Protein 8FUV (pdb70)

Nearest PDB structures (foldseek):
  8fuv-assembly1_A  TM=1.006E+00  e=8.709E-27  Pseudomonas phage vB_PaeM_E217
  9b42-assembly1_Q  TM=9.695E-01  e=8.209E-21  Pseudomonas virus Pa193
  8env-assembly1_I  TM=9.101E-01  e=1.029E-12  Pseudomonas phage vB_PaeM_E217
  9b45-assembly1_P  TM=8.913E-01  e=7.991E-11  Pseudomonas virus Pa193
  6j0b-assembly1_a  TM=5.493E-01  e=2.758E-03  Photorhabdus asymbiotica subsp. asymbiotica ATCC 43949

Foldseek 3Di:
DPPVCVPPNDDPDDPDDDQDDFAAFEEEEEDADPLDDQQDKDKDQDLVVVCLSPHDPDVSSVVRVQQQPDQDPDGFGLRMYMYHYANAFWFFKKKKDDQDPLQPLPLAPLQPFEWWWKDWPDIDIFGGFGCNVSPDVQVVQVSVLVSLCVDPDQQSVPKHWDADDSGGMIMIGTNDIQFTWIATDDDPDPSYCCVVPVGNPDDMDTDTTHGHDQVLVSVVSVVVNDVRHAAYEYDDDADDLVSVLSNLQSQLVDPLAYAYFHEEALVCLVVSLVSNAASWRYAYEHAAPPDDRLPRSCLVSSLRSRFGLQAFQRQDAQAFDDRVSDDFHDEDPVSVVVNVVSVHWGWYWDDDPRDIDIGTHDQFTHHDPVDDGGPRLSSLVNVLVVVLVVLVVVLVVPDPDQDQDVSNQVSSVVSCVVSVVSCVRHPSFDEQDDADPVRQVVVCVVPVDHPVVVVCRGVFKDKGKHKDKDADDVDRDIDIDMDMDMDGDGDDDDDDDDDDDDDD/DPKKKWKAKAPPRNPTDIDDAQDDPDDAWDWDDDAFKDWDADPPGDIDIDTDDDFTKTKTKGDCDDPVNVVLLVQDVQQDDDDDHHHDDIFMKMWMADPQGWIKIFGGKDWDDWDNDWDADPVGDIDMIITMMTGHDMDIPRPD/DQKKKWKDKVPPRNPTDIDDAQDDDDDAWDWDDDAFKDKDADPPGDIDIDTDDDFTKTKTKGDPDDPVNVVLLVQCVQQDDDDDDDHDDIFMKMWMADPQGWIKIFDGWDWDDWDNDWDADPVGHIDMIITMMTGHDMDIDRPD/DPKKKWKAKVPPRNPTDIDDAQDDPDDAWDWDDDAFKDWDADPPGDIDIDTDDDFTKTKTKGDCDDPVNVVLLVQCVQQDDDDDDDHDDIFMKMWMADPQGWIKIFGGKDWDDWDNDWDADPVGDIDMIITMMTGHDMDIPRPD/DQKKKWKDKVPPRNPTDIDDAQDDPDDAWDWDDDAFKDKDADPPGDIDIDTDDDFTKTKTKGDCDDPVNVVLLVQCVQQDDDDDDDHDDIFMKMWMADPQGWIKIFGGKDWDDWDNDWDADPVGHIDMITTMMTGHDMDIPRPD/DPKKKWKDKVPPRNPTDIDDAQDDPDDAWDWDDDAFKDKDADPPGDIDIDTDDDFTKTKTKGDCDDPVNVVLLVQCVQQDDDDDDDHDDIFMKMWMADPQGKIKIFGGKDWDDWDNDWDADPVGHIDMITTMMTGHDMDIPRPD/DPKKKWKDKVPPRNPTDIDDAQDDDDDAWDWDDDAFKDKDADPPGDIDIDTDDDFTKTKTKGDPDDPVNVVLLVQCVQQDDDDDHDHDDIFMKMWMADPQGKIKIFDGKGWDDWDNDWDADPVGHIDMITTMMTGHDMDIPRPD

Radius of gyration: 47.37 Å; Cα contacts (8 Å, |Δi|>4): 3082; chains: 7; bounding box: 146×113×69 Å

B-factor: mean 68.76, std 39.97, range [42.19, 235.53]

Solvent-accessible surface area: 66296 Å² total; per-residue (Å²): 247,109,86,114,53,189,145,107,199,148,142,103,84,115,75,94,92,81,128,124,95,24,88,56,8,19,0,2,0,0,9,55,42,115,40,0,9,31,45,55,44,36,102,16,100,74,21,95,37,0,58,67,42,14,20,52,166,20,65,9,54,77,4,0,36,20,0,35,140,16,114,12,137,71,131,45,42,1,54,17,0,4,0,2,26,21,6,79,98,48,21,7,0,28,2,6,13,6,100,116,98,22,39,138,69,85,11,59,62,57,18,72,45,3,75,32,34,20,66,21,119,71,106,58,65,5,79,50,2,96,1,73,80,24,106,42,60,79,70,6,6,54,52,15,38,78,36,17,98,96,11,96,29,95,48,4,34,108,0,56,16,76,36,45,113,73,16,28,21,6,24,9,48,6,35,47,108,27,108,17,101,8,26,40,36,104,31,103,46,109,54,6,11,14,82,16,16,9,32,29,39,114,91,36,35,87,20,51,19,46,79,54,29,112,1,29,44,6,0,28,118,11,20,129,81,34,91,92,4,0,1,0,0,21,6,49,84,118,28,84,42,107,56,7,90,36,0,0,50,50,3,41,79,51,114,26,78,8,6,2,2,16,22,8,43,88,95,50,6,43,73,1,41,103,56,0,88,19,41,19,0,0,0,2,0,1,46,20,99,137,64,76,68,36,28,7,12,0,0,2,0,1,0,4,1,1,11,17,7,66,93,111,62,13,42,44,38,8,9,96,10,118,17,127,47,29,40,72,29,11,83,76,126,87,51,21,97,83,5,55,168,15,76,1,0,3,6,7,48,67,116,55,158,58,119,131,74,31,26,0,52,81,5,42,3,3,9,21,141,136,61,34,47,38,1,29,34,6,2,11,47,6,17,3,79,48,21,12,50,120,11,37,101,61,5,122,144,80,44,162,70,51,67,46,55,46,33,5,19,0,40,15,3,14,32,3,11,78,23,2,29,86,0,32,60,2,39,10,16,32,108,33,69,138,21,48,79,119,92,60,105,137,14,40,126,66,10,76,12,131,33,2,34,46,26,3,47,18,34,0,8,10,3,28,6,80,78,55,51,83,87,42,116,139,64,74,126,92,91,150,89,64,78,92,51,36,36,32,12,127,49,128,62,153,72,164,127,149,76,100,145,121,180,217,237,46,22,81,1,40,2,61,3,65,156,43,42,91,150,30,24,83,2,79,47,28,53,77,114,24,52,11,3,42,11,58,89,11,48,10,9,52,17,24,38,35,156,105,8,64,39,87,68,122,90,112,24,54,33,7,26,4,19,2,18,0,68,14,80,22,122,1,10,91,40,2,18,78,1,6,52,27,23,31,30,16,72,133,69,103,49,22,219,13,71,1,8,7,55,6,24,29,70,127,23,39,96,14,44,5,51,55,7,18,6,8,27,0,17,10,6,30,5,24,23,49,127,50,180,61,64,35,4,39,4,83,4,63,0,33,70,26,103,95,79,15,130,118,237,45,21,21,1,8,3,32,3,65,147,44,43,90,59,28,22,55,3,75,53,29,48,78,111,21,50,13,3,42,11,59,96,11,44,7,9,56,16,24,39,34,155,105,8,62,39,88,72,122,86,113,22,55,34,5,29,3,20,4,17,0,60,14,85,24,123,2,10,95,38,2,17,77,3,5,47,28,23,28,32,15,73,133,70,105,49,23,217,9,85,1,9,6,1,6,2,27,71,131,32,32,17,13,6,5,10,39,3,18,7,10,21,0,16,13,7,29,6,24,22,46,130,53,184,59,83,38,4,34,4,86,5,58,0,28,30,16,6,61,5,7,38,88,236,48,23,80,1,40,4,62,4,62,157,43,43,91,147,29,26,82,2,76,47,28,53,78,114,23,50,11,3,43,12,57,96,13,42,8,8,53,18,23,37,35,156,107,8,64,38,86,74,124,89,112,24,53,34,7,27,4,20,4,18,0,66,15,82,22,121,1,9,94,39,2,17,77,3,6,49,29,22,28,30,17,69,128,70,104,50,23,220,12,69,1,8,6,54,5,27,29,69,127,25,41,97,13,45,5,51,56,6,17,7,9,26,0,17,11,6,32,5,24,25,46,129,51,185,62,64,35,4,38,5,86,4,62,0,32,73,26,104,98,78,18,129,118,236,48,26,74,2,37,2,62,4,65,151,42,43,93,146,28,26,73,4,77,55,28,48,76,115,22,44,13,3,42,10,59,97,10,44,8,8,55,16,24,38,34,154,102,9,64,38,87,71,123,85,114,21,56,33,6,31,3,21,3,16,0,60,13,84,26,122,1,9,102,37,2,17,75,3,5,47,29,22,30,31,15,74,135,70,104,51,22,215,9,85,1,11,5,54,7,26,28,70,125,24,31,98,12,45,5,50,53,5,16,7,10,26,0,18,12,6,29,7,24,22,48,131,51,184,59,84,38,3,36,4,84,4,57,0,32,76,25,105,98,78,15,134,116,239,48,24,80,1,39,4,63,3,64,153,17,24,91,148,30,26,84,3,79,53,28,51,75,110,25,48,12,2,42,11,58,101,11,44,8,8,54,16,25,37,34,154,101,9,67,38,88,73,123,91,111,24,57,32,7,29,3,21,4,19,1,61,14,80,24,93,1,7,51,20,2,15,25,4,6,44,14,22,22,28,16,81,44,24,40,48,19,213,8,84,2,8,6,55,6,22,26,70,126,28,34,90,13,42,6,53,53,2,16,6,10,28,0,16,12,6,28,6,22,23,48,130,53,186,58,79,35,3,38,4,82,3,63,0,27,77,25,101,100,78,16,132,118,238,48,23,79,0,39,3,63,2,66,154,44,41,92,148,30,25,83,2,77,53,29,48,77,110,23,46,13,3,42,11,58,102,12,42,7,9,56,16,25,37,33,158,105,9,65,37,88,74,124,86,111,24,59,33,6,30,2,21,3,16,1,61,13,80,23,124,1,8,89,38,2,12,78,2,6,49,28,22,29,27,17,84,130,70,104,49,21,215,10,86,1,8,7,53,5,21,26,69,126,27,32,91,13,44,5,51,55,4,18,6,10,26,0,18,11,6,30,6,23,23,51,129,52,184,63,79,37,3,38,4,83,4,60,0,26,78,25,102,103,78,16,132,117

InterPro domains:
  IPR054440 Tail fiber protein gp32-like [PF22764] (2-144)

Structure (mmCIF, N/CA/C/O backbone):
data_8FUV
#
_entry.id   8FUV
#
_cell.length_a   1.00
_cell.length_b   1.00
_cell.length_c   1.00
_cell.angle_alpha   90.00
_cell.angle_beta   90.00
_cell.angle_gamma   90.00
#
_symmetry.space_group_name_H-M   'P 1'
#
loop_
_entity.id
_entity.type
_entity.pdbx_description
1 polymer 'Sheath protein gp31'
2 polymer 'Tail fiber protein gp32'
#
loop_
_atom_site.group_PDB
_atom_site.id
_atom_site.type_symbol
_atom_site.label_atom_id
_atom_site.label_alt_id
_atom_site.label_comp_id
_atom_site.label_asym_id
_atom_site.label_entity_id
_atom_site.label_seq_id
_atom_site.pdbx_PDB_ins_code
_atom_site.Cartn_x
_atom_site.Cartn_y
_atom_site.Cartn_z
_atom_site.occupancy
_atom_site.B_iso_or_equiv
_atom_site.auth_seq_id
_atom_site.auth_comp_id
_atom_site.auth_asym_id
_atom_site.auth_atom_id
_atom_site.pdbx_PDB_model_num
ATOM 1 N N . MET A 1 1 ? 240.999 163.601 230.582 1.00 66.43 1 MET F N 1
ATOM 2 C CA . MET A 1 1 ? 239.608 163.550 230.155 1.00 66.43 1 MET F CA 1
ATOM 3 C C . MET A 1 1 ? 239.307 164.667 229.165 1.00 66.43 1 MET F C 1
ATOM 4 O O . MET A 1 1 ? 239.924 165.729 229.211 1.00 66.43 1 MET F O 1
ATOM 9 N N . ILE A 1 2 ? 238.355 164.416 228.264 1.00 59.69 2 ILE F N 1
ATOM 10 C CA . ILE A 1 2 ? 237.972 165.432 227.295 1.00 59.69 2 ILE F CA 1
ATOM 11 C C . ILE A 1 2 ? 237.310 166.600 228.021 1.00 59.69 2 ILE F C 1
ATOM 12 O O . ILE A 1 2 ? 236.666 166.432 229.064 1.00 59.69 2 ILE F O 1
ATOM 17 N N . SER A 1 3 ? 237.469 167.800 227.458 1.00 57.87 3 SER F N 1
ATOM 18 C CA . SER A 1 3 ? 237.071 169.013 228.168 1.00 57.87 3 SER F CA 1
ATOM 19 C C . SER A 1 3 ? 235.560 169.102 228.340 1.00 57.87 3 SER F C 1
ATOM 20 O O . SER A 1 3 ? 235.069 169.944 229.100 1.00 57.87 3 SER F O 1
ATOM 23 N N . GLN A 1 4 ? 234.808 168.276 227.606 1.00 55.83 4 GLN F N 1
ATOM 24 C CA . GLN A 1 4 ? 233.351 168.190 227.692 1.00 55.83 4 GLN F CA 1
ATOM 25 C C . GLN A 1 4 ? 232.697 169.422 227.072 1.00 55.83 4 GLN F C 1
ATOM 26 O O . GLN A 1 4 ? 231.480 169.452 226.865 1.00 55.83 4 GLN F O 1
ATOM 32 N N . SER A 1 5 ? 233.499 170.432 226.733 1.00 56.11 5 SER F N 1
ATOM 33 C CA . SER A 1 5 ? 233.006 171.518 225.899 1.00 56.11 5 SER F CA 1
ATOM 34 C C . SER A 1 5 ? 233.088 171.159 224.425 1.00 56.11 5 SER F C 1
ATOM 35 O O . SER A 1 5 ? 232.592 171.911 223.582 1.00 56.11 5 SER F O 1
ATOM 38 N N . ARG A 1 6 ? 233.720 170.029 224.107 1.00 56.95 6 ARG F N 1
ATOM 39 C CA . ARG A 1 6 ? 233.764 169.549 222.732 1.00 56.95 6 ARG F CA 1
ATOM 40 C C . ARG A 1 6 ? 232.382 169.117 222.257 1.00 56.95 6 ARG F C 1
ATOM 41 O O . ARG A 1 6 ? 232.089 169.154 221.057 1.00 56.95 6 ARG F O 1
ATOM 49 N N . TYR A 1 7 ? 231.521 168.699 223.184 1.00 54.45 7 TYR F N 1
ATOM 50 C CA . TYR A 1 7 ? 230.188 168.208 222.857 1.00 54.45 7 TYR F CA 1
ATOM 51 C C . TYR A 1 7 ? 229.091 169.211 223.188 1.00 54.45 7 TYR F C 1
ATOM 52 O O . TYR A 1 7 ? 228.274 169.537 222.325 1.00 54.45 7 TYR F O 1
ATOM 61 N N . ILE A 1 8 ? 229.050 169.704 224.423 1.00 53.62 8 ILE F N 1
ATOM 62 C CA . ILE A 1 8 ? 228.086 170.718 224.837 1.00 53.62 8 ILE F CA 1
ATOM 63 C C . ILE A 1 8 ? 228.863 171.920 225.349 1.00 53.62 8 ILE F C 1
ATOM 64 O O . ILE A 1 8 ? 229.653 171.796 226.292 1.00 53.62 8 ILE F O 1
ATOM 69 N N . ARG A 1 9 ? 228.638 173.079 224.737 1.00 59.46 9 ARG F N 1
ATOM 70 C CA . ARG A 1 9 ? 229.295 174.319 225.130 1.00 59.46 9 ARG F CA 1
ATOM 71 C C . ARG A 1 9 ? 228.235 175.334 225.527 1.00 59.46 9 ARG F C 1
ATOM 72 O O . ARG A 1 9 ? 227.334 175.635 224.737 1.00 59.46 9 ARG F O 1
ATOM 80 N N . ILE A 1 10 ? 228.347 175.864 226.741 1.00 62.15 10 ILE F N 1
ATOM 81 C CA . ILE A 1 10 ? 227.410 176.850 227.264 1.00 62.15 10 ILE F CA 1
ATOM 82 C C . ILE A 1 10 ? 228.197 178.075 227.701 1.00 62.15 10 ILE F C 1
ATOM 83 O O . ILE A 1 10 ? 229.151 177.960 228.479 1.00 62.15 10 ILE F O 1
ATOM 88 N N . ILE A 1 11 ? 227.797 179.241 227.205 1.00 72.54 11 ILE F N 1
ATOM 89 C CA . ILE A 1 11 ? 228.403 180.515 227.571 1.00 72.54 11 ILE F CA 1
ATOM 90 C C . ILE A 1 11 ? 227.404 181.284 228.423 1.00 72.54 11 ILE F C 1
ATOM 91 O O . ILE A 1 11 ? 226.202 181.289 228.133 1.00 72.54 11 ILE F O 1
ATOM 96 N N . SER A 1 12 ? 227.894 181.903 229.492 1.00 88.39 12 SER F N 1
ATOM 97 C CA . SER A 1 12 ? 227.047 182.590 230.457 1.00 88.39 12 SER F CA 1
ATOM 98 C C . SER A 1 12 ? 227.524 184.022 230.646 1.00 88.39 12 SER F C 1
ATOM 99 O O . SER A 1 12 ? 228.730 184.275 230.720 1.00 88.39 12 SER F O 1
ATOM 102 N N . GLY A 1 13 ? 226.575 184.953 230.719 1.00 109.19 13 GLY F N 1
ATOM 103 C CA . GLY A 1 13 ? 226.870 186.323 231.076 1.00 109.19 13 GLY F CA 1
ATOM 104 C C . GLY A 1 13 ? 226.954 187.313 229.934 1.00 109.19 13 GLY F C 1
ATOM 105 O O . GLY A 1 13 ? 227.144 188.508 230.192 1.00 109.19 13 GLY F O 1
ATOM 106 N N . VAL A 1 14 ? 226.819 186.871 228.684 1.00 122.64 14 VAL F N 1
ATOM 107 C CA . VAL A 1 14 ? 226.924 187.794 227.559 1.00 122.64 14 VAL F CA 1
ATOM 108 C C . VAL A 1 14 ? 225.563 187.962 226.898 1.00 122.64 14 VAL F C 1
ATOM 109 O O . VAL A 1 14 ? 225.000 189.063 226.886 1.00 122.64 14 VAL F O 1
ATOM 113 N N . GLY A 1 15 ? 225.024 186.873 226.355 1.00 136.63 15 GLY F N 1
ATOM 114 C CA . GLY A 1 15 ? 223.708 186.897 225.745 1.00 136.63 15 GLY F CA 1
ATOM 115 C C . GLY A 1 15 ? 223.561 187.865 224.588 1.00 136.63 15 GLY F C 1
ATOM 116 O O . GLY A 1 15 ? 222.594 188.631 224.539 1.00 136.63 15 GLY F O 1
ATOM 117 N N . ALA A 1 16 ? 224.512 187.850 223.659 1.00 144.22 16 ALA F N 1
ATOM 118 C CA . ALA A 1 16 ? 224.433 188.721 222.495 1.00 144.22 16 ALA F CA 1
ATOM 119 C C . ALA A 1 16 ? 223.248 188.341 221.613 1.00 144.22 16 ALA F C 1
ATOM 120 O O . ALA A 1 16 ? 222.995 187.164 221.342 1.00 144.22 16 ALA F O 1
ATOM 122 N N . ALA A 1 17 ? 222.519 189.358 221.161 1.00 144.52 17 ALA F N 1
ATOM 123 C CA . ALA A 1 17 ? 221.335 189.132 220.349 1.00 144.52 17 ALA F CA 1
ATOM 124 C C . ALA A 1 17 ? 221.717 188.948 218.880 1.00 144.52 17 ALA F C 1
ATOM 125 O O . ALA A 1 17 ? 222.890 188.997 218.499 1.00 144.52 17 ALA F O 1
ATOM 127 N N . ALA A 1 18 ? 220.701 188.725 218.054 1.00 135.53 18 ALA F N 1
ATOM 128 C CA . ALA A 1 18 ? 220.926 188.593 216.624 1.00 135.53 18 ALA F CA 1
ATOM 129 C C . ALA A 1 18 ? 221.421 189.921 216.055 1.00 135.53 18 ALA F C 1
ATOM 130 O O . ALA A 1 18 ? 220.852 190.977 216.363 1.00 135.53 18 ALA F O 1
ATOM 132 N N . PRO A 1 19 ? 222.474 189.912 215.234 1.00 128.81 19 PRO F N 1
ATOM 133 C CA . PRO A 1 19 ? 223.018 191.190 214.739 1.00 128.81 19 PRO F CA 1
ATOM 134 C C . PRO A 1 19 ? 222.043 191.976 213.878 1.00 128.81 19 PRO F C 1
ATOM 135 O O . PRO A 1 19 ? 221.757 193.143 214.176 1.00 128.81 19 PRO F O 1
ATOM 139 N N . VAL A 1 20 ? 221.519 191.368 212.817 1.00 116.62 20 VAL F N 1
ATOM 140 C CA . VAL A 1 20 ? 220.671 192.064 211.855 1.00 116.62 20 VAL F CA 1
ATOM 141 C C . VAL A 1 20 ? 219.388 191.269 211.665 1.00 116.62 20 VAL F C 1
ATOM 142 O O . VAL A 1 20 ? 219.429 190.049 211.474 1.00 116.62 20 VAL F O 1
ATOM 146 N N . ALA A 1 21 ? 218.249 191.959 211.725 1.00 97.12 21 ALA F N 1
ATOM 147 C CA . ALA A 1 21 ? 216.958 191.350 211.446 1.00 97.12 21 ALA F CA 1
ATOM 148 C C . ALA A 1 21 ? 216.084 192.173 210.512 1.00 97.12 21 ALA F C 1
ATOM 149 O O . ALA A 1 21 ? 215.003 191.703 210.140 1.00 97.12 21 ALA F O 1
ATOM 151 N N . GLY A 1 22 ? 216.509 193.371 210.120 1.00 80.39 22 GLY F N 1
ATOM 152 C CA . GLY A 1 22 ? 215.725 194.209 209.232 1.00 80.39 22 GLY F CA 1
ATOM 153 C C . GLY A 1 22 ? 216.582 195.308 208.648 1.00 80.39 22 GLY F C 1
ATOM 154 O O . GLY A 1 22 ? 217.794 195.365 208.865 1.00 80.39 22 GLY F O 1
ATOM 155 N N . ARG A 1 23 ? 215.930 196.188 207.892 1.00 67.99 23 ARG F N 1
ATOM 156 C CA . ARG A 1 23 ? 216.605 197.321 207.273 1.00 67.99 23 ARG F CA 1
ATOM 157 C C . ARG A 1 23 ? 216.445 198.558 208.145 1.00 67.99 23 ARG F C 1
ATOM 158 O O . ARG A 1 23 ? 215.326 198.912 208.531 1.00 67.99 23 ARG F O 1
ATOM 166 N N . LYS A 1 24 ? 217.563 199.213 208.449 1.00 65.34 24 LYS F N 1
ATOM 167 C CA . LYS A 1 24 ? 217.564 200.404 209.288 1.00 65.34 24 LYS F CA 1
ATOM 168 C C . LYS A 1 24 ? 218.536 201.427 208.724 1.00 65.34 24 LYS F C 1
ATOM 169 O O . LYS A 1 24 ? 219.656 201.079 208.342 1.00 65.34 24 LYS F O 1
ATOM 175 N N . LEU A 1 25 ? 218.103 202.683 208.673 1.00 63.19 25 LEU F N 1
ATOM 176 C CA . LEU A 1 25 ? 218.989 203.774 208.304 1.00 63.19 25 LEU F CA 1
ATOM 177 C C . LEU A 1 25 ? 219.877 204.142 209.490 1.00 63.19 25 LEU F C 1
ATOM 178 O O . LEU A 1 25 ? 219.476 204.040 210.651 1.00 63.19 25 LEU F O 1
ATOM 183 N N . ILE A 1 26 ? 221.108 204.568 209.196 1.00 61.67 26 ILE F N 1
ATOM 184 C CA . ILE A 1 26 ? 222.089 204.843 210.239 1.00 61.67 26 ILE F CA 1
ATOM 185 C C . ILE A 1 26 ? 222.737 206.200 210.009 1.00 61.67 26 ILE F C 1
ATOM 186 O O . ILE A 1 26 ? 222.738 206.741 208.902 1.00 61.67 26 ILE F O 1
ATOM 191 N N . LEU A 1 27 ? 223.309 206.736 211.084 1.00 62.63 27 LEU F N 1
ATOM 192 C CA . LEU A 1 27 ? 223.937 208.049 211.089 1.00 62.63 27 LEU F CA 1
ATOM 193 C C . LEU A 1 27 ? 225.352 207.983 210.530 1.00 62.63 27 LEU F C 1
ATOM 194 O O . LEU A 1 27 ? 226.085 207.021 210.773 1.00 62.63 27 LEU F O 1
ATOM 199 N N . ARG A 1 28 ? 225.729 209.013 209.778 1.00 65.75 28 ARG F N 1
ATOM 200 C CA . ARG A 1 28 ? 227.091 209.187 209.289 1.00 65.75 28 ARG F CA 1
ATOM 201 C C . ARG A 1 28 ? 227.632 210.514 209.800 1.00 65.75 28 ARG F C 1
ATOM 202 O O . ARG A 1 28 ? 226.984 211.554 209.643 1.00 65.75 28 ARG F O 1
ATOM 210 N N . VAL A 1 29 ? 228.820 210.478 210.397 1.00 67.29 29 VAL F N 1
ATOM 211 C CA . VAL A 1 29 ? 229.447 211.649 210.997 1.00 67.29 29 VAL F CA 1
ATOM 212 C C . VAL A 1 29 ? 230.730 211.953 210.238 1.00 67.29 29 VAL F C 1
ATOM 213 O O . VAL A 1 29 ? 231.582 211.073 210.070 1.00 67.29 29 VAL F O 1
ATOM 217 N N . MET A 1 30 ? 230.867 213.196 209.784 1.00 70.93 30 MET F N 1
ATOM 218 C CA . MET A 1 30 ? 232.063 213.642 209.079 1.00 70.93 30 MET F CA 1
ATOM 219 C C . MET A 1 30 ? 232.979 214.344 210.074 1.00 70.93 30 MET F C 1
ATOM 220 O O . MET A 1 30 ? 232.713 215.480 210.479 1.00 70.93 30 MET F O 1
ATOM 225 N N . THR A 1 31 ? 234.057 213.673 210.463 1.00 77.24 31 THR F N 1
ATOM 226 C CA . THR A 1 31 ? 234.994 214.186 211.449 1.00 77.24 31 THR F CA 1
ATOM 227 C C . THR A 1 31 ? 236.332 214.510 210.797 1.00 77.24 31 THR F C 1
ATOM 228 O O . THR A 1 31 ? 236.695 213.957 209.757 1.00 77.24 31 THR F O 1
ATOM 232 N N . THR A 1 32 ? 237.062 215.429 211.427 1.00 79.18 32 THR F N 1
ATOM 233 C CA . THR A 1 32 ? 238.385 215.832 210.969 1.00 79.18 32 THR F CA 1
ATOM 234 C C . THR A 1 32 ? 239.501 215.200 211.788 1.00 79.18 32 THR F C 1
ATOM 235 O O . THR A 1 32 ? 240.650 215.645 211.699 1.00 79.18 32 THR F O 1
ATOM 239 N N . ASN A 1 33 ? 239.191 214.185 212.591 1.00 81.00 33 ASN F N 1
ATOM 240 C CA . ASN A 1 33 ? 240.215 213.504 213.371 1.00 81.00 33 ASN F CA 1
ATOM 241 C C . ASN A 1 33 ? 241.232 212.840 212.451 1.00 81.00 33 ASN F C 1
ATOM 242 O O . ASN A 1 33 ? 240.874 212.202 211.458 1.00 81.00 33 ASN F O 1
ATOM 247 N N . ASN A 1 34 ? 242.513 212.989 212.793 1.00 82.38 34 ASN F N 1
ATOM 248 C CA . ASN A 1 34 ? 243.575 212.448 211.953 1.00 82.38 34 ASN F CA 1
ATOM 249 C C . ASN A 1 34 ? 243.702 210.937 212.073 1.00 82.38 34 ASN F C 1
ATOM 250 O O . ASN A 1 34 ? 244.443 210.328 211.294 1.00 82.38 34 ASN F O 1
ATOM 255 N N . VAL A 1 35 ? 243.009 210.321 213.032 1.00 85.38 35 VAL F N 1
ATOM 256 C CA . VAL A 1 35 ? 243.105 208.875 213.207 1.00 85.38 35 VAL F CA 1
ATOM 257 C C . VAL A 1 35 ? 242.548 208.147 211.991 1.00 85.38 35 VAL F C 1
ATOM 258 O O . VAL A 1 35 ? 243.148 207.186 211.495 1.00 85.38 35 VAL F O 1
ATOM 262 N N . ILE A 1 36 ? 241.402 208.588 211.492 1.00 84.90 36 ILE F N 1
ATOM 263 C CA . ILE A 1 36 ? 240.744 207.899 210.380 1.00 84.90 36 ILE F CA 1
ATOM 264 C C . ILE A 1 36 ? 241.401 208.323 209.068 1.00 84.90 36 ILE F C 1
ATOM 265 O O . ILE A 1 36 ? 241.530 209.530 208.809 1.00 84.90 36 ILE F O 1
ATOM 270 N N . PRO A 1 37 ? 241.850 207.377 208.239 1.00 88.09 37 PRO F N 1
ATOM 271 C CA . PRO A 1 37 ? 242.404 207.749 206.940 1.00 88.09 37 PRO F CA 1
ATOM 272 C C . PRO A 1 37 ? 241.337 208.353 206.047 1.00 88.09 37 PRO F C 1
ATOM 273 O O . PRO A 1 37 ? 240.145 208.022 206.168 1.00 88.09 37 PRO F O 1
ATOM 277 N N . PRO A 1 38 ? 241.715 209.254 205.136 1.00 89.82 38 PRO F N 1
ATOM 278 C CA . PRO A 1 38 ? 240.702 209.952 204.325 1.00 89.82 38 PRO F CA 1
ATOM 279 C C . PRO A 1 38 ? 239.868 209.046 203.434 1.00 89.82 38 PRO F C 1
ATOM 280 O O . PRO A 1 38 ? 238.690 209.340 203.197 1.00 89.82 38 PRO F O 1
ATOM 284 N N . GLY A 1 39 ? 240.438 207.960 202.926 1.00 85.53 39 GLY F N 1
ATOM 285 C CA . GLY A 1 39 ? 239.803 207.201 201.870 1.00 85.53 39 GLY F CA 1
ATOM 286 C C . GLY A 1 39 ? 238.918 206.045 202.282 1.00 85.53 39 GLY F C 1
ATOM 287 O O . GLY A 1 39 ? 238.500 205.275 201.411 1.00 85.53 39 GLY F O 1
ATOM 288 N N . ILE A 1 40 ? 238.610 205.886 203.566 1.00 79.76 40 ILE F N 1
ATOM 289 C CA . ILE A 1 40 ? 237.835 204.741 204.025 1.00 79.76 40 ILE F CA 1
ATOM 290 C C . ILE A 1 40 ? 236.676 205.217 204.888 1.00 79.76 40 ILE F C 1
ATOM 291 O O . ILE A 1 40 ? 236.659 206.350 205.380 1.00 79.76 40 ILE F O 1
ATOM 296 N N . VAL A 1 41 ? 235.696 204.333 205.057 1.00 74.17 41 VAL F N 1
ATOM 297 C CA . VAL A 1 41 ? 234.575 204.530 205.967 1.00 74.17 41 VAL F CA 1
ATOM 298 C C . VAL A 1 41 ? 234.544 203.357 206.938 1.00 74.17 41 VAL F C 1
ATOM 299 O O . VAL A 1 41 ? 234.737 202.205 206.534 1.00 74.17 41 VAL F O 1
ATOM 303 N N . ILE A 1 42 ? 234.337 203.653 208.218 1.00 75.02 42 ILE F N 1
ATOM 304 C CA . ILE A 1 42 ? 234.384 202.651 209.275 1.00 75.02 42 ILE F CA 1
ATOM 305 C C . ILE A 1 42 ? 233.047 202.648 209.999 1.00 75.02 42 ILE F C 1
ATOM 306 O O . ILE A 1 42 ? 232.546 203.708 210.392 1.00 75.02 42 ILE F O 1
ATOM 311 N N . GLU A 1 43 ? 232.474 201.461 210.175 1.00 75.41 43 GLU F N 1
ATOM 312 C CA . GLU A 1 43 ? 231.185 201.292 210.831 1.00 75.41 43 GLU F CA 1
ATOM 313 C C . GLU A 1 43 ? 231.379 200.584 212.164 1.00 75.41 43 GLU F C 1
ATOM 314 O O . GLU A 1 43 ? 232.093 199.578 212.239 1.00 75.41 43 GLU F O 1
ATOM 320 N N . PHE A 1 44 ? 230.745 201.107 213.209 1.00 77.36 44 PHE F N 1
ATOM 321 C CA . PHE A 1 44 ? 230.846 200.556 214.553 1.00 77.36 44 PHE F CA 1
ATOM 322 C C . PHE A 1 44 ? 229.481 200.055 215.001 1.00 77.36 44 PHE F C 1
ATOM 323 O O . PHE A 1 44 ? 228.485 200.777 214.896 1.00 77.36 44 PHE F O 1
ATOM 331 N N . ASP A 1 45 ? 229.440 198.821 215.501 1.00 77.60 45 ASP F N 1
ATOM 332 C CA . ASP A 1 45 ? 228.188 198.214 215.928 1.00 77.60 45 ASP F CA 1
ATOM 333 C C . ASP A 1 45 ? 227.896 198.409 217.409 1.00 77.60 45 ASP F C 1
ATOM 334 O O . ASP A 1 45 ? 226.800 198.057 217.859 1.00 77.60 45 ASP F O 1
ATOM 339 N N . ASN A 1 46 ? 228.838 198.955 218.175 1.00 79.21 46 ASN F N 1
ATOM 340 C CA . ASN A 1 46 ? 228.682 199.109 219.612 1.00 79.21 46 ASN F CA 1
ATOM 341 C C . ASN A 1 46 ? 229.490 200.310 220.088 1.00 79.21 46 ASN F C 1
ATOM 342 O O . ASN A 1 46 ? 230.473 200.711 219.461 1.00 79.21 46 ASN F O 1
ATOM 347 N N . ALA A 1 47 ? 229.061 200.885 221.216 1.00 79.98 47 ALA F N 1
ATOM 348 C CA . ALA A 1 47 ? 229.734 202.064 221.754 1.00 79.98 47 ALA F CA 1
ATOM 349 C C . ALA A 1 47 ? 231.137 201.733 222.250 1.00 79.98 47 ALA F C 1
ATOM 350 O O . ALA A 1 47 ? 232.050 202.562 222.148 1.00 79.98 47 ALA F O 1
ATOM 352 N N . ASN A 1 48 ? 231.326 200.532 222.802 1.00 84.15 48 ASN F N 1
ATOM 353 C CA . ASN A 1 48 ? 232.643 200.143 223.297 1.00 84.15 48 ASN F CA 1
ATOM 354 C C . ASN A 1 48 ? 233.672 200.097 222.177 1.00 84.15 48 ASN F C 1
ATOM 355 O O . ASN A 1 48 ? 234.849 200.398 222.405 1.00 84.15 48 ASN F O 1
ATOM 360 N N . ALA A 1 49 ? 233.254 199.720 220.968 1.00 84.50 49 ALA F N 1
ATOM 361 C CA . ALA A 1 49 ? 234.171 199.742 219.835 1.00 84.50 49 ALA F CA 1
ATOM 362 C C . ALA A 1 49 ? 234.645 201.159 219.540 1.00 84.50 49 ALA F C 1
ATOM 363 O O . ALA A 1 49 ? 235.833 201.384 219.282 1.00 84.50 49 ALA F O 1
ATOM 365 N N . VAL A 1 50 ? 233.729 202.129 219.584 1.00 82.68 50 VAL F N 1
ATOM 366 C CA . VAL A 1 50 ? 234.111 203.526 219.398 1.00 82.68 50 VAL F CA 1
ATOM 367 C C . VAL A 1 50 ? 235.059 203.965 220.504 1.00 82.68 50 VAL F C 1
ATOM 368 O O . VAL A 1 50 ? 236.057 204.653 220.254 1.00 82.68 50 VAL F O 1
ATOM 372 N N . LEU A 1 51 ? 234.761 203.573 221.745 1.00 84.94 51 LEU F N 1
ATOM 373 C CA . LEU A 1 51 ? 235.620 203.933 222.868 1.00 84.94 51 LEU F CA 1
ATOM 374 C C . LEU A 1 51 ? 237.033 203.400 222.678 1.00 84.94 51 LEU F C 1
ATOM 375 O O . LEU A 1 51 ? 238.013 204.110 222.928 1.00 84.94 51 LEU F O 1
ATOM 380 N N . SER A 1 52 ? 237.156 202.147 222.240 1.00 89.80 52 SER F N 1
ATOM 381 C CA . SER A 1 52 ? 238.476 201.558 222.047 1.00 89.80 52 SER F CA 1
ATOM 382 C C . SER A 1 52 ? 239.208 202.200 220.876 1.00 89.80 52 SER F C 1
ATOM 383 O O . SER A 1 52 ? 240.414 202.460 220.959 1.00 89.80 52 SER F O 1
ATOM 386 N N . TYR A 1 53 ? 238.500 202.465 219.775 1.00 88.81 53 TYR F N 1
ATOM 387 C CA . TYR A 1 53 ? 239.168 202.966 218.578 1.00 88.81 53 TYR F CA 1
ATOM 388 C C . TYR A 1 53 ? 239.602 204.418 218.740 1.00 88.81 53 TYR F C 1
ATOM 389 O O . TYR A 1 53 ? 240.725 204.778 218.368 1.00 88.81 53 TYR F O 1
ATOM 398 N N . PHE A 1 54 ? 238.733 205.270 219.286 1.00 84.21 54 PHE F N 1
ATOM 399 C CA . PHE A 1 54 ? 239.005 206.700 219.333 1.00 84.21 54 PHE F CA 1
ATOM 400 C C . PHE A 1 54 ? 239.501 207.191 220.686 1.00 84.21 54 PHE F C 1
ATOM 401 O O . PHE A 1 54 ? 240.231 208.187 220.731 1.00 84.21 54 PHE F O 1
ATOM 409 N N . GLY A 1 55 ? 239.129 206.533 221.776 1.00 85.76 55 GLY F N 1
ATOM 410 C CA . GLY A 1 55 ? 239.513 206.975 223.099 1.00 85.76 55 GLY F CA 1
ATOM 411 C C . GLY A 1 55 ? 238.387 207.689 223.829 1.00 85.76 55 GLY F C 1
ATOM 412 O O . GLY A 1 55 ? 237.428 208.180 223.238 1.00 85.76 55 GLY F O 1
ATOM 413 N N . ALA A 1 56 ? 238.524 207.745 225.156 1.00 85.48 56 ALA F N 1
ATOM 414 C CA . ALA A 1 56 ? 237.476 208.331 225.986 1.00 85.48 56 ALA F CA 1
ATOM 415 C C . ALA A 1 56 ? 237.412 209.846 225.843 1.00 85.48 56 ALA F C 1
ATOM 416 O O . ALA A 1 56 ? 236.327 210.429 225.938 1.00 85.48 56 ALA F O 1
ATOM 418 N N . GLN A 1 57 ? 238.553 210.498 225.624 1.00 87.37 57 GLN F N 1
ATOM 419 C CA . GLN A 1 57 ? 238.578 211.952 225.530 1.00 87.37 57 GLN F CA 1
ATOM 420 C C . GLN A 1 57 ? 238.021 212.470 224.211 1.00 87.37 57 GLN F C 1
ATOM 421 O O . GLN A 1 57 ? 237.663 213.649 224.129 1.00 87.37 57 GLN F O 1
ATOM 427 N N . SER A 1 58 ? 237.941 211.624 223.188 1.00 83.94 58 SER F N 1
ATOM 428 C CA . SER A 1 58 ? 237.503 212.070 221.874 1.00 83.94 58 SER F CA 1
ATOM 429 C C . SER A 1 58 ? 236.021 212.426 221.878 1.00 83.94 58 SER F C 1
ATOM 430 O O . SER A 1 58 ? 235.208 211.803 222.565 1.00 83.94 58 SER F O 1
ATOM 433 N N . GLU A 1 59 ? 235.676 213.447 221.091 1.00 80.87 59 GLU F N 1
ATOM 434 C CA . GLU A 1 59 ? 234.282 213.843 220.932 1.00 80.87 59 GLU F CA 1
ATOM 435 C C . GLU A 1 59 ? 233.459 212.773 220.226 1.00 80.87 59 GLU F C 1
ATOM 436 O O . GLU A 1 59 ? 232.240 212.712 220.424 1.00 80.87 59 GLU F O 1
ATOM 442 N N . GLU A 1 60 ? 234.100 211.925 219.418 1.00 81.84 60 GLU F N 1
ATOM 443 C CA . GLU A 1 60 ? 233.377 210.858 218.736 1.00 81.84 60 GLU F CA 1
ATOM 444 C C . GLU A 1 60 ? 232.755 209.892 219.733 1.00 81.84 60 GLU F C 1
ATOM 445 O O . GLU A 1 60 ? 231.610 209.458 219.558 1.00 81.84 60 GLU F O 1
ATOM 451 N N . TYR A 1 61 ? 233.493 209.542 220.787 1.00 79.26 61 TYR F N 1
ATOM 452 C CA . TYR A 1 61 ? 232.926 208.685 221.821 1.00 79.26 61 TYR F CA 1
ATOM 453 C C . TYR A 1 61 ? 231.772 209.376 222.532 1.00 79.26 61 TYR F C 1
ATOM 454 O O . TYR A 1 61 ? 230.783 208.731 222.894 1.00 79.26 61 TYR F O 1
ATOM 463 N N . GLN A 1 62 ? 231.885 210.687 222.755 1.00 78.93 62 GLN F N 1
ATOM 464 C CA . GLN A 1 62 ? 230.801 211.419 223.400 1.00 78.93 62 GLN F CA 1
ATOM 465 C C . GLN A 1 62 ? 229.538 211.391 222.550 1.00 78.93 62 GLN F C 1
ATOM 466 O O . GLN A 1 62 ? 228.432 211.223 223.076 1.00 78.93 62 GLN F O 1
ATOM 472 N N . ARG A 1 63 ? 229.680 211.563 221.235 1.00 73.91 63 ARG F N 1
ATOM 473 C CA . ARG A 1 63 ? 228.521 211.450 220.356 1.00 73.91 63 ARG F CA 1
ATOM 474 C C . ARG A 1 63 ? 227.959 210.034 220.358 1.00 73.91 63 ARG F C 1
ATOM 475 O O . ARG A 1 63 ? 226.738 209.845 220.415 1.00 73.91 63 ARG F O 1
ATOM 483 N N . ALA A 1 64 ? 228.834 209.027 220.298 1.00 72.39 64 ALA F N 1
ATOM 484 C CA . ALA A 1 64 ? 228.374 207.647 220.183 1.00 72.39 64 ALA F CA 1
ATOM 485 C C . ALA A 1 64 ? 227.659 207.187 221.445 1.00 72.39 64 ALA F C 1
ATOM 486 O O . ALA A 1 64 ? 226.685 206.431 221.372 1.00 72.39 64 ALA F O 1
ATOM 488 N N . ALA A 1 65 ? 228.135 207.618 222.614 1.00 71.60 65 ALA F N 1
ATOM 489 C CA . ALA A 1 65 ? 227.495 207.225 223.864 1.00 71.60 65 ALA F CA 1
ATOM 490 C C . ALA A 1 65 ? 226.068 207.751 223.937 1.00 71.60 65 ALA F C 1
ATOM 491 O O . ALA A 1 65 ? 225.151 207.038 224.355 1.00 71.60 65 ALA F O 1
ATOM 493 N N . ALA A 1 66 ? 225.864 209.005 223.532 1.00 70.23 66 ALA F N 1
ATOM 494 C CA . ALA A 1 66 ? 224.517 209.565 223.519 1.00 70.23 66 ALA F CA 1
ATOM 495 C C . ALA A 1 66 ? 223.661 208.920 222.437 1.00 70.23 66 ALA F C 1
ATOM 496 O O . ALA A 1 66 ? 222.457 208.714 222.627 1.00 70.23 66 ALA F O 1
ATOM 498 N N . TYR A 1 67 ? 224.265 208.598 221.292 1.00 67.95 67 TYR F N 1
ATOM 499 C CA . TYR A 1 67 ? 223.505 208.057 220.171 1.00 67.95 67 TYR F CA 1
ATOM 500 C C . TYR A 1 67 ? 223.015 206.643 220.462 1.00 67.95 67 TYR F C 1
ATOM 501 O O . TYR A 1 67 ? 221.854 206.311 220.202 1.00 67.95 67 TYR F O 1
ATOM 510 N N . PHE A 1 68 ? 223.889 205.793 221.003 1.00 69.35 68 PHE F N 1
ATOM 511 C CA . PHE A 1 68 ? 223.497 204.417 221.287 1.00 69.35 68 PHE F CA 1
ATOM 512 C C . PHE A 1 68 ? 222.548 204.335 222.473 1.00 69.35 68 PHE F C 1
ATOM 513 O O . PHE A 1 68 ? 221.760 203.389 222.572 1.00 69.35 68 PHE F O 1
ATOM 521 N N . LYS A 1 69 ? 222.609 205.308 223.377 1.00 70.36 69 LYS F N 1
ATOM 522 C CA . LYS A 1 69 ? 221.735 205.348 224.548 1.00 70.36 69 LYS F CA 1
ATOM 523 C C . LYS A 1 69 ? 220.455 206.122 224.228 1.00 70.36 69 LYS F C 1
ATOM 524 O O . LYS A 1 69 ? 220.305 207.303 224.535 1.00 70.36 69 LYS F O 1
ATOM 530 N N . PHE A 1 70 ? 219.526 205.431 223.575 1.00 64.38 70 PHE F N 1
ATOM 531 C CA . PHE A 1 70 ? 218.247 206.013 223.196 1.00 64.38 70 PHE F CA 1
ATOM 532 C C . PHE A 1 70 ? 217.215 204.906 223.060 1.00 64.38 70 PHE F C 1
ATOM 533 O O . PHE A 1 70 ? 217.480 203.881 222.426 1.00 64.38 70 PHE F O 1
ATOM 541 N N . ILE A 1 71 ? 216.043 205.115 223.654 1.00 62.97 71 ILE F N 1
ATOM 542 C CA . ILE A 1 71 ? 214.928 204.182 223.567 1.00 62.97 71 ILE F CA 1
ATOM 543 C C . ILE A 1 71 ? 213.736 204.932 222.992 1.00 62.97 71 ILE F C 1
ATOM 544 O O . ILE A 1 71 ? 213.336 205.972 223.527 1.00 62.97 71 ILE F O 1
ATOM 549 N N . SER A 1 72 ? 213.169 204.405 221.910 1.00 62.27 72 SER F N 1
ATOM 550 C CA . SER A 1 72 ? 212.048 205.059 221.255 1.00 62.27 72 SER F CA 1
ATOM 551 C C . SER A 1 72 ? 210.750 204.754 221.998 1.00 62.27 72 SER F C 1
ATOM 552 O O . SER A 1 72 ? 210.743 204.142 223.069 1.00 62.27 72 SER F O 1
ATOM 555 N N . LYS A 1 73 ? 209.627 205.197 221.424 1.00 59.40 73 LYS F N 1
ATOM 556 C CA . LYS A 1 73 ? 208.328 204.883 222.011 1.00 59.40 73 LYS F CA 1
ATOM 557 C C . LYS A 1 73 ? 208.097 203.380 222.037 1.00 59.40 73 LYS F C 1
ATOM 558 O O . LYS A 1 73 ? 207.629 202.832 223.041 1.00 59.40 73 LYS F O 1
ATOM 564 N N . SER A 1 74 ? 208.411 202.699 220.942 1.00 63.01 74 SER F N 1
ATOM 565 C CA . SER A 1 74 ? 208.627 201.265 220.992 1.00 63.01 74 SER F CA 1
ATOM 566 C C . SER A 1 74 ? 210.056 201.000 221.444 1.00 63.01 74 SER F C 1
ATOM 567 O O . SER A 1 74 ? 210.948 201.832 221.261 1.00 63.01 74 SER F O 1
ATOM 570 N N . VAL A 1 75 ? 210.276 199.832 222.037 1.00 63.86 75 VAL F N 1
ATOM 571 C CA . VAL A 1 75 ? 211.584 199.547 222.612 1.00 63.86 75 VAL F CA 1
ATOM 572 C C . VAL A 1 75 ? 212.564 199.149 221.511 1.00 63.86 75 VAL F C 1
ATOM 573 O O . VAL A 1 75 ? 212.684 197.976 221.142 1.00 63.86 75 VAL F O 1
ATOM 577 N N . ASN A 1 76 ? 213.273 200.141 220.977 1.00 64.38 76 ASN F N 1
ATOM 578 C CA . ASN A 1 76 ? 214.230 199.937 219.902 1.00 64.38 76 ASN F CA 1
ATOM 579 C C . ASN A 1 76 ? 215.443 200.829 220.122 1.00 64.38 76 ASN F C 1
ATOM 580 O O . ASN A 1 76 ? 215.373 201.851 220.809 1.00 64.38 76 ASN F O 1
ATOM 585 N N . SER A 1 77 ? 216.558 200.430 219.529 1.00 67.23 77 SER F N 1
ATOM 586 C CA . SER A 1 77 ? 217.816 201.148 219.636 1.00 67.23 77 SER F CA 1
ATOM 587 C C . SER A 1 77 ? 218.466 201.211 218.265 1.00 67.23 77 SER F C 1
ATOM 588 O O . SER A 1 77 ? 218.195 200.368 217.403 1.00 67.23 77 SER F O 1
ATOM 591 N N . PRO A 1 78 ? 219.324 202.207 218.028 1.00 66.88 78 PRO F N 1
ATOM 592 C CA . PRO A 1 78 ? 219.928 202.345 216.690 1.00 66.88 78 PRO F CA 1
ATOM 593 C C . PRO A 1 78 ? 220.759 201.147 216.256 1.00 66.88 78 PRO F C 1
ATOM 594 O O . PRO A 1 78 ? 220.553 200.623 215.154 1.00 66.88 78 PRO F O 1
ATOM 598 N N . SER A 1 79 ? 221.708 200.714 217.081 1.00 70.89 79 SER F N 1
ATOM 599 C CA . SER A 1 79 ? 222.546 199.526 216.901 1.00 70.89 79 SER F CA 1
ATOM 600 C C . SER A 1 79 ? 223.573 199.643 215.774 1.00 70.89 79 SER F C 1
ATOM 601 O O . SER A 1 79 ? 224.156 198.616 215.407 1.00 70.89 79 SER F O 1
ATOM 604 N N . SER A 1 80 ? 223.819 200.830 215.215 1.00 71.47 80 SER F N 1
ATOM 605 C CA . SER A 1 80 ? 224.876 200.991 214.220 1.00 71.47 80 SER F CA 1
ATOM 606 C C . SER A 1 80 ? 225.211 202.457 213.975 1.00 71.47 80 SER F C 1
ATOM 607 O O . SER A 1 80 ? 224.336 203.324 214.057 1.00 71.47 80 SER F O 1
ATOM 610 N N . ILE A 1 81 ? 226.478 202.739 213.663 1.00 69.87 81 ILE F N 1
ATOM 611 C CA . ILE A 1 81 ? 226.935 204.091 213.362 1.00 69.87 81 ILE F CA 1
ATOM 612 C C . ILE A 1 81 ? 228.169 203.990 212.477 1.00 69.87 81 ILE F C 1
ATOM 613 O O . ILE A 1 81 ? 228.881 202.985 212.484 1.00 69.87 81 ILE F O 1
ATOM 618 N N . SER A 1 82 ? 228.413 205.040 211.695 1.00 69.97 82 SER F N 1
ATOM 619 C CA . SER A 1 82 ? 229.534 205.069 210.767 1.00 69.97 82 SER F CA 1
ATOM 620 C C . SER A 1 82 ? 230.224 206.423 210.835 1.00 69.97 82 SER F C 1
ATOM 621 O O . SER A 1 82 ? 229.609 207.434 211.179 1.00 69.97 82 SER F O 1
ATOM 624 N N . PHE A 1 83 ? 231.511 206.431 210.492 1.00 70.86 83 PHE F N 1
ATOM 625 C CA . PHE A 1 83 ? 232.326 207.636 210.524 1.00 70.86 83 PHE F CA 1
ATOM 626 C C . PHE A 1 83 ? 233.050 207.813 209.198 1.00 70.86 83 PHE F C 1
ATOM 627 O O . PHE A 1 83 ? 233.416 206.840 208.534 1.00 70.86 83 PHE F O 1
ATOM 635 N N . ALA A 1 84 ? 233.261 209.073 208.825 1.00 75.51 84 ALA F N 1
ATOM 636 C CA . ALA A 1 84 ? 233.989 209.426 207.617 1.00 75.51 84 ALA F CA 1
ATOM 637 C C . ALA A 1 84 ? 234.934 210.573 207.939 1.00 75.51 84 ALA F C 1
ATOM 638 O O . ALA A 1 84 ? 234.780 211.268 208.946 1.00 75.51 84 ALA F O 1
ATOM 640 N N . ARG A 1 85 ? 235.921 210.775 207.072 1.00 81.44 85 ARG F N 1
ATOM 641 C CA . ARG A 1 85 ? 236.965 211.762 207.297 1.00 81.44 85 ARG F CA 1
ATOM 642 C C . ARG A 1 85 ? 236.797 212.938 206.348 1.00 81.44 85 ARG F C 1
ATOM 643 O O . ARG A 1 85 ? 236.576 212.754 205.147 1.00 81.44 85 ARG F O 1
ATOM 651 N N . TRP A 1 86 ? 236.903 214.145 206.896 1.00 84.74 86 TRP F N 1
ATOM 652 C CA . TRP A 1 86 ? 236.909 215.377 206.118 1.00 84.74 86 TRP F CA 1
ATOM 653 C C . TRP A 1 86 ? 238.309 215.966 206.177 1.00 84.74 86 TRP F C 1
ATOM 654 O O . TRP A 1 86 ? 238.858 216.160 207.267 1.00 84.74 86 TRP F O 1
ATOM 665 N N . VAL A 1 87 ? 238.884 216.246 205.011 1.00 92.25 87 VAL F N 1
ATOM 666 C CA . VAL A 1 87 ? 240.225 216.810 204.931 1.00 92.25 87 VAL F CA 1
ATOM 667 C C . VAL A 1 87 ? 240.128 218.325 205.039 1.00 92.25 87 VAL F C 1
ATOM 668 O O . VAL A 1 87 ? 239.992 219.024 204.030 1.00 92.25 87 VAL F O 1
ATOM 672 N N . ASN A 1 88 ? 240.190 218.837 206.271 1.00 95.84 88 ASN F N 1
ATOM 673 C CA . ASN A 1 88 ? 240.016 220.268 206.493 1.00 95.84 88 ASN F CA 1
ATOM 674 C C . ASN A 1 88 ? 241.188 221.070 205.941 1.00 95.84 88 ASN F C 1
ATOM 675 O O . ASN A 1 88 ? 240.993 222.127 205.329 1.00 95.84 88 ASN F O 1
ATOM 680 N N . THR A 1 89 ? 242.410 220.591 206.149 1.00 105.58 89 THR F N 1
ATOM 681 C CA . THR A 1 89 ? 243.616 221.285 205.726 1.00 105.58 89 THR F CA 1
ATOM 682 C C . THR A 1 89 ? 244.428 220.398 204.792 1.00 105.58 89 THR F C 1
ATOM 683 O O . THR A 1 89 ? 244.120 219.222 204.591 1.00 105.58 89 THR F O 1
ATOM 687 N N . ALA A 1 90 ? 245.479 220.981 204.218 1.00 115.52 90 ALA F N 1
ATOM 688 C CA . ALA A 1 90 ? 246.358 220.230 203.332 1.00 115.52 90 ALA F CA 1
ATOM 689 C C . ALA A 1 90 ? 247.047 219.107 204.097 1.00 115.52 90 ALA F C 1
ATOM 690 O O . ALA A 1 90 ? 247.406 219.260 205.267 1.00 115.52 90 ALA F O 1
ATOM 692 N N . ILE A 1 91 ? 247.228 217.970 203.429 1.00 127.28 91 ILE F N 1
ATOM 693 C CA . ILE A 1 91 ? 247.773 216.778 204.062 1.00 127.28 91 ILE F CA 1
ATOM 694 C C . ILE A 1 91 ? 248.924 216.233 203.228 1.00 127.28 91 ILE F C 1
ATOM 695 O O . ILE A 1 91 ? 248.880 216.227 201.993 1.00 127.28 91 ILE F O 1
ATOM 700 N N . ALA A 1 92 ? 249.974 215.800 203.918 1.00 144.21 92 ALA F N 1
ATOM 701 C CA . ALA A 1 92 ? 251.096 215.127 203.290 1.00 144.21 92 ALA F CA 1
ATOM 702 C C . ALA A 1 92 ? 250.745 213.671 202.996 1.00 144.21 92 ALA F C 1
ATOM 703 O O . ALA A 1 92 ? 249.868 213.092 203.642 1.00 144.21 92 ALA F O 1
ATOM 705 N N . PRO A 1 93 ? 251.404 213.059 202.012 1.00 153.78 93 PRO F N 1
ATOM 706 C CA . PRO A 1 93 ? 251.154 211.639 201.735 1.00 153.78 93 PRO F CA 1
ATOM 707 C C . PRO A 1 93 ? 251.485 210.764 202.934 1.00 153.78 93 PRO F C 1
ATOM 708 O O . PRO A 1 93 ? 252.478 210.981 203.632 1.00 153.78 93 PRO F O 1
ATOM 712 N N . MET A 1 94 ? 250.639 209.761 203.163 1.00 162.35 94 MET F N 1
ATOM 713 C CA . MET A 1 94 ? 250.777 208.860 204.298 1.00 162.35 94 MET F CA 1
ATOM 714 C C . MET A 1 94 ? 250.551 207.429 203.833 1.00 162.35 94 MET F C 1
ATOM 715 O O . MET A 1 94 ? 249.925 207.180 202.800 1.00 162.35 94 MET F O 1
ATOM 720 N N . VAL A 1 95 ? 251.087 206.485 204.603 1.00 170.58 95 VAL F N 1
ATOM 721 C CA . VAL A 1 95 ? 250.893 205.058 204.370 1.00 170.58 95 VAL F CA 1
ATOM 722 C C . VAL A 1 95 ? 250.510 204.412 205.693 1.00 170.58 95 VAL F C 1
ATOM 723 O O . VAL A 1 95 ? 251.343 204.312 206.602 1.00 170.58 95 VAL F O 1
ATOM 727 N N . VAL A 1 96 ? 249.253 203.986 205.808 1.00 172.02 96 VAL F N 1
ATOM 728 C CA . VAL A 1 96 ? 248.792 203.266 206.991 1.00 172.02 96 VAL F CA 1
ATOM 729 C C . VAL A 1 96 ? 247.650 202.322 206.630 1.00 172.02 96 VAL F C 1
ATOM 730 O O . VAL A 1 96 ? 246.645 202.729 206.038 1.00 172.02 96 VAL F O 1
ATOM 734 N N . GLY A 1 97 ? 247.818 201.042 206.952 1.00 180.27 97 GLY F N 1
ATOM 735 C CA . GLY A 1 97 ? 246.776 200.056 206.738 1.00 180.27 97 GLY F CA 1
ATOM 736 C C . GLY A 1 97 ? 246.800 198.961 207.783 1.00 180.27 97 GLY F C 1
ATOM 737 O O . GLY A 1 97 ? 246.280 197.864 207.558 1.00 180.27 97 GLY F O 1
ATOM 738 N N . ASP A 1 98 ? 247.407 199.247 208.932 1.00 186.35 98 ASP F N 1
ATOM 739 C CA . ASP A 1 98 ? 247.834 198.219 209.877 1.00 186.35 98 ASP F CA 1
ATOM 740 C C . ASP A 1 98 ? 246.803 198.091 210.994 1.00 186.35 98 ASP F C 1
ATOM 741 O O . ASP A 1 98 ? 246.788 198.890 211.932 1.00 186.35 98 ASP F O 1
ATOM 746 N N . ASN A 1 99 ? 245.950 197.073 210.902 1.00 189.83 99 ASN F N 1
ATOM 747 C CA . ASN A 1 99 ? 244.969 196.800 211.944 1.00 189.83 99 ASN F CA 1
ATOM 748 C C . ASN A 1 99 ? 245.284 195.552 212.758 1.00 189.83 99 ASN F C 1
ATOM 749 O O . ASN A 1 99 ? 244.657 195.339 213.801 1.00 189.83 99 ASN F O 1
ATOM 754 N N . LEU A 1 100 ? 246.230 194.731 212.313 1.00 192.79 100 LEU F N 1
ATOM 755 C CA . LEU A 1 100 ? 246.537 193.497 213.019 1.00 192.79 100 LEU F CA 1
ATOM 756 C C . LEU A 1 100 ? 247.240 193.802 214.340 1.00 192.79 100 LEU F C 1
ATOM 757 O O . LEU A 1 100 ? 248.171 194.612 214.377 1.00 192.79 100 LEU F O 1
ATOM 762 N N . PRO A 1 101 ? 246.824 193.167 215.441 1.00 193.94 101 PRO F N 1
ATOM 763 C CA . PRO A 1 101 ? 247.500 193.368 216.743 1.00 193.94 101 PRO F CA 1
ATOM 764 C C . PRO A 1 101 ? 248.861 192.684 216.794 1.00 193.94 101 PRO F C 1
ATOM 765 O O . PRO A 1 101 ? 249.097 191.712 217.519 1.00 193.94 101 PRO F O 1
ATOM 769 N N . LYS A 1 102 ? 249.790 193.205 215.995 1.00 198.79 102 LYS F N 1
ATOM 770 C CA . LYS A 1 102 ? 251.144 192.679 215.910 1.00 198.79 102 LYS F CA 1
ATOM 771 C C . LYS A 1 102 ? 252.093 193.299 216.925 1.00 198.79 102 LYS F C 1
ATOM 772 O O . LYS A 1 102 ? 253.261 192.899 216.979 1.00 198.79 102 LYS F O 1
ATOM 778 N N . THR A 1 103 ? 251.629 194.259 217.723 1.00 204.86 103 THR F N 1
ATOM 779 C CA . THR A 1 103 ? 252.504 195.020 218.618 1.00 204.86 103 THR F CA 1
ATOM 780 C C . THR A 1 103 ? 252.700 194.273 219.940 1.00 204.86 103 THR F C 1
ATOM 781 O O . THR A 1 103 ? 252.552 194.807 221.041 1.00 204.86 103 THR F O 1
ATOM 785 N N . ILE A 1 104 ? 253.089 193.010 219.809 1.00 211.51 104 ILE F N 1
ATOM 786 C CA . ILE A 1 104 ? 253.423 192.178 220.954 1.00 211.51 104 ILE F CA 1
ATOM 787 C C . ILE A 1 104 ? 254.929 192.215 221.227 1.00 211.51 104 ILE F C 1
ATOM 788 O O . ILE A 1 104 ? 255.454 191.380 221.964 1.00 211.51 104 ILE F O 1
ATOM 793 N N . ALA A 1 105 ? 255.622 193.197 220.646 1.00 212.60 105 ALA F N 1
ATOM 794 C CA . ALA A 1 105 ? 257.064 193.400 220.766 1.00 212.60 105 ALA F CA 1
ATOM 795 C C . ALA A 1 105 ? 257.868 192.255 220.165 1.00 212.60 105 ALA F C 1
ATOM 796 O O . ALA A 1 105 ? 259.016 192.032 220.563 1.00 212.60 105 ALA F O 1
ATOM 798 N N . ASP A 1 106 ? 257.297 191.522 219.210 1.00 213.47 106 ASP F N 1
ATOM 799 C CA . ASP A 1 106 ? 258.019 190.447 218.544 1.00 213.47 106 ASP F CA 1
ATOM 800 C C . ASP A 1 106 ? 258.839 190.994 217.383 1.00 213.47 106 ASP F C 1
ATOM 801 O O . ASP A 1 106 ? 258.759 190.487 216.259 1.00 213.47 106 ASP F O 1
ATOM 806 N N . PHE A 1 107 ? 259.639 192.026 217.648 1.00 215.97 107 PHE F N 1
ATOM 807 C CA . PHE A 1 107 ? 260.482 192.636 216.633 1.00 215.97 107 PHE F CA 1
ATOM 808 C C . PHE A 1 107 ? 261.959 192.329 216.822 1.00 215.97 107 PHE F C 1
ATOM 809 O O . PHE A 1 107 ? 262.751 192.602 215.913 1.00 215.97 107 PHE F O 1
ATOM 817 N N . ALA A 1 108 ? 262.347 191.778 217.968 1.00 221.37 108 ALA F N 1
ATOM 818 C CA . ALA A 1 108 ? 263.719 191.341 218.165 1.00 221.37 108 ALA F CA 1
ATOM 819 C C . ALA A 1 108 ? 264.033 190.159 217.254 1.00 221.37 108 ALA F C 1
ATOM 820 O O . ALA A 1 108 ? 263.162 189.348 216.927 1.00 221.37 108 ALA F O 1
ATOM 822 N N . GLY A 1 109 ? 265.294 190.070 216.841 1.00 221.06 109 GLY F N 1
ATOM 823 C CA . GLY A 1 109 ? 265.721 189.056 215.903 1.00 221.06 109 GLY F CA 1
ATOM 824 C C . GLY A 1 109 ? 265.675 189.475 214.451 1.00 221.06 109 GLY F C 1
ATOM 825 O O . GLY A 1 109 ? 266.172 188.734 213.594 1.00 221.06 109 GLY F O 1
ATOM 826 N N . PHE A 1 110 ? 265.094 190.635 214.147 1.00 220.30 110 PHE F N 1
ATOM 827 C CA . PHE A 1 110 ? 265.079 191.182 212.798 1.00 220.30 110 PHE F CA 1
ATOM 828 C C . PHE A 1 110 ? 266.127 192.270 212.605 1.00 220.30 110 PHE F C 1
ATOM 829 O O . PHE A 1 110 ? 266.100 192.971 211.590 1.00 220.30 110 PHE F O 1
ATOM 837 N N . SER A 1 111 ? 267.050 192.423 213.559 1.00 221.63 111 SER F N 1
ATOM 838 C CA . SER A 1 111 ? 268.041 193.492 213.482 1.00 221.63 111 SER F CA 1
ATOM 839 C C . SER A 1 111 ? 268.999 193.304 212.313 1.00 221.63 111 SER F C 1
ATOM 840 O O . SER A 1 111 ? 269.370 194.281 211.653 1.00 221.63 111 SER F O 1
ATOM 843 N N . ALA A 1 112 ? 269.411 192.068 212.046 1.00 217.64 112 ALA F N 1
ATOM 844 C CA . ALA A 1 112 ? 270.445 191.825 211.051 1.00 217.64 112 ALA F CA 1
ATOM 845 C C . ALA A 1 112 ? 269.914 192.027 209.637 1.00 217.64 112 ALA F C 1
ATOM 846 O O . ALA A 1 112 ? 268.841 191.532 209.281 1.00 217.64 112 ALA F O 1
ATOM 848 N N . GLY A 1 113 ? 270.680 192.762 208.831 1.00 217.18 113 GLY F N 1
ATOM 849 C CA . GLY A 1 113 ? 270.438 192.890 207.405 1.00 217.18 113 GLY F CA 1
ATOM 850 C C . GLY A 1 113 ? 269.055 193.347 206.990 1.00 217.18 113 GLY F C 1
ATOM 851 O O . GLY A 1 113 ? 268.389 192.673 206.198 1.00 217.18 113 GLY F O 1
ATOM 852 N N . VAL A 1 114 ? 268.609 194.491 207.509 1.00 214.11 114 VAL F N 1
ATOM 853 C CA . VAL A 1 114 ? 267.318 195.035 207.110 1.00 214.11 114 VAL F CA 1
ATOM 854 C C . VAL A 1 114 ? 267.458 195.737 205.768 1.00 214.11 114 VAL F C 1
ATOM 855 O O . VAL A 1 114 ? 268.300 196.628 205.599 1.00 214.11 114 VAL F O 1
ATOM 859 N N . LEU A 1 115 ? 266.633 195.336 204.801 1.00 208.77 115 LEU F N 1
ATOM 860 C CA . LEU A 1 115 ? 266.596 195.969 203.485 1.00 208.77 115 LEU F CA 1
ATOM 861 C C . LEU A 1 115 ? 265.131 196.193 203.099 1.00 208.77 115 LEU F C 1
ATOM 862 O O . LEU A 1 115 ? 264.496 195.348 202.465 1.00 208.77 115 LEU F O 1
ATOM 867 N N . THR A 1 116 ? 264.597 197.346 203.493 1.00 201.39 116 THR F N 1
ATOM 868 C CA . THR A 1 116 ? 263.233 197.698 203.128 1.00 201.39 116 THR F CA 1
ATOM 869 C C . THR A 1 116 ? 263.226 198.506 201.837 1.00 201.39 116 THR F C 1
ATOM 870 O O . THR A 1 116 ? 263.963 199.485 201.693 1.00 201.39 116 THR F O 1
ATOM 874 N N . ILE A 1 117 ? 262.383 198.093 200.897 1.00 193.60 117 ILE F N 1
ATOM 875 C CA . ILE A 1 117 ? 262.285 198.734 199.592 1.00 193.60 117 ILE F CA 1
ATOM 876 C C . ILE A 1 117 ? 261.042 199.616 199.582 1.00 193.60 117 ILE F C 1
ATOM 877 O O . ILE A 1 117 ? 259.959 199.189 200.002 1.00 193.60 117 ILE F O 1
ATOM 882 N N . MET A 1 118 ? 261.203 200.858 199.137 1.00 184.06 118 MET F N 1
ATOM 883 C CA . MET A 1 118 ? 260.109 201.816 199.045 1.00 184.06 118 MET F CA 1
ATOM 884 C C . MET A 1 118 ? 259.940 202.196 197.582 1.00 184.06 118 MET F C 1
ATOM 885 O O . MET A 1 118 ? 260.898 202.635 196.937 1.00 184.06 118 MET F O 1
ATOM 890 N N . VAL A 1 119 ? 258.735 201.998 197.052 1.00 179.96 119 VAL F N 1
ATOM 891 C CA . VAL A 1 119 ? 258.455 202.334 195.661 1.00 179.96 119 VAL F CA 1
ATOM 892 C C . VAL A 1 119 ? 257.764 203.690 195.596 1.00 179.96 119 VAL F C 1
ATOM 893 O O . VAL A 1 119 ? 256.531 203.775 195.616 1.00 179.96 119 VAL F O 1
ATOM 897 N N . GLY A 1 120 ? 258.555 204.757 195.526 1.00 175.39 120 GLY F N 1
ATOM 898 C CA . GLY A 1 120 ? 257.992 206.076 195.325 1.00 175.39 120 GLY F CA 1
ATOM 899 C C . GLY A 1 120 ? 257.987 206.469 193.861 1.00 175.39 120 GLY F C 1
ATOM 900 O O . GLY A 1 120 ? 257.849 205.637 192.962 1.00 175.39 120 GLY F O 1
ATOM 901 N N . ALA A 1 121 ? 258.127 207.771 193.621 1.00 173.46 121 ALA F N 1
ATOM 902 C CA . ALA A 1 121 ? 258.352 208.254 192.266 1.00 173.46 121 ALA F CA 1
ATOM 903 C C . ALA A 1 121 ? 259.671 207.694 191.746 1.00 173.46 121 ALA F C 1
ATOM 904 O O . ALA A 1 121 ? 259.755 207.231 190.604 1.00 173.46 121 ALA F O 1
ATOM 906 N N . ALA A 1 122 ? 260.702 207.735 192.586 1.00 176.04 122 ALA F N 1
ATOM 907 C CA . ALA A 1 122 ? 261.982 207.090 192.322 1.00 176.04 122 ALA F CA 1
ATOM 908 C C . ALA A 1 122 ? 262.289 206.154 193.483 1.00 176.04 122 ALA F C 1
ATOM 909 O O . ALA A 1 122 ? 262.269 206.575 194.644 1.00 176.04 122 ALA F O 1
ATOM 911 N N . GLU A 1 123 ? 262.569 204.891 193.171 1.00 181.38 123 GLU F N 1
ATOM 912 C CA . GLU A 1 123 ? 262.755 203.894 194.217 1.00 181.38 123 GLU F CA 1
ATOM 913 C C . GLU A 1 123 ? 264.066 204.121 194.962 1.00 181.38 123 GLU F C 1
ATOM 914 O O . GLU A 1 123 ? 265.089 204.471 194.367 1.00 181.38 123 GLU F O 1
ATOM 920 N N . GLN A 1 124 ? 264.025 203.919 196.277 1.00 188.71 124 GLN F N 1
ATOM 921 C CA . GLN A 1 124 ? 265.202 204.041 197.125 1.00 188.71 124 GLN F CA 1
ATOM 922 C C . GLN A 1 124 ? 265.057 203.055 198.276 1.00 188.71 124 GLN F C 1
ATOM 923 O O . GLN A 1 124 ? 263.949 202.638 198.621 1.00 188.71 124 GLN F O 1
ATOM 929 N N . ASN A 1 125 ? 266.187 202.681 198.868 1.00 195.59 125 ASN F N 1
ATOM 930 C CA . ASN A 1 125 ? 266.222 201.621 199.866 1.00 195.59 125 ASN F CA 1
ATOM 931 C C . ASN A 1 125 ? 266.785 202.135 201.186 1.00 195.59 125 ASN F C 1
ATOM 932 O O . ASN A 1 125 ? 267.269 203.264 201.292 1.00 195.59 125 ASN F O 1
ATOM 937 N N . ILE A 1 126 ? 266.712 201.271 202.199 1.00 204.72 126 ILE F N 1
ATOM 938 C CA . ILE A 1 126 ? 267.187 201.560 203.546 1.00 204.72 126 ILE F CA 1
ATOM 939 C C . ILE A 1 126 ? 268.181 200.482 203.955 1.00 204.72 126 ILE F C 1
ATOM 940 O O . ILE A 1 126 ? 267.995 199.296 203.662 1.00 204.72 126 ILE F O 1
ATOM 945 N N . THR A 1 127 ? 269.242 200.900 204.642 1.00 209.43 127 THR F N 1
ATOM 946 C CA . THR A 1 127 ? 270.261 199.967 205.097 1.00 209.43 127 THR F CA 1
ATOM 947 C C . THR A 1 127 ? 269.753 199.176 206.303 1.00 209.43 127 THR F C 1
ATOM 948 O O . THR A 1 127 ? 268.590 199.270 206.704 1.00 209.43 127 THR F O 1
ATOM 952 N N . ALA A 1 128 ? 270.647 198.381 206.885 1.00 213.92 128 ALA F N 1
ATOM 953 C CA . ALA A 1 128 ? 270.289 197.555 208.029 1.00 213.92 128 ALA F CA 1
ATOM 954 C C . ALA A 1 128 ? 269.886 198.419 209.217 1.00 213.92 128 ALA F C 1
ATOM 955 O O . ALA A 1 128 ? 270.548 199.408 209.544 1.00 213.92 128 ALA F O 1
ATOM 957 N N . ILE A 1 129 ? 268.790 198.035 209.866 1.00 216.75 129 ILE F N 1
ATOM 958 C CA . ILE A 1 129 ? 268.242 198.752 211.012 1.00 216.75 129 ILE F CA 1
ATOM 959 C C . ILE A 1 129 ? 268.305 197.816 212.209 1.00 216.75 129 ILE F C 1
ATOM 960 O O . ILE A 1 129 ? 267.828 196.676 212.140 1.00 216.75 129 ILE F O 1
ATOM 965 N N . ASP A 1 130 ? 268.885 198.292 213.307 1.00 222.99 130 ASP F N 1
ATOM 966 C CA . ASP A 1 130 ? 269.079 197.484 214.505 1.00 222.99 130 ASP F CA 1
ATOM 967 C C . ASP A 1 130 ? 267.948 197.763 215.489 1.00 222.99 130 ASP F C 1
ATOM 968 O O . ASP A 1 130 ? 267.889 198.839 216.092 1.00 222.99 130 ASP F O 1
ATOM 973 N N . THR A 1 131 ? 267.051 196.789 215.646 1.00 227.75 131 THR F N 1
ATOM 974 C CA . THR A 1 131 ? 265.981 196.839 216.633 1.00 227.75 131 THR F CA 1
ATOM 975 C C . THR A 1 131 ? 266.101 195.716 217.657 1.00 227.75 131 THR F C 1
ATOM 976 O O . THR A 1 131 ? 265.088 195.267 218.204 1.00 227.75 131 THR F O 1
ATOM 980 N N . SER A 1 132 ? 267.324 195.248 217.916 1.00 231.51 132 SER F N 1
ATOM 981 C CA . SER A 1 132 ? 267.519 194.120 218.821 1.00 231.51 132 SER F CA 1
ATOM 982 C C . SER A 1 132 ? 267.109 194.470 220.246 1.00 231.51 132 SER F C 1
ATOM 983 O O . SER A 1 132 ? 266.553 193.628 220.962 1.00 231.51 132 SER F O 1
ATOM 986 N N . ALA A 1 133 ? 267.388 195.701 220.682 1.00 235.53 133 ALA F N 1
ATOM 987 C CA . ALA A 1 133 ? 267.063 196.092 222.050 1.00 235.53 133 ALA F CA 1
ATOM 988 C C . ALA A 1 133 ? 265.562 196.018 222.300 1.00 235.53 133 ALA F C 1
ATOM 989 O O . ALA A 1 133 ? 265.113 195.367 223.251 1.00 235.53 133 ALA F O 1
ATOM 991 N N . ALA A 1 134 ? 264.775 196.663 221.444 1.00 234.97 134 ALA F N 1
ATOM 992 C CA . ALA A 1 134 ? 263.314 196.631 221.503 1.00 234.97 134 ALA F CA 1
ATOM 993 C C . ALA A 1 134 ? 262.807 196.969 222.905 1.00 234.97 134 ALA F C 1
ATOM 994 O O . ALA A 1 134 ? 262.003 196.254 223.501 1.00 234.97 134 ALA F O 1
ATOM 996 N N . THR A 1 135 ? 263.312 198.088 223.431 1.00 232.67 135 THR F N 1
ATOM 997 C CA . THR A 1 135 ? 262.895 198.533 224.758 1.00 232.67 135 THR F CA 1
ATOM 998 C C . THR A 1 135 ? 261.409 198.863 224.787 1.00 232.67 135 THR F C 1
ATOM 999 O O . THR A 1 135 ? 260.705 198.513 225.741 1.00 232.67 135 THR F O 1
ATOM 1003 N N . SER A 1 136 ? 260.915 199.535 223.751 1.00 229.19 136 SER F N 1
ATOM 1004 C CA . SER A 1 136 ? 259.497 199.840 223.629 1.00 229.19 136 SER F CA 1
ATOM 1005 C C . SER A 1 136 ? 259.186 200.082 222.161 1.00 229.19 136 SER F C 1
ATOM 1006 O O . SER A 1 136 ? 260.081 200.348 221.355 1.00 229.19 136 SER F O 1
ATOM 1009 N N . MET A 1 137 ? 257.897 199.987 221.824 1.00 220.53 137 MET F N 1
ATOM 1010 C CA . MET A 1 137 ? 257.483 200.198 220.441 1.00 220.53 137 MET F CA 1
ATOM 1011 C C . MET A 1 137 ? 257.760 201.628 219.995 1.00 220.53 137 MET F C 1
ATOM 1012 O O . MET A 1 137 ? 258.035 201.876 218.815 1.00 220.53 137 MET F O 1
ATOM 1017 N N . ASP A 1 138 ? 257.701 202.583 220.926 1.00 222.19 138 ASP F N 1
ATOM 1018 C CA . ASP A 1 138 ? 258.059 203.958 220.595 1.00 222.19 138 ASP F CA 1
ATOM 1019 C C . ASP A 1 138 ? 259.531 204.061 220.215 1.00 222.19 138 ASP F C 1
ATOM 1020 O O . ASP A 1 138 ? 259.890 204.767 219.266 1.00 222.19 138 ASP F O 1
ATOM 1025 N N . ASN A 1 139 ? 260.398 203.355 220.944 1.00 225.02 139 ASN F N 1
ATOM 1026 C CA . ASN A 1 139 ? 261.819 203.362 220.615 1.00 225.02 139 ASN F CA 1
ATOM 1027 C C . ASN A 1 139 ? 262.078 202.687 219.273 1.00 225.02 139 ASN F C 1
ATOM 1028 O O . ASN A 1 139 ? 262.926 203.142 218.496 1.00 225.02 139 ASN F O 1
ATOM 1033 N N . VAL A 1 140 ? 261.360 201.599 218.983 1.00 221.85 140 VAL F N 1
ATOM 1034 C CA . VAL A 1 140 ? 261.486 200.950 217.680 1.00 221.85 140 VAL F CA 1
ATOM 1035 C C . VAL A 1 140 ? 261.060 201.898 216.569 1.00 221.85 140 VAL F C 1
ATOM 1036 O O . VAL A 1 140 ? 261.720 201.988 215.524 1.00 221.85 140 VAL F O 1
ATOM 1040 N N . ALA A 1 141 ? 259.957 202.620 216.774 1.00 217.65 141 ALA F N 1
ATOM 1041 C CA . ALA A 1 141 ? 259.517 203.610 215.801 1.00 217.65 141 ALA F CA 1
ATOM 1042 C C . ALA A 1 141 ? 260.555 204.708 215.616 1.00 217.65 141 ALA F C 1
ATOM 1043 O O . ALA A 1 141 ? 260.783 205.162 214.492 1.00 217.65 141 ALA F O 1
ATOM 1045 N N . SER A 1 142 ? 261.190 205.147 216.704 1.00 218.61 142 SER F N 1
ATOM 1046 C CA . SER A 1 142 ? 262.228 206.170 216.596 1.00 218.61 142 SER F CA 1
ATOM 1047 C C . SER A 1 142 ? 263.436 205.661 215.815 1.00 218.61 142 SER F C 1
ATOM 1048 O O . SER A 1 142 ? 264.010 206.394 214.998 1.00 218.61 142 SER F O 1
ATOM 1051 N N . ILE A 1 143 ? 263.841 204.413 216.059 1.00 216.98 143 ILE F N 1
ATOM 1052 C CA . ILE A 1 143 ? 264.967 203.841 215.325 1.00 216.98 143 ILE F CA 1
ATOM 1053 C C . ILE A 1 143 ? 264.637 203.733 213.842 1.00 216.98 143 ILE F C 1
ATOM 1054 O O . ILE A 1 143 ? 265.478 204.022 212.982 1.00 216.98 143 ILE F O 1
ATOM 1059 N N . ILE A 1 144 ? 263.412 203.313 213.518 1.00 213.11 144 ILE F N 1
ATOM 1060 C CA . ILE A 1 144 ? 262.988 203.274 212.120 1.00 213.11 144 ILE F CA 1
ATOM 1061 C C . ILE A 1 144 ? 262.999 204.676 211.522 1.00 213.11 144 ILE F C 1
ATOM 1062 O O . ILE A 1 144 ? 263.446 204.884 210.385 1.00 213.11 144 ILE F O 1
ATOM 1067 N N . GLN A 1 145 ? 262.514 205.659 212.283 1.00 206.88 145 GLN F N 1
ATOM 1068 C CA . GLN A 1 145 ? 262.459 207.029 211.791 1.00 206.88 145 GLN F CA 1
ATOM 1069 C C . GLN A 1 145 ? 263.848 207.560 211.472 1.00 206.88 145 GLN F C 1
ATOM 1070 O O . GLN A 1 145 ? 264.036 208.242 210.463 1.00 206.88 145 GLN F O 1
ATOM 1076 N N . THR A 1 146 ? 264.833 207.264 212.324 1.00 210.55 146 THR F N 1
ATOM 1077 C CA . THR A 1 146 ? 266.191 207.741 212.070 1.00 210.55 146 THR F CA 1
ATOM 1078 C C . THR A 1 146 ? 266.746 207.173 210.767 1.00 210.55 146 THR F C 1
ATOM 1079 O O . THR A 1 146 ? 267.344 207.901 209.962 1.00 210.55 146 THR F O 1
ATOM 1083 N N . GLU A 1 147 ? 266.552 205.872 210.539 1.00 210.32 147 GLU F N 1
ATOM 1084 C CA . GLU A 1 147 ? 267.017 205.263 209.299 1.00 210.32 147 GLU F CA 1
ATOM 1085 C C . GLU A 1 147 ? 266.230 205.765 208.096 1.00 210.32 147 GLU F C 1
ATOM 1086 O O . GLU A 1 147 ? 266.705 205.661 206.961 1.00 210.32 147 GLU F O 1
ATOM 1092 N N . ILE A 1 148 ? 265.018 206.277 208.312 1.00 206.35 148 ILE F N 1
ATOM 1093 C CA . ILE A 1 148 ? 264.345 207.003 207.237 1.00 206.35 148 ILE F CA 1
ATOM 1094 C C . ILE A 1 148 ? 265.024 208.349 206.996 1.00 206.35 148 ILE F C 1
ATOM 1095 O O . ILE A 1 148 ? 265.235 208.758 205.848 1.00 206.35 148 ILE F O 1
ATOM 1100 N N . ARG A 1 149 ? 265.377 209.055 208.074 1.00 202.54 149 ARG F N 1
ATOM 1101 C CA . ARG A 1 149 ? 266.051 210.347 207.955 1.00 202.54 149 ARG F CA 1
ATOM 1102 C C . ARG A 1 149 ? 267.412 210.237 207.287 1.00 202.54 149 ARG F C 1
ATOM 1103 O O . ARG A 1 149 ? 267.895 211.231 206.732 1.00 202.54 149 ARG F O 1
ATOM 1111 N N . LYS A 1 150 ? 268.049 209.064 207.338 1.00 202.44 150 LYS F N 1
ATOM 1112 C CA . LYS A 1 150 ? 269.374 208.929 206.737 1.00 202.44 150 LYS F CA 1
ATOM 1113 C C . LYS A 1 150 ? 269.338 209.219 205.239 1.00 202.44 150 LYS F C 1
ATOM 1114 O O . LYS A 1 150 ? 270.348 209.626 204.654 1.00 202.44 150 LYS F O 1
ATOM 1120 N N . ASN A 1 151 ? 268.186 209.016 204.601 1.00 198.36 151 ASN F N 1
ATOM 1121 C CA . ASN A 1 151 ? 268.077 209.247 203.167 1.00 198.36 151 ASN F CA 1
ATOM 1122 C C . ASN A 1 151 ? 268.055 210.739 202.859 1.00 198.36 151 ASN F C 1
ATOM 1123 O O . ASN A 1 151 ? 267.584 211.551 203.659 1.00 198.36 151 ASN F O 1
ATOM 1128 N N . ALA A 1 152 ? 268.572 211.096 201.684 1.00 197.58 152 ALA F N 1
ATOM 1129 C CA . ALA A 1 152 ? 268.576 212.478 201.225 1.00 197.58 152 ALA F CA 1
ATOM 1130 C C . ALA A 1 152 ? 267.353 212.833 200.392 1.00 197.58 152 ALA F C 1
ATOM 1131 O O . ALA A 1 152 ? 267.250 213.974 199.928 1.00 197.58 152 ALA F O 1
ATOM 1133 N N . ASP A 1 153 ? 266.435 211.890 200.186 1.00 198.51 153 ASP F N 1
ATOM 1134 C CA . ASP A 1 153 ? 265.221 212.122 199.414 1.00 198.51 153 ASP F CA 1
ATOM 1135 C C . ASP A 1 153 ? 264.360 213.173 200.102 1.00 198.51 153 ASP F C 1
ATOM 1136 O O . ASP A 1 153 ? 264.202 213.136 201.329 1.00 198.51 153 ASP F O 1
ATOM 1141 N N . PRO A 1 154 ? 263.802 214.132 199.354 1.00 195.52 154 PRO F N 1
ATOM 1142 C CA . PRO A 1 154 ? 262.996 215.183 200.000 1.00 195.52 154 PRO F CA 1
ATOM 1143 C C . PRO A 1 154 ? 261.837 214.648 200.823 1.00 195.52 154 PRO F C 1
ATOM 1144 O O . PRO A 1 154 ? 261.552 215.187 201.899 1.00 195.52 154 PRO F O 1
ATOM 1148 N N . GLN A 1 155 ? 261.159 213.600 200.350 1.00 193.63 155 GLN F N 1
ATOM 1149 C CA . GLN A 1 155 ? 260.075 213.013 201.133 1.00 193.63 155 GLN F CA 1
ATOM 1150 C C . GLN A 1 155 ? 260.600 212.367 202.409 1.00 193.63 155 GLN F C 1
ATOM 1151 O O . GLN A 1 155 ? 259.981 212.489 203.473 1.00 193.63 155 GLN F O 1
ATOM 1157 N N . LEU A 1 156 ? 261.734 211.678 202.326 1.00 197.83 156 LEU F N 1
ATOM 1158 C CA . LEU A 1 156 ? 262.290 210.958 203.462 1.00 197.83 156 LEU F CA 1
ATOM 1159 C C . LEU A 1 156 ? 263.270 211.788 204.282 1.00 197.83 156 LEU F C 1
ATOM 1160 O O . LEU A 1 156 ? 263.743 211.309 205.318 1.00 197.83 156 LEU F O 1
ATOM 1165 N N . ALA A 1 157 ? 263.596 213.006 203.845 1.00 196.84 157 ALA F N 1
ATOM 1166 C CA . ALA A 1 157 ? 264.542 213.824 204.598 1.00 196.84 157 ALA F CA 1
ATOM 1167 C C . ALA A 1 157 ? 263.978 214.217 205.959 1.00 196.84 157 ALA F C 1
ATOM 1168 O O . ALA A 1 157 ? 264.683 214.145 206.972 1.00 196.84 157 ALA F O 1
ATOM 1170 N N . GLN A 1 158 ? 262.710 214.627 206.006 1.00 192.35 158 GLN F N 1
ATOM 1171 C CA . GLN A 1 158 ? 262.056 214.990 207.258 1.00 192.35 158 GLN F CA 1
ATOM 1172 C C . GLN A 1 158 ? 260.790 214.171 207.493 1.00 192.35 158 GLN F C 1
ATOM 1173 O O . GLN A 1 158 ? 259.823 214.666 208.076 1.00 192.35 158 GLN F O 1
ATOM 1179 N N . ALA A 1 159 ? 260.782 212.920 207.045 1.00 191.72 159 ALA F N 1
ATOM 1180 C CA . ALA A 1 159 ? 259.660 212.039 207.324 1.00 191.72 159 ALA F CA 1
ATOM 1181 C C . ALA A 1 159 ? 259.607 211.702 208.813 1.00 191.72 159 ALA F C 1
ATOM 1182 O O . ALA A 1 159 ? 260.625 211.677 209.508 1.00 191.72 159 ALA F O 1
ATOM 1184 N N . THR A 1 160 ? 258.395 211.447 209.304 1.00 190.64 160 THR F N 1
ATOM 1185 C CA . THR A 1 160 ? 258.178 211.123 210.707 1.00 190.64 160 THR F CA 1
ATOM 1186 C C . THR A 1 160 ? 257.393 209.826 210.829 1.00 190.64 160 THR F C 1
ATOM 1187 O O . THR A 1 160 ? 256.524 209.526 210.007 1.00 190.64 160 THR F O 1
ATOM 1191 N N . VAL A 1 161 ? 257.700 209.067 211.878 1.00 190.38 161 VAL F N 1
ATOM 1192 C CA . VAL A 1 161 ? 257.034 207.804 212.172 1.00 190.38 161 VAL F CA 1
ATOM 1193 C C . VAL A 1 161 ? 256.428 207.902 213.564 1.00 190.38 161 VAL F C 1
ATOM 1194 O O . VAL A 1 161 ? 257.119 208.269 214.521 1.00 190.38 161 VAL F O 1
ATOM 1198 N N . THR A 1 162 ? 255.142 207.570 213.678 1.00 186.90 162 THR F N 1
ATOM 1199 C CA . THR A 1 162 ? 254.423 207.665 214.940 1.00 186.90 162 THR F CA 1
ATOM 1200 C C . THR A 1 162 ? 253.778 206.320 215.248 1.00 186.90 162 THR F C 1
ATOM 1201 O O . THR A 1 162 ? 253.792 205.395 214.430 1.00 186.90 162 THR F O 1
ATOM 1205 N N . TRP A 1 163 ? 253.207 206.217 216.445 1.00 184.39 163 TRP F N 1
ATOM 1206 C CA . TRP A 1 163 ? 252.533 205.009 216.893 1.00 184.39 163 TRP F CA 1
ATOM 1207 C C . TRP A 1 163 ? 251.349 205.382 217.774 1.00 184.39 163 TRP F C 1
ATOM 1208 O O . TRP A 1 163 ? 251.410 206.341 218.549 1.00 184.39 163 TRP F O 1
ATOM 1219 N N . ASN A 1 164 ? 250.269 204.613 217.651 1.00 179.41 164 ASN F N 1
ATOM 1220 C CA . ASN A 1 164 ? 249.051 204.834 218.421 1.00 179.41 164 ASN F CA 1
ATOM 1221 C C . ASN A 1 164 ? 248.770 203.591 219.253 1.00 179.41 164 ASN F C 1
ATOM 1222 O O . ASN A 1 164 ? 248.752 202.476 218.722 1.00 179.41 164 ASN F O 1
ATOM 1227 N N . GLN A 1 165 ? 248.557 203.786 220.556 1.00 179.35 165 GLN F N 1
ATOM 1228 C CA . GLN A 1 165 ? 248.401 202.654 221.465 1.00 179.35 165 GLN F CA 1
ATOM 1229 C C . GLN A 1 165 ? 247.040 201.981 221.325 1.00 179.35 165 GLN F C 1
ATOM 1230 O O . GLN A 1 165 ? 246.960 200.747 221.318 1.00 179.35 165 GLN F O 1
ATOM 1236 N N . ASN A 1 166 ? 245.963 202.765 221.223 1.00 166.59 166 ASN F N 1
ATOM 1237 C CA . ASN A 1 166 ? 244.621 202.184 221.239 1.00 166.59 166 ASN F CA 1
ATOM 1238 C C . ASN A 1 166 ? 244.402 201.269 220.041 1.00 166.59 166 ASN F C 1
ATOM 1239 O O . ASN A 1 166 ? 243.876 200.158 220.179 1.00 166.59 166 ASN F O 1
ATOM 1244 N N . THR A 1 167 ? 244.799 201.717 218.856 1.00 176.47 167 THR F N 1
ATOM 1245 C CA . THR A 1 167 ? 244.803 200.870 217.675 1.00 176.47 167 THR F CA 1
ATOM 1246 C C . THR A 1 167 ? 246.191 200.248 217.519 1.00 176.47 167 THR F C 1
ATOM 1247 O O . THR A 1 167 ? 247.023 200.303 218.428 1.00 176.47 167 THR F O 1
ATOM 1251 N N . ASN A 1 168 ? 246.458 199.640 216.367 1.00 183.48 168 ASN F N 1
ATOM 1252 C CA . ASN A 1 168 ? 247.723 198.955 216.118 1.00 183.48 168 ASN F CA 1
ATOM 1253 C C . ASN A 1 168 ? 248.299 199.372 214.771 1.00 183.48 168 ASN F C 1
ATOM 1254 O O . ASN A 1 168 ? 248.729 198.545 213.964 1.00 183.48 168 ASN F O 1
ATOM 1259 N N . GLN A 1 169 ? 248.322 200.678 214.517 1.00 180.91 169 GLN F N 1
ATOM 1260 C CA . GLN A 1 169 ? 248.682 201.229 213.218 1.00 180.91 169 GLN F CA 1
ATOM 1261 C C . GLN A 1 169 ? 250.051 201.893 213.283 1.00 180.91 169 GLN F C 1
ATOM 1262 O O . GLN A 1 169 ? 250.322 202.680 214.197 1.00 180.91 169 GLN F O 1
ATOM 1268 N N . PHE A 1 170 ? 250.906 201.575 212.313 1.00 185.76 170 PHE F N 1
ATOM 1269 C CA . PHE A 1 170 ? 252.179 202.258 212.120 1.00 185.76 170 PHE F CA 1
ATOM 1270 C C . PHE A 1 170 ? 252.025 203.262 210.984 1.00 185.76 170 PHE F C 1
ATOM 1271 O O . PHE A 1 170 ? 251.638 202.892 209.870 1.00 185.76 170 PHE F O 1
ATOM 1279 N N . THR A 1 171 ? 252.327 204.526 211.269 1.00 184.40 171 THR F N 1
ATOM 1280 C CA . THR A 1 171 ? 252.055 205.618 210.348 1.00 184.40 171 THR F CA 1
ATOM 1281 C C . THR A 1 171 ? 253.347 206.339 209.995 1.00 184.40 171 THR F C 1
ATOM 1282 O O . THR A 1 171 ? 254.214 206.544 210.848 1.00 184.40 171 THR F O 1
ATOM 1286 N N . LEU A 1 172 ? 253.471 206.706 208.720 1.00 181.28 172 LEU F N 1
ATOM 1287 C CA . LEU A 1 172 ? 254.562 207.541 208.234 1.00 181.28 172 LEU F CA 1
ATOM 1288 C C . LEU A 1 172 ? 253.974 208.678 207.418 1.00 181.28 172 LEU F C 1
ATOM 1289 O O . LEU A 1 172 ? 253.145 208.445 206.532 1.00 181.28 172 LEU F O 1
ATOM 1294 N N . VAL A 1 173 ? 254.406 209.899 207.711 1.00 176.13 173 VAL F N 1
ATOM 1295 C CA . VAL A 1 173 ? 253.916 211.094 207.040 1.00 176.13 173 VAL F CA 1
ATOM 1296 C C . VAL A 1 173 ? 255.072 211.699 206.261 1.00 176.13 173 VAL F C 1
ATOM 1297 O O . VAL A 1 173 ? 256.158 211.909 206.815 1.00 176.13 173 VAL F O 1
ATOM 1301 N N . GLY A 1 174 ? 254.842 211.976 204.979 1.00 172.75 174 GLY F N 1
ATOM 1302 C CA . GLY A 1 174 ? 255.895 212.509 204.142 1.00 172.75 174 GLY F CA 1
ATOM 1303 C C . GLY A 1 174 ? 256.290 213.920 204.531 1.00 172.75 174 GLY F C 1
ATOM 1304 O O . GLY A 1 174 ? 255.514 214.685 205.102 1.00 172.75 174 GLY F O 1
ATOM 1305 N N . ALA A 1 175 ? 257.539 214.265 204.212 1.00 178.02 175 ALA F N 1
ATOM 1306 C CA . ALA A 1 175 ? 258.059 215.578 204.574 1.00 178.02 175 ALA F CA 1
ATOM 1307 C C . ALA A 1 175 ? 257.399 216.689 203.766 1.00 178.02 175 ALA F C 1
ATOM 1308 O O . ALA A 1 175 ? 257.085 217.753 204.313 1.00 178.02 175 ALA F O 1
ATOM 1310 N N . THR A 1 176 ? 257.181 216.467 202.473 1.00 164.33 176 THR F N 1
ATOM 1311 C CA . THR A 1 176 ? 256.513 217.447 201.628 1.00 164.33 176 THR F CA 1
ATOM 1312 C C . THR A 1 176 ? 255.003 217.344 201.802 1.00 164.33 176 THR F C 1
ATOM 1313 O O . THR A 1 176 ? 254.464 216.259 202.038 1.00 164.33 176 THR F O 1
ATOM 1317 N N . ILE A 1 177 ? 254.326 218.485 201.702 1.00 149.22 177 ILE F N 1
ATOM 1318 C CA . ILE A 1 177 ? 252.882 218.571 201.888 1.00 149.22 177 ILE F CA 1
ATOM 1319 C C . ILE A 1 177 ? 252.275 219.189 200.635 1.00 149.22 177 ILE F C 1
ATOM 1320 O O . ILE A 1 177 ? 252.848 220.113 200.044 1.00 149.22 177 ILE F O 1
ATOM 1325 N N . GLY A 1 178 ? 251.134 218.653 200.209 1.00 146.77 178 GLY F N 1
ATOM 1326 C CA . GLY A 1 178 ? 250.426 219.192 199.066 1.00 146.77 178 GLY F CA 1
ATOM 1327 C C . GLY A 1 178 ? 250.372 218.252 197.881 1.00 146.77 178 GLY F C 1
ATOM 1328 O O . GLY A 1 178 ? 249.344 218.157 197.203 1.00 146.77 178 GLY F O 1
ATOM 1329 N N . THR A 1 179 ? 251.473 217.553 197.616 1.00 150.75 179 THR F N 1
ATOM 1330 C CA . THR A 1 179 ? 251.558 216.664 196.467 1.00 150.75 179 THR F CA 1
ATOM 1331 C C . THR A 1 179 ? 252.608 215.599 196.745 1.00 150.75 179 THR F C 1
ATOM 1332 O O . THR A 1 179 ? 253.620 215.862 197.400 1.00 150.75 179 THR F O 1
ATOM 1336 N N . GLY A 1 180 ? 252.356 214.396 196.249 1.00 154.86 180 GLY F N 1
ATOM 1337 C CA . GLY A 1 180 ? 253.284 213.287 196.380 1.00 154.86 180 GLY F CA 1
ATOM 1338 C C . GLY A 1 180 ? 252.551 211.968 196.526 1.00 154.86 180 GLY F C 1
ATOM 1339 O O . GLY A 1 180 ? 251.397 211.908 196.951 1.00 154.86 180 GLY F O 1
ATOM 1340 N N . VAL A 1 181 ? 253.228 210.886 196.149 1.00 161.56 181 VAL F N 1
ATOM 1341 C CA . VAL A 1 181 ? 252.707 209.531 196.291 1.00 161.56 181 VAL F CA 1
ATOM 1342 C C . VAL A 1 181 ? 253.804 208.660 196.884 1.00 161.56 181 VAL F C 1
ATOM 1343 O O . VAL A 1 181 ? 254.926 208.631 196.366 1.00 161.56 181 VAL F O 1
ATOM 1347 N N . LEU A 1 182 ? 253.484 207.954 197.964 1.00 169.54 182 LEU F N 1
ATOM 1348 C CA . LEU A 1 182 ? 254.425 207.069 198.635 1.00 169.54 182 LEU F CA 1
ATOM 1349 C C . LEU A 1 182 ? 253.831 205.673 198.737 1.00 169.54 182 LEU F C 1
ATOM 1350 O O . LEU A 1 182 ? 252.649 205.512 199.059 1.00 169.54 182 LEU F O 1
ATOM 1355 N N . ALA A 1 183 ? 254.656 204.666 198.463 1.00 178.55 183 ALA F N 1
ATOM 1356 C CA . ALA A 1 183 ? 254.226 203.279 198.541 1.00 178.55 183 ALA F CA 1
ATOM 1357 C C . ALA A 1 183 ? 255.438 202.401 198.807 1.00 178.55 183 ALA F C 1
ATOM 1358 O O . ALA A 1 183 ? 256.582 202.797 198.571 1.00 178.55 183 ALA F O 1
ATOM 1360 N N . VAL A 1 184 ? 255.173 201.196 199.305 1.00 186.27 184 VAL F N 1
ATOM 1361 C CA . VAL A 1 184 ? 256.213 200.227 199.623 1.00 186.27 184 VAL F CA 1
ATOM 1362 C C . VAL A 1 184 ? 255.841 198.891 198.998 1.00 186.27 184 VAL F C 1
ATOM 1363 O O . VAL A 1 184 ? 254.659 198.602 198.783 1.00 186.27 184 VAL F O 1
ATOM 1367 N N . ALA A 1 185 ? 256.853 198.079 198.709 1.00 193.99 185 ALA F N 1
ATOM 1368 C CA . ALA A 1 185 ? 256.667 196.757 198.132 1.00 193.99 185 ALA F CA 1
ATOM 1369 C C . ALA A 1 185 ? 257.300 195.715 199.041 1.00 193.99 185 ALA F C 1
ATOM 1370 O O . ALA A 1 185 ? 258.198 196.028 199.829 1.00 193.99 185 ALA F O 1
ATOM 1372 N N . LYS A 1 186 ? 256.824 194.479 198.935 1.00 204.39 186 LYS F N 1
ATOM 1373 C CA . LYS A 1 186 ? 257.318 193.384 199.761 1.00 204.39 186 LYS F CA 1
ATOM 1374 C C . LYS A 1 186 ? 258.527 192.762 199.071 1.00 204.39 186 LYS F C 1
ATOM 1375 O O . LYS A 1 186 ? 258.440 192.331 197.917 1.00 204.39 186 LYS F O 1
ATOM 1381 N N . SER A 1 187 ? 259.652 192.719 199.777 1.00 211.06 187 SER F N 1
ATOM 1382 C CA . SER A 1 187 ? 260.892 192.184 199.242 1.00 211.06 187 SER F CA 1
ATOM 1383 C C . SER A 1 187 ? 261.016 190.703 199.591 1.00 211.06 187 SER F C 1
ATOM 1384 O O . SER A 1 187 ? 260.278 190.164 200.419 1.00 211.06 187 SER F O 1
ATOM 1387 N N . ALA A 1 188 ? 261.970 190.037 198.943 1.00 216.35 188 ALA F N 1
ATOM 1388 C CA . ALA A 1 188 ? 262.257 188.634 199.199 1.00 216.35 188 ALA F CA 1
ATOM 1389 C C . ALA A 1 188 ? 263.333 188.439 200.257 1.00 216.35 188 ALA F C 1
ATOM 1390 O O . ALA A 1 188 ? 263.689 187.295 200.557 1.00 216.35 188 ALA F O 1
ATOM 1392 N N . ASP A 1 189 ? 263.861 189.520 200.820 1.00 219.53 189 ASP F N 1
ATOM 1393 C CA . ASP A 1 189 ? 264.847 189.396 201.880 1.00 219.53 189 ASP F CA 1
ATOM 1394 C C . ASP A 1 189 ? 264.185 188.837 203.137 1.00 219.53 189 ASP F C 1
ATOM 1395 O O . ASP A 1 189 ? 263.146 189.348 203.570 1.00 219.53 189 ASP F O 1
ATOM 1400 N N . PRO A 1 190 ? 264.743 187.781 203.735 1.00 219.95 190 PRO F N 1
ATOM 1401 C CA . PRO A 1 190 ? 264.119 187.218 204.945 1.00 219.95 190 PRO F CA 1
ATOM 1402 C C . PRO A 1 190 ? 264.013 188.210 206.090 1.00 219.95 190 PRO F C 1
ATOM 1403 O O . PRO A 1 190 ? 263.033 188.177 206.845 1.00 219.95 190 PRO F O 1
ATOM 1407 N N . GLN A 1 191 ? 264.995 189.091 206.243 1.00 220.33 191 GLN F N 1
ATOM 1408 C CA . GLN A 1 191 ? 265.004 190.067 207.332 1.00 220.33 191 GLN F CA 1
ATOM 1409 C C . GLN A 1 191 ? 264.494 191.422 206.842 1.00 220.33 191 GLN F C 1
ATOM 1410 O O . GLN A 1 191 ? 265.216 192.419 206.805 1.00 220.33 191 GLN F O 1
ATOM 1416 N N . ASP A 1 192 ? 263.218 191.445 206.467 1.00 217.35 192 ASP F N 1
ATOM 1417 C CA . ASP A 1 192 ? 262.583 192.623 205.893 1.00 217.35 192 ASP F CA 1
ATOM 1418 C C . ASP A 1 192 ? 261.457 193.089 206.803 1.00 217.35 192 ASP F C 1
ATOM 1419 O O . ASP A 1 192 ? 260.777 192.268 207.428 1.00 217.35 192 ASP F O 1
ATOM 1424 N N . MET A 1 193 ? 261.264 194.408 206.877 1.00 214.24 193 MET F N 1
ATOM 1425 C CA . MET A 1 193 ? 260.193 194.949 207.706 1.00 214.24 193 MET F CA 1
ATOM 1426 C C . MET A 1 193 ? 258.854 194.931 206.983 1.00 214.24 193 MET F C 1
ATOM 1427 O O . MET A 1 193 ? 257.837 195.328 207.561 1.00 214.24 193 MET F O 1
ATOM 1432 N N . SER A 1 194 ? 258.828 194.491 205.726 1.00 210.69 194 SER F N 1
ATOM 1433 C CA . SER A 1 194 ? 257.572 194.406 204.989 1.00 210.69 194 SER F CA 1
ATOM 1434 C C . SER A 1 194 ? 256.611 193.460 205.699 1.00 210.69 194 SER F C 1
ATOM 1435 O O . SER A 1 194 ? 255.414 193.739 205.795 1.00 210.69 194 SER F O 1
ATOM 1438 N N . THR A 1 195 ? 257.122 192.336 206.201 1.00 212.07 195 THR F N 1
ATOM 1439 C CA . THR A 1 195 ? 256.280 191.444 206.990 1.00 212.07 195 THR F CA 1
ATOM 1440 C C . THR A 1 195 ? 256.332 191.805 208.471 1.00 212.07 195 THR F C 1
ATOM 1441 O O . THR A 1 195 ? 255.322 191.709 209.178 1.00 212.07 195 THR F O 1
ATOM 1445 N N . ALA A 1 196 ? 257.506 192.214 208.962 1.00 211.12 196 ALA F N 1
ATOM 1446 C CA . ALA A 1 196 ? 257.637 192.580 210.370 1.00 211.12 196 ALA F CA 1
ATOM 1447 C C . ALA A 1 196 ? 256.752 193.774 210.709 1.00 211.12 196 ALA F C 1
ATOM 1448 O O . ALA A 1 196 ? 255.981 193.734 211.675 1.00 211.12 196 ALA F O 1
ATOM 1450 N N . LEU A 1 197 ? 256.854 194.845 209.929 1.00 204.83 197 LEU F N 1
ATOM 1451 C CA . LEU A 1 197 ? 255.900 195.936 210.026 1.00 204.83 197 LEU F CA 1
ATOM 1452 C C . LEU A 1 197 ? 254.683 195.613 209.168 1.00 204.83 197 LEU F C 1
ATOM 1453 O O . LEU A 1 197 ? 254.717 194.721 208.317 1.00 204.83 197 LEU F O 1
ATOM 1458 N N . GLY A 1 198 ? 253.596 196.340 209.410 1.00 194.90 198 GLY F N 1
ATOM 1459 C CA . GLY A 1 198 ? 252.330 195.988 208.791 1.00 194.90 198 GLY F CA 1
ATOM 1460 C C . GLY A 1 198 ? 252.267 196.271 207.303 1.00 194.90 198 GLY F C 1
ATOM 1461 O O . GLY A 1 198 ? 251.444 195.689 206.593 1.00 194.90 198 GLY F O 1
ATOM 1462 N N . TRP A 1 199 ? 253.115 197.172 206.816 1.00 190.69 199 TRP F N 1
ATOM 1463 C CA . TRP A 1 199 ? 252.996 197.661 205.449 1.00 190.69 199 TRP F CA 1
ATOM 1464 C C . TRP A 1 199 ? 253.172 196.537 204.436 1.00 190.69 199 TRP F C 1
ATOM 1465 O O . TRP A 1 199 ? 253.845 195.539 204.702 1.00 190.69 199 TRP F O 1
ATOM 1476 N N . SER A 1 200 ? 252.548 196.704 203.271 1.00 193.88 200 SER F N 1
ATOM 1477 C CA . SER A 1 200 ? 252.654 195.822 202.107 1.00 193.88 200 SER F CA 1
ATOM 1478 C C . SER A 1 200 ? 252.042 194.445 202.336 1.00 193.88 200 SER F C 1
ATOM 1479 O O . SER A 1 200 ? 252.288 193.531 201.528 1.00 193.88 200 SER F O 1
ATOM 1482 N N . THR A 1 201 ? 251.251 194.258 203.391 1.00 190.77 201 THR F N 1
ATOM 1483 C CA . THR A 1 201 ? 250.605 192.983 203.677 1.00 190.77 201 THR F CA 1
ATOM 1484 C C . THR A 1 201 ? 249.098 193.190 203.724 1.00 190.77 201 THR F C 1
ATOM 1485 O O . THR A 1 201 ? 248.606 194.006 204.511 1.00 190.77 201 THR F O 1
ATOM 1489 N N . SER A 1 202 ? 248.374 192.435 202.897 1.00 185.94 202 SER F N 1
ATOM 1490 C CA . SER A 1 202 ? 246.905 192.449 202.817 1.00 185.94 202 SER F CA 1
ATOM 1491 C C . SER A 1 202 ? 246.449 193.893 202.601 1.00 185.94 202 SER F C 1
ATOM 1492 O O . SER A 1 202 ? 246.973 194.567 201.704 1.00 185.94 202 SER F O 1
ATOM 1495 N N . ASN A 1 203 ? 245.504 194.400 203.388 1.00 181.95 203 ASN F N 1
ATOM 1496 C CA . ASN A 1 203 ? 244.971 195.737 203.173 1.00 181.95 203 ASN F CA 1
ATOM 1497 C C . ASN A 1 203 ? 245.917 196.802 203.714 1.00 181.95 203 ASN F C 1
ATOM 1498 O O . ASN A 1 203 ? 246.252 196.813 204.901 1.00 181.95 203 ASN F O 1
ATOM 1503 N N . VAL A 1 204 ? 246.356 197.690 202.827 1.00 173.87 204 VAL F N 1
ATOM 1504 C CA . VAL A 1 204 ? 247.113 198.876 203.208 1.00 173.87 204 VAL F CA 1
ATOM 1505 C C . VAL A 1 204 ? 246.525 200.054 202.446 1.00 173.87 204 VAL F C 1
ATOM 1506 O O . VAL A 1 204 ? 246.275 199.966 201.241 1.00 173.87 204 VAL F O 1
ATOM 1510 N N . VAL A 1 205 ? 246.301 201.155 203.155 1.00 162.35 205 VAL F N 1
ATOM 1511 C CA . VAL A 1 205 ? 245.676 202.343 202.585 1.00 162.35 205 VAL F CA 1
ATOM 1512 C C . VAL A 1 205 ? 246.783 203.313 202.198 1.00 162.35 205 VAL F C 1
ATOM 1513 O O . VAL A 1 205 ? 247.609 203.697 203.035 1.00 162.35 205 VAL F O 1
ATOM 1517 N N . ASN A 1 206 ? 246.804 203.706 200.928 1.00 160.03 206 ASN F N 1
ATOM 1518 C CA . ASN A 1 206 ? 247.759 204.679 200.418 1.00 160.03 206 ASN F CA 1
ATOM 1519 C C . ASN A 1 206 ? 247.016 205.965 200.080 1.00 160.03 206 ASN F C 1
ATOM 1520 O O . ASN A 1 206 ? 246.074 205.949 199.281 1.00 160.03 206 ASN F O 1
ATOM 1525 N N . VAL A 1 207 ? 247.436 207.071 200.685 1.00 148.08 207 VAL F N 1
ATOM 1526 C CA . VAL A 1 207 ? 246.819 208.374 200.465 1.00 148.08 207 VAL F CA 1
ATOM 1527 C C . VAL A 1 207 ? 247.869 209.306 199.875 1.00 148.08 207 VAL F C 1
ATOM 1528 O O . VAL A 1 207 ? 248.981 209.423 200.406 1.00 148.08 207 VAL F O 1
ATOM 1532 N N . ALA A 1 208 ? 247.524 209.951 198.765 1.00 143.92 208 ALA F N 1
ATOM 1533 C CA . ALA A 1 208 ? 248.447 210.865 198.112 1.00 143.92 208 ALA F CA 1
ATOM 1534 C C . ALA A 1 208 ? 248.318 212.268 198.691 1.00 143.92 208 ALA F C 1
ATOM 1535 O O . ALA A 1 208 ? 247.392 212.570 199.448 1.00 143.92 208 ALA F O 1
ATOM 1537 N N . GLY A 1 209 ? 249.271 213.126 198.334 1.00 138.77 209 GLY F N 1
ATOM 1538 C CA . GLY A 1 209 ? 249.190 214.515 198.750 1.00 138.77 209 GLY F CA 1
ATOM 1539 C C . GLY A 1 209 ? 247.924 215.169 198.225 1.00 138.77 209 GLY F C 1
ATOM 1540 O O . GLY A 1 209 ? 247.588 215.061 197.044 1.00 138.77 209 GLY F O 1
ATOM 1541 N N . GLN A 1 210 ? 247.214 215.851 199.118 1.00 119.60 210 GLN F N 1
ATOM 1542 C CA . GLN A 1 210 ? 245.909 216.402 198.793 1.00 119.60 210 GLN F CA 1
ATOM 1543 C C . GLN A 1 210 ? 245.797 217.819 199.333 1.00 119.60 210 GLN F C 1
ATOM 1544 O O . GLN A 1 210 ? 246.277 218.125 200.427 1.00 119.60 210 GLN F O 1
ATOM 1550 N N . SER A 1 211 ? 245.163 218.683 198.546 1.00 108.54 211 SER F N 1
ATOM 1551 C CA . SER A 1 211 ? 244.825 220.014 199.019 1.00 108.54 211 SER F CA 1
ATOM 1552 C C . SER A 1 211 ? 243.513 219.979 199.798 1.00 108.54 211 SER F C 1
ATOM 1553 O O . SER A 1 211 ? 242.741 219.019 199.727 1.00 108.54 211 SER F O 1
ATOM 1556 N N . ALA A 1 212 ? 243.266 221.045 200.554 1.00 100.76 212 ALA F N 1
ATOM 1557 C CA . ALA A 1 212 ? 242.029 221.142 201.315 1.00 100.76 212 ALA F CA 1
ATOM 1558 C C . ALA A 1 212 ? 240.835 221.255 200.376 1.00 100.76 212 ALA F C 1
ATOM 1559 O O . ALA A 1 212 ? 240.872 221.984 199.381 1.00 100.76 212 ALA F O 1
ATOM 1561 N N . ASP A 1 213 ? 239.769 220.531 200.699 1.00 90.94 213 ASP F N 1
ATOM 1562 C CA . ASP A 1 213 ? 238.577 220.481 199.868 1.00 90.94 213 ASP F CA 1
ATOM 1563 C C . ASP A 1 213 ? 237.360 220.989 200.632 1.00 90.94 213 ASP F C 1
ATOM 1564 O O . ASP A 1 213 ? 237.314 220.951 201.865 1.00 90.94 213 ASP F O 1
ATOM 1569 N N . LEU A 1 214 ? 236.379 221.479 199.881 1.00 79.75 214 LEU F N 1
ATOM 1570 C CA . LEU A 1 214 ? 235.157 221.986 200.472 1.00 79.75 214 LEU F CA 1
ATOM 1571 C C . LEU A 1 214 ? 234.325 220.840 201.042 1.00 79.75 214 LEU F C 1
ATOM 1572 O O . LEU A 1 214 ? 234.422 219.701 200.580 1.00 79.75 214 LEU F O 1
ATOM 1577 N N . PRO A 1 215 ? 233.509 221.115 202.064 1.00 75.04 215 PRO F N 1
ATOM 1578 C CA . PRO A 1 215 ? 232.683 220.041 202.643 1.00 75.04 215 PRO F CA 1
ATOM 1579 C C . PRO A 1 215 ? 231.715 219.414 201.653 1.00 75.04 215 PRO F C 1
ATOM 1580 O O . PRO A 1 215 ? 231.450 218.207 201.733 1.00 75.04 215 PRO F O 1
ATOM 1584 N N . ASP A 1 216 ? 231.174 220.203 200.721 1.00 73.96 216 ASP F N 1
ATOM 1585 C CA . ASP A 1 216 ? 230.255 219.651 199.731 1.00 73.96 216 ASP F CA 1
ATOM 1586 C C . ASP A 1 216 ? 230.947 218.613 198.857 1.00 73.96 216 ASP F C 1
ATOM 1587 O O . ASP A 1 216 ? 230.366 217.571 198.537 1.00 73.96 216 ASP F O 1
ATOM 1592 N N . ALA A 1 217 ? 232.187 218.887 198.450 1.00 71.88 217 ALA F N 1
ATOM 1593 C CA . ALA A 1 217 ? 232.952 217.890 197.711 1.00 71.88 217 ALA F CA 1
ATOM 1594 C C . ALA A 1 217 ? 233.404 216.761 198.626 1.00 71.88 217 ALA F C 1
ATOM 1595 O O . ALA A 1 217 ? 233.560 215.617 198.184 1.00 71.88 217 ALA F O 1
ATOM 1597 N N . ALA A 1 218 ? 233.629 217.067 199.906 1.00 73.05 218 ALA F N 1
ATOM 1598 C CA . ALA A 1 218 ? 234.100 216.050 200.840 1.00 73.05 218 ALA F CA 1
ATOM 1599 C C . ALA A 1 218 ? 233.056 214.963 201.057 1.00 73.05 218 ALA F C 1
ATOM 1600 O O . ALA A 1 218 ? 233.389 213.773 201.095 1.00 73.05 218 ALA F O 1
ATOM 1602 N N . VAL A 1 219 ? 231.789 215.350 201.215 1.00 69.83 219 VAL F N 1
ATOM 1603 C CA . VAL A 1 219 ? 230.731 214.367 201.425 1.00 69.83 219 VAL F CA 1
ATOM 1604 C C . VAL A 1 219 ? 230.464 213.527 200.185 1.00 69.83 219 VAL F C 1
ATOM 1605 O O . VAL A 1 219 ? 230.044 212.369 200.307 1.00 69.83 219 VAL F O 1
ATOM 1609 N N . ALA A 1 220 ? 230.711 214.075 198.992 1.00 68.41 220 ALA F N 1
ATOM 1610 C CA . ALA A 1 220 ? 230.514 213.319 197.761 1.00 68.41 220 ALA F CA 1
ATOM 1611 C C . ALA A 1 220 ? 231.441 212.112 197.686 1.00 68.41 220 ALA F C 1
ATOM 1612 O O . ALA A 1 220 ? 231.015 211.025 197.281 1.00 68.41 220 ALA F O 1
ATOM 1614 N N . LYS A 1 221 ? 232.708 212.282 198.069 1.00 69.99 221 LYS F N 1
ATOM 1615 C CA . LYS A 1 221 ? 233.633 211.154 198.074 1.00 69.99 221 LYS F CA 1
ATOM 1616 C C . LYS A 1 221 ? 233.183 210.080 199.054 1.00 69.99 221 LYS F C 1
ATOM 1617 O O . LYS A 1 221 ? 233.241 208.883 198.748 1.00 69.99 221 LYS F O 1
ATOM 1623 N N . SER A 1 222 ? 232.729 210.491 200.240 1.00 68.98 222 SER F N 1
ATOM 1624 C CA . SER A 1 222 ? 232.249 209.527 201.222 1.00 68.98 222 SER F CA 1
ATOM 1625 C C . SER A 1 222 ? 231.044 208.760 200.697 1.00 68.98 222 SER F C 1
ATOM 1626 O O . SER A 1 222 ? 230.952 207.540 200.877 1.00 68.98 222 SER F O 1
ATOM 1629 N N . THR A 1 223 ? 230.111 209.455 200.042 1.00 68.89 223 THR F N 1
ATOM 1630 C CA . THR A 1 223 ? 228.964 208.767 199.456 1.00 68.89 223 THR F CA 1
ATOM 1631 C C . THR A 1 223 ? 229.402 207.806 198.358 1.00 68.89 223 THR F C 1
ATOM 1632 O O . THR A 1 223 ? 228.834 206.718 198.216 1.00 68.89 223 THR F O 1
ATOM 1636 N N . ASN A 1 224 ? 230.406 208.194 197.569 1.00 68.86 224 ASN F N 1
ATOM 1637 C CA . ASN A 1 224 ? 230.921 207.299 196.538 1.00 68.86 224 ASN F CA 1
ATOM 1638 C C . ASN A 1 224 ? 231.524 206.041 197.148 1.00 68.86 224 ASN F C 1
ATOM 1639 O O . ASN A 1 224 ? 231.364 204.942 196.604 1.00 68.86 224 ASN F O 1
ATOM 1644 N N . VAL A 1 225 ? 232.232 206.179 198.270 1.00 68.20 225 VAL F N 1
ATOM 1645 C CA . VAL A 1 225 ? 232.789 205.003 198.935 1.00 68.20 225 VAL F CA 1
ATOM 1646 C C . VAL A 1 225 ? 231.672 204.093 199.432 1.00 68.20 225 VAL F C 1
ATOM 1647 O O . VAL A 1 225 ? 231.723 202.870 199.258 1.00 68.20 225 VAL F O 1
ATOM 1651 N N . SER A 1 226 ? 230.648 204.673 200.054 1.00 68.30 226 SER F N 1
ATOM 1652 C CA . SER A 1 226 ? 229.505 203.907 200.530 1.00 68.30 226 SER F CA 1
ATOM 1653 C C . SER A 1 226 ? 228.344 204.857 200.777 1.00 68.30 226 SER F C 1
ATOM 1654 O O . SER A 1 226 ? 228.541 205.998 201.201 1.00 68.30 226 SER F O 1
ATOM 1657 N N . ASN A 1 227 ? 227.132 204.371 200.515 1.00 66.42 227 ASN F N 1
ATOM 1658 C CA . ASN A 1 227 ? 225.923 205.164 200.696 1.00 66.42 227 ASN F CA 1
ATOM 1659 C C . ASN A 1 227 ? 224.928 204.512 201.646 1.00 66.42 227 ASN F C 1
ATOM 1660 O O . ASN A 1 227 ? 223.737 204.840 201.599 1.00 66.42 227 ASN F O 1
ATOM 1665 N N . ASN A 1 228 ? 225.379 203.599 202.505 1.00 64.73 228 ASN F N 1
ATOM 1666 C CA . ASN A 1 228 ? 224.496 202.895 203.435 1.00 64.73 228 ASN F CA 1
ATOM 1667 C C . ASN A 1 228 ? 224.329 203.718 204.712 1.00 64.73 228 ASN F C 1
ATOM 1668 O O . ASN A 1 228 ? 224.821 203.376 205.789 1.00 64.73 228 ASN F O 1
ATOM 1673 N N . PHE A 1 229 ? 223.607 204.827 204.579 1.00 61.07 229 PHE F N 1
ATOM 1674 C CA . PHE A 1 229 ? 223.384 205.712 205.713 1.00 61.07 229 PHE F CA 1
ATOM 1675 C C . PHE A 1 229 ? 222.171 206.588 205.441 1.00 61.07 229 PHE F C 1
ATOM 1676 O O . PHE A 1 229 ? 221.646 206.637 204.328 1.00 61.07 229 PHE F O 1
ATOM 1684 N N . GLY A 1 230 ? 221.728 207.271 206.493 1.00 61.40 230 GLY F N 1
ATOM 1685 C CA . GLY A 1 230 ? 220.720 208.299 206.363 1.00 61.40 230 GLY F CA 1
ATOM 1686 C C . GLY A 1 230 ? 220.913 209.344 207.443 1.00 61.40 230 GLY F C 1
ATOM 1687 O O . GLY A 1 230 ? 221.367 209.049 208.550 1.00 61.40 230 GLY F O 1
ATOM 1688 N N . SER A 1 231 ? 220.566 210.580 207.099 1.00 61.31 231 SER F N 1
ATOM 1689 C CA . SER A 1 231 ? 220.647 211.712 208.019 1.00 61.31 231 SER F CA 1
ATOM 1690 C C . SER A 1 231 ? 222.077 211.922 208.521 1.00 61.31 231 SER F C 1
ATOM 1691 O O . SER A 1 231 ? 222.399 211.674 209.681 1.00 61.31 231 SER F O 1
ATOM 1694 N N . PHE A 1 232 ? 222.940 212.376 207.617 1.00 60.50 232 PHE F N 1
ATOM 1695 C CA . PHE A 1 232 ? 224.317 212.684 207.983 1.00 60.50 232 PHE F CA 1
ATOM 1696 C C . PHE A 1 232 ? 224.419 214.065 208.627 1.00 60.50 232 PHE F C 1
ATOM 1697 O O . PHE A 1 232 ? 223.510 214.892 208.526 1.00 60.50 232 PHE F O 1
ATOM 1705 N N . LEU A 1 233 ? 225.549 214.310 209.291 1.00 65.34 233 LEU F N 1
ATOM 1706 C CA . LEU A 1 233 ? 225.828 215.601 209.908 1.00 65.34 233 LEU F CA 1
ATOM 1707 C C . LEU A 1 233 ? 227.330 215.846 209.912 1.00 65.34 233 LEU F C 1
ATOM 1708 O O . LEU A 1 233 ? 228.127 214.953 209.619 1.00 65.34 233 LEU F O 1
ATOM 1713 N N . PHE A 1 234 ? 227.707 217.074 210.257 1.00 68.82 234 PHE F N 1
ATOM 1714 C CA . PHE A 1 234 ? 229.104 217.480 210.348 1.00 68.82 234 PHE F CA 1
ATOM 1715 C C . PHE A 1 234 ? 229.478 217.695 211.807 1.00 68.82 234 PHE F C 1
ATOM 1716 O O . PHE A 1 234 ? 228.761 218.384 212.541 1.00 68.82 234 PHE F O 1
ATOM 1724 N N . ALA A 1 235 ? 230.598 217.114 212.222 1.00 69.84 235 ALA F N 1
ATOM 1725 C CA . ALA A 1 235 ? 231.066 217.235 213.592 1.00 69.84 235 ALA F CA 1
ATOM 1726 C C . ALA A 1 235 ? 232.071 218.377 213.720 1.00 69.84 235 ALA F C 1
ATOM 1727 O O . ALA A 1 235 ? 232.466 219.010 212.739 1.00 69.84 235 ALA F O 1
ATOM 1729 N N . GLY A 1 236 ? 232.487 218.635 214.957 1.00 74.35 236 GLY F N 1
ATOM 1730 C CA . GLY A 1 236 ? 233.455 219.680 215.216 1.00 74.35 236 GLY F CA 1
ATOM 1731 C C . GLY A 1 236 ? 232.813 221.050 215.348 1.00 74.35 236 GLY F C 1
ATOM 1732 O O . GLY A 1 236 ? 231.654 221.200 215.748 1.00 74.35 236 GLY F O 1
ATOM 1733 N N . ALA A 1 237 ? 233.599 222.069 215.008 1.00 74.68 237 ALA F N 1
ATOM 1734 C CA . ALA A 1 237 ? 233.118 223.439 215.069 1.00 74.68 237 ALA F CA 1
ATOM 1735 C C . ALA A 1 237 ? 232.039 223.670 214.012 1.00 74.68 237 ALA F C 1
ATOM 1736 O O . ALA A 1 237 ? 232.057 223.045 212.948 1.00 74.68 237 ALA F O 1
ATOM 1738 N N . PRO A 1 238 ? 231.079 224.554 214.285 1.00 76.03 238 PRO F N 1
ATOM 1739 C CA . PRO A 1 238 ? 230.023 224.822 213.301 1.00 76.03 238 PRO F CA 1
ATOM 1740 C C . PRO A 1 238 ? 230.586 225.396 212.008 1.00 76.03 238 PRO F C 1
ATOM 1741 O O . PRO A 1 238 ? 231.572 226.137 212.009 1.00 76.03 238 PRO F O 1
ATOM 1745 N N . LEU A 1 239 ? 229.945 225.040 210.899 1.00 72.27 239 LEU F N 1
ATOM 1746 C CA . LEU A 1 239 ? 230.381 225.489 209.588 1.00 72.27 239 LEU F CA 1
ATOM 1747 C C . LEU A 1 239 ? 229.874 226.900 209.299 1.00 72.27 239 LEU F C 1
ATOM 1748 O O . LEU A 1 239 ? 228.985 227.424 209.974 1.00 72.27 239 LEU F O 1
ATOM 1753 N N . ASP A 1 240 ? 230.462 227.514 208.277 1.00 75.46 240 ASP F N 1
ATOM 1754 C CA . ASP A 1 240 ? 230.027 228.831 207.838 1.00 75.46 240 ASP F CA 1
ATOM 1755 C C . ASP A 1 240 ? 228.701 228.730 207.090 1.00 75.46 240 ASP F C 1
ATOM 1756 O O . ASP A 1 240 ? 228.289 227.653 206.652 1.00 75.46 240 ASP F O 1
ATOM 1761 N N . ASN A 1 241 ? 228.028 229.874 206.948 1.00 73.03 241 ASN F N 1
ATOM 1762 C CA . ASN A 1 241 ? 226.727 229.894 206.287 1.00 73.03 241 ASN F CA 1
ATOM 1763 C C . ASN A 1 241 ? 226.829 229.467 204.828 1.00 73.03 241 ASN F C 1
ATOM 1764 O O . ASN A 1 241 ? 225.976 228.723 204.331 1.00 73.03 241 ASN F O 1
ATOM 1769 N N . ASP A 1 242 ? 227.858 229.937 204.120 1.00 75.21 242 ASP F N 1
ATOM 1770 C CA . ASP A 1 242 ? 228.012 229.571 202.715 1.00 75.21 242 ASP F CA 1
ATOM 1771 C C . ASP A 1 242 ? 228.276 228.079 202.556 1.00 75.21 242 ASP F C 1
ATOM 1772 O O . ASP A 1 242 ? 227.731 227.438 201.649 1.00 75.21 242 ASP F O 1
ATOM 1777 N N . GLN A 1 243 ? 229.111 227.509 203.425 1.00 71.75 243 GLN F N 1
ATOM 1778 C CA . GLN A 1 243 ? 229.366 226.074 203.371 1.00 71.75 243 GLN F CA 1
ATOM 1779 C C . GLN A 1 243 ? 228.095 225.280 203.646 1.00 71.75 243 GLN F C 1
ATOM 1780 O O . GLN A 1 243 ? 227.818 224.278 202.973 1.00 71.75 243 GLN F O 1
ATOM 1786 N N . ILE A 1 244 ? 227.305 225.720 204.627 1.00 68.18 244 ILE F N 1
ATOM 1787 C CA . ILE A 1 244 ? 226.047 225.047 204.933 1.00 68.18 244 ILE F CA 1
ATOM 1788 C C . ILE A 1 244 ? 225.102 225.120 203.742 1.00 68.18 244 ILE F C 1
ATOM 1789 O O . ILE A 1 244 ? 224.445 224.133 203.392 1.00 68.18 244 ILE F O 1
ATOM 1794 N N . LYS A 1 245 ? 225.022 226.286 203.099 1.00 66.08 245 LYS F N 1
ATOM 1795 C CA . LYS A 1 245 ? 224.159 226.428 201.931 1.00 66.08 245 LYS F CA 1
ATOM 1796 C C . LYS A 1 245 ? 224.615 225.526 200.792 1.00 66.08 245 LYS F C 1
ATOM 1797 O O . LYS A 1 245 ? 223.789 224.922 200.099 1.00 66.08 245 LYS F O 1
ATOM 1803 N N . ALA A 1 246 ? 225.929 225.426 200.578 1.00 64.86 246 ALA F N 1
ATOM 1804 C CA . ALA A 1 246 ? 226.439 224.563 199.518 1.00 64.86 246 ALA F CA 1
ATOM 1805 C C . ALA A 1 246 ? 226.117 223.099 199.791 1.00 64.86 246 ALA F C 1
ATOM 1806 O O . ALA A 1 246 ? 225.703 222.366 198.883 1.00 64.86 246 ALA F O 1
ATOM 1808 N N . VAL A 1 247 ? 226.296 222.653 201.037 1.00 64.79 247 VAL F N 1
ATOM 1809 C CA . VAL A 1 247 ? 225.976 221.267 201.372 1.00 64.79 247 VAL F CA 1
ATOM 1810 C C . VAL A 1 247 ? 224.480 221.016 201.232 1.00 64.79 247 VAL F C 1
ATOM 1811 O O . VAL A 1 247 ? 224.053 219.948 200.777 1.00 64.79 247 VAL F O 1
ATOM 1815 N N . SER A 1 248 ? 223.659 221.996 201.616 1.00 64.30 248 SER F N 1
ATOM 1816 C CA . SER A 1 248 ? 222.215 221.856 201.462 1.00 64.30 248 SER F CA 1
ATOM 1817 C C . SER A 1 248 ? 221.825 221.741 199.995 1.00 64.30 248 SER F C 1
ATOM 1818 O O . SER A 1 248 ? 220.962 220.932 199.635 1.00 64.30 248 SER F O 1
ATOM 1821 N N . ALA A 1 249 ? 222.449 222.546 199.132 1.00 63.49 249 ALA F N 1
ATOM 1822 C CA . ALA A 1 249 ? 222.172 222.456 197.703 1.00 63.49 249 ALA F CA 1
ATOM 1823 C C . ALA A 1 249 ? 222.602 221.108 197.142 1.00 63.49 249 ALA F C 1
ATOM 1824 O O . ALA A 1 249 ? 221.896 220.516 196.317 1.00 63.49 249 ALA F O 1
ATOM 1826 N N . TRP A 1 250 ? 223.759 220.605 197.578 1.00 62.62 250 TRP F N 1
ATOM 1827 C CA . TRP A 1 250 ? 224.203 219.292 197.120 1.00 62.62 250 TRP F CA 1
ATOM 1828 C C . TRP A 1 250 ? 223.230 218.203 197.552 1.00 62.62 250 TRP F C 1
ATOM 1829 O O . TRP A 1 250 ? 222.941 217.280 196.783 1.00 62.62 250 TRP F O 1
ATOM 1840 N N . ASN A 1 251 ? 222.730 218.283 198.786 1.00 61.10 251 ASN F N 1
ATOM 1841 C CA . ASN A 1 251 ? 221.749 217.305 199.245 1.00 61.10 251 ASN F CA 1
ATOM 1842 C C . ASN A 1 251 ? 220.456 217.406 198.448 1.00 61.10 251 ASN F C 1
ATOM 1843 O O . ASN A 1 251 ? 219.840 216.388 198.117 1.00 61.10 251 ASN F O 1
ATOM 1848 N N . ALA A 1 252 ? 220.024 218.630 198.139 1.00 62.61 252 ALA F N 1
ATOM 1849 C CA . ALA A 1 252 ? 218.816 218.806 197.340 1.00 62.61 252 ALA F CA 1
ATOM 1850 C C . ALA A 1 252 ? 219.015 218.297 195.918 1.00 62.61 252 ALA F C 1
ATOM 1851 O O . ALA A 1 252 ? 218.045 217.942 195.238 1.00 62.61 252 ALA F O 1
ATOM 1853 N N . ALA A 1 253 ? 220.265 218.264 195.446 1.00 61.88 253 ALA F N 1
ATOM 1854 C CA . ALA A 1 253 ? 220.536 217.689 194.132 1.00 61.88 253 ALA F CA 1
ATOM 1855 C C . ALA A 1 253 ? 220.144 216.219 194.088 1.00 61.88 253 ALA F C 1
ATOM 1856 O O . ALA A 1 253 ? 219.525 215.762 193.121 1.00 61.88 253 ALA F O 1
ATOM 1858 N N . GLN A 1 254 ? 220.495 215.463 195.124 1.00 61.21 254 GLN F N 1
ATOM 1859 C CA . GLN A 1 254 ? 219.945 214.126 195.283 1.00 61.21 254 GLN F CA 1
ATOM 1860 C C . GLN A 1 254 ? 218.458 214.226 195.589 1.00 61.21 254 GLN F C 1
ATOM 1861 O O . GLN A 1 254 ? 218.008 215.164 196.253 1.00 61.21 254 GLN F O 1
ATOM 1867 N N . ASN A 1 255 ? 217.690 213.263 195.098 1.00 57.66 255 ASN F N 1
ATOM 1868 C CA . ASN A 1 255 ? 216.238 213.313 195.193 1.00 57.66 255 ASN F CA 1
ATOM 1869 C C . ASN A 1 255 ? 215.787 212.408 196.334 1.00 57.66 255 ASN F C 1
ATOM 1870 O O . ASN A 1 255 ? 215.672 211.191 196.160 1.00 57.66 255 ASN F O 1
ATOM 1875 N N . ASN A 1 256 ? 215.537 213.009 197.499 1.00 56.19 256 ASN F N 1
ATOM 1876 C CA . ASN A 1 256 ? 214.914 212.322 198.632 1.00 56.19 256 ASN F CA 1
ATOM 1877 C C . ASN A 1 256 ? 215.701 211.082 199.050 1.00 56.19 256 ASN F C 1
ATOM 1878 O O . ASN A 1 256 ? 215.154 209.986 199.175 1.00 56.19 256 ASN F O 1
ATOM 1883 N N . GLN A 1 257 ? 217.001 211.255 199.276 1.00 57.39 257 GLN F N 1
ATOM 1884 C CA . GLN A 1 257 ? 217.855 210.135 199.647 1.00 57.39 257 GLN F CA 1
ATOM 1885 C C . GLN A 1 257 ? 218.453 210.257 201.041 1.00 57.39 257 GLN F C 1
ATOM 1886 O O . GLN A 1 257 ? 218.591 209.242 201.729 1.00 57.39 257 GLN F O 1
ATOM 1892 N N . PHE A 1 258 ? 218.810 211.463 201.478 1.00 58.57 258 PHE F N 1
ATOM 1893 C CA . PHE A 1 258 ? 219.383 211.667 202.801 1.00 58.57 258 PHE F CA 1
ATOM 1894 C C . PHE A 1 258 ? 218.776 212.908 203.438 1.00 58.57 258 PHE F C 1
ATOM 1895 O O . PHE A 1 258 ? 218.121 213.716 202.777 1.00 58.57 258 PHE F O 1
ATOM 1903 N N . ILE A 1 259 ? 219.010 213.047 204.740 1.00 57.77 259 ILE F N 1
ATOM 1904 C CA . ILE A 1 259 ? 218.612 214.221 205.507 1.00 57.77 259 ILE F CA 1
ATOM 1905 C C . ILE A 1 259 ? 219.871 214.918 206.000 1.00 57.77 259 ILE F C 1
ATOM 1906 O O . ILE A 1 259 ? 220.836 214.262 206.404 1.00 57.77 259 ILE F O 1
ATOM 1911 N N . TYR A 1 260 ? 219.877 216.244 205.941 1.00 60.07 260 TYR F N 1
ATOM 1912 C CA . TYR A 1 260 ? 220.987 217.041 206.446 1.00 60.07 260 TYR F CA 1
ATOM 1913 C C . TYR A 1 260 ? 220.533 217.754 207.711 1.00 60.07 260 TYR F C 1
ATOM 1914 O O . TYR A 1 260 ? 219.605 218.567 207.669 1.00 60.07 260 TYR F O 1
ATOM 1923 N N . THR A 1 261 ? 221.186 217.452 208.828 1.00 60.34 261 THR F N 1
ATOM 1924 C CA . THR A 1 261 ? 220.862 218.043 210.118 1.00 60.34 261 THR F CA 1
ATOM 1925 C C . THR A 1 261 ? 221.985 218.979 210.538 1.00 60.34 261 THR F C 1
ATOM 1926 O O . THR A 1 261 ? 223.148 218.569 210.602 1.00 60.34 261 THR F O 1
ATOM 1930 N N . VAL A 1 262 ? 221.636 220.228 210.824 1.00 62.66 262 VAL F N 1
ATOM 1931 C CA . VAL A 1 262 ? 222.606 221.242 211.211 1.00 62.66 262 VAL F CA 1
ATOM 1932 C C . VAL A 1 262 ? 222.104 221.953 212.460 1.00 62.66 262 VAL F C 1
ATOM 1933 O O . VAL A 1 262 ? 220.898 222.144 212.651 1.00 62.66 262 VAL F O 1
ATOM 1937 N N . ALA A 1 263 ? 223.041 222.330 213.325 1.00 66.46 263 ALA F N 1
ATOM 1938 C CA . ALA A 1 263 ? 222.743 223.017 214.573 1.00 66.46 263 ALA F CA 1
ATOM 1939 C C . ALA A 1 263 ? 223.101 224.490 214.437 1.00 66.46 263 ALA F C 1
ATOM 1940 O O . ALA A 1 263 ? 224.197 224.826 213.979 1.00 66.46 263 ALA F O 1
ATOM 1942 N N . THR A 1 264 ? 222.178 225.361 214.837 1.00 72.09 264 THR F N 1
ATOM 1943 C CA . THR A 1 264 ? 222.365 226.798 214.716 1.00 72.09 264 THR F CA 1
ATOM 1944 C C . THR A 1 264 ? 221.847 227.488 215.968 1.00 72.09 264 THR F C 1
ATOM 1945 O O . THR A 1 264 ? 221.029 226.936 216.707 1.00 72.09 264 THR F O 1
ATOM 1949 N N . SER A 1 265 ? 222.339 228.700 216.202 1.00 73.33 265 SER F N 1
ATOM 1950 C CA . SER A 1 265 ? 221.909 229.487 217.344 1.00 73.33 265 SER F CA 1
ATOM 1951 C C . SER A 1 265 ? 220.640 230.267 217.010 1.00 73.33 265 SER F C 1
ATOM 1952 O O . SER A 1 265 ? 220.163 230.279 215.872 1.00 73.33 265 SER F O 1
ATOM 1955 N N . LEU A 1 266 ? 220.083 230.922 218.031 1.00 72.96 266 LEU F N 1
ATOM 1956 C CA . LEU A 1 266 ? 218.897 231.748 217.821 1.00 72.96 266 LEU F CA 1
ATOM 1957 C C . LEU A 1 266 ? 219.200 232.938 216.921 1.00 72.96 266 LEU F C 1
ATOM 1958 O O . LEU A 1 266 ? 218.380 233.308 216.072 1.00 72.96 266 LEU F O 1
ATOM 1963 N N . ALA A 1 267 ? 220.366 233.561 217.102 1.00 71.24 267 ALA F N 1
ATOM 1964 C CA . ALA A 1 267 ? 220.715 234.726 216.295 1.00 71.24 267 ALA F CA 1
ATOM 1965 C C . ALA A 1 267 ? 220.861 234.361 214.823 1.00 71.24 267 ALA F C 1
ATOM 1966 O O . ALA A 1 267 ? 220.414 235.105 213.944 1.00 71.24 267 ALA F O 1
ATOM 1968 N N . ASN A 1 268 ? 221.483 233.218 214.536 1.00 72.89 268 ASN F N 1
ATOM 1969 C CA . ASN A 1 268 ? 221.728 232.808 213.160 1.00 72.89 268 ASN F CA 1
ATOM 1970 C C . ASN A 1 268 ? 220.549 232.080 212.529 1.00 72.89 268 ASN F C 1
ATOM 1971 O O . ASN A 1 268 ? 220.579 231.831 211.320 1.00 72.89 268 ASN F O 1
ATOM 1976 N N . LEU A 1 269 ? 219.522 231.733 213.308 1.00 71.67 269 LEU F N 1
ATOM 1977 C CA . LEU A 1 269 ? 218.400 230.976 212.759 1.00 71.67 269 LEU F CA 1
ATOM 1978 C C . LEU A 1 269 ? 217.655 231.771 211.696 1.00 71.67 269 LEU F C 1
ATOM 1979 O O . LEU A 1 269 ? 217.280 231.226 210.652 1.00 71.67 269 LEU F O 1
ATOM 1984 N N . GLY A 1 270 ? 217.425 233.061 211.944 1.00 70.54 270 GLY F N 1
ATOM 1985 C CA . GLY A 1 270 ? 216.714 233.873 210.971 1.00 70.54 270 GLY F CA 1
ATOM 1986 C C . GLY A 1 270 ? 217.490 234.057 209.681 1.00 70.54 270 GLY F C 1
ATOM 1987 O O . GLY A 1 270 ? 216.907 234.100 208.596 1.00 70.54 270 GLY F O 1
ATOM 1988 N N . THR A 1 271 ? 218.815 234.173 209.783 1.00 71.25 271 THR F N 1
ATOM 1989 C CA . THR A 1 271 ? 219.633 234.394 208.595 1.00 71.25 271 THR F CA 1
ATOM 1990 C C . THR A 1 271 ? 219.718 233.139 207.733 1.00 71.25 271 THR F C 1
ATOM 1991 O O . THR A 1 271 ? 219.637 233.221 206.502 1.00 71.25 271 THR F O 1
ATOM 1995 N N . LEU A 1 272 ? 219.883 231.971 208.359 1.00 69.04 272 LEU F N 1
ATOM 1996 C CA . LEU A 1 272 ? 220.019 230.736 207.592 1.00 69.04 272 LEU F CA 1
ATOM 1997 C C . LEU A 1 272 ? 218.753 230.417 206.812 1.00 69.04 272 LEU F C 1
ATOM 1998 O O . LEU A 1 272 ? 218.825 229.955 205.668 1.00 69.04 272 LEU F O 1
ATOM 2003 N N . PHE A 1 273 ? 217.584 230.655 207.412 1.00 69.76 273 PHE F N 1
ATOM 2004 C CA . PHE A 1 273 ? 216.330 230.290 206.762 1.00 69.76 273 PHE F CA 1
ATOM 2005 C C . PHE A 1 273 ? 216.186 230.968 205.406 1.00 69.76 273 PHE F C 1
ATOM 2006 O O . PHE A 1 273 ? 215.631 230.385 204.469 1.00 69.76 273 PHE F O 1
ATOM 2014 N N . THR A 1 274 ? 216.675 232.203 205.284 1.00 68.58 274 THR F N 1
ATOM 2015 C CA . THR A 1 274 ? 216.626 232.887 203.997 1.00 68.58 274 THR F CA 1
ATOM 2016 C C . THR A 1 274 ? 217.496 232.184 202.961 1.00 68.58 274 THR F C 1
ATOM 2017 O O . THR A 1 274 ? 217.081 232.003 201.811 1.00 68.58 274 THR F O 1
ATOM 2021 N N . LEU A 1 275 ? 218.705 231.772 203.351 1.00 68.70 275 LEU F N 1
ATOM 2022 C CA . LEU A 1 275 ? 219.607 231.134 202.397 1.00 68.70 275 LEU F CA 1
ATOM 2023 C C . LEU A 1 275 ? 219.155 229.719 202.056 1.00 68.70 275 LEU F C 1
ATOM 2024 O O . LEU A 1 275 ? 219.155 229.329 200.883 1.00 68.70 275 LEU F O 1
ATOM 2029 N N . VAL A 1 276 ? 218.766 228.935 203.061 1.00 68.98 276 VAL F N 1
ATOM 2030 C CA . VAL A 1 276 ? 218.409 227.537 202.853 1.00 68.98 276 VAL F CA 1
ATOM 2031 C C . VAL A 1 276 ? 216.912 227.356 202.635 1.00 68.98 276 VAL F C 1
ATOM 2032 O O . VAL A 1 276 ? 216.410 226.233 202.723 1.00 68.98 276 VAL F O 1
ATOM 2036 N N . ASN A 1 277 ? 216.185 228.437 202.359 1.00 71.02 277 ASN F N 1
ATOM 2037 C CA . ASN A 1 277 ? 214.785 228.309 201.983 1.00 71.02 277 ASN F CA 1
ATOM 2038 C C . ASN A 1 277 ? 214.666 227.430 200.745 1.00 71.02 277 ASN F C 1
ATOM 2039 O O . ASN A 1 277 ? 215.461 227.539 199.808 1.00 71.02 277 ASN F O 1
ATOM 2044 N N . GLY A 1 278 ? 213.667 226.554 200.744 1.00 70.83 278 GLY F N 1
ATOM 2045 C CA . GLY A 1 278 ? 213.679 225.473 199.775 1.00 70.83 278 GLY F CA 1
ATOM 2046 C C . GLY A 1 278 ? 214.707 224.442 200.195 1.00 70.83 278 GLY F C 1
ATOM 2047 O O . GLY A 1 278 ? 214.941 224.223 201.389 1.00 70.83 278 GLY F O 1
ATOM 2048 N N . ASN A 1 279 ? 215.342 223.808 199.212 1.00 66.98 279 ASN F N 1
ATOM 2049 C CA . ASN A 1 279 ? 216.410 222.842 199.466 1.00 66.98 279 ASN F CA 1
ATOM 2050 C C . ASN A 1 279 ? 215.946 221.749 200.424 1.00 66.98 279 ASN F C 1
ATOM 2051 O O . ASN A 1 279 ? 216.413 221.637 201.559 1.00 66.98 279 ASN F O 1
ATOM 2056 N N . ALA A 1 280 ? 214.990 220.948 199.959 1.00 63.46 280 ALA F N 1
ATOM 2057 C CA . ALA A 1 280 ? 214.385 219.926 200.802 1.00 63.46 280 ALA F CA 1
ATOM 2058 C C . ALA A 1 280 ? 215.429 218.935 201.303 1.00 63.46 280 ALA F C 1
ATOM 2059 O O . ALA A 1 280 ? 216.415 218.636 200.625 1.00 63.46 280 ALA F O 1
ATOM 2061 N N . GLY A 1 281 ? 215.198 218.423 202.509 1.00 61.31 281 GLY F N 1
ATOM 2062 C CA . GLY A 1 281 ? 216.118 217.508 203.148 1.00 61.31 281 GLY F CA 1
ATOM 2063 C C . GLY A 1 281 ? 217.018 218.120 204.196 1.00 61.31 281 GLY F C 1
ATOM 2064 O O . GLY A 1 281 ? 217.905 217.426 204.705 1.00 61.31 281 GLY F O 1
ATOM 2065 N N . THR A 1 282 ? 216.821 219.389 204.537 1.00 61.18 282 THR F N 1
ATOM 2066 C CA . THR A 1 282 ? 217.640 220.081 205.522 1.00 61.18 282 THR F CA 1
ATOM 2067 C C . THR A 1 282 ? 216.823 220.338 206.779 1.00 61.18 282 THR F C 1
ATOM 2068 O O . THR A 1 282 ? 215.700 220.845 206.700 1.00 61.18 282 THR F O 1
ATOM 2072 N N . ALA A 1 283 ? 217.387 219.988 207.930 1.00 61.91 283 ALA F N 1
ATOM 2073 C CA . ALA A 1 283 ? 216.751 220.202 209.219 1.00 61.91 283 ALA F CA 1
ATOM 2074 C C . ALA A 1 283 ? 217.566 221.187 210.047 1.00 61.91 283 ALA F C 1
ATOM 2075 O O . ALA A 1 283 ? 218.795 221.108 210.103 1.00 61.91 283 ALA F O 1
ATOM 2077 N N . LEU A 1 284 ? 216.867 222.114 210.695 1.00 63.96 284 LEU F N 1
ATOM 2078 C CA . LEU A 1 284 ? 217.491 223.134 211.526 1.00 63.96 284 LEU F CA 1
ATOM 2079 C C . LEU A 1 284 ? 217.119 222.893 212.981 1.00 63.96 284 LEU F C 1
ATOM 2080 O O . LEU A 1 284 ? 215.933 222.811 213.316 1.00 63.96 284 LEU F O 1
ATOM 2085 N N . ASN A 1 285 ? 218.129 222.786 213.840 1.00 65.49 285 ASN F N 1
ATOM 2086 C CA . ASN A 1 285 ? 217.931 222.542 215.264 1.00 65.49 285 ASN F CA 1
ATOM 2087 C C . ASN A 1 285 ? 218.618 223.647 216.048 1.00 65.49 285 ASN F C 1
ATOM 2088 O O . ASN A 1 285 ? 219.785 223.957 215.794 1.00 65.49 285 ASN F O 1
ATOM 2093 N N . VAL A 1 286 ? 217.895 224.234 217.004 1.00 69.14 286 VAL F N 1
ATOM 2094 C CA . VAL A 1 286 ? 218.414 225.389 217.724 1.00 69.14 286 VAL F CA 1
ATOM 2095 C C . VAL A 1 286 ? 219.385 224.941 218.807 1.00 69.14 286 VAL F C 1
ATOM 2096 O O . VAL A 1 286 ? 219.152 223.952 219.513 1.00 69.14 286 VAL F O 1
ATOM 2100 N N . LEU A 1 287 ? 220.485 225.678 218.944 1.00 75.82 287 LEU F N 1
ATOM 2101 C CA . LEU A 1 287 ? 221.528 225.386 219.916 1.00 75.82 287 LEU F CA 1
ATOM 2102 C C . LEU A 1 287 ? 221.444 226.359 221.083 1.00 75.82 287 LEU F C 1
ATOM 2103 O O . LEU A 1 287 ? 221.236 227.560 220.889 1.00 75.82 287 LEU F O 1
ATOM 2108 N N . SER A 1 288 ? 221.608 225.833 222.293 1.00 86.54 288 SER F N 1
ATOM 2109 C CA . SER A 1 288 ? 221.620 226.675 223.480 1.00 86.54 288 SER F CA 1
ATOM 2110 C C . SER A 1 288 ? 222.997 227.293 223.677 1.00 86.54 288 SER F C 1
ATOM 2111 O O . SER A 1 288 ? 224.019 226.604 223.624 1.00 86.54 288 SER F O 1
ATOM 2114 N N . ALA A 1 289 ? 223.020 228.602 223.910 1.00 93.66 289 ALA F N 1
ATOM 2115 C CA . ALA A 1 289 ? 224.265 229.340 224.077 1.00 93.66 289 ALA F CA 1
ATOM 2116 C C . ALA A 1 289 ? 224.706 229.449 225.530 1.00 93.66 289 ALA F C 1
ATOM 2117 O O . ALA A 1 289 ? 225.744 230.061 225.800 1.00 93.66 289 ALA F O 1
ATOM 2119 N N . THR A 1 290 ? 223.951 228.878 226.467 1.00 96.04 290 THR F N 1
ATOM 2120 C CA . THR A 1 290 ? 224.251 228.997 227.888 1.00 96.04 290 THR F CA 1
ATOM 2121 C C . THR A 1 290 ? 224.624 227.669 228.536 1.00 96.04 290 THR F C 1
ATOM 2122 O O . THR A 1 290 ? 224.671 227.586 229.767 1.00 96.04 290 THR F O 1
ATOM 2126 N N . ALA A 1 291 ? 224.893 226.631 227.749 1.00 91.92 291 ALA F N 1
ATOM 2127 C CA . ALA A 1 291 ? 225.211 225.323 228.306 1.00 91.92 291 ALA F CA 1
ATOM 2128 C C . ALA A 1 291 ? 226.144 224.594 227.346 1.00 91.92 291 ALA F C 1
ATOM 2129 O O . ALA A 1 291 ? 226.714 225.194 226.430 1.00 91.92 291 ALA F O 1
ATOM 2131 N N . ALA A 1 292 ? 226.299 223.290 227.561 1.00 86.39 292 ALA F N 1
ATOM 2132 C CA . ALA A 1 292 ? 227.165 222.476 226.723 1.00 86.39 292 ALA F CA 1
ATOM 2133 C C . ALA A 1 292 ? 226.519 222.252 225.357 1.00 86.39 292 ALA F C 1
ATOM 2134 O O . ALA A 1 292 ? 225.431 222.752 225.058 1.00 86.39 292 ALA F O 1
ATOM 2136 N N . ASN A 1 293 ? 227.210 221.487 224.509 1.00 82.36 293 ASN F N 1
ATOM 2137 C CA . ASN A 1 293 ? 226.720 221.257 223.154 1.00 82.36 293 ASN F CA 1
ATOM 2138 C C . ASN A 1 293 ? 225.422 220.460 223.162 1.00 82.36 293 ASN F C 1
ATOM 2139 O O . ASN A 1 293 ? 224.436 220.851 222.526 1.00 82.36 293 ASN F O 1
ATOM 2144 N N . ASP A 1 294 ? 225.410 219.328 223.864 1.00 80.86 294 ASP F N 1
ATOM 2145 C CA . ASP A 1 294 ? 224.291 218.412 224.050 1.00 80.86 294 ASP F CA 1
ATOM 2146 C C . ASP A 1 294 ? 223.945 217.650 222.773 1.00 80.86 294 ASP F C 1
ATOM 2147 O O . ASP A 1 294 ? 223.118 216.740 222.830 1.00 80.86 294 ASP F O 1
ATOM 2152 N N . PHE A 1 295 ? 224.550 217.978 221.631 1.00 75.53 295 PHE F N 1
ATOM 2153 C CA . PHE A 1 295 ? 224.336 217.258 220.377 1.00 75.53 295 PHE F CA 1
ATOM 2154 C C . PHE A 1 295 ? 222.853 217.201 220.011 1.00 75.53 295 PHE F C 1
ATOM 2155 O O . PHE A 1 295 ? 222.277 216.133 219.800 1.00 75.53 295 PHE F O 1
ATOM 2163 N N . VAL A 1 296 ? 222.231 218.379 219.940 1.00 72.05 296 VAL F N 1
ATOM 2164 C CA . VAL A 1 296 ? 220.810 218.450 219.612 1.00 72.05 296 VAL F CA 1
ATOM 2165 C C . VAL A 1 296 ? 220.570 218.010 218.173 1.00 72.05 296 VAL F C 1
ATOM 2166 O O . VAL A 1 296 ? 219.499 217.490 217.838 1.00 72.05 296 VAL F O 1
ATOM 2170 N N . GLU A 1 297 ? 221.564 218.201 217.302 1.00 72.02 297 GLU F N 1
ATOM 2171 C CA . GLU A 1 297 ? 221.393 217.872 215.891 1.00 72.02 297 GLU F CA 1
ATOM 2172 C C . GLU A 1 297 ? 221.148 216.384 215.680 1.00 72.02 297 GLU F C 1
ATOM 2173 O O . GLU A 1 297 ? 220.612 215.984 214.641 1.00 72.02 297 GLU F O 1
ATOM 2179 N N . GLN A 1 298 ? 221.532 215.552 216.647 1.00 69.65 298 GLN F N 1
ATOM 2180 C CA . GLN A 1 298 ? 221.356 214.112 216.523 1.00 69.65 298 GLN F CA 1
ATOM 2181 C C . GLN A 1 298 ? 219.939 213.656 216.841 1.00 69.65 298 GLN F C 1
ATOM 2182 O O . GLN A 1 298 ? 219.650 212.464 216.697 1.00 69.65 298 GLN F O 1
ATOM 2188 N N . CYS A 1 299 ? 219.062 214.560 217.277 1.00 70.43 299 CYS F N 1
ATOM 2189 C CA . CYS A 1 299 ? 217.726 214.149 217.706 1.00 70.43 299 CYS F CA 1
ATOM 2190 C C . CYS A 1 299 ? 216.918 213.476 216.604 1.00 70.43 299 CYS F C 1
ATOM 2191 O O . CYS A 1 299 ? 216.375 212.385 216.853 1.00 70.43 299 CYS F O 1
ATOM 2194 N N . PRO A 1 300 ? 216.781 214.035 215.395 1.00 65.25 300 PRO F N 1
ATOM 2195 C CA . PRO A 1 300 ? 216.044 213.298 214.358 1.00 65.25 300 PRO F CA 1
ATOM 2196 C C . PRO A 1 300 ? 216.780 212.065 213.871 1.00 65.25 300 PRO F C 1
ATOM 2197 O O . PRO A 1 300 ? 216.136 211.092 213.456 1.00 65.25 300 PRO F O 1
ATOM 2201 N N . SER A 1 301 ? 218.113 212.079 213.912 1.00 66.72 301 SER F N 1
ATOM 2202 C CA . SER A 1 301 ? 218.883 210.940 213.430 1.00 66.72 301 SER F CA 1
ATOM 2203 C C . SER A 1 301 ? 218.625 209.700 214.275 1.00 66.72 301 SER F C 1
ATOM 2204 O O . SER A 1 301 ? 218.500 208.592 213.743 1.00 66.72 301 SER F O 1
ATOM 2207 N N . GLU A 1 302 ? 218.543 209.866 215.597 1.00 66.07 302 GLU F N 1
ATOM 2208 C CA . GLU A 1 302 ? 218.273 208.729 216.470 1.00 66.07 302 GLU F CA 1
ATOM 2209 C C . GLU A 1 302 ? 216.887 208.151 216.211 1.00 66.07 302 GLU F C 1
ATOM 2210 O O . GLU A 1 302 ? 216.714 206.927 216.160 1.00 66.07 302 GLU F O 1
ATOM 2216 N N . ILE A 1 303 ? 215.888 209.019 216.042 1.00 60.25 303 ILE F N 1
ATOM 2217 C CA . ILE A 1 303 ? 214.534 208.550 215.761 1.00 60.25 303 ILE F CA 1
ATOM 2218 C C . ILE A 1 303 ? 214.496 207.801 214.438 1.00 60.25 303 ILE F C 1
ATOM 2219 O O . ILE A 1 303 ? 213.833 206.765 214.313 1.00 60.25 303 ILE F O 1
ATOM 2224 N N . LEU A 1 304 ? 215.197 208.317 213.426 1.00 59.43 304 LEU F N 1
ATOM 2225 C CA . LEU A 1 304 ? 215.258 207.621 212.145 1.00 59.43 304 LEU F CA 1
ATOM 2226 C C . LEU A 1 304 ? 215.940 206.265 212.279 1.00 59.43 304 LEU F C 1
ATOM 2227 O O . LEU A 1 304 ? 215.485 205.273 211.700 1.00 59.43 304 LEU F O 1
ATOM 2232 N N . ALA A 1 305 ? 217.034 206.202 213.040 1.00 60.88 305 ALA F N 1
ATOM 2233 C CA . ALA A 1 305 ? 217.798 204.963 213.137 1.00 60.88 305 ALA F CA 1
ATOM 2234 C C . ALA A 1 305 ? 217.061 203.910 213.952 1.00 60.88 305 ALA F C 1
ATOM 2235 O O . ALA A 1 305 ? 217.269 202.708 213.752 1.00 60.88 305 ALA F O 1
ATOM 2237 N N . ALA A 1 306 ? 216.210 204.335 214.885 1.00 60.58 306 ALA F N 1
ATOM 2238 C CA . ALA A 1 306 ? 215.495 203.371 215.712 1.00 60.58 306 ALA F CA 1
ATOM 2239 C C . ALA A 1 306 ? 214.407 202.634 214.942 1.00 60.58 306 ALA F C 1
ATOM 2240 O O . ALA A 1 306 ? 214.003 201.540 215.350 1.00 60.58 306 ALA F O 1
ATOM 2242 N N . THR A 1 307 ? 213.921 203.203 213.841 1.00 60.14 307 THR F N 1
ATOM 2243 C CA . THR A 1 307 ? 212.806 202.607 213.117 1.00 60.14 307 THR F CA 1
ATOM 2244 C C . THR A 1 307 ? 213.232 201.330 212.405 1.00 60.14 307 THR F C 1
ATOM 2245 O O . THR A 1 307 ? 214.308 201.267 211.805 1.00 60.14 307 THR F O 1
ATOM 2249 N N . ASN A 1 308 ? 212.375 200.315 212.468 1.00 61.22 308 ASN F N 1
ATOM 2250 C CA . ASN A 1 308 ? 212.550 199.070 211.726 1.00 61.22 308 ASN F CA 1
ATOM 2251 C C . ASN A 1 308 ? 211.386 198.950 210.753 1.00 61.22 308 ASN F C 1
ATOM 2252 O O . ASN A 1 308 ? 210.242 198.747 211.170 1.00 61.22 308 ASN F O 1
ATOM 2257 N N . TYR A 1 309 ? 211.676 199.067 209.458 1.00 56.11 309 TYR F N 1
ATOM 2258 C CA . TYR A 1 309 ? 210.618 199.106 208.459 1.00 56.11 309 TYR F CA 1
ATOM 2259 C C . TYR A 1 309 ? 210.088 197.729 208.085 1.00 56.11 309 TYR F C 1
ATOM 2260 O O . TYR A 1 309 ? 209.109 197.646 207.339 1.00 56.11 309 TYR F O 1
ATOM 2269 N N . ASP A 1 310 ? 210.708 196.651 208.566 1.00 64.43 310 ASP F N 1
ATOM 2270 C CA . ASP A 1 310 ? 210.162 195.324 208.307 1.00 64.43 310 ASP F CA 1
ATOM 2271 C C . ASP A 1 310 ? 208.975 195.017 209.210 1.00 64.43 310 ASP F C 1
ATOM 2272 O O . ASP A 1 310 ? 208.109 194.214 208.844 1.00 64.43 310 ASP F O 1
ATOM 2277 N N . GLU A 1 311 ? 208.917 195.633 210.386 1.00 64.01 311 GLU F N 1
ATOM 2278 C CA . GLU A 1 311 ? 207.840 195.371 211.326 1.00 64.01 311 GLU F CA 1
ATOM 2279 C C . GLU A 1 311 ? 206.632 196.258 211.034 1.00 64.01 311 GLU F C 1
ATOM 2280 O O . GLU A 1 311 ? 206.781 197.382 210.548 1.00 64.01 311 GLU F O 1
ATOM 2286 N N . PRO A 1 312 ? 205.424 195.777 211.323 1.00 58.82 312 PRO F N 1
ATOM 2287 C CA . PRO A 1 312 ? 204.238 196.622 211.158 1.00 58.82 312 PRO F CA 1
ATOM 2288 C C . PRO A 1 312 ? 204.219 197.759 212.166 1.00 58.82 312 PRO F C 1
ATOM 2289 O O . PRO A 1 312 ? 204.780 197.663 213.259 1.00 58.82 312 PRO F O 1
ATOM 2293 N N . GLY A 1 313 ? 203.559 198.849 211.782 1.00 55.63 313 GLY F N 1
ATOM 2294 C CA . GLY A 1 313 ? 203.504 200.017 212.636 1.00 55.63 313 GLY F CA 1
ATOM 2295 C C . GLY A 1 313 ? 204.795 200.794 212.723 1.00 55.63 313 GLY F C 1
ATOM 2296 O O . GLY A 1 313 ? 205.012 201.508 213.704 1.00 55.63 313 GLY F O 1
ATOM 2297 N N . ALA A 1 314 ? 205.668 200.671 211.720 1.00 56.57 314 ALA F N 1
ATOM 2298 C CA . ALA A 1 314 ? 206.955 201.356 211.765 1.00 56.57 314 ALA F CA 1
ATOM 2299 C C . ALA A 1 314 ? 206.790 202.870 211.722 1.00 56.57 314 ALA F C 1
ATOM 2300 O O . ALA A 1 314 ? 207.484 203.596 212.443 1.00 56.57 314 ALA F O 1
ATOM 2302 N N . SER A 1 315 ? 205.882 203.365 210.883 1.00 55.49 315 SER F N 1
ATOM 2303 C CA . SER A 1 315 ? 205.724 204.803 210.708 1.00 55.49 315 SER F CA 1
ATOM 2304 C C . SER A 1 315 ? 205.277 205.464 212.006 1.00 55.49 315 SER F C 1
ATOM 2305 O O . SER A 1 315 ? 204.412 204.950 212.719 1.00 55.49 315 SER F O 1
ATOM 2308 N N . GLN A 1 316 ? 205.874 206.616 212.308 1.00 56.38 316 GLN F N 1
ATOM 2309 C CA . GLN A 1 316 ? 205.638 207.308 213.566 1.00 56.38 316 GLN F CA 1
ATOM 2310 C C . GLN A 1 316 ? 205.877 208.799 213.391 1.00 56.38 316 GLN F C 1
ATOM 2311 O O . GLN A 1 316 ? 206.554 209.230 212.456 1.00 56.38 316 GLN F O 1
ATOM 2317 N N . ASN A 1 317 ? 205.316 209.582 214.308 1.00 57.45 317 ASN F N 1
ATOM 2318 C CA . ASN A 1 317 ? 205.459 211.028 214.280 1.00 57.45 317 ASN F CA 1
ATOM 2319 C C . ASN A 1 317 ? 206.685 211.455 215.086 1.00 57.45 317 ASN F C 1
ATOM 2320 O O . ASN A 1 317 ? 207.199 210.711 215.923 1.00 57.45 317 ASN F O 1
ATOM 2325 N N . TYR A 1 318 ? 207.150 212.678 214.825 1.00 58.25 318 TYR F N 1
ATOM 2326 C CA . TYR A 1 318 ? 208.395 213.183 215.393 1.00 58.25 318 TYR F CA 1
ATOM 2327 C C . TYR A 1 318 ? 208.181 214.317 216.390 1.00 58.25 318 TYR F C 1
ATOM 2328 O O . TYR A 1 318 ? 209.156 214.910 216.859 1.00 58.25 318 TYR F O 1
ATOM 2337 N N . MET A 1 319 ? 206.934 214.636 216.727 1.00 55.94 319 MET F N 1
ATOM 2338 C CA . MET A 1 319 ? 206.635 215.872 217.436 1.00 55.94 319 MET F CA 1
ATOM 2339 C C . MET A 1 319 ? 206.563 215.697 218.950 1.00 55.94 319 MET F C 1
ATOM 2340 O O . MET A 1 319 ? 206.361 216.682 219.663 1.00 55.94 319 MET F O 1
ATOM 2345 N N . TYR A 1 320 ? 206.732 214.480 219.468 1.00 54.04 320 TYR F N 1
ATOM 2346 C CA . TYR A 1 320 ? 206.727 214.242 220.912 1.00 54.04 320 TYR F CA 1
ATOM 2347 C C . TYR A 1 320 ? 207.766 213.169 221.249 1.00 54.04 320 TYR F C 1
ATOM 2348 O O . TYR A 1 320 ? 207.480 211.974 221.212 1.00 54.04 320 TYR F O 1
ATOM 2357 N N . TYR A 1 321 ? 208.975 213.603 221.589 1.00 59.70 321 TYR F N 1
ATOM 2358 C CA . TYR A 1 321 ? 210.020 212.718 222.087 1.00 59.70 321 TYR F CA 1
ATOM 2359 C C . TYR A 1 321 ? 210.792 213.396 223.204 1.00 59.70 321 TYR F C 1
ATOM 2360 O O . TYR A 1 321 ? 211.195 214.555 223.074 1.00 59.70 321 TYR F O 1
ATOM 2369 N N . GLN A 1 322 ? 211.015 212.659 224.283 1.00 68.23 322 GLN F N 1
ATOM 2370 C CA . GLN A 1 322 ? 211.690 213.169 225.464 1.00 68.23 322 GLN F CA 1
ATOM 2371 C C . GLN A 1 322 ? 213.132 212.681 225.459 1.00 68.23 322 GLN F C 1
ATOM 2372 O O . GLN A 1 322 ? 213.383 211.476 225.354 1.00 68.23 322 GLN F O 1
ATOM 2378 N N . PHE A 1 323 ? 214.073 213.614 225.563 1.00 72.92 323 PHE F N 1
ATOM 2379 C CA . PHE A 1 323 ? 215.487 213.277 225.665 1.00 72.92 323 PHE F CA 1
ATOM 2380 C C . PHE A 1 323 ? 216.010 213.747 227.013 1.00 72.92 323 PHE F C 1
ATOM 2381 O O . PHE A 1 323 ? 216.274 214.947 227.183 1.00 72.92 323 PHE F O 1
ATOM 2389 N N . PRO A 1 324 ? 216.167 212.856 227.996 1.00 77.34 324 PRO F N 1
ATOM 2390 C CA . PRO A 1 324 ? 216.621 213.307 229.323 1.00 77.34 324 PRO F CA 1
ATOM 2391 C C . PRO A 1 324 ? 217.990 213.964 229.313 1.00 77.34 324 PRO F C 1
ATOM 2392 O O . PRO A 1 324 ? 218.240 214.876 230.110 1.00 77.34 324 PRO F O 1
ATOM 2396 N N . GLY A 1 325 ? 218.891 213.521 228.436 1.00 77.03 325 GLY F N 1
ATOM 2397 C CA . GLY A 1 325 ? 220.215 214.121 228.386 1.00 77.03 325 GLY F CA 1
ATOM 2398 C C . GLY A 1 325 ? 220.197 215.558 227.900 1.00 77.03 325 GLY F C 1
ATOM 2399 O O . GLY A 1 325 ? 220.963 216.395 228.384 1.00 77.03 325 GLY F O 1
ATOM 2400 N N . ARG A 1 326 ? 219.327 215.864 226.942 1.00 73.90 326 ARG F N 1
ATOM 2401 C CA . ARG A 1 326 ? 219.290 217.190 226.346 1.00 73.90 326 ARG F CA 1
ATOM 2402 C C . ARG A 1 326 ? 218.756 218.220 227.337 1.00 73.90 326 ARG F C 1
ATOM 2403 O O . ARG A 1 326 ? 218.121 217.892 228.343 1.00 73.90 326 ARG F O 1
ATOM 2411 N N . ASN A 1 327 ? 219.026 219.486 227.037 1.00 75.84 327 ASN F N 1
ATOM 2412 C CA . ASN A 1 327 ? 218.601 220.607 227.859 1.00 75.84 327 ASN F CA 1
ATOM 2413 C C . ASN A 1 327 ? 217.514 221.413 227.156 1.00 75.84 327 ASN F C 1
ATOM 2414 O O . ASN A 1 327 ? 217.186 221.178 225.991 1.00 75.84 327 ASN F O 1
ATOM 2419 N N . ILE A 1 328 ? 216.962 222.376 227.883 1.00 73.53 328 ILE F N 1
ATOM 2420 C CA . ILE A 1 328 ? 215.877 223.203 227.369 1.00 73.53 328 ILE F CA 1
ATOM 2421 C C . ILE A 1 328 ? 216.454 224.322 226.515 1.00 73.53 328 ILE F C 1
ATOM 2422 O O . ILE A 1 328 ? 217.512 224.881 226.827 1.00 73.53 328 ILE F O 1
ATOM 2427 N N . THR A 1 329 ? 215.755 224.658 225.434 1.00 74.86 329 THR F N 1
ATOM 2428 C CA . THR A 1 329 ? 216.187 225.704 224.517 1.00 74.86 329 THR F CA 1
ATOM 2429 C C . THR A 1 329 ? 215.330 226.958 224.597 1.00 74.86 329 THR F C 1
ATOM 2430 O O . THR A 1 329 ? 215.867 228.062 224.723 1.00 74.86 329 THR F O 1
ATOM 2434 N N . VAL A 1 330 ? 214.009 226.824 224.524 1.00 72.53 330 VAL F N 1
ATOM 2435 C CA . VAL A 1 330 ? 213.096 227.958 224.604 1.00 72.53 330 VAL F CA 1
ATOM 2436 C C . VAL A 1 330 ? 212.069 227.669 225.688 1.00 72.53 330 VAL F C 1
ATOM 2437 O O . VAL A 1 330 ? 211.827 226.505 226.026 1.00 72.53 330 VAL F O 1
ATOM 2441 N N . SER A 1 331 ? 211.477 228.729 226.239 1.00 74.04 331 SER F N 1
ATOM 2442 C CA . SER A 1 331 ? 210.456 228.589 227.264 1.00 74.04 331 SER F CA 1
ATOM 2443 C C . SER A 1 331 ? 209.325 229.602 227.152 1.00 74.04 331 SER F C 1
ATOM 2444 O O . SER A 1 331 ? 208.454 229.623 228.028 1.00 74.04 331 SER F O 1
ATOM 2447 N N . ASP A 1 332 ? 209.307 230.435 226.114 1.00 76.07 332 ASP F N 1
ATOM 2448 C CA . ASP A 1 332 ? 208.307 231.482 225.965 1.00 76.07 332 ASP F CA 1
ATOM 2449 C C . ASP A 1 332 ? 207.488 231.262 224.701 1.00 76.07 332 ASP F C 1
ATOM 2450 O O . ASP A 1 332 ? 207.984 230.732 223.703 1.00 76.07 332 ASP F O 1
ATOM 2455 N N . ASP A 1 333 ? 206.220 231.676 224.757 1.00 74.32 333 ASP F N 1
ATOM 2456 C CA . ASP A 1 333 ? 205.333 231.507 223.611 1.00 74.32 333 ASP F CA 1
ATOM 2457 C C . ASP A 1 333 ? 205.760 232.380 222.437 1.00 74.32 333 ASP F C 1
ATOM 2458 O O . ASP A 1 333 ? 205.712 231.944 221.282 1.00 74.32 333 ASP F O 1
ATOM 2463 N N . THR A 1 334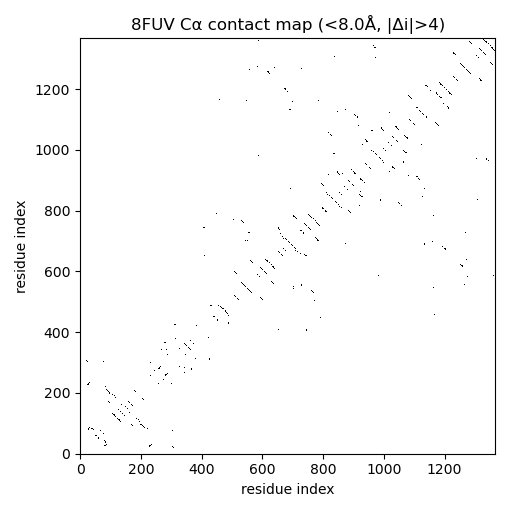 ? 206.168 233.622 222.708 1.00 73.31 334 THR F N 1
ATOM 2464 C CA . THR A 1 334 ? 206.567 234.513 221.623 1.00 73.31 334 THR F CA 1
ATOM 2465 C C . THR A 1 334 ? 207.845 234.029 220.945 1.00 73.31 334 THR F C 1
ATOM 2466 O O . THR A 1 334 ? 207.965 234.086 219.715 1.00 73.31 334 THR F O 1
ATOM 2470 N N . VAL A 1 335 ? 208.806 233.532 221.728 1.00 72.78 335 VAL F N 1
ATOM 2471 C CA . VAL A 1 335 ? 210.028 232.991 221.143 1.00 72.78 335 VAL F CA 1
ATOM 2472 C C . VAL A 1 335 ? 209.711 231.763 220.303 1.00 72.78 335 VAL F C 1
ATOM 2473 O O . VAL A 1 335 ? 210.269 231.574 219.216 1.00 72.78 335 VAL F O 1
ATOM 2477 N N . ALA A 1 336 ? 208.809 230.909 220.791 1.00 71.59 336 ALA F N 1
ATOM 2478 C CA . ALA A 1 336 ? 208.408 229.738 220.021 1.00 71.59 336 ALA F CA 1
ATOM 2479 C C . ALA A 1 336 ? 207.738 230.142 218.715 1.00 71.59 336 ALA F C 1
ATOM 2480 O O . ALA A 1 336 ? 207.980 229.528 217.670 1.00 71.59 336 ALA F O 1
ATOM 2482 N N . ASN A 1 337 ? 206.888 231.171 218.754 1.00 72.59 337 ASN F N 1
ATOM 2483 C CA . ASN A 1 337 ? 206.250 231.645 217.530 1.00 72.59 337 ASN F CA 1
ATOM 2484 C C . ASN A 1 337 ? 207.277 232.179 216.541 1.00 72.59 337 ASN F C 1
ATOM 2485 O O . ASN A 1 337 ? 207.190 231.907 215.338 1.00 72.59 337 ASN F O 1
ATOM 2490 N N . THR A 1 338 ? 208.257 232.944 217.026 1.00 71.30 338 THR F N 1
ATOM 2491 C CA . THR A 1 338 ? 209.288 233.464 216.131 1.00 71.30 338 THR F CA 1
ATOM 2492 C C . THR A 1 338 ? 210.126 232.340 215.535 1.00 71.30 338 THR F C 1
ATOM 2493 O O . THR A 1 338 ? 210.496 232.394 214.357 1.00 71.30 338 THR F O 1
ATOM 2497 N N . VAL A 1 339 ? 210.442 231.318 216.330 1.00 69.25 339 VAL F N 1
ATOM 2498 C CA . VAL A 1 339 ? 211.249 230.211 215.825 1.00 69.25 339 VAL F CA 1
ATOM 2499 C C . VAL A 1 339 ? 210.464 229.394 214.805 1.00 69.25 339 VAL F C 1
ATOM 2500 O O . VAL A 1 339 ? 211.014 228.960 213.786 1.00 69.25 339 VAL F O 1
ATOM 2504 N N . ASP A 1 340 ? 209.170 229.178 215.053 1.00 70.59 340 ASP F N 1
ATOM 2505 C CA . ASP A 1 340 ? 208.367 228.362 214.147 1.00 70.59 340 ASP F CA 1
ATOM 2506 C C . ASP A 1 340 ? 208.254 228.990 212.765 1.00 70.59 340 ASP F C 1
ATOM 2507 O O . ASP A 1 340 ? 208.098 228.273 211.771 1.00 70.59 340 ASP F O 1
ATOM 2512 N N . LYS A 1 341 ? 208.319 230.321 212.678 1.00 69.53 341 LYS F N 1
ATOM 2513 C CA . LYS A 1 341 ? 208.314 230.969 211.372 1.00 69.53 341 LYS F CA 1
ATOM 2514 C C . LYS A 1 341 ? 209.541 230.590 210.558 1.00 69.53 341 LYS F C 1
ATOM 2515 O O . LYS A 1 341 ? 209.472 230.523 209.326 1.00 69.53 341 LYS F O 1
ATOM 2521 N N . SER A 1 342 ? 210.664 230.337 211.222 1.00 69.01 342 SER F N 1
ATOM 2522 C CA . SER A 1 342 ? 211.898 229.947 210.560 1.00 69.01 342 SER F CA 1
ATOM 2523 C C . SER A 1 342 ? 212.019 228.440 210.384 1.00 69.01 342 SER F C 1
ATOM 2524 O O . SER A 1 342 ? 213.068 227.965 209.938 1.00 69.01 342 SER F O 1
ATOM 2527 N N . ARG A 1 343 ? 210.976 227.685 210.732 1.00 66.34 343 ARG F N 1
ATOM 2528 C CA . ARG A 1 343 ? 210.956 226.230 210.578 1.00 66.34 343 ARG F CA 1
ATOM 2529 C C . ARG A 1 343 ? 212.119 225.575 211.320 1.00 66.34 343 ARG F C 1
ATOM 2530 O O . ARG A 1 343 ? 212.828 224.721 210.785 1.00 66.34 343 ARG F O 1
ATOM 2538 N N . GLY A 1 344 ? 212.313 225.985 212.568 1.00 64.84 344 GLY F N 1
ATOM 2539 C CA . GLY A 1 344 ? 213.365 225.441 213.410 1.00 64.84 344 GLY F CA 1
ATOM 2540 C C . GLY A 1 344 ? 212.800 224.499 214.460 1.00 64.84 344 GLY F C 1
ATOM 2541 O O . GLY A 1 344 ? 211.710 224.720 214.986 1.00 64.84 344 GLY F O 1
ATOM 2542 N N . ASN A 1 345 ? 213.556 223.447 214.753 1.00 62.91 345 ASN F N 1
ATOM 2543 C CA . ASN A 1 345 ? 213.184 222.473 215.767 1.00 62.91 345 ASN F CA 1
ATOM 2544 C C . ASN A 1 345 ? 213.986 222.707 217.041 1.00 62.91 345 ASN F C 1
ATOM 2545 O O . ASN A 1 345 ? 215.112 223.208 217.004 1.00 62.91 345 ASN F O 1
ATOM 2550 N N . TYR A 1 346 ? 213.394 222.334 218.172 1.00 63.08 346 TYR F N 1
ATOM 2551 C CA . TYR A 1 346 ? 213.977 222.634 219.472 1.00 63.08 346 TYR F CA 1
ATOM 2552 C C . TYR A 1 346 ? 213.347 221.727 220.518 1.00 63.08 346 TYR F C 1
ATOM 2553 O O . TYR A 1 346 ? 212.425 220.961 220.231 1.00 63.08 346 TYR F O 1
ATOM 2562 N N . ILE A 1 347 ? 213.859 221.825 221.740 1.00 63.73 347 ILE F N 1
ATOM 2563 C CA . ILE A 1 347 ? 213.270 221.173 222.904 1.00 63.73 347 ILE F CA 1
ATOM 2564 C C . ILE A 1 347 ? 212.642 222.263 223.759 1.00 63.73 347 ILE F C 1
ATOM 2565 O O . ILE A 1 347 ? 213.336 223.166 224.240 1.00 63.73 347 ILE F O 1
ATOM 2570 N N . GLY A 1 348 ? 211.332 222.181 223.952 1.00 64.82 348 GLY F N 1
ATOM 2571 C CA . GLY A 1 348 ? 210.587 223.159 224.731 1.00 64.82 348 GLY F CA 1
ATOM 2572 C C . GLY A 1 348 ? 210.058 222.530 226.007 1.00 64.82 348 GLY F C 1
ATOM 2573 O O . GLY A 1 348 ? 209.769 221.332 226.043 1.00 64.82 348 GLY F O 1
ATOM 2574 N N . VAL A 1 349 ? 209.933 223.345 227.047 1.00 67.49 349 VAL F N 1
ATOM 2575 C CA . VAL A 1 349 ? 209.474 222.884 228.350 1.00 67.49 349 VAL F CA 1
ATOM 2576 C C . VAL A 1 349 ? 208.103 223.482 228.631 1.00 67.49 349 VAL F C 1
ATOM 2577 O O . VAL A 1 349 ? 207.805 224.621 228.256 1.00 67.49 349 VAL F O 1
ATOM 2581 N N . THR A 1 350 ? 207.253 222.686 229.275 1.00 68.20 350 THR F N 1
ATOM 2582 C CA . THR A 1 350 ? 205.919 223.125 229.653 1.00 68.20 350 THR F CA 1
ATOM 2583 C C . THR A 1 350 ? 205.504 222.384 230.914 1.00 68.20 350 THR F C 1
ATOM 2584 O O . THR A 1 350 ? 206.054 221.332 231.247 1.00 68.20 350 THR F O 1
ATOM 2588 N N . GLN A 1 351 ? 204.528 222.949 231.618 1.00 71.21 351 GLN F N 1
ATOM 2589 C CA . GLN A 1 351 ? 204.054 222.401 232.880 1.00 71.21 351 GLN F CA 1
ATOM 2590 C C . GLN A 1 351 ? 202.582 222.040 232.762 1.00 71.21 351 GLN F C 1
ATOM 2591 O O . GLN A 1 351 ? 201.779 222.844 232.278 1.00 71.21 351 GLN F O 1
ATOM 2597 N N . ALA A 1 352 ? 202.234 220.833 233.201 1.00 72.21 352 ALA F N 1
ATOM 2598 C CA . ALA A 1 352 ? 200.858 220.355 233.184 1.00 72.21 352 ALA F CA 1
ATOM 2599 C C . ALA A 1 352 ? 200.581 219.578 234.461 1.00 72.21 352 ALA F C 1
ATOM 2600 O O . ALA A 1 352 ? 201.249 218.576 234.737 1.00 72.21 352 ALA F O 1
ATOM 2602 N N . ASN A 1 353 ? 199.593 220.041 235.229 1.00 70.77 353 ASN F N 1
ATOM 2603 C CA . ASN A 1 353 ? 199.209 219.418 236.497 1.00 70.77 353 ASN F CA 1
ATOM 2604 C C . ASN A 1 353 ? 200.402 219.300 237.443 1.00 70.77 353 ASN F C 1
ATOM 2605 O O . ASN A 1 353 ? 200.584 218.287 238.121 1.00 70.77 353 ASN F O 1
ATOM 2610 N N . GLY A 1 354 ? 201.227 220.344 237.486 1.00 73.78 354 GLY F N 1
ATOM 2611 C CA . GLY A 1 354 ? 202.370 220.379 238.372 1.00 73.78 354 GLY F CA 1
ATOM 2612 C C . GLY A 1 354 ? 203.586 219.619 237.894 1.00 73.78 354 GLY F C 1
ATOM 2613 O O . GLY A 1 354 ? 204.567 219.523 238.642 1.00 73.78 354 GLY F O 1
ATOM 2614 N N . GLN A 1 355 ? 203.562 219.078 236.681 1.00 72.95 355 GLN F N 1
ATOM 2615 C CA . GLN A 1 355 ? 204.667 218.304 236.135 1.00 72.95 355 GLN F CA 1
ATOM 2616 C C . GLN A 1 355 ? 205.255 219.037 234.939 1.00 72.95 355 GLN F C 1
ATOM 2617 O O . GLN A 1 355 ? 204.512 219.500 234.067 1.00 72.95 355 GLN F O 1
ATOM 2623 N N . GLN A 1 356 ? 206.581 219.140 234.897 1.00 72.09 356 GLN F N 1
ATOM 2624 C CA . GLN A 1 356 ? 207.266 219.749 233.766 1.00 72.09 356 GLN F CA 1
ATOM 2625 C C . GLN A 1 356 ? 207.587 218.691 232.719 1.00 72.09 356 GLN F C 1
ATOM 2626 O O . GLN A 1 356 ? 208.130 217.630 233.043 1.00 72.09 356 GLN F O 1
ATOM 2632 N N . LEU A 1 357 ? 207.255 218.988 231.467 1.00 68.94 357 LEU F N 1
ATOM 2633 C CA . LEU A 1 357 ? 207.478 218.084 230.349 1.00 68.94 357 LEU F CA 1
ATOM 2634 C C . LEU A 1 357 ? 208.322 218.790 229.299 1.00 68.94 357 LEU F C 1
ATOM 2635 O O . LEU A 1 357 ? 208.048 219.944 228.952 1.00 68.94 357 LEU F O 1
ATOM 2640 N N . ALA A 1 358 ? 209.345 218.101 228.799 1.00 64.90 358 ALA F N 1
ATOM 2641 C CA . ALA A 1 358 ? 210.229 218.627 227.766 1.00 64.90 358 ALA F CA 1
ATOM 2642 C C . ALA A 1 358 ? 210.296 217.626 226.623 1.00 64.90 358 ALA F C 1
ATOM 2643 O O . ALA A 1 358 ? 210.524 216.434 226.855 1.00 64.90 358 ALA F O 1
ATOM 2645 N N . PHE A 1 359 ? 210.106 218.105 225.395 1.00 60.10 359 PHE F N 1
ATOM 2646 C CA . PHE A 1 359 ? 210.070 217.216 224.244 1.00 60.10 359 PHE F CA 1
ATOM 2647 C C . PHE A 1 359 ? 210.459 217.969 222.980 1.00 60.10 359 PHE F C 1
ATOM 2648 O O . PHE A 1 359 ? 210.445 219.201 222.931 1.00 60.10 359 PHE F O 1
ATOM 2656 N N . TYR A 1 360 ? 210.807 217.198 221.951 1.00 60.78 360 TYR F N 1
ATOM 2657 C CA . TYR A 1 360 ? 211.157 217.718 220.630 1.00 60.78 360 TYR F CA 1
ATOM 2658 C C . TYR A 1 360 ? 209.907 218.349 220.032 1.00 60.78 360 TYR F C 1
ATOM 2659 O O . TYR A 1 360 ? 208.959 217.653 219.667 1.00 60.78 360 TYR F O 1
ATOM 2668 N N . GLN A 1 361 ? 209.904 219.679 219.927 1.00 61.65 361 GLN F N 1
ATOM 2669 C CA . GLN A 1 361 ? 208.650 220.400 219.731 1.00 61.65 361 GLN F CA 1
ATOM 2670 C C . GLN A 1 361 ? 208.138 220.306 218.300 1.00 61.65 361 GLN F C 1
ATOM 2671 O O . GLN A 1 361 ? 206.923 220.278 218.080 1.00 61.65 361 GLN F O 1
ATOM 2677 N N . ARG A 1 362 ? 209.027 220.294 217.312 1.00 62.40 362 ARG F N 1
ATOM 2678 C CA . ARG A 1 362 ? 208.596 220.337 215.923 1.00 62.40 362 ARG F CA 1
ATOM 2679 C C . ARG A 1 362 ? 209.381 219.347 215.076 1.00 62.40 362 ARG F C 1
ATOM 2680 O O . ARG A 1 362 ? 210.507 218.970 215.408 1.00 62.40 362 ARG F O 1
ATOM 2688 N N . GLY A 1 363 ? 208.764 218.932 213.973 1.00 62.06 363 GLY F N 1
ATOM 2689 C CA . GLY A 1 363 ? 209.376 218.008 213.039 1.00 62.06 363 GLY F CA 1
ATOM 2690 C C . GLY A 1 363 ? 209.307 218.508 211.611 1.00 62.06 363 GLY F C 1
ATOM 2691 O O . GLY A 1 363 ? 209.030 217.738 210.689 1.00 62.06 363 GLY F O 1
ATOM 2692 N N . ILE A 1 364 ? 209.531 219.801 211.419 1.00 62.10 364 ILE F N 1
ATOM 2693 C CA . ILE A 1 364 ? 209.366 220.423 210.112 1.00 62.10 364 ILE F CA 1
ATOM 2694 C C . ILE A 1 364 ? 210.704 220.485 209.386 1.00 62.10 364 ILE F C 1
ATOM 2695 O O . ILE A 1 364 ? 211.730 220.872 209.955 1.00 62.10 364 ILE F O 1
ATOM 2700 N N . LEU A 1 365 ? 210.693 220.097 208.113 1.00 62.52 365 LEU F N 1
ATOM 2701 C CA . LEU A 1 365 ? 211.843 220.226 207.228 1.00 62.52 365 LEU F CA 1
ATOM 2702 C C . LEU A 1 365 ? 211.621 221.415 206.306 1.00 62.52 365 LEU F C 1
ATOM 2703 O O . LEU A 1 365 ? 210.488 221.675 205.890 1.00 62.52 365 LEU F O 1
ATOM 2708 N N . CYS A 1 366 ? 212.692 222.139 205.998 1.00 66.09 366 CYS F N 1
ATOM 2709 C CA . CYS A 1 366 ? 212.581 223.267 205.085 1.00 66.09 366 CYS F CA 1
ATOM 2710 C C . CYS A 1 366 ? 212.591 222.780 203.641 1.00 66.09 366 CYS F C 1
ATOM 2711 O O . CYS A 1 366 ? 213.426 221.957 203.256 1.00 66.09 366 CYS F O 1
ATOM 2714 N N . GLY A 1 367 ? 211.654 223.282 202.847 1.00 70.29 367 GLY F N 1
ATOM 2715 C CA . GLY A 1 367 ? 211.556 222.882 201.455 1.00 70.29 367 GLY F CA 1
ATOM 2716 C C . GLY A 1 367 ? 210.398 223.590 200.788 1.00 70.29 367 GLY F C 1
ATOM 2717 O O . GLY A 1 367 ? 209.667 224.364 201.412 1.00 70.29 367 GLY F O 1
ATOM 2718 N N . GLY A 1 368 ? 210.238 223.305 199.498 1.00 75.31 368 GLY F N 1
ATOM 2719 C CA . GLY A 1 368 ? 209.201 223.922 198.707 1.00 75.31 368 GLY F CA 1
ATOM 2720 C C . GLY A 1 368 ? 207.855 223.246 198.874 1.00 75.31 368 GLY F C 1
ATOM 2721 O O . GLY A 1 368 ? 207.737 222.195 199.513 1.00 75.31 368 GLY F O 1
ATOM 2722 N N . PRO A 1 369 ? 206.807 223.846 198.302 1.00 76.77 369 PRO F N 1
ATOM 2723 C CA . PRO A 1 369 ? 205.469 223.242 198.419 1.00 76.77 369 PRO F CA 1
ATOM 2724 C C . PRO A 1 369 ? 205.371 221.860 197.802 1.00 76.77 369 PRO F C 1
ATOM 2725 O O . PRO A 1 369 ? 204.616 221.021 198.308 1.00 76.77 369 PRO F O 1
ATOM 2729 N N . THR A 1 370 ? 206.106 221.594 196.725 1.00 78.15 370 THR F N 1
ATOM 2730 C CA . THR A 1 370 ? 206.105 220.278 196.103 1.00 78.15 370 THR F CA 1
ATOM 2731 C C . THR A 1 370 ? 206.819 219.229 196.944 1.00 78.15 370 THR F C 1
ATOM 2732 O O . THR A 1 370 ? 206.525 218.036 196.809 1.00 78.15 370 THR F O 1
ATOM 2736 N N . ASP A 1 371 ? 207.731 219.646 197.816 1.00 74.88 371 ASP F N 1
ATOM 2737 C CA . ASP A 1 371 ? 208.528 218.709 198.589 1.00 74.88 371 ASP F CA 1
ATOM 2738 C C . ASP A 1 371 ? 207.781 218.257 199.843 1.00 74.88 371 ASP F C 1
ATOM 2739 O O . ASP A 1 371 ? 206.789 218.858 200.263 1.00 74.88 371 ASP F O 1
ATOM 2744 N N . ALA A 1 372 ? 208.278 217.176 200.442 1.00 66.79 372 ALA F N 1
ATOM 2745 C CA . ALA A 1 372 ? 207.678 216.600 201.644 1.00 66.79 372 ALA F CA 1
ATOM 2746 C C . ALA A 1 372 ? 208.187 217.364 202.859 1.00 66.79 372 ALA F C 1
ATOM 2747 O O . ALA A 1 372 ? 209.363 217.280 203.215 1.00 66.79 372 ALA F O 1
ATOM 2749 N N . VAL A 1 373 ? 207.292 218.118 203.502 1.00 65.69 373 VAL F N 1
ATOM 2750 C CA . VAL A 1 373 ? 207.696 218.974 204.613 1.00 65.69 373 VAL F CA 1
ATOM 2751 C C . VAL A 1 373 ? 207.982 218.151 205.864 1.00 65.69 373 VAL F C 1
ATOM 2752 O O . VAL A 1 373 ? 208.943 218.420 206.594 1.00 65.69 373 VAL F O 1
ATOM 2756 N N . ASP A 1 374 ? 207.153 217.149 206.141 1.00 63.89 374 ASP F N 1
ATOM 2757 C CA . ASP A 1 374 ? 207.278 216.385 207.374 1.00 63.89 374 ASP F CA 1
ATOM 2758 C C . ASP A 1 374 ? 208.432 215.395 207.286 1.00 63.89 374 ASP F C 1
ATOM 2759 O O . ASP A 1 374 ? 208.816 214.961 206.198 1.00 63.89 374 ASP F O 1
ATOM 2764 N N . MET A 1 375 ? 208.997 215.046 208.445 1.00 60.22 375 MET F N 1
ATOM 2765 C CA . MET A 1 375 ? 210.119 214.112 208.462 1.00 60.22 375 MET F CA 1
ATOM 2766 C C . MET A 1 375 ? 209.678 212.678 208.202 1.00 60.22 375 MET F C 1
ATOM 2767 O O . MET A 1 375 ? 210.389 211.930 207.519 1.00 60.22 375 MET F O 1
ATOM 2772 N N . ASN A 1 376 ? 208.532 212.268 208.747 1.00 59.07 376 ASN F N 1
ATOM 2773 C CA . ASN A 1 376 ? 208.110 210.877 208.614 1.00 59.07 376 ASN F CA 1
ATOM 2774 C C . ASN A 1 376 ? 207.850 210.512 207.157 1.00 59.07 376 ASN F C 1
ATOM 2775 O O . ASN A 1 376 ? 208.238 209.431 206.698 1.00 59.07 376 ASN F O 1
ATOM 2780 N N . VAL A 1 377 ? 207.199 211.405 206.409 1.00 57.21 377 VAL F N 1
ATOM 2781 C CA . VAL A 1 377 ? 206.930 211.122 205.003 1.00 57.21 377 VAL F CA 1
ATOM 2782 C C . VAL A 1 377 ? 208.230 211.079 204.211 1.00 57.21 377 VAL F C 1
ATOM 2783 O O . VAL A 1 377 ? 208.388 210.262 203.297 1.00 57.21 377 VAL F O 1
ATOM 2787 N N . TYR A 1 378 ? 209.187 211.942 204.559 1.00 56.19 378 TYR F N 1
ATOM 2788 C CA . TYR A 1 378 ? 210.487 211.919 203.899 1.00 56.19 378 TYR F CA 1
ATOM 2789 C C . TYR A 1 378 ? 211.199 210.590 204.132 1.00 56.19 378 TYR F C 1
ATOM 2790 O O . TYR A 1 378 ? 211.721 209.978 203.189 1.00 56.19 378 TYR F O 1
ATOM 2799 N N . ALA A 1 379 ? 211.211 210.116 205.379 1.00 54.04 379 ALA F N 1
ATOM 2800 C CA . ALA A 1 379 ? 211.854 208.842 205.685 1.00 54.04 379 ALA F CA 1
ATOM 2801 C C . ALA A 1 379 ? 211.152 207.684 204.986 1.00 54.04 379 ALA F C 1
ATOM 2802 O O . ALA A 1 379 ? 211.805 206.759 204.478 1.00 54.04 379 ALA F O 1
ATOM 2804 N N . ASN A 1 380 ? 209.820 207.710 204.965 1.00 51.81 380 ASN F N 1
ATOM 2805 C CA . ASN A 1 380 ? 209.072 206.657 204.293 1.00 51.81 380 ASN F CA 1
ATOM 2806 C C . ASN A 1 380 ? 209.383 206.637 202.804 1.00 51.81 380 ASN F C 1
ATOM 2807 O O . ASN A 1 380 ? 209.524 205.564 202.206 1.00 51.81 380 ASN F O 1
ATOM 2812 N N . GLU A 1 381 ? 209.497 207.815 202.188 1.00 53.14 381 GLU F N 1
ATOM 2813 C CA . GLU A 1 381 ? 209.874 207.882 200.782 1.00 53.14 381 GLU F CA 1
ATOM 2814 C C . GLU A 1 381 ? 211.272 207.320 200.560 1.00 53.14 381 GLU F C 1
ATOM 2815 O O . GLU A 1 381 ? 211.519 206.625 199.566 1.00 53.14 381 GLU F O 1
ATOM 2821 N N . ILE A 1 382 ? 212.202 207.619 201.472 1.00 51.86 382 ILE F N 1
ATOM 2822 C CA . ILE A 1 382 ? 213.552 207.065 201.363 1.00 51.86 382 ILE F CA 1
ATOM 2823 C C . ILE A 1 382 ? 213.502 205.543 201.340 1.00 51.86 382 ILE F C 1
ATOM 2824 O O . ILE A 1 382 ? 214.076 204.892 200.450 1.00 51.86 382 ILE F O 1
ATOM 2829 N N . TRP A 1 383 ? 212.800 204.956 202.310 1.00 48.17 383 TRP F N 1
ATOM 2830 C CA . TRP A 1 383 ? 212.727 203.500 202.380 1.00 48.17 383 TRP F CA 1
ATOM 2831 C C . TRP A 1 383 ? 212.043 202.918 201.149 1.00 48.17 383 TRP F C 1
ATOM 2832 O O . TRP A 1 383 ? 212.477 201.886 200.620 1.00 48.17 383 TRP F O 1
ATOM 2843 N N . LEU A 1 384 ? 210.969 203.558 200.684 1.00 46.35 384 LEU F N 1
ATOM 2844 C CA . LEU A 1 384 ? 210.239 203.051 199.528 1.00 46.35 384 LEU F CA 1
ATOM 2845 C C . LEU A 1 384 ? 211.115 203.045 198.283 1.00 46.35 384 LEU F C 1
ATOM 2846 O O . LEU A 1 384 ? 211.136 202.064 197.527 1.00 46.35 384 LEU F O 1
ATOM 2851 N N . LYS A 1 385 ? 211.851 204.135 198.054 1.00 46.83 385 LYS F N 1
ATOM 2852 C CA . LYS A 1 385 ? 212.742 204.192 196.901 1.00 46.83 385 LYS F CA 1
ATOM 2853 C C . LYS A 1 385 ? 213.800 203.102 196.979 1.00 46.83 385 LYS F C 1
ATOM 2854 O O . LYS A 1 385 ? 214.074 202.412 195.986 1.00 46.83 385 LYS F O 1
ATOM 2860 N N . SER A 1 386 ? 214.400 202.925 198.160 1.00 45.51 386 SER F N 1
ATOM 2861 C CA . SER A 1 386 ? 215.428 201.899 198.299 1.00 45.51 386 SER F CA 1
ATOM 2862 C C . SER A 1 386 ? 214.869 200.512 198.002 1.00 45.51 386 SER F C 1
ATOM 2863 O O . SER A 1 386 ? 215.488 199.726 197.270 1.00 45.51 386 SER F O 1
ATOM 2866 N N . ALA A 1 387 ? 213.689 200.202 198.543 1.00 44.40 387 ALA F N 1
ATOM 2867 C CA . ALA A 1 387 ? 213.108 198.878 198.343 1.00 44.40 387 ALA F CA 1
ATOM 2868 C C . ALA A 1 387 ? 212.767 198.632 196.879 1.00 44.40 387 ALA F C 1
ATOM 2869 O O . ALA A 1 387 ? 213.031 197.545 196.346 1.00 44.40 387 ALA F O 1
ATOM 2871 N N . ILE A 1 388 ? 212.176 199.626 196.210 1.00 43.54 388 ILE F N 1
ATOM 2872 C CA . ILE A 1 388 ? 211.812 199.451 194.806 1.00 43.54 388 ILE F CA 1
ATOM 2873 C C . ILE A 1 388 ? 213.055 199.234 193.954 1.00 43.54 388 ILE F C 1
ATOM 2874 O O . ILE A 1 388 ? 213.085 198.351 193.082 1.00 43.54 388 ILE F O 1
ATOM 2879 N N . ALA A 1 389 ? 214.104 200.026 194.194 1.00 44.21 389 ALA F N 1
ATOM 2880 C CA . ALA A 1 389 ? 215.331 199.854 193.425 1.00 44.21 389 ALA F CA 1
ATOM 2881 C C . ALA A 1 389 ? 215.929 198.471 193.647 1.00 44.21 389 ALA F C 1
ATOM 2882 O O . ALA A 1 389 ? 216.365 197.813 192.693 1.00 44.21 389 ALA F O 1
ATOM 2884 N N . GLN A 1 390 ? 215.951 198.008 194.899 1.00 44.88 390 GLN F N 1
ATOM 2885 C CA . GLN A 1 390 ? 216.523 196.696 195.179 1.00 44.88 390 GLN F CA 1
ATOM 2886 C C . GLN A 1 390 ? 215.735 195.596 194.478 1.00 44.88 390 GLN F C 1
ATOM 2887 O O . GLN A 1 390 ? 216.322 194.672 193.899 1.00 44.88 390 GLN F O 1
ATOM 2893 N N . ALA A 1 391 ? 214.403 195.688 194.501 1.00 42.59 391 ALA F N 1
ATOM 2894 C CA . ALA A 1 391 ? 213.581 194.673 193.848 1.00 42.59 391 ALA F CA 1
ATOM 2895 C C . ALA A 1 391 ? 213.825 194.646 192.343 1.00 42.59 391 ALA F C 1
ATOM 2896 O O . ALA A 1 391 ? 213.943 193.572 191.738 1.00 42.59 391 ALA F O 1
ATOM 2898 N N . LEU A 1 392 ? 213.902 195.824 191.716 1.00 42.32 392 LEU F N 1
ATOM 2899 C CA . LEU A 1 392 ? 214.119 195.864 190.272 1.00 42.32 392 LEU F CA 1
ATOM 2900 C C . LEU A 1 392 ? 215.488 195.306 189.894 1.00 42.32 392 LEU F C 1
ATOM 2901 O O . LEU A 1 392 ? 215.611 194.549 188.918 1.00 42.32 392 LEU F O 1
ATOM 2906 N N . LEU A 1 393 ? 216.530 195.668 190.647 1.00 42.54 393 LEU F N 1
ATOM 2907 C CA . LEU A 1 393 ? 217.853 195.119 190.360 1.00 42.54 393 LEU F CA 1
ATOM 2908 C C . LEU A 1 393 ? 217.879 193.608 190.541 1.00 42.54 393 LEU F C 1
ATOM 2909 O O . LEU A 1 393 ? 218.513 192.895 189.754 1.00 42.54 393 LEU F O 1
ATOM 2914 N N . ASP A 1 394 ? 217.197 193.095 191.567 1.00 46.10 394 ASP F N 1
ATOM 2915 C CA . ASP A 1 394 ? 217.147 191.648 191.745 1.00 46.10 394 ASP F CA 1
ATOM 2916 C C . ASP A 1 394 ? 216.447 190.973 190.571 1.00 46.10 394 ASP F C 1
ATOM 2917 O O . ASP A 1 394 ? 216.888 189.916 190.097 1.00 46.10 394 ASP F O 1
ATOM 2922 N N . LEU A 1 395 ? 215.356 191.571 190.083 1.00 43.59 395 LEU F N 1
ATOM 2923 C CA . LEU A 1 395 ? 214.657 191.001 188.934 1.00 43.59 395 LEU F CA 1
ATOM 2924 C C . LEU A 1 395 ? 215.564 190.952 187.712 1.00 43.59 395 LEU F C 1
ATOM 2925 O O . LEU A 1 395 ? 215.610 189.946 186.997 1.00 43.59 395 LEU F O 1
ATOM 2930 N N . PHE A 1 396 ? 216.299 192.037 187.454 1.00 42.66 396 PHE F N 1
ATOM 2931 C CA . PHE A 1 396 ? 217.239 192.018 186.334 1.00 42.66 396 PHE F CA 1
ATOM 2932 C C . PHE A 1 396 ? 218.321 190.964 186.525 1.00 42.66 396 PHE F C 1
ATOM 2933 O O . PHE A 1 396 ? 218.726 190.300 185.565 1.00 42.66 396 PHE F O 1
ATOM 2941 N N . LEU A 1 397 ? 218.805 190.796 187.755 1.00 45.48 397 LEU F N 1
ATOM 2942 C CA . LEU A 1 397 ? 219.922 189.884 187.978 1.00 45.48 397 LEU F CA 1
ATOM 2943 C C . LEU A 1 397 ? 219.495 188.424 187.879 1.00 45.48 397 LEU F C 1
ATOM 2944 O O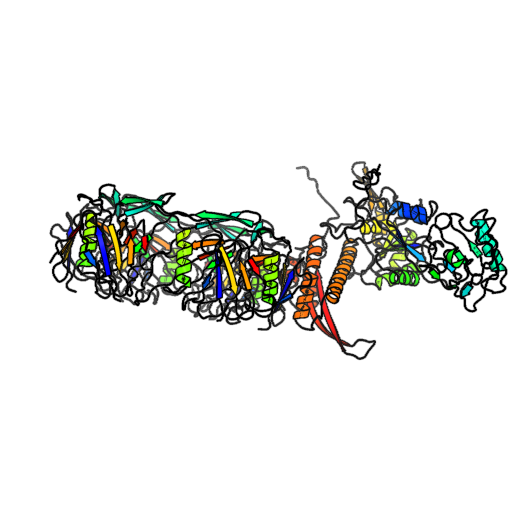 . LEU A 1 397 ? 220.316 187.558 187.559 1.00 45.48 397 LEU F O 1
ATOM 2949 N N . ASN A 1 398 ? 218.227 188.121 188.154 1.00 47.35 398 ASN F N 1
ATOM 2950 C CA . ASN A 1 398 ? 217.801 186.730 188.263 1.00 47.35 398 ASN F CA 1
ATOM 2951 C C . ASN A 1 398 ? 216.967 186.223 187.090 1.00 47.35 398 ASN F C 1
ATOM 2952 O O . ASN A 1 398 ? 216.307 185.190 187.232 1.00 47.35 398 ASN F O 1
ATOM 2957 N N . VAL A 1 399 ? 216.973 186.896 185.942 1.00 49.99 399 VAL F N 1
ATOM 2958 C CA . VAL A 1 399 ? 216.180 186.449 184.802 1.00 49.99 399 VAL F CA 1
ATOM 2959 C C . VAL A 1 399 ? 217.046 186.472 183.549 1.00 49.99 399 VAL F C 1
ATOM 2960 O O . VAL A 1 399 ? 218.031 187.212 183.466 1.00 49.99 399 VAL F O 1
ATOM 2964 N N . ASN A 1 400 ? 216.678 185.637 182.571 1.00 52.69 400 ASN F N 1
ATOM 2965 C CA . ASN A 1 400 ? 217.418 185.592 181.311 1.00 52.69 400 ASN F CA 1
ATOM 2966 C C . ASN A 1 400 ? 217.314 186.914 180.562 1.00 52.69 400 ASN F C 1
ATOM 2967 O O . ASN A 1 400 ? 218.329 187.500 180.170 1.00 52.69 400 ASN F O 1
ATOM 2972 N N . ALA A 1 401 ? 216.093 187.398 180.355 1.00 51.36 401 ALA F N 1
ATOM 2973 C CA . ALA A 1 401 ? 215.876 188.651 179.649 1.00 51.36 401 ALA F CA 1
ATOM 2974 C C . ALA A 1 401 ? 214.475 189.150 179.955 1.00 51.36 401 ALA F C 1
ATOM 2975 O O . ALA A 1 401 ? 213.583 188.367 180.291 1.00 51.36 401 ALA F O 1
ATOM 2977 N N . VAL A 1 402 ? 214.291 190.459 179.830 1.00 49.83 402 VAL F N 1
ATOM 2978 C CA . VAL A 1 402 ? 212.999 191.104 180.024 1.00 49.83 402 VAL F CA 1
ATOM 2979 C C . VAL A 1 402 ? 212.550 191.651 178.671 1.00 49.83 402 VAL F C 1
ATOM 2980 O O . VAL A 1 402 ? 213.047 192.698 178.233 1.00 49.83 402 VAL F O 1
ATOM 2984 N N . PRO A 1 403 ? 211.628 190.989 177.979 1.00 50.40 403 PRO F N 1
ATOM 2985 C CA . PRO A 1 403 ? 211.232 191.451 176.646 1.00 50.40 403 PRO F CA 1
ATOM 2986 C C . PRO A 1 403 ? 210.562 192.812 176.691 1.00 50.40 403 PRO F C 1
ATOM 2987 O O . PRO A 1 403 ? 209.909 193.182 177.669 1.00 50.40 403 PRO F O 1
ATOM 2991 N N . ALA A 1 404 ? 210.736 193.566 175.605 1.00 50.90 404 ALA F N 1
ATOM 2992 C CA . ALA A 1 404 ? 210.086 194.865 175.446 1.00 50.90 404 ALA F CA 1
ATOM 2993 C C . ALA A 1 404 ? 208.684 194.649 174.876 1.00 50.90 404 ALA F C 1
ATOM 2994 O O . ALA A 1 404 ? 208.381 194.953 173.720 1.00 50.90 404 ALA F O 1
ATOM 2996 N N . SER A 1 405 ? 207.817 194.104 175.723 1.00 53.05 405 SER F N 1
ATOM 2997 C CA . SER A 1 405 ? 206.453 193.775 175.331 1.00 53.05 405 SER F CA 1
ATOM 2998 C C . SER A 1 405 ? 205.590 193.749 176.586 1.00 53.05 405 SER F C 1
ATOM 2999 O O . SER A 1 405 ? 206.006 194.195 177.658 1.00 53.05 405 SER F O 1
ATOM 3002 N N . SER A 1 406 ? 204.374 193.220 176.441 1.00 55.18 406 SER F N 1
ATOM 3003 C CA . SER A 1 406 ? 203.467 193.136 177.581 1.00 55.18 406 SER F CA 1
ATOM 3004 C C . SER A 1 406 ? 203.999 192.182 178.643 1.00 55.18 406 SER F C 1
ATOM 3005 O O . SER A 1 406 ? 203.734 192.358 179.839 1.00 55.18 406 SER F O 1
ATOM 3008 N N . THR A 1 407 ? 204.753 191.163 178.224 1.00 55.01 407 THR F N 1
ATOM 3009 C CA . THR A 1 407 ? 205.304 190.208 179.179 1.00 55.01 407 THR F CA 1
ATOM 3010 C C . THR A 1 407 ? 206.276 190.883 180.139 1.00 55.01 407 THR F C 1
ATOM 3011 O O . THR A 1 407 ? 206.277 190.589 181.340 1.00 55.01 407 THR F O 1
ATOM 3015 N N . GLY A 1 408 ? 207.112 191.789 179.628 1.00 53.10 408 GLY F N 1
ATOM 3016 C CA . GLY A 1 408 ? 208.016 192.517 180.503 1.00 53.10 408 GLY F CA 1
ATOM 3017 C C . GLY A 1 408 ? 207.281 193.382 181.509 1.00 53.10 408 GLY F C 1
ATOM 3018 O O . GLY A 1 408 ? 207.665 193.456 182.680 1.00 53.10 408 GLY F O 1
ATOM 3019 N N . GLU A 1 409 ? 206.212 194.047 181.066 1.00 52.92 409 GLU F N 1
ATOM 3020 C CA . GLU A 1 409 ? 205.411 194.852 181.980 1.00 52.92 409 GLU F CA 1
ATOM 3021 C C . GLU A 1 409 ? 204.784 193.990 183.067 1.00 52.92 409 GLU F C 1
ATOM 3022 O O . GLU A 1 409 ? 204.784 194.365 184.248 1.00 52.92 409 GLU F O 1
ATOM 3028 N N . ALA A 1 410 ? 204.247 192.829 182.687 1.00 52.26 410 ALA F N 1
ATOM 3029 C CA . ALA A 1 410 ? 203.664 191.929 183.676 1.00 52.26 410 ALA F CA 1
ATOM 3030 C C . ALA A 1 410 ? 204.713 191.454 184.672 1.00 52.26 410 ALA F C 1
ATOM 3031 O O . ALA A 1 410 ? 204.456 191.411 185.882 1.00 52.26 410 ALA F O 1
ATOM 3033 N N . MET A 1 411 ? 205.904 191.101 184.183 1.00 52.92 411 MET F N 1
ATOM 3034 C CA . MET A 1 411 ? 206.974 190.669 185.076 1.00 52.92 411 MET F CA 1
ATOM 3035 C C . MET A 1 411 ? 207.344 191.766 186.063 1.00 52.92 411 MET F C 1
ATOM 3036 O O . MET A 1 411 ? 207.488 191.511 187.267 1.00 52.92 411 MET F O 1
ATOM 3041 N N . THR A 1 412 ? 207.500 192.996 185.573 1.00 49.62 412 THR F N 1
ATOM 3042 C CA . THR A 1 412 ? 207.905 194.087 186.448 1.00 49.62 412 THR F CA 1
ATOM 3043 C C . THR A 1 412 ? 206.836 194.395 187.491 1.00 49.62 412 THR F C 1
ATOM 3044 O O . THR A 1 412 ? 207.162 194.664 188.651 1.00 49.62 412 THR F O 1
ATOM 3048 N N . LEU A 1 413 ? 205.559 194.364 187.103 1.00 48.18 413 LEU F N 1
ATOM 3049 C CA . LEU A 1 413 ? 204.497 194.590 188.081 1.00 48.18 413 LEU F CA 1
ATOM 3050 C C . LEU A 1 413 ? 204.463 193.481 189.129 1.00 48.18 413 LEU F C 1
ATOM 3051 O O . LEU A 1 413 ? 204.281 193.746 190.330 1.00 48.18 413 LEU F O 1
ATOM 3056 N N . ALA A 1 414 ? 204.634 192.230 188.692 1.00 48.21 414 ALA F N 1
ATOM 3057 C CA . ALA A 1 414 ? 204.620 191.109 189.624 1.00 48.21 414 ALA F CA 1
ATOM 3058 C C . ALA A 1 414 ? 205.761 191.210 190.624 1.00 48.21 414 ALA F C 1
ATOM 3059 O O . ALA A 1 414 ? 205.596 190.876 191.802 1.00 48.21 414 ALA F O 1
ATOM 3061 N N . VAL A 1 415 ? 206.933 191.658 190.171 1.00 47.04 415 VAL F N 1
ATOM 3062 C CA . VAL A 1 415 ? 208.059 191.818 191.089 1.00 47.04 415 VAL F CA 1
ATOM 3063 C C . VAL A 1 415 ? 207.763 192.898 192.125 1.00 47.04 415 VAL F C 1
ATOM 3064 O O . VAL A 1 415 ? 208.074 192.740 193.311 1.00 47.04 415 VAL F O 1
ATOM 3068 N N . LEU A 1 416 ? 207.158 194.007 191.701 1.00 46.91 416 LEU F N 1
ATOM 3069 C CA . LEU A 1 416 ? 206.919 195.127 192.604 1.00 46.91 416 LEU F CA 1
ATOM 3070 C C . LEU A 1 416 ? 205.781 194.894 193.588 1.00 46.91 416 LEU F C 1
ATOM 3071 O O . LEU A 1 416 ? 205.748 195.565 194.624 1.00 46.91 416 LEU F O 1
ATOM 3076 N N . GLN A 1 417 ? 204.847 193.989 193.293 1.00 50.34 417 GLN F N 1
ATOM 3077 C CA . GLN A 1 417 ? 203.685 193.833 194.170 1.00 50.34 417 GLN F CA 1
ATOM 3078 C C . GLN A 1 417 ? 204.017 193.557 195.640 1.00 50.34 417 GLN F C 1
ATOM 3079 O O . GLN A 1 417 ? 203.423 194.224 196.510 1.00 50.34 417 GLN F O 1
ATOM 3085 N N . PRO A 1 418 ? 204.904 192.615 195.996 1.00 50.05 418 PRO F N 1
ATOM 3086 C CA . PRO A 1 418 ? 205.164 192.382 197.430 1.00 50.05 418 PRO F CA 1
ATOM 3087 C C . PRO A 1 418 ? 205.715 193.595 198.159 1.00 50.05 418 PRO F C 1
ATOM 3088 O O . PRO A 1 418 ? 205.430 193.782 199.349 1.00 50.05 418 PRO F O 1
ATOM 3092 N N . VAL A 1 419 ? 206.505 194.427 197.479 1.00 48.02 419 VAL F N 1
ATOM 3093 C CA . VAL A 1 419 ? 207.003 195.647 198.106 1.00 48.02 419 VAL F CA 1
ATOM 3094 C C . VAL A 1 419 ? 205.845 196.572 198.457 1.00 48.02 419 VAL F C 1
ATOM 3095 O O . VAL A 1 419 ? 205.831 197.197 199.522 1.00 48.02 419 VAL F O 1
ATOM 3099 N N . LEU A 1 420 ? 204.855 196.671 197.569 1.00 49.81 420 LEU F N 1
ATOM 3100 C CA . LEU A 1 420 ? 203.682 197.488 197.862 1.00 49.81 420 LEU F CA 1
ATOM 3101 C C . LEU A 1 420 ? 202.880 196.912 199.024 1.00 49.81 420 LEU F C 1
ATOM 3102 O O . LEU A 1 420 ? 202.356 197.664 199.856 1.00 49.81 420 LEU F O 1
ATOM 3107 N N . ASP A 1 421 ? 202.768 195.583 199.099 1.00 53.01 421 ASP F N 1
ATOM 3108 C CA . ASP A 1 421 ? 202.101 194.981 200.252 1.00 53.01 421 ASP F CA 1
ATOM 3109 C C . ASP A 1 421 ? 202.827 195.325 201.549 1.00 53.01 421 ASP F C 1
ATOM 3110 O O . ASP A 1 421 ? 202.195 195.677 202.555 1.00 53.01 421 ASP F O 1
ATOM 3115 N N . LYS A 1 422 ? 204.159 195.240 201.539 1.00 48.90 422 LYS F N 1
ATOM 3116 C CA . LYS A 1 422 ? 204.933 195.601 202.723 1.00 48.90 422 LYS F CA 1
ATOM 3117 C C . LYS A 1 422 ? 204.753 197.073 203.070 1.00 48.90 422 LYS F C 1
ATOM 3118 O O . LYS A 1 422 ? 204.700 197.438 204.249 1.00 48.90 422 LYS F O 1
ATOM 3124 N N . ALA A 1 423 ? 204.671 197.934 202.054 1.00 48.68 423 ALA F N 1
ATOM 3125 C CA . ALA A 1 423 ? 204.461 199.356 202.300 1.00 48.68 423 ALA F CA 1
ATOM 3126 C C . ALA A 1 423 ? 203.113 199.609 202.960 1.00 48.68 423 ALA F C 1
ATOM 3127 O O . ALA A 1 423 ? 203.004 200.444 203.865 1.00 48.68 423 ALA F O 1
ATOM 3129 N N . THR A 1 424 ? 202.070 198.910 202.510 1.00 49.88 424 THR F N 1
ATOM 3130 C CA . THR A 1 424 ? 200.773 199.037 203.170 1.00 49.88 424 THR F CA 1
ATOM 3131 C C . THR A 1 424 ? 200.840 198.542 204.609 1.00 49.88 424 THR F C 1
ATOM 3132 O O . THR A 1 424 ? 200.233 199.137 205.507 1.00 49.88 424 THR F O 1
ATOM 3136 N N . ALA A 1 425 ? 201.568 197.450 204.846 1.00 50.70 425 ALA F N 1
ATOM 3137 C CA . ALA A 1 425 ? 201.663 196.910 206.200 1.00 50.70 425 ALA F CA 1
ATOM 3138 C C . ALA A 1 425 ? 202.419 197.851 207.134 1.00 50.70 425 ALA F C 1
ATOM 3139 O O . ALA A 1 425 ? 202.073 197.968 208.315 1.00 50.70 425 ALA F O 1
ATOM 3141 N N . ASN A 1 426 ? 203.457 198.521 206.629 1.00 52.43 426 ASN F N 1
ATOM 3142 C CA . ASN A 1 426 ? 204.285 199.373 207.480 1.00 52.43 426 ASN F CA 1
ATOM 3143 C C . ASN A 1 426 ? 203.503 200.557 208.030 1.00 52.43 426 ASN F C 1
ATOM 3144 O O . ASN A 1 426 ? 203.683 200.946 209.188 1.00 52.43 426 ASN F O 1
ATOM 3149 N N . GLY A 1 427 ? 202.643 201.153 207.210 1.00 49.80 427 GLY F N 1
ATOM 3150 C CA . GLY A 1 427 ? 201.988 202.399 207.548 1.00 49.80 427 GLY F CA 1
ATOM 3151 C C . GLY A 1 427 ? 202.343 203.546 206.633 1.00 49.80 427 GLY F C 1
ATOM 3152 O O . GLY A 1 427 ? 201.850 204.660 206.843 1.00 49.80 427 GLY F O 1
ATOM 3153 N N . THR A 1 428 ? 203.191 203.313 205.630 1.00 50.10 428 THR F N 1
ATOM 3154 C CA . THR A 1 428 ? 203.473 204.343 204.637 1.00 50.10 428 THR F CA 1
ATOM 3155 C C . THR A 1 428 ? 202.227 204.682 203.831 1.00 50.10 428 THR F C 1
ATOM 3156 O O . THR A 1 428 ? 201.970 205.853 203.530 1.00 50.10 428 THR F O 1
ATOM 3160 N N . PHE A 1 429 ? 201.439 203.671 203.480 1.00 49.76 429 PHE F N 1
ATOM 3161 C CA . PHE A 1 429 ? 200.234 203.846 202.681 1.00 49.76 429 PHE F CA 1
ATOM 3162 C C . PHE A 1 429 ? 199.023 203.932 203.599 1.00 49.76 429 PHE F C 1
ATOM 3163 O O . PHE A 1 429 ? 198.879 203.124 204.520 1.00 49.76 429 PHE F O 1
ATOM 3171 N N . THR A 1 430 ? 198.158 204.911 203.345 1.00 53.29 430 THR F N 1
ATOM 3172 C CA . THR A 1 430 ? 196.933 205.100 204.117 1.00 53.29 430 THR F CA 1
ATOM 3173 C C . THR A 1 430 ? 195.753 205.127 203.155 1.00 53.29 430 THR F C 1
ATOM 3174 O O . THR A 1 430 ? 195.861 205.660 202.046 1.00 53.29 430 THR F O 1
ATOM 3178 N N . TYR A 1 431 ? 194.637 204.536 203.569 1.00 50.72 431 TYR F N 1
ATOM 3179 C CA . TYR A 1 431 ? 193.461 204.465 202.720 1.00 50.72 431 TYR F CA 1
ATOM 3180 C C . TYR A 1 431 ? 192.345 205.362 203.250 1.00 50.72 431 TYR F C 1
ATOM 3181 O O . TYR A 1 431 ? 192.331 205.767 204.415 1.00 50.72 431 TYR F O 1
ATOM 3190 N N . GLY A 1 432 ? 191.400 205.671 202.369 1.00 50.55 432 GLY F N 1
ATOM 3191 C CA . GLY A 1 432 ? 190.179 206.346 202.750 1.00 50.55 432 GLY F CA 1
ATOM 3192 C C . GLY A 1 432 ? 190.233 207.854 202.844 1.00 50.55 432 GLY F C 1
ATOM 3193 O O . GLY A 1 432 ? 189.264 208.455 203.318 1.00 50.55 432 GLY F O 1
ATOM 3194 N N . LYS A 1 433 ? 191.319 208.485 202.412 1.00 52.09 433 LYS F N 1
ATOM 3195 C CA . LYS A 1 433 ? 191.452 209.935 202.478 1.00 52.09 433 LYS F CA 1
ATOM 3196 C C . LYS A 1 433 ? 190.653 210.574 201.350 1.00 52.09 433 LYS F C 1
ATOM 3197 O O . LYS A 1 433 ? 190.764 210.160 200.193 1.00 52.09 433 LYS F O 1
ATOM 3203 N N . GLU A 1 434 ? 189.849 211.577 201.694 1.00 52.95 434 GLU F N 1
ATOM 3204 C CA . GLU A 1 434 ? 189.019 212.262 200.714 1.00 52.95 434 GLU F CA 1
ATOM 3205 C C . GLU A 1 434 ? 189.878 213.103 199.773 1.00 52.95 434 GLU F C 1
ATOM 3206 O O . GLU A 1 434 ? 190.855 213.735 200.185 1.00 52.95 434 GLU F O 1
ATOM 3212 N N . ILE A 1 435 ? 189.501 213.111 198.496 1.00 50.19 435 ILE F N 1
ATOM 3213 C CA . ILE A 1 435 ? 190.286 213.736 197.436 1.00 50.19 435 ILE F CA 1
ATOM 3214 C C . ILE A 1 435 ? 189.535 214.954 196.916 1.00 50.19 435 ILE F C 1
ATOM 3215 O O . ILE A 1 435 ? 188.378 214.845 196.494 1.00 50.19 435 ILE F O 1
ATOM 3220 N N . SER A 1 436 ? 190.205 216.103 196.917 1.00 49.28 436 SER F N 1
ATOM 3221 C CA . SER A 1 436 ? 189.600 217.350 196.480 1.00 49.28 436 SER F CA 1
ATOM 3222 C C . SER A 1 436 ? 189.627 217.461 194.956 1.00 49.28 436 SER F C 1
ATOM 3223 O O . SER A 1 436 ? 190.226 216.645 194.252 1.00 49.28 436 SER F O 1
ATOM 3226 N N . ALA A 1 437 ? 188.955 218.498 194.449 1.00 47.60 437 ALA F N 1
ATOM 3227 C CA . ALA A 1 437 ? 188.858 218.691 193.005 1.00 47.60 437 ALA F CA 1
ATOM 3228 C C . ALA A 1 437 ? 190.216 219.002 192.388 1.00 47.60 437 ALA F C 1
ATOM 3229 O O . ALA A 1 437 ? 190.538 218.508 191.301 1.00 47.60 437 ALA F O 1
ATOM 3231 N N . VAL A 1 438 ? 191.019 219.830 193.058 1.00 47.87 438 VAL F N 1
ATOM 3232 C CA . VAL A 1 438 ? 192.344 220.161 192.540 1.00 47.87 438 VAL F CA 1
ATOM 3233 C C . VAL A 1 438 ? 193.207 218.912 192.453 1.00 47.87 438 VAL F C 1
ATOM 3234 O O . VAL A 1 438 ? 193.883 218.670 191.444 1.00 47.87 438 VAL F O 1
ATOM 3238 N N . GLN A 1 439 ? 193.192 218.095 193.506 1.00 47.22 439 GLN F N 1
ATOM 3239 C CA . GLN A 1 439 ? 193.957 216.855 193.494 1.00 47.22 439 GLN F CA 1
ATOM 3240 C C . GLN A 1 439 ? 193.423 215.889 192.447 1.00 47.22 439 GLN F C 1
ATOM 3241 O O . GLN A 1 439 ? 194.199 215.174 191.805 1.00 47.22 439 GLN F O 1
ATOM 3247 N N . GLN A 1 440 ? 192.102 215.849 192.263 1.00 46.95 440 GLN F N 1
ATOM 3248 C CA . GLN A 1 440 ? 191.527 214.992 191.232 1.00 46.95 440 GLN F CA 1
ATOM 3249 C C . GLN A 1 440 ? 192.005 215.400 189.845 1.00 46.95 440 GLN F C 1
ATOM 3250 O O . GLN A 1 440 ? 192.383 214.547 189.031 1.00 46.95 440 GLN F O 1
ATOM 3256 N N . GLN A 1 441 ? 192.002 216.704 189.561 1.00 47.92 441 GLN F N 1
ATOM 3257 C CA . GLN A 1 441 ? 192.500 217.181 188.277 1.00 47.92 441 GLN F CA 1
ATOM 3258 C C . GLN A 1 441 ? 193.977 216.861 188.109 1.00 47.92 441 GLN F C 1
ATOM 3259 O O . GLN A 1 441 ? 194.409 216.441 187.030 1.00 47.92 441 GLN F O 1
ATOM 3265 N N . TYR A 1 442 ? 194.770 217.048 189.167 1.00 47.69 442 TYR F N 1
ATOM 3266 C CA . TYR A 1 442 ? 196.196 216.752 189.075 1.00 47.69 442 TYR F CA 1
ATOM 3267 C C . TYR A 1 442 ? 196.440 215.273 188.800 1.00 47.69 442 TYR F C 1
ATOM 3268 O O . TYR A 1 442 ? 197.303 214.918 187.989 1.00 47.69 442 TYR F O 1
ATOM 3277 N N . ILE A 1 443 ? 195.689 214.395 189.469 1.00 47.25 443 ILE F N 1
ATOM 3278 C CA . ILE A 1 443 ? 195.850 212.960 189.259 1.00 47.25 443 ILE F CA 1
ATOM 3279 C C . ILE A 1 443 ? 195.456 212.578 187.839 1.00 47.25 443 ILE F C 1
ATOM 3280 O O . ILE A 1 443 ? 196.163 211.817 187.169 1.00 47.25 443 ILE F O 1
ATOM 3285 N N . THR A 1 444 ? 194.328 213.101 187.352 1.00 49.37 444 THR F N 1
ATOM 3286 C CA . THR A 1 444 ? 193.908 212.775 185.992 1.00 49.37 444 THR F CA 1
ATOM 3287 C C . THR A 1 444 ? 194.873 213.349 184.962 1.00 49.37 444 THR F C 1
ATOM 3288 O O . THR A 1 444 ? 194.976 212.834 183.844 1.00 49.37 444 THR F O 1
ATOM 3292 N N . GLN A 1 445 ? 195.574 214.429 185.312 1.00 50.03 445 GLN F N 1
ATOM 3293 C CA . GLN A 1 445 ? 196.570 214.987 184.404 1.00 50.03 445 GLN F CA 1
ATOM 3294 C C . GLN A 1 445 ? 197.827 214.128 184.368 1.00 50.03 445 GLN F C 1
ATOM 3295 O O . GLN A 1 445 ? 198.381 213.868 183.294 1.00 50.03 445 GLN F O 1
ATOM 3301 N N . VAL A 1 446 ? 198.293 213.680 185.535 1.00 49.37 446 VAL F N 1
ATOM 3302 C CA . VAL A 1 446 ? 199.531 212.907 185.592 1.00 49.37 446 VAL F CA 1
ATOM 3303 C C . VAL A 1 446 ? 199.356 211.558 184.908 1.00 49.37 446 VAL F C 1
ATOM 3304 O O . VAL A 1 446 ? 200.198 211.140 184.104 1.00 49.37 446 VAL F O 1
ATOM 3308 N N . THR A 1 447 ? 198.268 210.859 185.207 1.00 52.07 447 THR F N 1
ATOM 3309 C CA . THR A 1 447 ? 197.956 209.578 184.588 1.00 52.07 447 THR F CA 1
ATOM 3310 C C . THR A 1 447 ? 196.793 209.788 183.632 1.00 52.07 447 THR F C 1
ATOM 3311 O O . THR A 1 447 ? 195.720 210.235 184.048 1.00 52.07 447 THR F O 1
ATOM 3315 N N . GLY A 1 448 ? 197.004 209.456 182.358 1.00 57.22 448 GLY F N 1
ATOM 3316 C CA . GLY A 1 448 ? 195.987 209.731 181.355 1.00 57.22 448 GLY F CA 1
ATOM 3317 C C . GLY A 1 448 ? 194.673 209.031 181.639 1.00 57.22 448 GLY F C 1
ATOM 3318 O O . GLY A 1 448 ? 193.611 209.479 181.199 1.00 57.22 448 GLY F O 1
ATOM 3319 N N . ASP A 1 449 ? 194.724 207.924 182.372 1.00 60.52 449 ASP F N 1
ATOM 3320 C CA . ASP A 1 449 ? 193.510 207.197 182.713 1.00 60.52 449 ASP F CA 1
ATOM 3321 C C . ASP A 1 449 ? 192.701 207.957 183.755 1.00 60.52 449 ASP F C 1
ATOM 3322 O O . ASP A 1 449 ? 193.241 208.421 184.762 1.00 60.52 449 ASP F O 1
ATOM 3327 N N . ARG A 1 450 ? 191.402 208.081 183.510 1.00 58.12 450 ARG F N 1
ATOM 3328 C CA . ARG A 1 450 ? 190.492 208.636 184.497 1.00 58.12 450 ARG F CA 1
ATOM 3329 C C . ARG A 1 450 ? 190.027 207.537 185.445 1.00 58.12 450 ARG F C 1
ATOM 3330 O O . ARG A 1 450 ? 190.319 206.355 185.254 1.00 58.12 450 ARG F O 1
ATOM 3338 N N . ARG A 1 451 ? 189.305 207.944 186.485 1.00 55.97 451 ARG F N 1
ATOM 3339 C CA . ARG A 1 451 ? 188.810 207.077 187.554 1.00 55.97 451 ARG F CA 1
ATOM 3340 C C . ARG A 1 451 ? 189.937 206.439 188.356 1.00 55.97 451 ARG F C 1
ATOM 3341 O O . ARG A 1 451 ? 189.672 205.521 189.142 1.00 55.97 451 ARG F O 1
ATOM 3349 N N . ALA A 1 452 ? 191.184 206.881 188.185 1.00 48.12 452 ALA F N 1
ATOM 3350 C CA . ALA A 1 452 ? 192.256 206.429 189.065 1.00 48.12 452 ALA F CA 1
ATOM 3351 C C . ALA A 1 452 ? 192.179 207.102 190.428 1.00 48.12 452 ALA F C 1
ATOM 3352 O O . ALA A 1 452 ? 192.591 206.512 191.437 1.00 48.12 452 ALA F O 1
ATOM 3354 N N . TRP A 1 453 ? 191.658 208.329 190.475 1.00 44.31 453 TRP F N 1
ATOM 3355 C CA . TRP A 1 453 ? 191.470 209.002 191.753 1.00 44.31 453 TRP F CA 1
ATOM 3356 C C . TRP A 1 453 ? 190.498 208.235 192.640 1.00 44.31 453 TRP F C 1
ATOM 3357 O O . TRP A 1 453 ? 190.632 208.239 193.868 1.00 44.31 453 TRP F O 1
ATOM 3368 N N . ARG A 1 454 ? 189.533 207.539 192.036 1.00 44.79 454 ARG F N 1
ATOM 3369 C CA . ARG A 1 454 ? 188.654 206.679 192.820 1.00 44.79 454 ARG F CA 1
ATOM 3370 C C . ARG A 1 454 ? 189.447 205.586 193.523 1.00 44.79 454 ARG F C 1
ATOM 3371 O O . ARG A 1 454 ? 189.218 205.300 194.706 1.00 44.79 454 ARG F O 1
ATOM 3379 N N . GLN A 1 455 ? 190.395 204.970 192.816 1.00 44.10 455 GLN F N 1
ATOM 3380 C CA . GLN A 1 455 ? 191.186 203.911 193.428 1.00 44.10 455 GLN F CA 1
ATOM 3381 C C . GLN A 1 455 ? 192.124 204.460 194.493 1.00 44.10 455 GLN F C 1
ATOM 3382 O O . GLN A 1 455 ? 192.329 203.821 195.529 1.00 44.10 455 GLN F O 1
ATOM 3388 N N . VAL A 1 456 ? 192.717 205.634 194.264 1.00 43.27 456 VAL F N 1
ATOM 3389 C CA . VAL A 1 456 ? 193.611 206.169 195.290 1.00 43.27 456 VAL F CA 1
ATOM 3390 C C . VAL A 1 456 ? 192.809 206.612 196.507 1.00 43.27 456 VAL F C 1
ATOM 3391 O O . VAL A 1 456 ? 193.333 206.671 197.625 1.00 43.27 456 VAL F O 1
ATOM 3395 N N . GLN A 1 457 ? 191.528 206.934 196.314 1.00 45.28 457 GLN F N 1
ATOM 3396 C CA . GLN A 1 457 ? 190.677 207.237 197.459 1.00 45.28 457 GLN F CA 1
ATOM 3397 C C . GLN A 1 457 ? 190.321 205.976 198.235 1.00 45.28 457 GLN F C 1
ATOM 3398 O O . GLN A 1 457 ? 190.377 205.962 199.469 1.00 45.28 457 GLN F O 1
ATOM 3404 N N . THR A 1 458 ? 189.958 204.905 197.532 1.00 45.31 458 THR F N 1
ATOM 3405 C CA . THR A 1 458 ? 189.465 203.693 198.199 1.00 45.31 458 THR F CA 1
ATOM 3406 C C . THR A 1 458 ? 190.612 202.847 198.744 1.00 45.31 458 THR F C 1
ATOM 3407 O O . THR A 1 458 ? 190.704 202.615 199.952 1.00 45.31 458 THR F O 1
ATOM 3411 N N . LEU A 1 459 ? 191.493 202.379 197.858 1.00 44.77 459 LEU F N 1
ATOM 3412 C CA . LEU A 1 459 ? 192.554 201.469 198.278 1.00 44.77 459 LEU F CA 1
ATOM 3413 C C . LEU A 1 459 ? 193.801 202.217 198.727 1.00 44.77 459 LEU F C 1
ATOM 3414 O O . LEU A 1 459 ? 194.517 201.740 199.614 1.00 44.77 459 LEU F O 1
ATOM 3419 N N . GLY A 1 460 ? 194.090 203.370 198.130 1.00 44.26 460 GLY F N 1
ATOM 3420 C CA . GLY A 1 460 ? 195.147 204.232 198.610 1.00 44.26 460 GLY F CA 1
ATOM 3421 C C . GLY A 1 460 ? 196.330 204.420 197.683 1.00 44.26 460 GLY F C 1
ATOM 3422 O O . GLY A 1 460 ? 197.185 205.263 197.977 1.00 44.26 460 GLY F O 1
ATOM 3423 N N . TYR A 1 461 ? 196.419 203.671 196.585 1.00 44.87 461 TYR F N 1
ATOM 3424 C CA . TYR A 1 461 ? 197.561 203.815 195.693 1.00 44.87 461 TYR F CA 1
ATOM 3425 C C . TYR A 1 461 ? 197.195 203.355 194.289 1.00 44.87 461 TYR F C 1
ATOM 3426 O O . TYR A 1 461 ? 196.199 202.661 194.077 1.00 44.87 461 TYR F O 1
ATOM 3435 N N . TRP A 1 462 ? 198.028 203.758 193.328 1.00 44.85 462 TRP F N 1
ATOM 3436 C CA . TRP A 1 462 ? 197.823 203.462 191.917 1.00 44.85 462 TRP F CA 1
ATOM 3437 C C . TRP A 1 462 ? 199.182 203.359 191.242 1.00 44.85 462 TRP F C 1
ATOM 3438 O O . TRP A 1 462 ? 200.080 204.154 191.529 1.00 44.85 462 TRP F O 1
ATOM 3449 N N . ILE A 1 463 ? 199.331 202.385 190.344 1.00 44.49 463 ILE F N 1
ATOM 3450 C CA . ILE A 1 463 ? 200.604 202.153 189.668 1.00 44.49 463 ILE F CA 1
ATOM 3451 C C . ILE A 1 463 ? 200.338 201.571 188.286 1.00 44.49 463 ILE F C 1
ATOM 3452 O O . ILE A 1 463 ? 199.392 200.806 188.087 1.00 44.49 463 ILE F O 1
ATOM 3457 N N . ASN A 1 464 ? 201.179 201.949 187.326 1.00 45.86 464 ASN F N 1
ATOM 3458 C CA . ASN A 1 464 ? 201.102 201.430 185.967 1.00 45.86 464 ASN F CA 1
ATOM 3459 C C . ASN A 1 464 ? 202.480 201.532 185.332 1.00 45.86 464 ASN F C 1
ATOM 3460 O O . ASN A 1 464 ? 203.336 202.283 185.803 1.00 45.86 464 ASN F O 1
ATOM 3465 N N . ILE A 1 465 ? 202.685 200.771 184.257 1.00 46.38 465 ILE F N 1
ATOM 3466 C CA . ILE A 1 465 ? 203.986 200.687 183.608 1.00 46.38 465 ILE F CA 1
ATOM 3467 C C . ILE A 1 465 ? 203.824 200.649 182.094 1.00 46.38 465 ILE F C 1
ATOM 3468 O O . ILE A 1 465 ? 202.891 200.041 181.560 1.00 46.38 465 ILE F O 1
ATOM 3473 N N . THR A 1 466 ? 204.742 201.327 181.402 1.00 48.47 466 THR F N 1
ATOM 3474 C CA . THR A 1 466 ? 204.846 201.289 179.950 1.00 48.47 466 THR F CA 1
ATOM 3475 C C . THR A 1 466 ? 206.317 201.203 179.570 1.00 48.47 466 THR F C 1
ATOM 3476 O O . THR A 1 466 ? 207.203 201.473 180.384 1.00 48.47 466 THR F O 1
ATOM 3480 N N . PHE A 1 467 ? 206.573 200.826 178.320 1.00 48.92 467 PHE F N 1
ATOM 3481 C CA . PHE A 1 467 ? 207.927 200.722 177.798 1.00 48.92 467 PHE F CA 1
ATOM 3482 C C . PHE A 1 467 ? 208.074 201.588 176.554 1.00 48.92 467 PHE F C 1
ATOM 3483 O O . PHE A 1 467 ? 207.098 201.869 175.854 1.00 48.92 467 PHE F O 1
ATOM 3491 N N . SER A 1 468 ? 209.307 202.009 176.285 1.00 48.24 468 SER F N 1
ATOM 3492 C CA . SER A 1 468 ? 209.583 202.913 175.177 1.00 48.24 468 SER F CA 1
ATOM 3493 C C . SER A 1 468 ? 211.024 202.723 174.727 1.00 48.24 468 SER F C 1
ATOM 3494 O O . SER A 1 468 ? 211.767 201.908 175.277 1.00 48.24 468 SER F O 1
ATOM 3497 N N . SER A 1 469 ? 211.411 203.497 173.717 1.00 49.48 469 SER F N 1
ATOM 3498 C CA . SER A 1 469 ? 212.739 203.424 173.128 1.00 49.48 469 SER F CA 1
ATOM 3499 C C . SER A 1 469 ? 213.450 204.763 173.263 1.00 49.48 469 SER F C 1
ATOM 3500 O O . SER A 1 469 ? 212.815 205.820 173.309 1.00 49.48 469 SER F O 1
ATOM 3503 N N . TYR A 1 470 ? 214.779 204.707 173.324 1.00 50.77 470 TYR F N 1
ATOM 3504 C CA . TYR A 1 470 ? 215.597 205.902 173.460 1.00 50.77 470 TYR F CA 1
ATOM 3505 C C . TYR A 1 470 ? 217.003 205.597 172.964 1.00 50.77 470 TYR F C 1
ATOM 3506 O O . TYR A 1 470 ? 217.325 204.462 172.604 1.00 50.77 470 TYR F O 1
ATOM 3515 N N . THR A 1 471 ? 217.841 206.628 172.948 1.00 51.89 471 THR F N 1
ATOM 3516 C CA . THR A 1 471 ? 219.249 206.499 172.597 1.00 51.89 471 THR F CA 1
ATOM 3517 C C . THR A 1 471 ? 220.104 207.073 173.720 1.00 51.89 471 THR F C 1
ATOM 3518 O O . THR A 1 471 ? 219.779 208.125 174.279 1.00 51.89 471 THR F O 1
ATOM 3522 N N . ASN A 1 472 ? 221.179 206.369 174.064 1.00 53.68 472 ASN F N 1
ATOM 3523 C CA . ASN A 1 472 ? 222.039 206.818 175.150 1.00 53.68 472 ASN F CA 1
ATOM 3524 C C . ASN A 1 472 ? 223.092 207.796 174.641 1.00 53.68 472 ASN F C 1
ATOM 3525 O O . ASN A 1 472 ? 223.329 207.923 173.438 1.00 53.68 472 ASN F O 1
ATOM 3530 N N . SER A 1 473 ? 223.714 208.510 175.581 1.00 56.49 473 SER F N 1
ATOM 3531 C CA . SER A 1 473 ? 224.663 209.554 175.208 1.00 56.49 473 SER F CA 1
ATOM 3532 C C . SER A 1 473 ? 226.027 208.978 174.847 1.00 56.49 473 SER F C 1
ATOM 3533 O O . SER A 1 473 ? 226.696 209.483 173.938 1.00 56.49 473 SER F O 1
ATOM 3536 N N . ASN A 1 474 ? 226.463 207.932 175.553 1.00 54.61 474 ASN F N 1
ATOM 3537 C CA . ASN A 1 474 ? 227.815 207.417 175.352 1.00 54.61 474 ASN F CA 1
ATOM 3538 C C . ASN A 1 474 ? 228.005 206.861 173.946 1.00 54.61 474 ASN F C 1
ATOM 3539 O O . ASN A 1 474 ? 229.035 207.109 173.308 1.00 54.61 474 ASN F O 1
ATOM 3544 N N . THR A 1 475 ? 227.029 206.111 173.446 1.00 53.86 475 THR F N 1
ATOM 3545 C CA . THR A 1 475 ? 227.088 205.523 172.117 1.00 53.86 475 THR F CA 1
ATOM 3546 C C . THR A 1 475 ? 225.840 205.910 171.339 1.00 53.86 475 THR F C 1
ATOM 3547 O O . THR A 1 475 ? 224.824 206.286 171.928 1.00 53.86 475 THR F O 1
ATOM 3551 N N . GLY A 1 476 ? 225.919 205.822 170.014 1.00 53.15 476 GLY F N 1
ATOM 3552 C CA . GLY A 1 476 ? 224.760 206.121 169.193 1.00 53.15 476 GLY F CA 1
ATOM 3553 C C . GLY A 1 476 ? 223.750 204.999 169.106 1.00 53.15 476 GLY F C 1
ATOM 3554 O O . GLY A 1 476 ? 222.720 205.167 168.444 1.00 53.15 476 GLY F O 1
ATOM 3555 N N . LEU A 1 477 ? 224.020 203.867 169.749 1.00 52.81 477 LEU F N 1
ATOM 3556 C CA . LEU A 1 477 ? 223.139 202.713 169.649 1.00 52.81 477 LEU F CA 1
ATOM 3557 C C . LEU A 1 477 ? 221.820 202.968 170.367 1.00 52.81 477 LEU F C 1
ATOM 3558 O O . LEU A 1 477 ? 221.778 203.611 171.419 1.00 52.81 477 LEU F O 1
ATOM 3563 N N . THR A 1 478 ? 220.738 202.460 169.785 1.00 52.68 478 THR F N 1
ATOM 3564 C CA . THR A 1 478 ? 219.416 202.611 170.374 1.00 52.68 478 THR F CA 1
ATOM 3565 C C . THR A 1 478 ? 219.139 201.491 171.375 1.00 52.68 478 THR F C 1
ATOM 3566 O O . THR A 1 478 ? 219.482 200.327 171.151 1.00 52.68 478 THR F O 1
ATOM 3570 N N . GLU A 1 479 ? 218.512 201.856 172.492 1.00 53.84 479 GLU F N 1
ATOM 3571 C CA . GLU A 1 479 ? 218.166 200.906 173.539 1.00 53.84 479 GLU F CA 1
ATOM 3572 C C . GLU A 1 479 ? 216.719 201.127 173.957 1.00 53.84 479 GLU F C 1
ATOM 3573 O O . GLU A 1 479 ? 216.059 202.071 173.515 1.00 53.84 479 GLU F O 1
ATOM 3579 N N . TRP A 1 480 ? 216.226 200.242 174.819 1.00 49.04 480 TRP F N 1
ATOM 3580 C CA . TRP A 1 480 ? 214.849 200.280 175.287 1.00 49.04 480 TRP F CA 1
ATOM 3581 C C . TRP A 1 480 ? 214.808 200.486 176.795 1.00 49.04 480 TRP F C 1
ATOM 3582 O O . TRP A 1 480 ? 215.692 200.019 177.519 1.00 49.04 480 TRP F O 1
ATOM 3593 N N . LYS A 1 481 ? 213.775 201.185 177.262 1.00 46.42 481 LYS F N 1
ATOM 3594 C CA . LYS A 1 481 ? 213.608 201.498 178.672 1.00 46.42 481 LYS F CA 1
ATOM 3595 C C . LYS A 1 481 ? 212.192 201.154 179.112 1.00 46.42 481 LYS F C 1
ATOM 3596 O O . LYS A 1 481 ? 211.360 200.715 178.315 1.00 46.42 481 LYS F O 1
ATOM 3602 N N . ALA A 1 482 ? 211.931 201.358 180.400 1.00 42.78 482 ALA F N 1
ATOM 3603 C CA . ALA A 1 482 ? 210.605 201.200 180.974 1.00 42.78 482 ALA F CA 1
ATOM 3604 C C . ALA A 1 482 ? 210.299 202.383 181.882 1.00 42.78 482 ALA F C 1
ATOM 3605 O O . ALA A 1 482 ? 211.192 202.933 182.531 1.00 42.78 482 ALA F O 1
ATOM 3607 N N . ASN A 1 483 ? 209.027 202.772 181.921 1.00 44.97 483 ASN F N 1
ATOM 3608 C CA . ASN A 1 483 ? 208.568 203.875 182.752 1.00 44.97 483 ASN F CA 1
ATOM 3609 C C . ASN A 1 483 ? 207.390 203.421 183.596 1.00 44.97 483 ASN F C 1
ATOM 3610 O O . ASN A 1 483 ? 206.510 202.706 183.111 1.00 44.97 483 ASN F O 1
ATOM 3615 N N . TYR A 1 484 ? 207.374 203.840 184.859 1.00 45.05 484 TYR F N 1
ATOM 3616 C CA . TYR A 1 484 ? 206.268 203.548 185.757 1.00 45.05 484 TYR F CA 1
ATOM 3617 C C . TYR A 1 484 ? 205.909 204.796 186.550 1.00 45.05 484 TYR F C 1
ATOM 3618 O O . TYR A 1 484 ? 206.747 205.672 186.776 1.00 45.05 484 TYR F O 1
ATOM 3627 N N . THR A 1 485 ? 204.648 204.866 186.969 1.00 44.85 485 THR F N 1
ATOM 3628 C CA . THR A 1 485 ? 204.128 205.992 187.730 1.00 44.85 485 THR F CA 1
ATOM 3629 C C . THR A 1 485 ? 203.409 205.466 188.961 1.00 44.85 485 THR F C 1
ATOM 3630 O O . THR A 1 485 ? 202.592 204.546 188.856 1.00 44.85 485 THR F O 1
ATOM 3634 N N . LEU A 1 486 ? 203.711 206.045 190.121 1.00 43.31 486 LEU F N 1
ATOM 3635 C CA . LEU A 1 486 ? 203.122 205.622 191.384 1.00 43.31 486 LEU F CA 1
ATOM 3636 C C . LEU A 1 486 ? 202.508 206.822 192.085 1.00 43.31 486 LEU F C 1
ATOM 3637 O O . LEU A 1 486 ? 203.177 207.842 192.277 1.00 43.31 486 LEU F O 1
ATOM 3642 N N . ILE A 1 487 ? 201.239 206.698 192.466 1.00 43.31 487 ILE F N 1
ATOM 3643 C CA . ILE A 1 487 ? 200.518 207.728 193.206 1.00 43.31 487 ILE F CA 1
ATOM 3644 C C . ILE A 1 487 ? 200.013 207.101 194.496 1.00 43.31 487 ILE F C 1
ATOM 3645 O O . ILE A 1 487 ? 199.419 206.017 194.469 1.00 43.31 487 ILE F O 1
ATOM 3650 N N . TYR A 1 488 ? 200.249 207.772 195.621 1.00 47.42 488 TYR F N 1
ATOM 3651 C CA . TYR A 1 488 ? 199.750 207.319 196.911 1.00 47.42 488 TYR F CA 1
ATOM 3652 C C . TYR A 1 488 ? 199.415 208.522 197.783 1.00 47.42 488 TYR F C 1
ATOM 3653 O O . TYR A 1 488 ? 199.718 209.669 197.447 1.00 47.42 488 TYR F O 1
ATOM 3662 N N . SER A 1 489 ? 198.776 208.247 198.917 1.00 51.42 489 SER F N 1
ATOM 3663 C CA . SER A 1 489 ? 198.254 209.276 199.804 1.00 51.42 489 SER F CA 1
ATOM 3664 C C . SER A 1 489 ? 199.131 209.413 201.041 1.00 51.42 489 SER F C 1
ATOM 3665 O O . SER A 1 489 ? 199.716 208.434 201.513 1.00 51.42 489 SER F O 1
ATOM 3668 N N . LYS A 1 490 ? 199.212 210.634 201.563 1.00 55.96 490 LYS F N 1
ATOM 3669 C CA . LYS A 1 490 ? 199.961 210.919 202.783 1.00 55.96 490 LYS F CA 1
ATOM 3670 C C . LYS A 1 490 ? 198.980 210.938 203.952 1.00 55.96 490 LYS F C 1
ATOM 3671 O O . LYS A 1 490 ? 197.924 211.572 203.874 1.00 55.96 490 LYS F O 1
ATOM 3677 N N . GLY A 1 491 ? 199.325 210.238 205.030 1.00 60.78 491 GLY F N 1
ATOM 3678 C CA . GLY A 1 491 ? 198.465 210.155 206.197 1.00 60.78 491 GLY F CA 1
ATOM 3679 C C . GLY A 1 491 ? 198.398 211.418 207.033 1.00 60.78 491 GLY F C 1
ATOM 3680 O O . GLY A 1 491 ? 199.350 212.202 207.067 1.00 60.78 491 GLY F O 1
ATOM 3681 N N . ASP A 1 492 ? 197.272 211.625 207.711 1.00 60.72 492 ASP F N 1
ATOM 3682 C CA . ASP A 1 492 ? 197.112 212.747 208.621 1.00 60.72 492 ASP F CA 1
ATOM 3683 C C . ASP A 1 492 ? 197.304 212.287 210.065 1.00 60.72 492 ASP F C 1
ATOM 3684 O O . ASP A 1 492 ? 197.142 211.110 210.396 1.00 60.72 492 ASP F O 1
ATOM 3689 N N . ALA A 1 493 ? 197.655 213.236 210.930 1.00 57.57 493 ALA F N 1
ATOM 3690 C CA . ALA A 1 493 ? 197.866 212.949 212.342 1.00 57.57 493 ALA F CA 1
ATOM 3691 C C . ALA A 1 493 ? 197.300 214.086 213.180 1.00 57.57 493 ALA F C 1
ATOM 3692 O O . ALA A 1 493 ? 197.217 215.232 212.734 1.00 57.57 493 ALA F O 1
ATOM 3694 N N . ILE A 1 494 ? 196.918 213.757 214.410 1.00 53.86 494 ILE F N 1
ATOM 3695 C CA . ILE A 1 494 ? 196.341 214.720 215.340 1.00 53.86 494 ILE F CA 1
ATOM 3696 C C . ILE A 1 494 ? 197.450 215.244 216.238 1.00 53.86 494 ILE F C 1
ATOM 3697 O O . ILE A 1 494 ? 198.193 214.465 216.847 1.00 53.86 494 ILE F O 1
ATOM 3702 N N . ARG A 1 495 ? 197.561 216.568 216.316 1.00 55.22 495 ARG F N 1
ATOM 3703 C CA . ARG A 1 495 ? 198.649 217.242 217.010 1.00 55.22 495 ARG F CA 1
ATOM 3704 C C . ARG A 1 495 ? 198.151 218.352 217.928 1.00 55.22 495 ARG F C 1
ATOM 3705 O O . ARG A 1 495 ? 198.962 219.005 218.593 1.00 55.22 495 ARG F O 1
ATOM 3713 N N . PHE A 1 496 ? 196.839 218.578 217.984 1.00 50.57 496 PHE F N 1
ATOM 3714 C CA . PHE A 1 496 ? 196.247 219.626 218.802 1.00 50.57 496 PHE F CA 1
ATOM 3715 C C . PHE A 1 496 ? 194.866 219.180 219.258 1.00 50.57 496 PHE F C 1
ATOM 3716 O O . PHE A 1 496 ? 194.125 218.545 218.504 1.00 50.57 496 PHE F O 1
ATOM 3724 N N . VAL A 1 497 ? 194.526 219.509 220.502 1.00 49.47 497 VAL F N 1
ATOM 3725 C CA . VAL A 1 497 ? 193.248 219.133 221.097 1.00 49.47 497 VAL F CA 1
ATOM 3726 C C . VAL A 1 497 ? 192.636 220.358 221.760 1.00 49.47 497 VAL F C 1
ATOM 3727 O O . VAL A 1 497 ? 193.306 221.047 222.535 1.00 49.47 497 VAL F O 1
ATOM 3731 N N . GLU A 1 498 ? 191.368 220.624 221.459 1.00 53.96 498 GLU F N 1
ATOM 3732 C CA . GLU A 1 498 ? 190.604 221.678 222.112 1.00 53.96 498 GLU F CA 1
ATOM 3733 C C . GLU A 1 498 ? 189.275 221.104 222.579 1.00 53.96 498 GLU F C 1
ATOM 3734 O O . GLU A 1 498 ? 188.704 220.232 221.917 1.00 53.96 498 GLU F O 1
ATOM 3740 N N . GLY A 1 499 ? 188.790 221.587 223.722 1.00 56.45 499 GLY F N 1
ATOM 3741 C CA . GLY A 1 499 ? 187.552 221.089 224.283 1.00 56.45 499 GLY F CA 1
ATOM 3742 C C . GLY A 1 499 ? 186.871 222.151 225.121 1.00 56.45 499 GLY F C 1
ATOM 3743 O O . GLY A 1 499 ? 187.457 223.180 225.460 1.00 56.45 499 GLY F O 1
ATOM 3744 N N . SER A 1 500 ? 185.609 221.881 225.448 1.00 60.93 500 SER F N 1
ATOM 3745 C CA . SER A 1 500 ? 184.794 222.791 226.241 1.00 60.93 500 SER F CA 1
ATOM 3746 C C . SER A 1 500 ? 184.079 222.014 227.334 1.00 60.93 500 SER F C 1
ATOM 3747 O O . SER A 1 500 ? 183.469 220.975 227.062 1.00 60.93 500 SER F O 1
ATOM 3750 N N . ASP A 1 501 ? 184.146 222.522 228.562 1.00 66.16 501 ASP F N 1
ATOM 3751 C CA . ASP A 1 501 ? 183.468 221.928 229.708 1.00 66.16 501 ASP F CA 1
ATOM 3752 C C . ASP A 1 501 ? 182.303 222.823 230.106 1.00 66.16 501 ASP F C 1
ATOM 3753 O O . ASP A 1 501 ? 182.501 224.001 230.419 1.00 66.16 501 ASP F O 1
ATOM 3758 N N . VAL A 1 502 ? 181.098 222.263 230.100 1.00 67.71 502 VAL F N 1
ATOM 3759 C CA . VAL A 1 502 ? 179.885 222.998 230.427 1.00 67.71 502 VAL F CA 1
ATOM 3760 C C . VAL A 1 502 ? 179.201 222.310 231.598 1.00 67.71 502 VAL F C 1
ATOM 3761 O O . VAL A 1 502 ? 178.960 221.099 231.563 1.00 67.71 502 VAL F O 1
ATOM 3765 N N . MET A 1 503 ? 178.890 223.082 232.634 1.00 69.00 503 MET F N 1
ATOM 3766 C CA . MET A 1 503 ? 178.226 222.566 233.822 1.00 69.00 503 MET F CA 1
ATOM 3767 C C . MET A 1 503 ? 176.735 222.856 233.718 1.00 69.00 503 MET F C 1
ATOM 3768 O O . MET A 1 503 ? 176.315 224.013 233.830 1.00 69.00 503 MET F O 1
ATOM 3773 N N . ILE A 1 504 ? 175.947 221.804 233.504 1.00 68.88 504 ILE F N 1
ATOM 3774 C CA . ILE A 1 504 ? 174.501 221.903 233.331 1.00 68.88 504 ILE F CA 1
ATOM 3775 C C . ILE A 1 504 ? 174.151 222.868 232.206 1.00 68.88 504 ILE F C 1
ATOM 3776 O O . ILE A 1 504 ? 173.789 222.449 231.108 1.00 68.88 504 ILE F O 1
ATOM 3781 N N . PHE B 2 1 ? 197.312 156.400 172.748 1.00 57.01 1 PHE T N 1
ATOM 3782 C CA . PHE B 2 1 ? 197.010 155.237 171.924 1.00 57.01 1 PHE T CA 1
ATOM 3783 C C . PHE B 2 1 ? 197.817 154.029 172.386 1.00 57.01 1 PHE T C 1
ATOM 3784 O O . PHE B 2 1 ? 197.267 152.946 172.580 1.00 57.01 1 PHE T O 1
ATOM 3792 N N . GLY B 2 2 ? 199.122 154.210 172.555 1.00 56.18 2 GLY T N 1
ATOM 3793 C CA . GLY B 2 2 ? 199.953 153.145 173.078 1.00 56.18 2 GLY T CA 1
ATOM 3794 C C . GLY B 2 2 ? 200.075 153.192 174.587 1.00 56.18 2 GLY T C 1
ATOM 3795 O O . GLY B 2 2 ? 201.161 153.437 175.119 1.00 56.18 2 GLY T O 1
ATOM 3796 N N . SER B 2 3 ? 198.972 152.955 175.290 1.00 54.15 3 SER T N 1
ATOM 3797 C CA . SER B 2 3 ? 198.919 153.070 176.740 1.00 54.15 3 SER T CA 1
ATOM 3798 C C . SER B 2 3 ? 198.670 151.708 177.370 1.00 54.15 3 SER T C 1
ATOM 3799 O O . SER B 2 3 ? 197.803 150.954 176.920 1.00 54.15 3 SER T O 1
ATOM 3802 N N . ILE B 2 4 ? 199.437 151.397 178.414 1.00 52.26 4 ILE T N 1
ATOM 3803 C CA . ILE B 2 4 ? 199.311 150.140 179.139 1.00 52.26 4 ILE T CA 1
ATOM 3804 C C . ILE B 2 4 ? 199.300 150.426 180.633 1.00 52.26 4 ILE T C 1
ATOM 3805 O O . ILE B 2 4 ? 199.788 151.463 181.092 1.00 52.26 4 ILE T O 1
ATOM 3810 N N . CYS B 2 5 ? 198.730 149.496 181.393 1.00 49.97 5 CYS T N 1
ATOM 3811 C CA . CYS B 2 5 ? 198.706 149.562 182.847 1.00 49.97 5 CYS T CA 1
ATOM 3812 C C . CYS B 2 5 ? 199.143 148.220 183.412 1.00 49.97 5 CYS T C 1
ATOM 3813 O O . CYS B 2 5 ? 198.615 147.177 183.016 1.00 49.97 5 CYS T O 1
ATOM 3816 N N . ALA B 2 6 ? 200.103 148.245 184.331 1.00 43.28 6 ALA T N 1
ATOM 3817 C CA . ALA B 2 6 ? 200.574 147.044 185.008 1.00 43.28 6 ALA T CA 1
ATOM 3818 C C . ALA B 2 6 ? 200.108 147.088 186.455 1.00 43.28 6 ALA T C 1
ATOM 3819 O O . ALA B 2 6 ? 200.478 147.999 187.202 1.00 43.28 6 ALA T O 1
ATOM 3821 N N . PHE B 2 7 ? 199.302 146.106 186.844 1.00 43.70 7 PHE T N 1
ATOM 3822 C CA . PHE B 2 7 ? 198.752 146.006 188.188 1.00 43.70 7 PHE T CA 1
ATOM 3823 C C . PHE B 2 7 ? 199.509 144.936 188.958 1.00 43.70 7 PHE T C 1
ATOM 3824 O O . PHE B 2 7 ? 199.721 143.835 188.442 1.00 43.70 7 PHE T O 1
ATOM 3832 N N . THR B 2 8 ? 199.908 145.255 190.184 1.00 46.72 8 THR T N 1
ATOM 3833 C CA . THR B 2 8 ? 200.548 144.298 191.075 1.00 46.72 8 THR T CA 1
ATOM 3834 C C . THR B 2 8 ? 199.764 144.209 192.376 1.00 46.72 8 THR T C 1
ATOM 3835 O O . THR B 2 8 ? 199.228 145.210 192.859 1.00 46.72 8 THR T O 1
ATOM 3839 N N . ALA B 2 9 ? 199.688 143.004 192.934 1.00 50.45 9 ALA T N 1
ATOM 3840 C CA . ALA B 2 9 ? 198.976 142.752 194.177 1.00 50.45 9 ALA T CA 1
ATOM 3841 C C . ALA B 2 9 ? 199.910 142.082 195.173 1.00 50.45 9 ALA T C 1
ATOM 3842 O O . ALA B 2 9 ? 200.785 141.302 194.789 1.00 50.45 9 ALA T O 1
ATOM 3844 N N . SER B 2 10 ? 199.720 142.393 196.456 1.00 53.37 10 SER T N 1
ATOM 3845 C CA . SER B 2 10 ? 200.639 141.905 197.479 1.00 53.37 10 SER T CA 1
ATOM 3846 C C . SER B 2 10 ? 200.581 140.388 197.613 1.00 53.37 10 SER T C 1
ATOM 3847 O O . SER B 2 10 ? 201.618 139.733 197.768 1.00 53.37 10 SER T O 1
ATOM 3850 N N . ARG B 2 11 ? 199.383 139.810 197.561 1.00 53.96 11 ARG T N 1
ATOM 3851 C CA . ARG B 2 11 ? 199.199 138.379 197.770 1.00 53.96 11 ARG T CA 1
ATOM 3852 C C . ARG B 2 11 ? 198.638 137.662 196.552 1.00 53.96 11 ARG T C 1
ATOM 3853 O O . ARG B 2 11 ? 199.143 136.600 196.175 1.00 53.96 11 ARG T O 1
ATOM 3861 N N . THR B 2 12 ? 197.593 138.209 195.930 1.00 51.95 12 THR T N 1
ATOM 3862 C CA . THR B 2 12 ? 196.945 137.515 194.822 1.00 51.95 12 THR T CA 1
ATOM 3863 C C . THR B 2 12 ? 197.836 137.470 193.586 1.00 51.95 12 THR T C 1
ATOM 3864 O O . THR B 2 12 ? 197.972 136.417 192.953 1.00 51.95 12 THR T O 1
ATOM 3868 N N . PHE B 2 13 ? 198.458 138.593 193.230 1.00 50.10 13 PHE T N 1
ATOM 3869 C CA . PHE B 2 13 ? 199.296 138.695 192.035 1.00 50.10 13 PHE T CA 1
ATOM 3870 C C . PHE B 2 13 ? 200.642 139.285 192.429 1.00 50.10 13 PHE T C 1
ATOM 3871 O O . PHE B 2 13 ? 200.929 140.453 192.134 1.00 50.10 13 PHE T O 1
ATOM 3879 N N . PRO B 2 14 ? 201.495 138.504 193.096 1.00 49.84 14 PRO T N 1
ATOM 3880 C CA . PRO B 2 14 ? 202.799 139.046 193.512 1.00 49.84 14 PRO T CA 1
ATOM 3881 C C . PRO B 2 14 ? 203.662 139.502 192.349 1.00 49.84 14 PRO T C 1
ATOM 3882 O O . PRO B 2 14 ? 204.429 140.462 192.492 1.00 49.84 14 PRO T O 1
ATOM 3886 N N . ASN B 2 15 ? 203.564 138.839 191.198 1.00 50.50 15 ASN T N 1
ATOM 3887 C CA . ASN B 2 15 ? 204.340 139.217 190.025 1.00 50.50 15 ASN T CA 1
ATOM 3888 C C . ASN B 2 15 ? 203.613 140.193 189.112 1.00 50.50 15 ASN T C 1
ATOM 3889 O O . ASN B 2 15 ? 204.244 140.772 188.223 1.00 50.50 15 ASN T O 1
ATOM 3894 N N . GLY B 2 16 ? 202.315 140.387 189.302 1.00 47.62 16 GLY T N 1
ATOM 3895 C CA . GLY B 2 16 ? 201.578 141.390 188.566 1.00 47.62 16 GLY T CA 1
ATOM 3896 C C . GLY B 2 16 ? 201.032 140.883 187.242 1.00 47.62 16 GLY T C 1
ATOM 3897 O O . GLY B 2 16 ? 201.389 139.816 186.747 1.00 47.62 16 GLY T O 1
ATOM 3898 N N . PHE B 2 17 ? 200.136 141.684 186.667 1.00 46.45 17 PHE T N 1
ATOM 3899 C CA . PHE B 2 17 ? 199.547 141.407 185.366 1.00 46.45 17 PHE T CA 1
ATOM 3900 C C . PHE B 2 17 ? 199.347 142.725 184.633 1.00 46.45 17 PHE T C 1
ATOM 3901 O O . PHE B 2 17 ? 199.344 143.799 185.238 1.00 46.45 17 PHE T O 1
ATOM 3909 N N . THR B 2 18 ? 199.181 142.636 183.317 1.00 48.62 18 THR T N 1
ATOM 3910 C CA . THR B 2 18 ? 199.050 143.807 182.462 1.00 48.62 18 THR T CA 1
ATOM 3911 C C . THR B 2 18 ? 197.685 143.820 181.789 1.00 48.62 18 THR T C 1
ATOM 3912 O O . THR B 2 18 ? 197.133 142.767 181.460 1.00 48.62 18 THR T O 1
ATOM 3916 N N . VAL B 2 19 ? 197.141 145.019 181.598 1.00 52.14 19 VAL T N 1
ATOM 3917 C CA . VAL B 2 19 ? 195.856 145.217 180.936 1.00 52.14 19 VAL T CA 1
ATOM 3918 C C . VAL B 2 19 ? 196.059 146.208 179.797 1.00 52.14 19 VAL T C 1
ATOM 3919 O O . VAL B 2 19 ? 196.737 147.229 179.962 1.00 52.14 19 VAL T O 1
ATOM 3923 N N . THR B 2 20 ? 195.498 145.891 178.628 1.00 55.24 20 THR T N 1
ATOM 3924 C CA . THR B 2 20 ? 195.661 146.720 177.443 1.00 55.24 20 THR T CA 1
ATOM 3925 C C . THR B 2 20 ? 194.356 147.088 176.752 1.00 55.24 20 THR T C 1
ATOM 3926 O O . THR B 2 20 ? 194.367 147.979 175.897 1.00 55.24 20 THR T O 1
ATOM 3930 N N . GLU B 2 21 ? 193.243 146.438 177.083 1.00 58.63 21 GLU T N 1
ATOM 3931 C CA . GLU B 2 21 ? 191.955 146.712 176.454 1.00 58.63 21 GLU T CA 1
ATOM 3932 C C . GLU B 2 21 ? 191.222 147.754 177.289 1.00 58.63 21 GLU T C 1
ATOM 3933 O O . GLU B 2 21 ? 190.616 147.423 178.313 1.00 58.63 21 GLU T O 1
ATOM 3939 N N . GLU B 2 22 ? 191.265 149.008 176.844 1.00 58.50 22 GLU T N 1
ATOM 3940 C CA . GLU B 2 22 ? 190.733 150.126 177.611 1.00 58.50 22 GLU T CA 1
ATOM 3941 C C . GLU B 2 22 ? 189.317 150.508 177.196 1.00 58.50 22 GLU T C 1
ATOM 3942 O O . GLU B 2 22 ? 188.772 151.483 177.722 1.00 58.50 22 GLU T O 1
ATOM 3948 N N . PHE B 2 23 ? 188.729 149.785 176.243 1.00 65.45 23 PHE T N 1
ATOM 3949 C CA . PHE B 2 23 ? 187.318 149.893 175.878 1.00 65.45 23 PHE T CA 1
ATOM 3950 C C . PHE B 2 23 ? 187.009 151.207 175.161 1.00 65.45 23 PHE T C 1
ATOM 3951 O O . PHE B 2 23 ? 187.826 152.133 175.169 1.00 65.45 23 PHE T O 1
ATOM 3959 N N . ALA B 2 24 ? 185.827 151.302 174.543 1.00 69.55 24 ALA T N 1
ATOM 3960 C CA . ALA B 2 24 ? 185.597 152.249 173.455 1.00 69.55 24 ALA T CA 1
ATOM 3961 C C . ALA B 2 24 ? 184.895 153.532 173.881 1.00 69.55 24 ALA T C 1
ATOM 3962 O O . ALA B 2 24 ? 185.477 154.611 173.736 1.00 69.55 24 ALA T O 1
ATOM 3964 N N . ASP B 2 25 ? 183.664 153.467 174.397 1.00 71.72 25 ASP T N 1
ATOM 3965 C CA . ASP B 2 25 ? 182.910 154.706 174.582 1.00 71.72 25 ASP T CA 1
ATOM 3966 C C . ASP B 2 25 ? 182.906 155.156 176.038 1.00 71.72 25 ASP T C 1
ATOM 3967 O O . ASP B 2 25 ? 182.470 156.271 176.344 1.00 71.72 25 ASP T O 1
ATOM 3972 N N . ALA B 2 26 ? 183.378 154.312 176.946 1.00 66.29 26 ALA T N 1
ATOM 3973 C CA . ALA B 2 26 ? 183.576 154.752 178.316 1.00 66.29 26 ALA T CA 1
ATOM 3974 C C . ALA B 2 26 ? 184.858 155.573 178.419 1.00 66.29 26 ALA T C 1
ATOM 3975 O O . ALA B 2 26 ? 185.655 155.653 177.482 1.00 66.29 26 ALA T O 1
ATOM 3977 N N . ASP B 2 27 ? 185.052 156.199 179.575 1.00 64.01 27 ASP T N 1
ATOM 3978 C CA . ASP B 2 27 ? 186.278 156.942 179.831 1.00 64.01 27 ASP T CA 1
ATOM 3979 C C . ASP B 2 27 ? 187.271 156.049 180.558 1.00 64.01 27 ASP T C 1
ATOM 3980 O O . ASP B 2 27 ? 187.039 155.707 181.725 1.00 64.01 27 ASP T O 1
ATOM 3985 N N . PRO B 2 28 ? 188.366 155.642 179.924 1.00 58.16 28 PRO T N 1
ATOM 3986 C CA . PRO B 2 28 ? 189.396 154.901 180.652 1.00 58.16 28 PRO T CA 1
ATOM 3987 C C . PRO B 2 28 ? 190.321 155.849 181.394 1.00 58.16 28 PRO T C 1
ATOM 3988 O O . PRO B 2 28 ? 190.527 156.993 180.987 1.00 58.16 28 PRO T O 1
ATOM 3992 N N . ILE B 2 29 ? 190.863 155.360 182.509 1.00 57.54 29 ILE T N 1
ATOM 3993 C CA . ILE B 2 29 ? 191.848 156.087 183.305 1.00 57.54 29 ILE T CA 1
ATOM 3994 C C . ILE B 2 29 ? 191.274 157.466 183.627 1.00 57.54 29 ILE T C 1
ATOM 3995 O O . ILE B 2 29 ? 191.758 158.492 183.140 1.00 57.54 29 ILE T O 1
ATOM 4000 N N . ASP B 2 30 ? 190.176 157.495 184.374 1.00 59.83 30 ASP T N 1
ATOM 4001 C CA . ASP B 2 30 ? 189.580 158.759 184.772 1.00 59.83 30 ASP T CA 1
ATOM 4002 C C . ASP B 2 30 ? 189.965 159.100 186.210 1.00 59.83 30 ASP T C 1
ATOM 4003 O O . ASP B 2 30 ? 190.171 158.221 187.050 1.00 59.83 30 ASP T O 1
ATOM 4008 N N . SER B 2 31 ? 190.064 160.401 186.488 1.00 53.03 31 SER T N 1
ATOM 4009 C CA . SER B 2 31 ? 190.430 160.880 187.813 1.00 53.03 31 SER T CA 1
ATOM 4010 C C . SER B 2 31 ? 189.639 162.133 188.166 1.00 53.03 31 SER T C 1
ATOM 4011 O O . SER B 2 31 ? 189.672 163.120 187.418 1.00 53.03 31 SER T O 1
ATOM 4014 N N . PRO B 2 32 ? 188.933 162.126 189.292 1.00 52.35 32 PRO T N 1
ATOM 4015 C CA . PRO B 2 32 ? 188.159 163.302 189.700 1.00 52.35 32 PRO T CA 1
ATOM 4016 C C . PRO B 2 32 ? 189.069 164.420 190.173 1.00 52.35 32 PRO T C 1
ATOM 4017 O O . PRO B 2 32 ? 190.245 164.182 190.486 1.00 52.35 32 PRO T O 1
ATOM 4021 N N . PRO B 2 33 ? 188.570 165.656 190.223 1.00 50.50 33 PRO T N 1
ATOM 4022 C CA . PRO B 2 33 ? 189.399 166.766 190.708 1.00 50.50 33 PRO T CA 1
ATOM 4023 C C . PRO B 2 33 ? 189.779 166.589 192.171 1.00 50.50 33 PRO T C 1
ATOM 4024 O O . PRO B 2 33 ? 189.035 166.008 192.963 1.00 50.50 33 PRO T O 1
ATOM 4028 N N . PHE B 2 34 ? 190.952 167.105 192.521 1.00 50.38 34 PHE T N 1
ATOM 4029 C CA . PHE B 2 34 ? 191.552 166.931 193.836 1.00 50.38 34 PHE T CA 1
ATOM 4030 C C . PHE B 2 34 ? 191.537 168.260 194.580 1.00 50.38 34 PHE T C 1
ATOM 4031 O O . PHE B 2 34 ? 192.239 169.198 194.190 1.00 50.38 34 PHE T O 1
ATOM 4039 N N . ALA B 2 35 ? 190.755 168.334 195.653 1.00 50.16 35 ALA T N 1
ATOM 4040 C CA . ALA B 2 35 ? 190.668 169.534 196.475 1.00 50.16 35 ALA T CA 1
ATOM 4041 C C . ALA B 2 35 ? 191.827 169.552 197.461 1.00 50.16 35 ALA T C 1
ATOM 4042 O O . ALA B 2 35 ? 192.052 168.572 198.178 1.00 50.16 35 ALA T O 1
ATOM 4044 N N . ALA B 2 36 ? 192.557 170.668 197.498 1.00 50.08 36 ALA T N 1
ATOM 4045 C CA . ALA B 2 36 ? 193.785 170.753 198.274 1.00 50.08 36 ALA T CA 1
ATOM 4046 C C . ALA B 2 36 ? 193.723 171.717 199.447 1.00 50.08 36 ALA T C 1
ATOM 4047 O O . ALA B 2 36 ? 194.502 171.555 200.391 1.00 50.08 36 ALA T O 1
ATOM 4049 N N . ALA B 2 37 ? 192.835 172.708 199.421 1.00 48.32 37 ALA T N 1
ATOM 4050 C CA . ALA B 2 37 ? 192.791 173.692 200.491 1.00 48.32 37 ALA T CA 1
ATOM 4051 C C . ALA B 2 37 ? 191.408 174.319 200.560 1.00 48.32 37 ALA T C 1
ATOM 4052 O O . ALA B 2 37 ? 190.615 174.235 199.621 1.00 48.32 37 ALA T O 1
ATOM 4054 N N . ASP B 2 38 ? 191.133 174.952 201.697 1.00 50.41 38 ASP T N 1
ATOM 4055 C CA . ASP B 2 38 ? 189.882 175.654 201.935 1.00 50.41 38 ASP T CA 1
ATOM 4056 C C . ASP B 2 38 ? 190.188 176.999 202.577 1.00 50.41 38 ASP T C 1
ATOM 4057 O O . ASP B 2 38 ? 191.219 177.178 203.227 1.00 50.41 38 ASP T O 1
ATOM 4062 N N . THR B 2 39 ? 189.279 177.952 202.382 1.00 48.39 39 THR T N 1
ATOM 4063 C CA . THR B 2 39 ? 189.491 179.317 202.842 1.00 48.39 39 THR T CA 1
ATOM 4064 C C . THR B 2 39 ? 188.256 179.824 203.569 1.00 48.39 39 THR T C 1
ATOM 4065 O O . THR B 2 39 ? 187.152 179.296 203.418 1.00 48.39 39 THR T O 1
ATOM 4069 N N . GLY B 2 40 ? 188.466 180.859 204.367 1.00 45.89 40 GLY T N 1
ATOM 4070 C CA . GLY B 2 40 ? 187.371 181.575 204.992 1.00 45.89 40 GLY T CA 1
ATOM 4071 C C . GLY B 2 40 ? 187.732 183.036 205.137 1.00 45.89 40 GLY T C 1
ATOM 4072 O O . GLY B 2 40 ? 188.899 183.394 205.304 1.00 45.89 40 GLY T O 1
ATOM 4073 N N . ALA B 2 41 ? 186.713 183.885 205.063 1.00 46.68 41 ALA T N 1
ATOM 4074 C CA . ALA B 2 41 ? 186.887 185.325 205.175 1.00 46.68 41 ALA T CA 1
ATOM 4075 C C . ALA B 2 41 ? 186.130 185.825 206.394 1.00 46.68 41 ALA T C 1
ATOM 4076 O O . ALA B 2 41 ? 184.910 185.657 206.484 1.00 46.68 41 ALA T O 1
ATOM 4078 N N . GLY B 2 42 ? 186.853 186.430 207.330 1.00 49.35 42 GLY T N 1
ATOM 4079 C CA . GLY B 2 42 ? 186.227 186.974 208.512 1.00 49.35 42 GLY T CA 1
ATOM 4080 C C . GLY B 2 42 ? 185.724 188.383 208.297 1.00 49.35 42 GLY T C 1
ATOM 4081 O O . GLY B 2 42 ? 185.835 188.956 207.215 1.00 49.35 42 GLY T O 1
ATOM 4082 N N . LEU B 2 43 ? 185.151 188.947 209.357 1.00 48.49 43 LEU T N 1
ATOM 4083 C CA . LEU B 2 43 ? 184.710 190.332 209.303 1.00 48.49 43 LEU T CA 1
ATOM 4084 C C . LEU B 2 43 ? 185.913 191.245 209.111 1.00 48.49 43 LEU T C 1
ATOM 4085 O O . LEU B 2 43 ? 187.016 190.947 209.579 1.00 48.49 43 LEU T O 1
ATOM 4090 N N . ASN B 2 44 ? 185.701 192.347 208.395 1.00 48.22 44 ASN T N 1
ATOM 4091 C CA . ASN B 2 44 ? 186.678 193.377 208.042 1.00 48.22 44 ASN T CA 1
ATOM 4092 C C . ASN B 2 44 ? 187.621 192.907 206.939 1.00 48.22 44 ASN T C 1
ATOM 4093 O O . ASN B 2 44 ? 188.616 193.587 206.679 1.00 48.22 44 ASN T O 1
ATOM 4098 N N . GLY B 2 45 ? 187.352 191.775 206.293 1.00 49.82 45 GLY T N 1
ATOM 4099 C CA . GLY B 2 45 ? 188.078 191.383 205.104 1.00 49.82 45 GLY T CA 1
ATOM 4100 C C . GLY B 2 45 ? 189.275 190.482 205.316 1.00 49.82 45 GLY T C 1
ATOM 4101 O O . GLY B 2 45 ? 189.970 190.174 204.340 1.00 49.82 45 GLY T O 1
ATOM 4102 N N . ASP B 2 46 ? 189.543 190.052 206.544 1.00 52.76 46 ASP T N 1
ATOM 4103 C CA . ASP B 2 46 ? 190.667 189.159 206.790 1.00 52.76 46 ASP T CA 1
ATOM 4104 C C . ASP B 2 46 ? 190.415 187.796 206.156 1.00 52.76 46 ASP T C 1
ATOM 4105 O O . ASP B 2 46 ? 189.299 187.274 206.191 1.00 52.76 46 ASP T O 1
ATOM 4110 N N . MET B 2 47 ? 191.464 187.217 205.575 1.00 51.73 47 MET T N 1
ATOM 4111 C CA . MET B 2 47 ? 191.375 185.932 204.896 1.00 51.73 47 MET T CA 1
ATOM 4112 C C . MET B 2 47 ? 192.259 184.916 205.602 1.00 51.73 47 MET T C 1
ATOM 4113 O O . MET B 2 47 ? 193.418 185.206 205.912 1.00 51.73 47 MET T O 1
ATOM 4118 N N . VAL B 2 48 ? 191.710 183.730 205.850 1.00 46.43 48 VAL T N 1
ATOM 4119 C CA . VAL B 2 48 ? 192.430 182.631 206.481 1.00 46.43 48 VAL T CA 1
ATOM 4120 C C . VAL B 2 48 ? 192.304 181.408 205.584 1.00 46.43 48 VAL T C 1
ATOM 4121 O O . VAL B 2 48 ? 191.259 181.196 204.960 1.00 46.43 48 VAL T O 1
ATOM 4125 N N . VAL B 2 49 ? 193.371 180.619 205.505 1.00 45.90 49 VAL T N 1
ATOM 4126 C CA . VAL B 2 49 ? 193.434 179.465 204.617 1.00 45.90 49 VAL T CA 1
ATOM 4127 C C . VAL B 2 49 ? 194.040 178.287 205.366 1.00 45.90 49 VAL T C 1
ATOM 4128 O O . VAL B 2 49 ? 194.998 178.448 206.129 1.00 45.90 49 VAL T O 1
ATOM 4132 N N . TRP B 2 50 ? 193.469 177.102 205.156 1.00 46.53 50 TRP T N 1
ATOM 4133 C CA . TRP B 2 50 ? 193.978 175.871 205.739 1.00 46.53 50 TRP T CA 1
ATOM 4134 C C . TRP B 2 50 ? 193.988 174.775 204.684 1.00 46.53 50 TRP T C 1
ATOM 4135 O O . TRP B 2 50 ? 193.312 174.873 203.657 1.00 46.53 50 TRP T O 1
ATOM 4146 N N . ASN B 2 51 ? 194.761 173.726 204.949 1.00 45.99 51 ASN T N 1
ATOM 4147 C CA . ASN B 2 51 ? 194.969 172.637 204.004 1.00 45.99 51 ASN T CA 1
ATOM 4148 C C . ASN B 2 51 ? 193.977 171.516 204.283 1.00 45.99 51 ASN T C 1
ATOM 4149 O O . ASN B 2 51 ? 193.803 171.108 205.436 1.00 45.99 51 ASN T O 1
ATOM 4154 N N . ARG B 2 52 ? 193.329 171.024 203.232 1.00 50.89 52 ARG T N 1
ATOM 4155 C CA . ARG B 2 52 ? 192.490 169.845 203.347 1.00 50.89 52 ARG T CA 1
ATOM 4156 C C . ARG B 2 52 ? 193.287 168.597 202.976 1.00 50.89 52 ARG T C 1
ATOM 4157 O O . ARG B 2 52 ? 194.309 168.663 202.290 1.00 50.89 52 ARG T O 1
ATOM 4165 N N . ALA B 2 53 ? 192.808 167.448 203.443 1.00 51.15 53 ALA T N 1
ATOM 4166 C CA . ALA B 2 53 ? 193.488 166.176 203.237 1.00 51.15 53 ALA T CA 1
ATOM 4167 C C . ALA B 2 53 ? 192.647 165.285 202.337 1.00 51.15 53 ALA T C 1
ATOM 4168 O O . ALA B 2 53 ? 191.485 165.005 202.647 1.00 51.15 53 ALA T O 1
ATOM 4170 N N . ASN B 2 54 ? 193.243 164.830 201.237 1.00 50.23 54 ASN T N 1
ATOM 4171 C CA . ASN B 2 54 ? 192.568 163.975 200.272 1.00 50.23 54 ASN T CA 1
ATOM 4172 C C . ASN B 2 54 ? 193.591 163.031 199.658 1.00 50.23 54 ASN T C 1
ATOM 4173 O O . ASN B 2 54 ? 194.800 163.194 199.833 1.00 50.23 54 ASN T O 1
ATOM 4178 N N . ILE B 2 55 ? 193.089 162.034 198.927 1.00 48.82 55 ILE T N 1
ATOM 4179 C CA . ILE B 2 55 ? 193.928 161.029 198.290 1.00 48.82 55 ILE T CA 1
ATOM 4180 C C . ILE B 2 55 ? 193.518 160.879 196.832 1.00 48.82 55 ILE T C 1
ATOM 4181 O O . ILE B 2 55 ? 192.426 161.277 196.421 1.00 48.82 55 ILE T O 1
ATOM 4186 N N . LEU B 2 56 ? 194.421 160.295 196.049 1.00 49.42 56 LEU T N 1
ATOM 4187 C CA . LEU B 2 56 ? 194.201 160.141 194.618 1.00 49.42 56 LEU T CA 1
ATOM 4188 C C . LEU B 2 56 ? 193.203 159.024 194.336 1.00 49.42 56 LEU T C 1
ATOM 4189 O O . LEU B 2 56 ? 193.199 157.988 195.005 1.00 49.42 56 LEU T O 1
ATOM 4194 N N . GLU B 2 57 ? 192.355 159.239 193.333 1.00 50.40 57 GLU T N 1
ATOM 4195 C CA . GLU B 2 57 ? 191.334 158.283 192.927 1.00 50.40 57 GLU T CA 1
ATOM 4196 C C . GLU B 2 57 ? 191.414 158.059 191.423 1.00 50.40 57 GLU T C 1
ATOM 4197 O O . GLU B 2 57 ? 191.597 159.010 190.657 1.00 50.40 57 GLU T O 1
ATOM 4203 N N . VAL B 2 58 ? 191.275 156.804 190.999 1.00 49.37 58 VAL T N 1
ATOM 4204 C CA . VAL B 2 58 ? 191.407 156.427 189.597 1.00 49.37 58 VAL T CA 1
ATOM 4205 C C . VAL B 2 58 ? 190.415 155.314 189.279 1.00 49.37 58 VAL T C 1
ATOM 4206 O O . VAL B 2 58 ? 190.143 154.452 190.122 1.00 49.37 58 VAL T O 1
ATOM 4210 N N . VAL B 2 59 ? 189.859 155.346 188.069 1.00 51.76 59 VAL T N 1
ATOM 4211 C CA . VAL B 2 59 ? 188.910 154.345 187.590 1.00 51.76 59 VAL T CA 1
ATOM 4212 C C . VAL B 2 59 ? 189.248 154.011 186.141 1.00 51.76 59 VAL T C 1
ATOM 4213 O O . VAL B 2 59 ? 189.561 154.909 185.351 1.00 51.76 59 VAL T O 1
ATOM 4217 N N . VAL B 2 60 ? 189.206 152.723 185.797 1.00 52.90 60 VAL T N 1
ATOM 4218 C CA . VAL B 2 60 ? 189.583 152.246 184.469 1.00 52.90 60 VAL T CA 1
ATOM 4219 C C . VAL B 2 60 ? 188.504 151.307 183.940 1.00 52.90 60 VAL T C 1
ATOM 4220 O O . VAL B 2 60 ? 188.144 150.329 184.602 1.00 52.90 60 VAL T O 1
ATOM 4224 N N . ASN B 2 61 ? 188.014 151.586 182.734 1.00 56.45 61 ASN T N 1
ATOM 4225 C CA . ASN B 2 61 ? 186.974 150.786 182.099 1.00 56.45 61 ASN T CA 1
ATOM 4226 C C . ASN B 2 61 ? 187.596 149.795 181.124 1.00 56.45 61 ASN T C 1
ATOM 4227 O O . ASN B 2 61 ? 188.526 150.135 180.388 1.00 56.45 61 ASN T O 1
ATOM 4232 N N . VAL B 2 62 ? 187.077 148.566 181.117 1.00 54.88 62 VAL T N 1
ATOM 4233 C CA . VAL B 2 62 ? 187.645 147.486 180.320 1.00 54.88 62 VAL T CA 1
ATOM 4234 C C . VAL B 2 62 ? 186.545 146.750 179.566 1.00 54.88 62 VAL T C 1
ATOM 4235 O O . VAL B 2 62 ? 185.358 146.857 179.879 1.00 54.88 62 VAL T O 1
ATOM 4239 N N . ILE B 2 63 ? 186.966 145.999 178.552 1.00 55.16 63 ILE T N 1
ATOM 4240 C CA . ILE B 2 63 ? 186.086 145.200 177.698 1.00 55.16 63 ILE T CA 1
ATOM 4241 C C . ILE B 2 63 ? 185.555 144.009 178.489 1.00 55.16 63 ILE T C 1
ATOM 4242 O O . ILE B 2 63 ? 186.298 143.415 179.282 1.00 55.16 63 ILE T O 1
ATOM 4247 N N . PRO B 2 64 ? 184.283 143.629 178.311 1.00 54.63 64 PRO T N 1
ATOM 4248 C CA . PRO B 2 64 ? 183.681 142.617 179.200 1.00 54.63 64 PRO T CA 1
ATOM 4249 C C . PRO B 2 64 ? 184.393 141.274 179.251 1.00 54.63 64 PRO T C 1
ATOM 4250 O O . PRO B 2 64 ? 184.432 140.659 180.322 1.00 54.63 64 PRO T O 1
ATOM 4254 N N . ASN B 2 65 ? 184.940 140.778 178.141 1.00 57.03 65 ASN T N 1
ATOM 4255 C CA . ASN B 2 65 ? 185.528 139.436 178.104 1.00 57.03 65 ASN T CA 1
ATOM 4256 C C . ASN B 2 65 ? 186.959 139.520 177.572 1.00 57.03 65 ASN T C 1
ATOM 4257 O O . ASN B 2 65 ? 187.217 139.303 176.387 1.00 57.03 65 ASN T O 1
ATOM 4262 N N . THR B 2 66 ? 187.895 139.814 178.469 1.00 57.81 66 THR T N 1
ATOM 4263 C CA . THR B 2 66 ? 189.312 139.883 178.150 1.00 57.81 66 THR T CA 1
ATOM 4264 C C . THR B 2 66 ? 190.111 139.381 179.343 1.00 57.81 66 THR T C 1
ATOM 4265 O O . THR B 2 66 ? 189.591 139.260 180.455 1.00 57.81 66 THR T O 1
ATOM 4269 N N . GLU B 2 67 ? 191.387 139.080 179.099 1.00 58.68 67 GLU T N 1
ATOM 4270 C CA . GLU B 2 67 ? 192.242 138.574 180.169 1.00 58.68 67 GLU T CA 1
ATOM 4271 C C . GLU B 2 67 ? 192.417 139.606 181.277 1.00 58.68 67 GLU T C 1
ATOM 4272 O O . GLU B 2 67 ? 192.374 139.265 182.466 1.00 58.68 67 GLU T O 1
ATOM 4278 N N . GLY B 2 68 ? 192.617 140.872 180.908 1.00 55.48 68 GLY T N 1
ATOM 4279 C CA . GLY B 2 68 ? 192.759 141.908 181.918 1.00 55.48 68 GLY T CA 1
ATOM 4280 C C . GLY B 2 68 ? 191.511 142.072 182.763 1.00 55.48 68 GLY T C 1
ATOM 4281 O O . GLY B 2 68 ? 191.592 142.221 183.986 1.00 55.48 68 GLY T O 1
ATOM 4282 N N . GLU B 2 69 ? 190.339 142.036 182.126 1.00 54.55 69 GLU T N 1
ATOM 4283 C CA . GLU B 2 69 ? 189.090 142.128 182.872 1.00 54.55 69 GLU T CA 1
ATOM 4284 C C . GLU B 2 69 ? 188.921 140.943 183.813 1.00 54.55 69 GLU T C 1
ATOM 4285 O O . GLU B 2 69 ? 188.454 141.102 184.947 1.00 54.55 69 GLU T O 1
ATOM 4291 N N . ARG B 2 70 ? 189.275 139.742 183.355 1.00 54.10 70 ARG T N 1
ATOM 4292 C CA . ARG B 2 70 ? 189.145 138.565 184.206 1.00 54.10 70 ARG T CA 1
ATOM 4293 C C . ARG B 2 70 ? 190.084 138.645 185.403 1.00 54.10 70 ARG T C 1
ATOM 4294 O O . ARG B 2 70 ? 189.705 138.289 186.524 1.00 54.10 70 ARG T O 1
ATOM 4302 N N . ASN B 2 71 ? 191.312 139.121 185.187 1.00 50.50 71 ASN T N 1
ATOM 4303 C CA . ASN B 2 71 ? 192.231 139.300 186.306 1.00 50.50 71 ASN T CA 1
ATOM 4304 C C . ASN B 2 71 ? 191.719 140.354 187.280 1.00 50.50 71 ASN T C 1
ATOM 4305 O O . ASN B 2 71 ? 191.853 140.199 188.499 1.00 50.50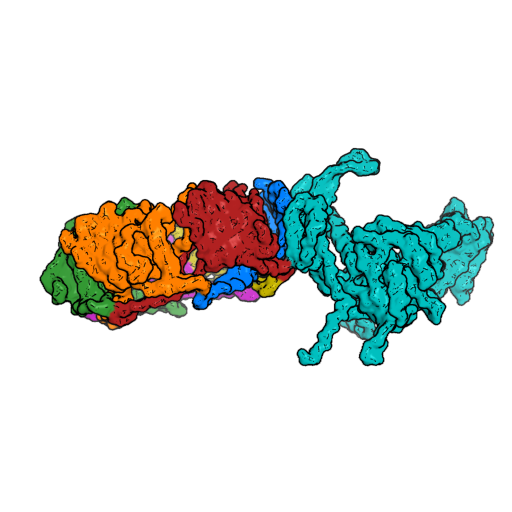 71 ASN T O 1
ATOM 4310 N N . LEU B 2 72 ? 191.135 141.437 186.764 1.00 47.78 72 LEU T N 1
ATOM 4311 C CA . LEU B 2 72 ? 190.568 142.455 187.644 1.00 47.78 72 LEU T CA 1
ATOM 4312 C C . LEU B 2 72 ? 189.416 141.892 188.468 1.00 47.78 72 LEU T C 1
ATOM 4313 O O . LEU B 2 72 ? 189.286 142.193 189.661 1.00 47.78 72 LEU T O 1
ATOM 4318 N N . ALA B 2 73 ? 188.565 141.075 187.844 1.00 50.04 73 ALA T N 1
ATOM 4319 C CA . ALA B 2 73 ? 187.476 140.439 188.578 1.00 50.04 73 ALA T CA 1
ATOM 4320 C C . ALA B 2 73 ? 188.011 139.503 189.652 1.00 50.04 73 ALA T C 1
ATOM 4321 O O . ALA B 2 73 ? 187.480 139.457 190.768 1.00 50.04 73 ALA T O 1
ATOM 4323 N N . VAL B 2 74 ? 189.061 138.745 189.332 1.00 47.89 74 VAL T N 1
ATOM 4324 C CA . VAL B 2 74 ? 189.675 137.864 190.321 1.00 47.89 74 VAL T CA 1
ATOM 4325 C C . VAL B 2 74 ? 190.213 138.674 191.492 1.00 47.89 74 VAL T C 1
ATOM 4326 O O . VAL B 2 74 ? 190.046 138.296 192.658 1.00 47.89 74 VAL T O 1
ATOM 4330 N N . LEU B 2 75 ? 190.863 139.801 191.201 1.00 48.11 75 LEU T N 1
ATOM 4331 C CA . LEU B 2 75 ? 191.397 140.649 192.262 1.00 48.11 75 LEU T CA 1
ATOM 4332 C C . LEU B 2 75 ? 190.280 141.189 193.147 1.00 48.11 75 LEU T C 1
ATOM 4333 O O . LEU B 2 75 ? 190.406 141.216 194.376 1.00 48.11 75 LEU T O 1
ATOM 4338 N N . LEU B 2 76 ? 189.179 141.632 192.538 1.00 48.72 76 LEU T N 1
ATOM 4339 C CA . LEU B 2 76 ? 188.077 142.178 193.326 1.00 48.72 76 LEU T CA 1
ATOM 4340 C C . LEU B 2 76 ? 187.410 141.105 194.180 1.00 48.72 76 LEU T C 1
ATOM 4341 O O . LEU B 2 76 ? 187.040 141.364 195.330 1.00 48.72 76 LEU T O 1
ATOM 4346 N N . ASP B 2 77 ? 187.246 139.897 193.636 1.00 52.04 77 ASP T N 1
ATOM 4347 C CA . ASP B 2 77 ? 186.536 138.849 194.363 1.00 52.04 77 ASP T CA 1
ATOM 4348 C C . ASP B 2 77 ? 187.311 138.393 195.593 1.00 52.04 77 ASP T C 1
ATOM 4349 O O . ASP B 2 77 ? 186.716 137.948 196.580 1.00 52.04 77 ASP T O 1
ATOM 4354 N N . ALA B 2 78 ? 188.641 138.477 195.547 1.00 49.96 78 ALA T N 1
ATOM 4355 C CA . ALA B 2 78 ? 189.448 138.024 196.675 1.00 49.96 78 ALA T CA 1
ATOM 4356 C C . ALA B 2 78 ? 189.248 138.908 197.901 1.00 49.96 78 ALA T C 1
ATOM 4357 O O . ALA B 2 78 ? 189.238 138.414 199.034 1.00 49.96 78 ALA T O 1
ATOM 4359 N N . ASN B 2 79 ? 189.098 140.218 197.698 1.00 49.26 79 ASN T N 1
ATOM 4360 C CA . ASN B 2 79 ? 189.025 141.137 198.830 1.00 49.26 79 ASN T CA 1
ATOM 4361 C C . ASN B 2 79 ? 187.592 141.339 199.308 1.00 49.26 79 ASN T C 1
ATOM 4362 O O . ASN B 2 79 ? 187.366 141.916 200.377 1.00 49.26 79 ASN T O 1
ATOM 4367 N N . ARG B 2 80 ? 186.616 140.873 198.536 1.00 50.33 80 ARG T N 1
ATOM 4368 C CA . ARG B 2 80 ? 185.220 141.184 198.804 1.00 50.33 80 ARG T CA 1
ATOM 4369 C C . ARG B 2 80 ? 184.743 140.518 200.095 1.00 50.33 80 ARG T C 1
ATOM 4370 O O . ARG B 2 80 ? 185.271 139.494 200.533 1.00 50.33 80 ARG T O 1
ATOM 4378 N N . THR B 2 81 ? 183.726 141.122 200.705 1.00 49.91 81 THR T N 1
ATOM 4379 C CA . THR B 2 81 ? 183.058 140.580 201.881 1.00 49.91 81 THR T CA 1
ATOM 4380 C C . THR B 2 81 ? 181.903 139.695 201.436 1.00 49.91 81 THR T C 1
ATOM 4381 O O . THR B 2 81 ? 181.115 140.088 200.570 1.00 49.91 81 THR T O 1
ATOM 4385 N N . GLY B 2 82 ? 181.797 138.511 202.033 1.00 48.28 82 GLY T N 1
ATOM 4386 C CA . GLY B 2 82 ? 180.768 137.568 201.636 1.00 48.28 82 GLY T CA 1
ATOM 4387 C C . GLY B 2 82 ? 180.424 136.634 202.773 1.00 48.28 82 GLY T C 1
ATOM 4388 O O . GLY B 2 82 ? 181.106 136.587 203.799 1.00 48.28 82 GLY T O 1
ATOM 4389 N N . LYS B 2 83 ? 179.333 135.893 202.572 1.00 50.28 83 LYS T N 1
ATOM 4390 C CA . LYS B 2 83 ? 178.804 134.967 203.567 1.00 50.28 83 LYS T CA 1
ATOM 4391 C C . LYS B 2 83 ? 179.868 134.063 204.174 1.00 50.28 83 LYS T C 1
ATOM 4392 O O . LYS B 2 83 ? 180.138 134.140 205.377 1.00 50.28 83 LYS T O 1
ATOM 4398 N N . ASP B 2 84 ? 180.480 133.209 203.360 1.00 51.55 84 ASP T N 1
ATOM 4399 C CA . ASP B 2 84 ? 181.537 132.308 203.815 1.00 51.55 84 ASP T CA 1
ATOM 4400 C C . ASP B 2 84 ? 182.626 132.296 202.752 1.00 51.55 84 ASP T C 1
ATOM 4401 O O . ASP B 2 84 ? 182.611 131.478 201.832 1.00 51.55 84 ASP T O 1
ATOM 4406 N N . LYS B 2 85 ? 183.581 133.209 202.890 1.00 49.37 85 LYS T N 1
ATOM 4407 C CA . LYS B 2 85 ? 184.715 133.308 201.986 1.00 49.37 85 LYS T CA 1
ATOM 4408 C C . LYS B 2 85 ? 185.863 133.992 202.708 1.00 49.37 85 LYS T C 1
ATOM 4409 O O . LYS B 2 85 ? 185.646 134.882 203.534 1.00 49.37 85 LYS T O 1
ATOM 4415 N N . SER B 2 86 ? 187.083 133.562 202.408 1.00 50.94 86 SER T N 1
ATOM 4416 C CA . SER B 2 86 ? 188.249 134.189 203.007 1.00 50.94 86 SER T CA 1
ATOM 4417 C C . SER B 2 86 ? 188.495 135.556 202.380 1.00 50.94 86 SER T C 1
ATOM 4418 O O . SER B 2 86 ? 188.286 135.763 201.183 1.00 50.94 86 SER T O 1
ATOM 4421 N N . GLY B 2 87 ? 188.935 136.496 203.208 1.00 52.44 87 GLY T N 1
ATOM 4422 C CA . GLY B 2 87 ? 189.275 137.817 202.724 1.00 52.44 87 GLY T CA 1
ATOM 4423 C C . GLY B 2 87 ? 190.763 138.076 202.787 1.00 52.44 87 GLY T C 1
ATOM 4424 O O . GLY B 2 87 ? 191.330 138.204 203.876 1.00 52.44 87 GLY T O 1
ATOM 4425 N N . ALA B 2 88 ? 191.410 138.151 201.630 1.00 51.16 88 ALA T N 1
ATOM 4426 C CA . ALA B 2 88 ? 192.848 138.363 201.549 1.00 51.16 88 ALA T CA 1
ATOM 4427 C C . ALA B 2 88 ? 193.125 139.859 201.526 1.00 51.16 88 ALA T C 1
ATOM 4428 O O . ALA B 2 88 ? 192.864 140.526 200.521 1.00 51.16 88 ALA T O 1
ATOM 4430 N N . ARG B 2 89 ? 193.654 140.380 202.628 1.00 53.24 89 ARG T N 1
ATOM 4431 C CA . ARG B 2 89 ? 193.938 141.804 202.757 1.00 53.24 89 ARG T CA 1
ATOM 4432 C C . ARG B 2 89 ? 195.288 142.084 202.111 1.00 53.24 89 ARG T C 1
ATOM 4433 O O . ARG B 2 89 ? 196.336 141.845 202.720 1.00 53.24 89 ARG T O 1
ATOM 4441 N N . ASP B 2 90 ? 195.267 142.587 200.881 1.00 52.31 90 ASP T N 1
ATOM 4442 C CA . ASP B 2 90 ? 196.482 142.849 200.126 1.00 52.31 90 ASP T CA 1
ATOM 4443 C C . ASP B 2 90 ? 196.491 144.282 199.616 1.00 52.31 90 ASP T C 1
ATOM 4444 O O . ASP B 2 90 ? 195.436 144.869 199.357 1.00 52.31 90 ASP T O 1
ATOM 4449 N N . VAL B 2 91 ? 197.689 144.841 199.489 1.00 49.87 91 VAL T N 1
ATOM 4450 C CA . VAL B 2 91 ? 197.878 146.189 198.972 1.00 49.87 91 VAL T CA 1
ATOM 4451 C C . VAL B 2 91 ? 198.260 146.096 197.501 1.00 49.87 91 VAL T C 1
ATOM 4452 O O . VAL B 2 91 ? 199.083 145.259 197.113 1.00 49.87 91 VAL T O 1
ATOM 4456 N N . VAL B 2 92 ? 197.642 146.934 196.674 1.00 49.13 92 VAL T N 1
ATOM 4457 C CA . VAL B 2 92 ? 197.812 146.878 195.228 1.00 49.13 92 VAL T CA 1
ATOM 4458 C C . VAL B 2 92 ? 198.655 148.061 194.775 1.00 49.13 92 VAL T C 1
ATOM 4459 O O . VAL B 2 92 ? 198.688 149.106 195.434 1.00 49.13 92 VAL T O 1
ATOM 4463 N N . GLY B 2 93 ? 199.346 147.884 193.663 1.00 46.11 93 GLY T N 1
ATOM 4464 C CA . GLY B 2 93 ? 200.117 148.960 193.062 1.00 46.11 93 GLY T CA 1
ATOM 4465 C C . GLY B 2 93 ? 199.824 149.060 191.582 1.00 46.11 93 GLY T C 1
ATOM 4466 O O . GLY B 2 93 ? 199.474 148.073 190.939 1.00 46.11 93 GLY T O 1
ATOM 4467 N N . LEU B 2 94 ? 199.964 150.270 191.048 1.00 45.11 94 LEU T N 1
AT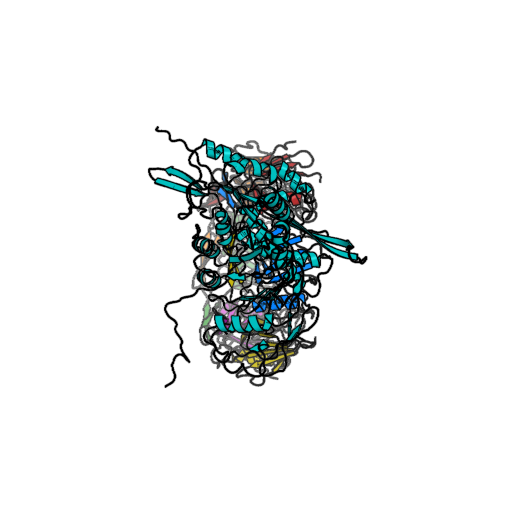OM 4468 C CA . LEU B 2 94 ? 199.665 150.546 189.650 1.00 45.11 94 LEU T CA 1
ATOM 4469 C C . LEU B 2 94 ? 200.747 151.431 189.054 1.00 45.11 94 LEU T C 1
ATOM 4470 O O . LEU B 2 94 ? 201.138 152.432 189.661 1.00 45.11 94 LEU T O 1
ATOM 4475 N N . VAL B 2 95 ? 201.226 151.062 187.870 1.00 46.18 95 VAL T N 1
ATOM 4476 C CA . VAL B 2 95 ? 202.129 151.893 187.082 1.00 46.18 95 VAL T CA 1
ATOM 4477 C C . VAL B 2 95 ? 201.525 152.049 185.693 1.00 46.18 95 VAL T C 1
ATOM 4478 O O . VAL B 2 95 ? 201.087 151.065 185.084 1.00 46.18 95 VAL T O 1
ATOM 4482 N N . VAL B 2 96 ? 201.473 153.284 185.206 1.00 49.99 96 VAL T N 1
ATOM 4483 C CA . VAL B 2 96 ? 200.865 153.604 183.920 1.00 49.99 96 VAL T CA 1
ATOM 4484 C C . VAL B 2 96 ? 201.957 154.115 182.995 1.00 49.99 96 VAL T C 1
ATOM 4485 O O . VAL B 2 96 ? 202.652 155.085 183.321 1.00 49.99 96 VAL T O 1
ATOM 4489 N N . ALA B 2 97 ? 202.107 153.469 181.844 1.00 55.64 97 ALA T N 1
ATOM 4490 C CA . ALA B 2 97 ? 203.088 153.859 180.841 1.00 55.64 97 ALA T CA 1
ATOM 4491 C C . ALA B 2 97 ? 202.361 154.504 179.671 1.00 55.64 97 ALA T C 1
ATOM 4492 O O . ALA B 2 97 ? 201.575 153.843 178.985 1.00 55.64 97 ALA T O 1
ATOM 4494 N N . MET B 2 98 ? 202.622 155.779 179.449 1.00 61.42 98 MET T N 1
ATOM 4495 C CA . MET B 2 98 ? 202.014 156.530 178.365 1.00 61.42 98 MET T CA 1
ATOM 4496 C C . MET B 2 98 ? 202.960 156.606 177.177 1.00 61.42 98 MET T C 1
ATOM 4497 O O . MET B 2 98 ? 204.163 156.365 177.311 1.00 61.42 98 MET T O 1
ATOM 4502 N N . PRO B 2 99 ? 202.446 156.905 175.985 1.00 60.70 99 PRO T N 1
ATOM 4503 C CA . PRO B 2 99 ? 203.340 157.173 174.856 1.00 60.70 99 PRO T CA 1
ATOM 4504 C C . PRO B 2 99 ? 204.245 158.359 175.153 1.00 60.70 99 PRO T C 1
ATOM 4505 O O . PRO B 2 99 ? 203.850 159.317 175.822 1.00 60.70 99 PRO T O 1
ATOM 4509 N N . ASP B 2 100 ? 205.478 158.274 174.651 1.00 64.01 100 ASP T N 1
ATOM 4510 C CA . ASP B 2 100 ? 206.526 159.260 174.924 1.00 64.01 100 ASP T CA 1
ATOM 4511 C C . ASP B 2 100 ? 206.862 159.302 176.416 1.00 64.01 100 ASP T C 1
ATOM 4512 O O . ASP B 2 100 ? 206.756 160.344 177.063 1.00 64.01 100 ASP T O 1
ATOM 4517 N N . GLY B 2 101 ? 207.263 158.157 176.964 1.00 57.93 101 GLY T N 1
ATOM 4518 C CA . GLY B 2 101 ? 207.684 158.105 178.356 1.00 57.93 101 GLY T CA 1
ATOM 4519 C C . GLY B 2 101 ? 206.551 158.442 179.304 1.00 57.93 101 GLY T C 1
ATOM 4520 O O . GLY B 2 101 ? 205.423 157.962 179.157 1.00 57.93 101 GLY T O 1
ATOM 4521 N N . SER B 2 102 ? 206.859 159.273 180.300 1.00 53.03 102 SER T N 1
ATOM 4522 C CA . SER B 2 102 ? 205.875 159.758 181.267 1.00 53.03 102 SER T CA 1
ATOM 4523 C C . SER B 2 102 ? 205.242 158.609 182.054 1.00 53.03 102 SER T C 1
ATOM 4524 O O . SER B 2 102 ? 204.035 158.375 181.992 1.00 53.03 102 SER T O 1
ATOM 4527 N N . LYS B 2 103 ? 206.073 157.887 182.801 1.00 50.61 103 LYS T N 1
ATOM 4528 C CA . LYS B 2 103 ? 205.562 156.857 183.694 1.00 50.61 103 LYS T CA 1
ATOM 4529 C C . LYS B 2 103 ? 204.978 157.483 184.955 1.00 50.61 103 LYS T C 1
ATOM 4530 O O . LYS B 2 103 ? 205.506 158.464 185.483 1.00 50.61 103 LYS T O 1
ATOM 4536 N N . ILE B 2 104 ? 203.879 156.909 185.437 1.00 47.99 104 ILE T N 1
ATOM 4537 C CA . ILE B 2 104 ? 203.228 157.339 186.668 1.00 47.99 104 ILE T CA 1
ATOM 4538 C C . ILE B 2 104 ? 203.030 156.113 187.547 1.00 47.99 104 ILE T C 1
ATOM 4539 O O . ILE B 2 104 ? 202.502 155.096 187.085 1.00 47.99 104 ILE T O 1
ATOM 4544 N N . THR B 2 105 ? 203.448 156.206 188.807 1.00 47.30 105 THR T N 1
ATOM 4545 C CA . THR B 2 105 ? 203.447 155.071 189.720 1.00 47.30 105 THR T CA 1
ATOM 4546 C C . THR B 2 105 ? 202.651 155.408 190.973 1.00 47.30 105 THR T C 1
ATOM 4547 O O . THR B 2 105 ? 202.836 156.477 191.561 1.00 47.30 105 THR T O 1
ATOM 4551 N N . CYS B 2 106 ? 201.773 154.493 191.376 1.00 47.89 106 CYS T N 1
ATOM 4552 C CA . CYS B 2 106 ? 201.010 154.604 192.613 1.00 47.89 106 CYS T CA 1
ATOM 4553 C C . CYS B 2 106 ? 201.344 153.416 193.503 1.00 47.89 106 CYS T C 1
ATOM 4554 O O . CYS B 2 106 ? 201.367 152.274 193.033 1.00 47.89 106 CYS T O 1
ATOM 4557 N N . THR B 2 107 ? 201.601 153.682 194.783 1.00 51.12 107 THR T N 1
ATOM 4558 C CA . THR B 2 107 ? 202.187 152.667 195.652 1.00 51.12 107 THR T CA 1
ATOM 4559 C C . THR B 2 107 ? 201.159 151.894 196.471 1.00 51.12 107 THR T C 1
ATOM 4560 O O . THR B 2 107 ? 201.029 150.676 196.312 1.00 51.12 107 THR T O 1
ATOM 4564 N N . ASN B 2 108 ? 200.431 152.578 197.350 1.00 51.28 108 ASN T N 1
ATOM 4565 C CA . ASN B 2 108 ? 199.540 151.881 198.269 1.00 51.28 108 ASN T CA 1
ATOM 4566 C C . ASN B 2 108 ? 198.087 152.152 197.910 1.00 51.28 108 ASN T C 1
ATOM 4567 O O . ASN B 2 108 ? 197.666 153.307 197.822 1.00 51.28 108 ASN T O 1
ATOM 4572 N N . GLY B 2 109 ? 197.315 151.084 197.724 1.00 49.15 109 GLY T N 1
ATOM 4573 C CA . GLY B 2 109 ? 195.943 151.238 197.277 1.00 49.15 109 GLY T CA 1
ATOM 4574 C C . GLY B 2 109 ? 195.134 149.984 197.512 1.00 49.15 109 GLY T C 1
ATOM 4575 O O . GLY B 2 109 ? 195.631 148.980 198.026 1.00 49.15 109 GLY T O 1
ATOM 4576 N N . THR B 2 110 ? 193.864 150.059 197.124 1.00 48.64 110 THR T N 1
ATOM 4577 C CA . THR B 2 110 ? 192.920 148.975 197.347 1.00 48.64 110 THR T CA 1
ATOM 4578 C C . THR B 2 110 ? 191.756 149.117 196.379 1.00 48.64 110 THR T C 1
ATOM 4579 O O . THR B 2 110 ? 191.401 150.240 196.001 1.00 48.64 110 THR T O 1
ATOM 4583 N N . PRO B 2 111 ? 191.164 148.008 195.938 1.00 47.10 111 PRO T N 1
ATOM 4584 C CA . PRO B 2 111 ? 189.953 148.101 195.113 1.00 47.10 111 PRO T CA 1
ATOM 4585 C C . PRO B 2 111 ? 188.763 148.571 195.934 1.00 47.10 111 PRO T C 1
ATOM 4586 O O . PRO B 2 111 ? 188.667 148.299 197.132 1.00 47.10 111 PRO T O 1
ATOM 4590 N N . ILE B 2 112 ? 187.852 149.286 195.279 1.00 48.57 112 ILE T N 1
ATOM 4591 C CA . ILE B 2 112 ? 186.672 149.828 195.933 1.00 48.57 112 ILE T CA 1
ATOM 4592 C C . ILE B 2 112 ? 185.382 149.412 195.237 1.00 48.57 112 ILE T C 1
ATOM 4593 O O . ILE B 2 112 ? 184.448 148.948 195.893 1.00 48.57 112 ILE T O 1
ATOM 4598 N N . ASP B 2 113 ? 185.301 149.566 193.918 1.00 52.18 113 ASP T N 1
ATOM 4599 C CA . ASP B 2 113 ? 184.041 149.342 193.226 1.00 52.18 113 ASP T CA 1
ATOM 4600 C C . ASP B 2 113 ? 184.227 148.344 192.096 1.00 52.18 113 ASP T C 1
ATOM 4601 O O . ASP B 2 113 ? 185.334 148.128 191.598 1.00 52.18 113 ASP T O 1
ATOM 4606 N N . GLY B 2 114 ? 183.115 147.737 191.702 1.00 52.14 114 GLY T N 1
ATOM 4607 C CA . GLY B 2 114 ? 183.088 146.805 190.593 1.00 52.14 114 GLY T CA 1
ATOM 4608 C C . GLY B 2 114 ? 181.665 146.362 190.348 1.00 52.14 114 GLY T C 1
ATOM 4609 O O . GLY B 2 114 ? 180.734 146.772 191.045 1.00 52.14 114 GLY T O 1
ATOM 4610 N N . VAL B 2 115 ? 181.501 145.520 189.334 1.00 52.18 115 VAL T N 1
ATOM 4611 C CA . VAL B 2 115 ? 180.214 144.925 189.002 1.00 52.18 115 VAL T CA 1
ATOM 4612 C C . VAL B 2 115 ? 180.372 143.413 189.060 1.00 52.18 115 VAL T C 1
ATOM 4613 O O . VAL B 2 115 ? 181.273 142.853 188.425 1.00 52.18 115 VAL T O 1
ATOM 4617 N N . LEU B 2 116 ? 179.499 142.755 189.825 1.00 52.51 116 LEU T N 1
ATOM 4618 C CA . LEU B 2 116 ? 179.707 141.345 190.140 1.00 52.51 116 LEU T CA 1
ATOM 4619 C C . LEU B 2 116 ? 179.499 140.453 188.921 1.00 52.51 116 LEU T C 1
ATOM 4620 O O . LEU B 2 116 ? 180.306 139.553 188.665 1.00 52.51 116 LEU T O 1
ATOM 4625 N N . ILE B 2 117 ? 178.429 140.678 188.162 1.00 53.35 117 ILE T N 1
ATOM 4626 C CA . ILE B 2 117 ? 178.090 139.829 187.027 1.00 53.35 117 ILE T CA 1
ATOM 4627 C C . ILE B 2 117 ? 177.898 140.692 185.790 1.00 53.35 117 ILE T C 1
ATOM 4628 O O . ILE B 2 117 ? 177.617 141.890 185.881 1.00 53.35 117 ILE T O 1
ATOM 4633 N N . ASN B 2 118 ? 178.049 140.071 184.624 1.00 56.59 118 ASN T N 1
ATOM 4634 C CA . ASN B 2 118 ? 177.861 140.782 183.369 1.00 56.59 118 ASN T CA 1
ATOM 4635 C C . ASN B 2 118 ? 176.395 141.143 183.162 1.00 56.59 118 ASN T C 1
ATOM 4636 O O . ASN B 2 118 ? 175.487 140.391 183.522 1.00 56.59 118 ASN T O 1
ATOM 4641 N N . ALA B 2 119 ? 176.172 142.310 182.568 1.00 56.50 119 ALA T N 1
ATOM 4642 C CA . ALA B 2 119 ? 174.840 142.810 182.267 1.00 56.50 119 ALA T CA 1
ATOM 4643 C C . ALA B 2 119 ? 174.743 143.112 180.780 1.00 56.50 119 ALA T C 1
ATOM 4644 O O . ALA B 2 119 ? 175.731 143.507 180.156 1.00 56.50 119 ALA T O 1
ATOM 4646 N N . VAL B 2 120 ? 173.556 142.923 180.211 1.00 55.52 120 VAL T N 1
ATOM 4647 C CA . VAL B 2 120 ? 173.318 143.157 178.792 1.00 55.52 120 VAL T CA 1
ATOM 4648 C C . VAL B 2 120 ? 172.469 144.410 178.641 1.00 55.52 120 VAL T C 1
ATOM 4649 O O . VAL B 2 120 ? 171.507 144.613 179.391 1.00 55.52 120 VAL T O 1
ATOM 4653 N N . ALA B 2 121 ? 172.843 145.263 177.692 1.00 57.92 121 ALA T N 1
ATOM 4654 C CA . ALA B 2 121 ? 172.121 146.496 177.439 1.00 57.92 121 ALA T CA 1
ATOM 4655 C C . ALA B 2 121 ? 170.924 146.240 176.527 1.00 57.92 121 ALA T C 1
ATOM 4656 O O . ALA B 2 121 ? 170.669 145.117 176.085 1.00 57.92 121 ALA T O 1
ATOM 4658 N N . SER B 2 122 ? 170.178 147.311 176.249 1.00 61.01 122 SER T N 1
ATOM 4659 C CA . SER B 2 122 ? 168.987 147.188 175.414 1.00 61.01 122 SER T CA 1
ATOM 4660 C C . SER B 2 122 ? 169.343 146.786 173.989 1.00 61.01 122 SER T C 1
ATOM 4661 O O . SER B 2 122 ? 168.654 145.961 173.379 1.00 61.01 122 SER T O 1
ATOM 4664 N N . VAL B 2 123 ? 170.416 147.361 173.439 1.00 57.04 123 VAL T N 1
ATOM 4665 C CA . VAL B 2 123 ? 170.801 147.071 172.062 1.00 57.04 123 VAL T CA 1
ATOM 4666 C C . VAL B 2 123 ? 171.217 145.619 171.881 1.00 57.04 123 VAL T C 1
ATOM 4667 O O . VAL B 2 123 ? 171.176 145.102 170.761 1.00 57.04 123 VAL T O 1
ATOM 4671 N N . GLY B 2 124 ? 171.615 144.944 172.954 1.00 52.70 124 GLY T N 1
ATOM 4672 C CA . GLY B 2 124 ? 172.011 143.555 172.886 1.00 52.70 124 GLY T CA 1
ATOM 4673 C C . GLY B 2 124 ? 173.487 143.282 173.072 1.00 52.70 124 GLY T C 1
ATOM 4674 O O . GLY B 2 124 ? 173.924 142.157 172.808 1.00 52.70 124 GLY T O 1
ATOM 4675 N N . ARG B 2 125 ? 174.265 144.264 173.512 1.00 51.84 125 ARG T N 1
ATOM 4676 C CA . ARG B 2 125 ? 175.688 144.098 173.757 1.00 51.84 125 ARG T CA 1
ATOM 4677 C C . ARG B 2 125 ? 175.939 143.932 175.250 1.00 51.84 125 ARG T C 1
ATOM 4678 O O . ARG B 2 125 ? 175.120 144.333 176.082 1.00 51.84 125 ARG T O 1
ATOM 4686 N N . LEU B 2 126 ? 177.078 143.332 175.584 1.00 54.45 126 LEU T N 1
ATOM 4687 C CA . LEU B 2 126 ? 177.498 143.245 176.975 1.00 54.45 126 LEU T CA 1
ATOM 4688 C C . LEU B 2 126 ? 177.922 144.620 177.479 1.00 54.45 126 LEU T C 1
ATOM 4689 O O . LEU B 2 126 ? 178.398 145.459 176.710 1.00 54.45 126 LEU T O 1
ATOM 4694 N N . LYS B 2 127 ? 177.750 144.851 178.777 1.00 56.51 127 LYS T N 1
ATOM 4695 C CA . LYS B 2 127 ? 177.993 146.173 179.331 1.00 56.51 127 LYS T CA 1
ATOM 4696 C C . LYS B 2 127 ? 179.413 146.295 179.881 1.00 56.51 127 LYS T C 1
ATOM 4697 O O . LYS B 2 127 ? 180.151 145.316 180.003 1.00 56.51 127 LYS T O 1
ATOM 4703 N N . THR B 2 128 ? 179.774 147.525 180.239 1.00 56.57 128 THR T N 1
ATOM 4704 C CA . THR B 2 128 ? 181.142 147.881 180.583 1.00 56.57 128 THR T CA 1
ATOM 4705 C C . THR B 2 128 ? 181.397 147.657 182.076 1.00 56.57 128 THR T C 1
ATOM 4706 O O . THR B 2 128 ? 180.469 147.574 182.885 1.00 56.57 128 THR T O 1
ATOM 4710 N N . LYS B 2 129 ? 182.678 147.564 182.441 1.00 52.40 129 LYS T N 1
ATOM 4711 C CA . LYS B 2 129 ? 183.082 147.277 183.812 1.00 52.40 129 LYS T CA 1
ATOM 4712 C C . LYS B 2 129 ? 183.842 148.458 184.404 1.00 52.40 129 LYS T C 1
ATOM 4713 O O . LYS B 2 129 ? 184.924 148.800 183.905 1.00 52.40 129 LYS T O 1
ATOM 4719 N N . PRO B 2 130 ? 183.319 149.112 185.449 1.00 50.49 130 PRO T N 1
ATOM 4720 C CA . PRO B 2 130 ? 183.979 150.332 185.954 1.00 50.49 130 PRO T CA 1
ATOM 4721 C C . PRO B 2 130 ? 185.300 150.106 186.682 1.00 50.49 130 PRO T C 1
ATOM 4722 O O . PRO B 2 130 ? 186.295 150.740 186.320 1.00 50.49 130 PRO T O 1
ATOM 4726 N N . TYR B 2 131 ? 185.341 149.259 187.711 1.00 47.93 131 TYR T N 1
ATOM 4727 C CA . TYR B 2 131 ? 186.573 148.927 188.444 1.00 47.93 131 TYR T CA 1
ATOM 4728 C C . TYR B 2 131 ? 187.302 150.174 188.964 1.00 47.93 131 TYR T C 1
ATOM 4729 O O . TYR B 2 131 ? 188.342 150.584 188.452 1.00 47.93 131 TYR T O 1
ATOM 4738 N N . ARG B 2 132 ? 186.720 150.771 190.002 1.00 49.06 132 ARG T N 1
ATOM 4739 C CA . ARG B 2 132 ? 187.295 151.946 190.650 1.00 49.06 132 ARG T CA 1
ATOM 4740 C C . ARG B 2 132 ? 188.424 151.568 191.613 1.00 49.06 132 ARG T C 1
ATOM 4741 O O . ARG B 2 132 ? 188.473 150.455 192.141 1.00 49.06 132 ARG T O 1
ATOM 4749 N N . PHE B 2 133 ? 189.336 152.519 191.842 1.00 47.32 133 PHE T N 1
ATOM 4750 C CA . PHE B 2 133 ? 190.480 152.340 192.731 1.00 47.32 133 PHE T CA 1
ATOM 4751 C C . PHE B 2 133 ? 190.774 153.644 193.464 1.00 47.32 133 PHE T C 1
ATOM 4752 O O . PHE B 2 133 ? 190.313 154.717 193.067 1.00 47.32 133 PHE T O 1
ATOM 4760 N N . ARG B 2 134 ? 191.556 153.540 194.542 1.00 47.75 134 ARG T N 1
ATOM 4761 C CA . ARG B 2 134 ? 192.145 154.692 195.220 1.00 47.75 134 ARG T CA 1
ATOM 4762 C C . ARG B 2 134 ? 193.548 154.343 195.695 1.00 47.75 134 ARG T C 1
ATOM 4763 O O . ARG B 2 134 ? 193.837 153.181 195.990 1.00 47.75 134 ARG T O 1
ATOM 4771 N N . PHE B 2 135 ? 194.410 155.356 195.790 1.00 47.79 135 PHE T N 1
ATOM 4772 C CA . PHE B 2 135 ? 195.817 155.156 196.106 1.00 47.79 135 PHE T CA 1
ATOM 4773 C C . PHE B 2 135 ? 196.299 156.220 197.080 1.00 47.79 135 PHE T C 1
ATOM 4774 O O . PHE B 2 135 ? 195.641 157.246 197.268 1.00 47.79 135 PHE T O 1
ATOM 4782 N N . GLU B 2 136 ? 197.457 155.968 197.697 1.00 51.92 136 GLU T N 1
ATOM 4783 C CA . GLU B 2 136 ? 197.953 156.865 198.737 1.00 51.92 136 GLU T CA 1
ATOM 4784 C C . GLU B 2 136 ? 199.039 157.796 198.208 1.00 51.92 136 GLU T C 1
ATOM 4785 O O . GLU B 2 136 ? 198.915 159.022 198.299 1.00 51.92 136 GLU T O 1
ATOM 4791 N N . LYS B 2 137 ? 200.116 157.237 197.658 1.00 49.51 137 LYS T N 1
ATOM 4792 C CA . LYS B 2 137 ? 201.244 158.029 197.181 1.00 49.51 137 LYS T CA 1
ATOM 4793 C C . LYS B 2 137 ? 201.355 157.912 195.671 1.00 49.51 137 LYS T C 1
ATOM 4794 O O . LYS B 2 137 ? 201.151 156.831 195.112 1.00 49.51 137 LYS T O 1
ATOM 4800 N N . VAL B 2 138 ? 201.683 159.023 195.017 1.00 46.13 138 VAL T N 1
ATOM 4801 C CA . VAL B 2 138 ? 201.915 159.063 193.579 1.00 46.13 138 VAL T CA 1
ATOM 4802 C C . VAL B 2 138 ? 203.240 159.769 193.321 1.00 46.13 138 VAL T C 1
ATOM 4803 O O . VAL B 2 138 ? 203.529 160.805 193.931 1.00 46.13 138 VAL T O 1
ATOM 4807 N N . ILE B 2 139 ? 204.058 159.188 192.448 1.00 46.75 139 ILE T N 1
ATOM 4808 C CA . ILE B 2 139 ? 205.343 159.760 192.060 1.00 46.75 139 ILE T CA 1
ATOM 4809 C C . ILE B 2 139 ? 205.402 159.797 190.540 1.00 46.75 139 ILE T C 1
ATOM 4810 O O . ILE B 2 139 ? 204.955 158.857 189.872 1.00 46.75 139 ILE T O 1
ATOM 4815 N N . LYS B 2 140 ? 205.935 160.885 189.996 1.00 47.48 140 LYS T N 1
ATOM 4816 C CA . LYS B 2 140 ? 206.030 161.078 188.556 1.00 47.48 140 LYS T CA 1
ATOM 4817 C C . LYS B 2 140 ? 207.493 161.021 188.137 1.00 47.48 140 LYS T C 1
ATOM 4818 O O . LYS B 2 140 ? 208.291 161.872 188.540 1.00 47.48 140 LYS T O 1
ATOM 4824 N N . ALA B 2 141 ? 207.838 160.022 187.327 1.00 53.13 141 ALA T N 1
ATOM 4825 C CA . ALA B 2 141 ? 209.191 159.869 186.806 1.00 53.13 141 ALA T CA 1
ATOM 4826 C C . ALA B 2 141 ? 209.247 160.112 185.305 1.00 53.13 141 ALA T C 1
ATOM 4827 O O . ALA B 2 141 ? 210.045 159.482 184.606 1.00 53.13 141 ALA T O 1
ATOM 4829 N N . GLY B 2 142 ? 208.410 161.009 184.797 1.00 60.87 142 GLY T N 1
ATOM 4830 C CA . GLY B 2 142 ? 208.314 161.239 183.372 1.00 60.87 142 GLY T CA 1
ATOM 4831 C C . GLY B 2 142 ? 208.690 162.640 182.943 1.00 60.87 142 GLY T C 1
ATOM 4832 O O . GLY B 2 142 ? 207.992 163.252 182.129 1.00 60.87 142 GLY T O 1
ATOM 4833 N N . THR B 2 143 ? 209.782 163.168 183.500 1.00 68.04 143 THR T N 1
ATOM 4834 C CA . THR B 2 143 ? 210.227 164.506 183.123 1.00 68.04 143 THR T CA 1
ATOM 4835 C C . THR B 2 143 ? 210.552 164.583 181.636 1.00 68.04 143 THR T C 1
ATOM 4836 O O . THR B 2 143 ? 210.320 165.616 180.997 1.00 68.04 143 THR T O 1
ATOM 4840 N N . SER B 2 144 ? 211.078 163.502 181.069 1.00 69.07 144 SER T N 1
ATOM 4841 C CA . SER B 2 144 ? 211.416 163.462 179.652 1.00 69.07 144 SER T CA 1
ATOM 4842 C C . SER B 2 144 ? 210.165 163.544 178.783 1.00 69.07 144 SER T C 1
ATOM 4843 O O . SER B 2 144 ? 210.106 164.329 177.837 1.00 69.07 144 SER T O 1
ATOM 4846 N N . PHE C 2 1 ? 192.776 187.661 172.671 1.00 57.21 1 PHE A N 1
ATOM 4847 C CA . PHE C 2 1 ? 193.613 186.780 171.867 1.00 57.21 1 PHE A CA 1
ATOM 4848 C C . PHE C 2 1 ? 195.055 186.820 172.359 1.00 57.21 1 PHE A C 1
ATOM 4849 O O . PHE C 2 1 ? 195.676 185.777 172.560 1.00 57.21 1 PHE A O 1
ATOM 4857 N N . GLY C 2 2 ? 195.589 188.022 172.548 1.00 56.17 2 GLY A N 1
ATOM 4858 C CA . GLY C 2 2 ? 196.926 188.159 173.088 1.00 56.17 2 GLY A CA 1
ATOM 4859 C C . GLY C 2 2 ? 196.934 188.298 174.596 1.00 56.17 2 GLY A C 1
ATOM 4860 O O . GLY C 2 2 ? 197.383 189.317 175.128 1.00 56.17 2 GLY A O 1
ATOM 4861 N N . SER C 2 3 ? 196.445 187.280 175.297 1.00 55.11 3 SER A N 1
ATOM 4862 C CA . SER C 2 3 ? 196.308 187.308 176.745 1.00 55.11 3 SER A CA 1
ATOM 4863 C C . SER C 2 3 ? 197.340 186.395 177.389 1.00 55.11 3 SER A C 1
ATOM 4864 O O . SER C 2 3 ? 197.525 185.252 176.960 1.00 55.11 3 SER A O 1
ATOM 4867 N N . ILE C 2 4 ? 198.013 186.904 178.418 1.00 52.84 4 ILE A N 1
ATOM 4868 C CA . ILE C 2 4 ? 199.032 186.156 179.142 1.00 52.84 4 ILE A CA 1
ATOM 4869 C C . ILE C 2 4 ? 198.792 186.303 180.636 1.00 52.84 4 ILE A C 1
ATOM 4870 O O . ILE C 2 4 ? 198.144 187.249 181.092 1.00 52.84 4 ILE A O 1
ATOM 4875 N N . CYS C 2 5 ? 199.320 185.352 181.401 1.00 50.91 5 CYS A N 1
ATOM 4876 C CA . CYS C 2 5 ? 199.255 185.374 182.855 1.00 50.91 5 CYS A CA 1
ATOM 4877 C C . CYS C 2 5 ? 200.636 185.078 183.418 1.00 50.91 5 CYS A C 1
ATOM 4878 O O . CYS C 2 5 ? 201.274 184.100 183.018 1.00 50.91 5 CYS A O 1
ATOM 4881 N N . ALA C 2 6 ? 201.096 185.920 184.337 1.00 44.66 6 ALA A N 1
ATOM 4882 C CA . ALA C 2 6 ? 202.375 185.728 185.009 1.00 44.66 6 ALA A CA 1
ATOM 4883 C C . ALA C 2 6 ? 202.110 185.340 186.457 1.00 44.66 6 ALA A C 1
ATOM 4884 O O . ALA C 2 6 ? 201.483 186.100 187.201 1.00 44.66 6 ALA A O 1
ATOM 4886 N N . PHE C 2 7 ? 202.590 184.165 186.849 1.00 45.35 7 PHE A N 1
ATOM 4887 C CA . PHE C 2 7 ? 202.416 183.636 188.194 1.00 45.35 7 PHE A CA 1
ATOM 4888 C C . PHE C 2 7 ? 203.719 183.791 188.960 1.00 45.35 7 PHE A C 1
ATOM 4889 O O . PHE C 2 7 ? 204.793 183.534 188.413 1.00 45.35 7 PHE A O 1
ATOM 4897 N N . THR C 2 8 ? 203.625 184.210 190.218 1.00 47.92 8 THR A N 1
ATOM 4898 C CA . THR C 2 8 ? 204.778 184.303 191.102 1.00 47.92 8 THR A CA 1
ATOM 4899 C C . THR C 2 8 ? 204.467 183.619 192.425 1.00 47.92 8 THR A C 1
ATOM 4900 O O . THR C 2 8 ? 203.329 183.654 192.900 1.00 47.92 8 THR A O 1
ATOM 4904 N N . ALA C 2 9 ? 205.480 182.988 193.011 1.00 49.68 9 ALA A N 1
ATOM 4905 C CA . ALA C 2 9 ? 205.360 182.317 194.297 1.00 49.68 9 ALA A CA 1
ATOM 4906 C C . ALA C 2 9 ? 206.489 182.771 195.209 1.00 49.68 9 ALA A C 1
ATOM 4907 O O . ALA C 2 9 ? 207.607 183.013 194.750 1.00 49.68 9 ALA A O 1
ATOM 4909 N N . SER C 2 10 ? 206.196 182.885 196.505 1.00 53.27 10 SER A N 1
ATOM 4910 C CA . SER C 2 10 ? 207.170 183.467 197.423 1.00 53.27 10 SER A CA 1
ATOM 4911 C C . SER C 2 10 ? 208.368 182.548 197.630 1.00 53.27 10 SER A C 1
ATOM 4912 O O . SER C 2 10 ? 209.489 183.022 197.847 1.00 53.27 10 SER A O 1
ATOM 4915 N N . ARG C 2 11 ? 208.158 181.234 197.573 1.00 54.73 11 ARG A N 1
ATOM 4916 C CA . ARG C 2 11 ? 209.224 180.275 197.834 1.00 54.73 11 ARG A CA 1
ATOM 4917 C C . ARG C 2 11 ? 209.563 179.404 196.634 1.00 54.73 11 ARG A C 1
ATOM 4918 O O . ARG C 2 11 ? 210.738 179.271 196.283 1.00 54.73 11 ARG A O 1
ATOM 4926 N N . THR C 2 12 ? 208.562 178.793 195.998 1.00 52.41 12 THR A N 1
ATOM 4927 C CA . THR C 2 12 ? 208.840 177.859 194.912 1.00 52.41 12 THR A CA 1
ATOM 4928 C C . THR C 2 12 ? 209.348 178.577 193.666 1.00 52.41 12 THR A C 1
ATOM 4929 O O . THR C 2 12 ? 210.338 178.152 193.061 1.00 52.41 12 THR A O 1
ATOM 4933 N N . PHE C 2 13 ? 208.693 179.668 193.272 1.00 51.10 13 PHE A N 1
ATOM 4934 C CA . PHE C 2 13 ? 209.047 180.421 192.067 1.00 51.10 13 PHE A CA 1
ATOM 4935 C C . PHE C 2 13 ? 209.232 181.884 192.440 1.00 51.10 13 PHE A C 1
ATOM 4936 O O . PHE C 2 13 ? 208.377 182.726 192.134 1.00 51.10 13 PHE A O 1
ATOM 4944 N N . PRO C 2 14 ? 210.345 182.225 193.095 1.00 49.44 14 PRO A N 1
ATOM 4945 C CA . PRO C 2 14 ? 210.542 183.623 193.515 1.00 49.44 14 PRO A CA 1
ATOM 4946 C C . PRO C 2 14 ? 210.550 184.606 192.359 1.00 49.44 14 PRO A C 1
ATOM 4947 O O . PRO C 2 14 ? 210.137 185.760 192.531 1.00 49.44 14 PRO A O 1
ATOM 4951 N N . ASN C 2 15 ? 211.011 184.186 191.183 1.00 49.70 15 ASN A N 1
ATOM 4952 C CA . ASN C 2 15 ? 211.045 185.056 190.017 1.00 49.70 15 ASN A CA 1
ATOM 4953 C C . ASN C 2 15 ? 209.832 184.893 189.111 1.00 49.70 15 ASN A C 1
ATOM 4954 O O . ASN C 2 15 ? 209.592 185.759 188.264 1.00 49.70 15 ASN A O 1
ATOM 4959 N N . GLY C 2 16 ? 209.071 183.818 189.263 1.00 48.32 16 GLY A N 1
ATOM 4960 C CA . GLY C 2 16 ? 207.824 183.663 188.548 1.00 48.32 16 GLY A CA 1
ATOM 4961 C C . GLY C 2 16 ? 207.981 182.980 187.200 1.00 48.32 16 GLY A C 1
ATOM 4962 O O . GLY C 2 16 ? 209.079 182.811 186.672 1.00 48.32 16 GLY A O 1
ATOM 4963 N N . PHE C 2 17 ? 206.840 182.581 186.642 1.00 48.75 17 PHE A N 1
ATOM 4964 C CA . PHE C 2 17 ? 206.773 181.948 185.334 1.00 48.75 17 PHE A CA 1
ATOM 4965 C C . PHE C 2 17 ? 205.534 182.450 184.609 1.00 48.75 17 PHE A C 1
ATOM 4966 O O . PHE C 2 17 ? 204.608 182.986 185.220 1.00 48.75 17 PHE A O 1
ATOM 4974 N N . THR C 2 18 ? 205.522 182.269 183.291 1.00 49.95 18 THR A N 1
ATOM 4975 C CA . THR C 2 18 ? 204.440 182.748 182.443 1.00 49.95 18 THR A CA 1
ATOM 4976 C C . THR C 2 18 ? 203.725 181.578 181.783 1.00 49.95 18 THR A C 1
ATOM 4977 O O . THR C 2 18 ? 204.336 180.546 181.489 1.00 49.95 18 THR A O 1
ATOM 4981 N N . VAL C 2 19 ? 202.421 181.736 181.575 1.00 50.95 19 VAL A N 1
ATOM 4982 C CA . VAL C 2 19 ? 201.586 180.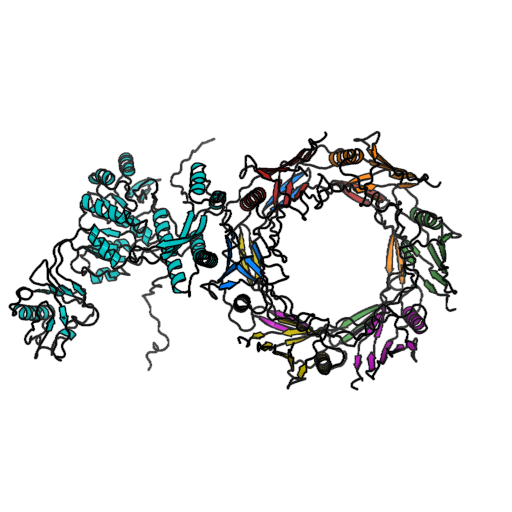734 180.923 1.00 50.95 19 VAL A CA 1
ATOM 4983 C C . VAL C 2 19 ? 200.849 181.410 179.774 1.00 50.95 19 VAL A C 1
ATOM 4984 O O . VAL C 2 19 ? 200.298 182.505 179.937 1.00 50.95 19 VAL A O 1
ATOM 4988 N N . THR C 2 20 ? 200.862 180.771 178.602 1.00 55.03 20 THR A N 1
ATOM 4989 C CA . THR C 2 20 ? 200.236 181.327 177.412 1.00 55.03 20 THR A CA 1
ATOM 4990 C C . THR C 2 20 ? 199.276 180.377 176.710 1.00 55.03 20 THR A C 1
ATOM 4991 O O . THR C 2 20 ? 198.508 180.832 175.855 1.00 55.03 20 THR A O 1
ATOM 4995 N N . GLU C 2 21 ? 199.293 179.087 177.033 1.00 56.87 21 GLU A N 1
ATOM 4996 C CA . GLU C 2 21 ? 198.419 178.102 176.403 1.00 56.87 21 GLU A CA 1
ATOM 4997 C C . GLU C 2 21 ? 197.167 177.949 177.257 1.00 56.87 21 GLU A C 1
ATOM 4998 O O . GLU C 2 21 ? 197.206 177.320 178.318 1.00 56.87 21 GLU A O 1
ATOM 5004 N N . GLU C 2 22 ? 196.055 178.512 176.788 1.00 56.12 22 GLU A N 1
ATOM 5005 C CA . GLU C 2 22 ? 194.835 178.606 177.578 1.00 56.12 22 GLU A CA 1
ATOM 5006 C C . GLU C 2 22 ? 193.796 177.553 177.207 1.00 56.12 22 GLU A C 1
ATOM 5007 O O . GLU C 2 22 ? 192.663 177.623 177.694 1.00 56.12 22 GLU A O 1
ATOM 5013 N N . PHE C 2 23 ? 194.143 176.605 176.336 1.00 62.59 23 PHE A N 1
ATOM 5014 C CA . PHE C 2 23 ? 193.323 175.433 176.031 1.00 62.59 23 PHE A CA 1
ATOM 5015 C C . PHE C 2 23 ? 192.063 175.797 175.246 1.00 62.59 23 PHE A C 1
ATOM 5016 O O . PHE C 2 23 ? 191.670 176.966 175.193 1.00 62.59 23 PHE A O 1
ATOM 5024 N N . ALA C 2 24 ? 191.418 174.796 174.639 1.00 65.95 24 ALA A N 1
ATOM 5025 C CA . ALA C 2 24 ? 190.520 175.019 173.509 1.00 65.95 24 ALA A CA 1
ATOM 5026 C C . ALA C 2 24 ? 189.057 175.183 173.902 1.00 65.95 24 ALA A C 1
ATOM 5027 O O . ALA C 2 24 ? 188.489 176.255 173.672 1.00 65.95 24 ALA A O 1
ATOM 5029 N N . ASP C 2 25 ? 188.418 174.164 174.482 1.00 68.77 25 ASP A N 1
ATOM 5030 C CA . ASP C 2 25 ? 186.965 174.228 174.628 1.00 68.77 25 ASP A CA 1
ATOM 5031 C C . ASP C 2 25 ? 186.546 174.533 176.061 1.00 68.77 25 ASP A C 1
ATOM 5032 O O . ASP C 2 25 ? 185.367 174.799 176.322 1.00 68.77 25 ASP A O 1
ATOM 5037 N N . ALA C 2 26 ? 187.481 174.494 177.002 1.00 64.22 26 ALA A N 1
ATOM 5038 C CA . ALA C 2 26 ? 187.172 174.951 178.345 1.00 64.22 26 ALA A CA 1
ATOM 5039 C C . ALA C 2 26 ? 187.188 176.476 178.394 1.00 64.22 26 ALA A C 1
ATOM 5040 O O . ALA C 2 26 ? 187.615 177.151 177.455 1.00 64.22 26 ALA A O 1
ATOM 5042 N N . ASP C 2 27 ? 186.704 177.025 179.504 1.00 60.80 27 ASP A N 1
ATOM 5043 C CA . ASP C 2 27 ? 186.740 178.467 179.705 1.00 60.80 27 ASP A CA 1
ATOM 5044 C C . ASP C 2 27 ? 187.994 178.839 180.479 1.00 60.80 27 ASP A C 1
ATOM 5045 O O . ASP C 2 27 ? 188.096 178.502 181.666 1.00 60.80 27 ASP A O 1
ATOM 5050 N N . PRO C 2 28 ? 188.963 179.510 179.866 1.00 54.03 28 PRO A N 1
ATOM 5051 C CA . PRO C 2 28 ? 190.100 180.014 180.638 1.00 54.03 28 PRO A CA 1
ATOM 5052 C C . PRO C 2 28 ? 189.721 181.274 181.395 1.00 54.03 28 PRO A C 1
ATOM 5053 O O . PRO C 2 28 ? 188.818 182.013 180.997 1.00 54.03 28 PRO A O 1
ATOM 5057 N N . ILE C 2 29 ? 190.413 181.500 182.510 1.00 53.10 29 ILE A N 1
ATOM 5058 C CA . ILE C 2 29 ? 190.260 182.709 183.315 1.00 53.10 29 ILE A CA 1
ATOM 5059 C C . ILE C 2 29 ? 188.778 182.894 183.636 1.00 53.10 29 ILE A C 1
ATOM 5060 O O . ILE C 2 29 ? 188.134 183.836 183.165 1.00 53.10 29 ILE A O 1
ATOM 5065 N N . ASP C 2 30 ? 188.204 181.949 184.371 1.00 54.94 30 ASP A N 1
ATOM 5066 C CA . ASP C 2 30 ? 186.810 182.058 184.766 1.00 54.94 30 ASP A CA 1
ATOM 5067 C C . ASP C 2 30 ? 186.704 182.538 186.210 1.00 54.94 30 ASP A C 1
ATOM 5068 O O . ASP C 2 30 ? 187.549 182.229 187.053 1.00 54.94 30 ASP A O 1
ATOM 5073 N N . SER C 2 31 ? 185.649 183.303 186.490 1.00 50.63 31 SER A N 1
ATOM 5074 C CA . SER C 2 31 ? 185.421 183.847 187.820 1.00 50.63 31 SER A CA 1
ATOM 5075 C C . SER C 2 31 ? 183.941 183.791 188.172 1.00 50.63 31 SER A C 1
ATOM 5076 O O . SER C 2 31 ? 183.105 184.326 187.430 1.00 50.63 31 SER A O 1
ATOM 5079 N N . PRO C 2 32 ? 183.592 183.165 189.291 1.00 50.49 32 PRO A N 1
ATOM 5080 C CA . PRO C 2 32 ? 182.187 183.092 189.702 1.00 50.49 32 PRO A CA 1
ATOM 5081 C C . PRO C 2 32 ? 181.683 184.446 190.164 1.00 50.49 32 PRO A C 1
ATOM 5082 O O . PRO C 2 32 ? 182.482 185.341 190.473 1.00 50.49 32 PRO A O 1
ATOM 5086 N N . PRO C 2 33 ? 180.364 184.642 190.210 1.00 51.27 33 PRO A N 1
ATOM 5087 C CA . PRO C 2 33 ? 179.828 185.926 190.674 1.00 51.27 33 PRO A CA 1
ATOM 5088 C C . PRO C 2 33 ? 180.157 186.179 192.138 1.00 51.27 33 PRO A C 1
ATOM 5089 O O . PRO C 2 33 ? 180.305 185.250 192.934 1.00 51.27 33 PRO A O 1
ATOM 5093 N N . PHE C 2 34 ? 180.269 187.457 192.483 1.00 51.64 34 PHE A N 1
ATOM 5094 C CA . PHE C 2 34 ? 180.687 187.904 193.804 1.00 51.64 34 PHE A CA 1
ATOM 5095 C C . PHE C 2 34 ? 179.487 188.484 194.540 1.00 51.64 34 PHE A C 1
ATOM 5096 O O . PHE C 2 34 ? 178.810 189.377 194.020 1.00 51.64 34 PHE A O 1
ATOM 5104 N N . ALA C 2 35 ? 179.225 187.978 195.741 1.00 51.19 35 ALA A N 1
ATOM 5105 C CA . ALA C 2 35 ? 178.139 188.468 196.581 1.00 51.19 35 ALA A CA 1
ATOM 5106 C C . ALA C 2 35 ? 178.687 189.498 197.558 1.00 51.19 35 ALA A C 1
ATOM 5107 O O . ALA C 2 35 ? 179.685 189.242 198.239 1.00 51.19 35 ALA A O 1
ATOM 5109 N N . ALA C 2 36 ? 178.035 190.660 197.624 1.00 51.68 36 ALA A N 1
ATOM 5110 C CA . ALA C 2 36 ? 178.545 191.774 198.409 1.00 51.68 36 ALA A CA 1
ATOM 5111 C C . ALA C 2 36 ? 177.626 192.224 199.533 1.00 51.68 36 ALA A C 1
ATOM 5112 O O . ALA C 2 36 ? 178.110 192.845 200.483 1.00 51.68 36 ALA A O 1
ATOM 5114 N N . ALA C 2 37 ? 176.328 191.939 199.458 1.00 50.46 37 ALA A N 1
ATOM 5115 C CA . ALA C 2 37 ? 175.409 192.405 200.484 1.00 50.46 37 ALA A CA 1
ATOM 5116 C C . ALA C 2 37 ? 174.210 191.474 200.567 1.00 50.46 37 ALA A C 1
ATOM 5117 O O . ALA C 2 37 ? 173.922 190.711 199.643 1.00 50.46 37 ALA A O 1
ATOM 5119 N N . ASP C 2 38 ? 173.516 191.549 201.699 1.00 51.40 38 ASP A N 1
ATOM 5120 C CA . ASP C 2 38 ? 172.288 190.806 201.932 1.00 51.40 38 ASP A CA 1
ATOM 5121 C C . ASP C 2 38 ? 171.267 191.739 202.567 1.00 51.40 38 ASP A C 1
ATOM 5122 O O . ASP C 2 38 ? 171.619 192.721 203.223 1.00 51.40 38 ASP A O 1
ATOM 5127 N N . THR C 2 39 ? 169.990 191.428 202.359 1.00 51.24 39 THR A N 1
ATOM 5128 C CA . THR C 2 39 ? 168.911 192.293 202.810 1.00 51.24 39 THR A CA 1
ATOM 5129 C C . THR C 2 39 ? 167.867 191.481 203.560 1.00 51.24 39 THR A C 1
ATOM 5130 O O . THR C 2 39 ? 167.768 190.261 203.412 1.00 51.24 39 THR A O 1
ATOM 5134 N N . GLY C 2 40 ? 167.094 192.182 204.373 1.00 48.95 40 GLY A N 1
ATOM 5135 C CA . GLY C 2 40 ? 165.942 191.591 205.026 1.00 48.95 40 GLY A CA 1
ATOM 5136 C C . GLY C 2 40 ? 164.841 192.619 205.157 1.00 48.95 40 GLY A C 1
ATOM 5137 O O . GLY C 2 40 ? 165.094 193.807 205.360 1.00 48.95 40 GLY A O 1
ATOM 5138 N N . ALA C 2 41 ? 163.606 192.148 205.029 1.00 47.46 41 ALA A N 1
ATOM 5139 C CA . ALA C 2 41 ? 162.430 193.000 205.129 1.00 47.46 41 ALA A CA 1
ATOM 5140 C C . ALA C 2 41 ? 161.644 192.618 206.371 1.00 47.46 41 ALA A C 1
ATOM 5141 O O . ALA C 2 41 ? 161.256 191.456 206.531 1.00 47.46 41 ALA A O 1
ATOM 5143 N N . GLY C 2 42 ? 161.419 193.589 207.249 1.00 48.10 42 GLY A N 1
ATOM 5144 C CA . GLY C 2 42 ? 160.646 193.341 208.443 1.00 48.10 42 GLY A CA 1
ATOM 5145 C C . GLY C 2 42 ? 159.168 193.576 208.227 1.00 48.10 42 GLY A C 1
ATOM 5146 O O . GLY C 2 42 ? 158.720 193.963 207.150 1.00 48.10 42 GLY A O 1
ATOM 5147 N N . LEU C 2 43 ? 158.397 193.326 209.280 1.00 46.95 43 LEU A N 1
ATOM 5148 C CA . LEU C 2 43 ? 156.975 193.628 209.234 1.00 46.95 43 LEU A CA 1
ATOM 5149 C C . LEU C 2 43 ? 156.782 195.133 209.111 1.00 46.95 43 LEU A C 1
ATOM 5150 O O . LEU C 2 43 ? 157.579 195.919 209.630 1.00 46.95 43 LEU A O 1
ATOM 5155 N N . ASN C 2 44 ? 155.731 195.529 208.396 1.00 46.57 44 ASN A N 1
ATOM 5156 C CA . ASN C 2 44 ? 155.345 196.902 208.063 1.00 46.57 44 ASN A CA 1
ATOM 5157 C C . ASN C 2 44 ? 156.219 197.484 206.957 1.00 46.57 44 ASN A C 1
ATOM 5158 O O . ASN C 2 44 ? 156.099 198.678 206.672 1.00 46.57 44 ASN A O 1
ATOM 5163 N N . GLY C 2 45 ? 157.091 196.695 206.333 1.00 47.99 45 GLY A N 1
ATOM 5164 C CA . GLY C 2 45 ? 157.786 197.120 205.137 1.00 47.99 45 GLY A CA 1
ATOM 5165 C C . GLY C 2 45 ? 159.169 197.701 205.333 1.00 47.99 45 GLY A C 1
ATOM 5166 O O . GLY C 2 45 ? 159.777 198.141 204.350 1.00 47.99 45 GLY A O 1
ATOM 5167 N N . ASP C 2 46 ? 159.687 197.724 206.557 1.00 51.58 46 ASP A N 1
ATOM 5168 C CA . ASP C 2 46 ? 161.032 198.235 206.785 1.00 51.58 46 ASP A CA 1
ATOM 5169 C C . ASP C 2 46 ? 162.068 197.305 206.165 1.00 51.58 46 ASP A C 1
ATOM 5170 O O . ASP C 2 46 ? 161.941 196.080 206.224 1.00 51.58 46 ASP A O 1
ATOM 5175 N N . MET C 2 47 ? 163.102 197.893 205.568 1.00 53.09 47 MET A N 1
ATOM 5176 C CA . MET C 2 47 ? 164.163 197.142 204.912 1.00 53.09 47 MET A CA 1
ATOM 5177 C C . MET C 2 47 ? 165.487 197.412 205.611 1.00 53.09 47 MET A C 1
ATOM 5178 O O . MET C 2 47 ? 165.817 198.566 205.899 1.00 53.09 47 MET A O 1
ATOM 5183 N N . VAL C 2 48 ? 166.240 196.348 205.880 1.00 50.34 48 VAL A N 1
ATOM 5184 C CA . VAL C 2 48 ? 167.556 196.436 206.501 1.00 50.34 48 VAL A CA 1
ATOM 5185 C C . VAL C 2 48 ? 168.556 195.736 205.593 1.00 50.34 48 VAL A C 1
ATOM 5186 O O . VAL C 2 48 ? 168.228 194.726 204.961 1.00 50.34 48 VAL A O 1
ATOM 5190 N N . VAL C 2 49 ? 169.765 196.285 205.510 1.00 48.97 49 VAL A N 1
ATOM 5191 C CA . VAL C 2 49 ? 170.805 195.772 204.628 1.00 48.97 49 VAL A CA 1
ATOM 5192 C C . VAL C 2 49 ? 172.123 195.709 205.387 1.00 48.97 49 VAL A C 1
ATOM 5193 O O . VAL C 2 49 ? 172.429 196.591 206.197 1.00 48.97 49 VAL A O 1
ATOM 5197 N N . TRP C 2 50 ? 172.892 194.651 205.140 1.00 48.42 50 TRP A N 1
ATOM 5198 C CA . TRP C 2 50 ? 174.213 194.484 205.722 1.00 48.42 50 TRP A CA 1
ATOM 5199 C C . TRP C 2 50 ? 175.168 193.946 204.668 1.00 48.42 50 TRP A C 1
ATOM 5200 O O . TRP C 2 50 ? 174.746 193.418 203.637 1.00 48.42 50 TRP A O 1
ATOM 5211 N N . ASN C 2 51 ? 176.463 194.084 204.938 1.00 47.92 51 ASN A N 1
ATOM 5212 C CA . ASN C 2 51 ? 177.511 193.717 203.994 1.00 47.92 51 ASN A CA 1
ATOM 5213 C C . ASN C 2 51 ? 177.978 192.294 204.272 1.00 47.92 51 ASN A C 1
ATOM 5214 O O . ASN C 2 51 ? 178.208 191.927 205.428 1.00 47.92 51 ASN A O 1
ATOM 5219 N N . ARG C 2 52 ? 178.112 191.501 203.215 1.00 53.56 52 ARG A N 1
ATOM 5220 C CA . ARG C 2 52 ? 178.713 190.183 203.331 1.00 53.56 52 ARG A CA 1
ATOM 5221 C C . ARG C 2 52 ? 180.191 190.247 202.959 1.00 53.56 52 ARG A C 1
ATOM 5222 O O . ARG C 2 52 ? 180.645 191.159 202.264 1.00 53.56 52 ARG A O 1
ATOM 5230 N N . ALA C 2 53 ? 180.947 189.261 203.433 1.00 53.28 53 ALA A N 1
ATOM 5231 C CA . ALA C 2 53 ? 182.387 189.208 203.224 1.00 53.28 53 ALA A CA 1
ATOM 5232 C C . ALA C 2 53 ? 182.728 188.040 202.312 1.00 53.28 53 ALA A C 1
ATOM 5233 O O . ALA C 2 53 ? 182.360 186.896 202.598 1.00 53.28 53 ALA A O 1
ATOM 5235 N N . ASN C 2 54 ? 183.440 188.330 201.225 1.00 54.38 54 ASN A N 1
ATOM 5236 C CA . ASN C 2 54 ? 183.839 187.318 200.258 1.00 54.38 54 ASN A CA 1
ATOM 5237 C C . ASN C 2 54 ? 185.168 187.732 199.643 1.00 54.38 54 ASN A C 1
ATOM 5238 O O . ASN C 2 54 ? 185.635 188.859 199.822 1.00 54.38 54 ASN A O 1
ATOM 5243 N N . ILE C 2 55 ? 185.778 186.800 198.910 1.00 52.19 55 ILE A N 1
ATOM 5244 C CA . ILE C 2 55 ? 187.070 187.023 198.277 1.00 52.19 55 ILE A CA 1
ATOM 5245 C C . ILE C 2 55 ? 186.998 186.597 196.817 1.00 52.19 55 ILE A C 1
ATOM 5246 O O . ILE C 2 55 ? 186.096 185.869 196.398 1.00 52.19 55 ILE A O 1
ATOM 5251 N N . LEU C 2 56 ? 187.972 187.067 196.042 1.00 50.36 56 LEU A N 1
ATOM 5252 C CA . LEU C 2 56 ? 187.996 186.804 194.611 1.00 50.36 56 LEU A CA 1
ATOM 5253 C C . LEU C 2 56 ? 188.426 185.369 194.328 1.00 50.36 56 LEU A C 1
ATOM 5254 O O . LEU C 2 56 ? 189.301 184.820 195.003 1.00 50.36 56 LEU A O 1
ATOM 5259 N N . GLU C 2 57 ? 187.804 184.763 193.320 1.00 50.48 57 GLU A N 1
ATOM 5260 C CA . GLU C 2 57 ? 188.082 183.393 192.914 1.00 50.48 57 GLU A CA 1
ATOM 5261 C C . GLU C 2 57 ? 188.322 183.345 191.411 1.00 50.48 57 GLU A C 1
ATOM 5262 O O . GLU C 2 57 ? 187.613 184.001 190.643 1.00 50.48 57 GLU A O 1
ATOM 5268 N N . VAL C 2 58 ? 189.320 182.569 190.990 1.00 47.47 58 VAL A N 1
ATOM 5269 C CA . VAL C 2 58 ? 189.716 182.490 189.589 1.00 47.47 58 VAL A CA 1
ATOM 5270 C C . VAL C 2 58 ? 190.191 181.076 189.277 1.00 47.47 58 VAL A C 1
ATOM 5271 O O . VAL C 2 58 ? 190.799 180.413 190.125 1.00 47.47 58 VAL A O 1
ATOM 5275 N N . VAL C 2 59 ? 189.891 180.606 188.067 1.00 48.24 59 VAL A N 1
ATOM 5276 C CA . VAL C 2 59 ? 190.282 179.282 187.593 1.00 48.24 59 VAL A CA 1
ATOM 5277 C C . VAL C 2 59 ? 190.733 179.403 186.141 1.00 48.24 59 VAL A C 1
ATOM 5278 O O . VAL C 2 59 ? 190.110 180.122 185.352 1.00 48.24 59 VAL A O 1
ATOM 5282 N N . VAL C 2 60 ? 191.827 178.722 185.794 1.00 50.42 60 VAL A N 1
ATOM 5283 C CA . VAL C 2 60 ? 192.422 178.808 184.463 1.00 50.42 60 VAL A CA 1
ATOM 5284 C C . VAL C 2 60 ? 192.692 177.403 183.935 1.00 50.42 60 VAL A C 1
ATOM 5285 O O . VAL C 2 60 ? 193.353 176.600 184.600 1.00 50.42 60 VAL A O 1
ATOM 5289 N N . ASN C 2 61 ? 192.211 177.121 182.727 1.00 53.82 61 ASN A N 1
ATOM 5290 C CA . ASN C 2 61 ? 192.394 175.824 182.088 1.00 53.82 61 ASN A CA 1
ATOM 5291 C C . ASN C 2 61 ? 193.565 175.879 181.115 1.00 53.82 61 ASN A C 1
ATOM 5292 O O . ASN C 2 61 ? 193.731 176.859 180.385 1.00 53.82 61 ASN A O 1
ATOM 5297 N N . VAL C 2 62 ? 194.376 174.819 181.104 1.00 51.96 62 VAL A N 1
ATOM 5298 C CA . VAL C 2 62 ? 195.607 174.787 180.325 1.00 51.96 62 VAL A CA 1
ATOM 5299 C C . VAL C 2 62 ? 195.699 173.484 179.541 1.00 51.96 62 VAL A C 1
ATOM 5300 O O . VAL C 2 62 ? 194.978 172.518 179.797 1.00 51.96 62 VAL A O 1
ATOM 5304 N N . ILE C 2 63 ? 196.602 173.481 178.564 1.00 54.36 63 ILE A N 1
ATOM 5305 C CA . ILE C 2 63 ? 196.873 172.330 177.704 1.00 54.36 63 ILE A CA 1
ATOM 5306 C C . ILE C 2 63 ? 197.555 171.242 178.527 1.00 54.36 63 ILE A C 1
ATOM 5307 O O . ILE C 2 63 ? 198.392 171.554 179.384 1.00 54.36 63 ILE A O 1
ATOM 5312 N N . PRO C 2 64 ? 197.227 169.963 178.311 1.00 54.56 64 PRO A N 1
ATOM 5313 C CA . PRO C 2 64 ? 197.776 168.905 179.180 1.00 54.56 64 PRO A CA 1
ATOM 5314 C C . PRO C 2 64 ? 199.294 168.824 179.230 1.00 54.56 64 PRO A C 1
ATOM 5315 O O . PRO C 2 64 ? 199.841 168.478 180.283 1.00 54.56 64 PRO A O 1
ATOM 5319 N N . ASN C 2 65 ? 200.002 169.103 178.134 1.00 58.31 65 ASN A N 1
ATOM 5320 C CA . ASN C 2 65 ? 201.460 168.960 178.098 1.00 58.31 65 ASN A CA 1
ATOM 5321 C C . ASN C 2 65 ? 202.091 170.258 177.591 1.00 58.31 65 ASN A C 1
ATOM 5322 O O . ASN C 2 65 ? 202.406 170.399 176.409 1.00 58.31 65 ASN A O 1
ATOM 5327 N N . THR C 2 66 ? 202.298 171.199 178.508 1.00 59.29 66 THR A N 1
ATOM 5328 C CA . THR C 2 66 ? 202.945 172.468 178.213 1.00 59.29 66 THR A CA 1
ATOM 5329 C C . THR C 2 66 ? 203.774 172.893 179.416 1.00 59.29 66 THR A C 1
ATOM 5330 O O . THR C 2 66 ? 203.604 172.379 180.524 1.00 59.29 66 THR A O 1
ATOM 5334 N N . GLU C 2 67 ? 204.685 173.839 179.183 1.00 61.18 67 GLU A N 1
ATOM 5335 C CA . GLU C 2 67 ? 205.568 174.294 180.252 1.00 61.18 67 GLU A CA 1
ATOM 5336 C C . GLU C 2 67 ? 204.785 174.954 181.381 1.00 61.18 67 GLU A C 1
ATOM 5337 O O . GLU C 2 67 ? 205.065 174.717 182.563 1.00 61.18 67 GLU A O 1
ATOM 5343 N N . GLY C 2 68 ? 203.802 175.790 181.039 1.00 57.16 68 GLY A N 1
ATOM 5344 C CA . GLY C 2 68 ? 202.996 176.422 182.070 1.00 57.16 68 GLY A CA 1
ATOM 5345 C C . GLY C 2 68 ? 202.218 175.417 182.895 1.00 57.16 68 GLY A C 1
ATOM 5346 O O . GLY C 2 68 ? 202.129 175.538 184.120 1.00 57.16 68 GLY A O 1
ATOM 5347 N N . GLU C 2 69 ? 201.654 174.403 182.236 1.00 57.21 69 GLU A N 1
ATOM 5348 C CA . GLU C 2 69 ? 200.949 173.351 182.958 1.00 57.21 69 GLU A CA 1
ATOM 5349 C C . GLU C 2 69 ? 201.890 172.602 183.890 1.00 57.21 69 GLU A C 1
ATOM 5350 O O . GLU C 2 69 ? 201.519 172.263 185.020 1.00 57.21 69 GLU A O 1
ATOM 5356 N N . ARG C 2 70 ? 203.110 172.324 183.430 1.00 55.76 70 ARG A N 1
ATOM 5357 C CA . ARG C 2 70 ? 204.068 171.614 184.268 1.00 55.76 70 ARG A CA 1
ATOM 5358 C C . ARG C 2 70 ? 204.459 172.445 185.483 1.00 55.76 70 ARG A C 1
ATOM 5359 O O . ARG C 2 70 ? 204.581 171.915 186.594 1.00 55.76 70 ARG A O 1
ATOM 5367 N N . ASN C 2 71 ? 204.651 173.752 185.298 1.00 52.38 71 ASN A N 1
ATOM 5368 C CA . ASN C 2 71 ? 204.954 174.615 186.436 1.00 52.38 71 ASN A CA 1
ATOM 5369 C C . ASN C 2 71 ? 203.788 174.673 187.416 1.00 52.38 71 ASN A C 1
ATOM 5370 O O . ASN C 2 71 ? 203.990 174.675 188.637 1.00 52.38 71 ASN A O 1
ATOM 5375 N N . LEU C 2 72 ? 202.557 174.728 186.902 1.00 49.78 72 LEU A N 1
ATOM 5376 C CA . LEU C 2 72 ? 201.393 174.726 187.783 1.00 49.78 72 LEU A CA 1
ATOM 5377 C C . LEU C 2 72 ? 201.308 173.427 188.575 1.00 49.78 72 LEU A C 1
ATOM 5378 O O . LEU C 2 72 ? 200.988 173.436 189.772 1.00 49.78 72 LEU A O 1
ATOM 5383 N N . ALA C 2 73 ? 201.588 172.300 187.920 1.00 50.99 73 ALA A N 1
ATOM 5384 C CA . ALA C 2 73 ? 201.600 171.019 188.618 1.00 50.99 73 ALA A CA 1
ATOM 5385 C C . ALA C 2 73 ? 202.681 170.990 189.687 1.00 50.99 73 ALA A C 1
ATOM 5386 O O . ALA C 2 73 ? 202.468 170.457 190.782 1.00 50.99 73 ALA A O 1
ATOM 5388 N N . VAL C 2 74 ? 203.853 171.552 189.384 1.00 48.70 74 VAL A N 1
ATOM 5389 C CA . VAL C 2 74 ? 204.926 171.625 190.371 1.00 48.70 74 VAL A CA 1
ATOM 5390 C C . VAL C 2 74 ? 204.477 172.424 191.587 1.00 48.70 74 VAL A C 1
ATOM 5391 O O . VAL C 2 74 ? 204.703 172.018 192.733 1.00 48.70 74 VAL A O 1
ATOM 5395 N N . LEU C 2 75 ? 203.827 173.565 191.356 1.00 49.02 75 LEU A N 1
ATOM 5396 C CA . LEU C 2 75 ? 203.338 174.383 192.464 1.00 49.02 75 LEU A CA 1
ATOM 5397 C C . LEU C 2 75 ? 202.333 173.614 193.317 1.00 49.02 75 LEU A C 1
ATOM 5398 O O . LEU C 2 75 ? 202.436 173.582 194.553 1.00 49.02 75 LEU A O 1
ATOM 5403 N N . LEU C 2 76 ? 201.355 172.976 192.668 1.00 48.40 76 LEU A N 1
ATOM 5404 C CA . LEU C 2 76 ? 200.329 172.256 193.416 1.00 48.40 76 LEU A CA 1
ATOM 5405 C C . LEU C 2 76 ? 200.926 171.101 194.210 1.00 48.40 76 LEU A C 1
ATOM 5406 O O . LEU C 2 76 ? 200.533 170.864 195.357 1.00 48.40 76 LEU A O 1
ATOM 5411 N N . ASP C 2 77 ? 201.873 170.370 193.619 1.00 52.17 77 ASP A N 1
ATOM 5412 C CA . ASP C 2 77 ? 202.517 169.277 194.339 1.00 52.17 77 ASP A CA 1
ATOM 5413 C C . ASP C 2 77 ? 203.358 169.798 195.496 1.00 52.17 77 ASP A C 1
ATOM 5414 O O . ASP C 2 77 ? 203.478 169.136 196.533 1.00 52.17 77 ASP A O 1
ATOM 5419 N N . ALA C 2 78 ? 203.964 170.974 195.331 1.00 49.36 78 ALA A N 1
ATOM 5420 C CA . ALA C 2 78 ? 204.738 171.559 196.418 1.00 49.36 78 ALA A CA 1
ATOM 5421 C C . ALA C 2 78 ? 203.850 171.917 197.601 1.00 49.36 78 ALA A C 1
ATOM 5422 O O . ALA C 2 78 ? 204.234 171.712 198.757 1.00 49.36 78 ALA A O 1
ATOM 5424 N N . ASN C 2 79 ? 202.659 172.460 197.336 1.00 49.38 79 ASN A N 1
ATOM 5425 C CA . ASN C 2 79 ? 201.813 172.898 198.446 1.00 49.38 79 ASN A CA 1
ATOM 5426 C C . ASN C 2 79 ? 200.905 171.783 198.956 1.00 49.38 79 ASN A C 1
ATOM 5427 O O . ASN C 2 79 ? 200.205 171.962 199.958 1.00 49.38 79 ASN A O 1
ATOM 5432 N N . ARG C 2 80 ? 200.906 170.628 198.298 1.00 50.02 80 ARG A N 1
ATOM 5433 C CA . ARG C 2 80 ? 199.937 169.587 198.614 1.00 50.02 80 ARG A CA 1
ATOM 5434 C C . ARG C 2 80 ? 200.233 168.949 199.972 1.00 50.02 80 ARG A C 1
ATOM 5435 O O . ARG C 2 80 ? 201.317 169.102 200.540 1.00 50.02 80 ARG A O 1
ATOM 5443 N N . THR C 2 81 ? 199.241 168.229 200.491 1.00 49.86 81 THR A N 1
ATOM 5444 C CA . THR C 2 81 ? 199.366 167.448 201.716 1.00 49.86 81 THR A CA 1
ATOM 5445 C C . THR C 2 81 ? 199.494 165.974 201.358 1.00 49.86 81 THR A C 1
ATOM 5446 O O . THR C 2 81 ? 198.700 165.455 200.567 1.00 49.86 81 THR A O 1
ATOM 5450 N N . GLY C 2 82 ? 200.479 165.300 201.947 1.00 48.33 82 GLY A N 1
ATOM 5451 C CA . GLY C 2 82 ? 200.732 163.914 201.602 1.00 48.33 82 GLY A CA 1
ATOM 5452 C C . GLY C 2 82 ? 201.371 163.167 202.749 1.00 48.33 82 GLY A C 1
ATOM 5453 O O . GLY C 2 82 ? 201.770 163.750 203.759 1.00 48.33 82 GLY A O 1
ATOM 5454 N N . LYS C 2 83 ? 201.445 161.846 202.577 1.00 47.77 83 LYS A N 1
ATOM 5455 C CA . LYS C 2 83 ? 201.961 160.933 203.592 1.00 47.77 83 LYS A CA 1
ATOM 5456 C C . LYS C 2 83 ? 203.284 161.391 204.191 1.00 47.77 83 LYS A C 1
ATOM 5457 O O . LYS C 2 83 ? 203.353 161.696 205.386 1.00 47.77 83 LYS A O 1
ATOM 5463 N N . ASP C 2 84 ? 204.335 161.448 203.379 1.00 48.05 84 ASP A N 1
ATOM 5464 C CA . ASP C 2 84 ? 205.648 161.910 203.823 1.00 48.05 84 ASP A CA 1
ATOM 5465 C C . ASP C 2 84 ? 206.197 162.854 202.762 1.00 48.05 84 ASP A C 1
ATOM 5466 O O . ASP C 2 84 ? 206.922 162.440 201.856 1.00 48.05 84 ASP A O 1
ATOM 5471 N N . LYS C 2 85 ? 205.858 164.132 202.886 1.00 45.48 85 LYS A N 1
ATOM 5472 C CA . LYS C 2 85 ? 206.345 165.163 201.986 1.00 45.48 85 LYS A CA 1
ATOM 5473 C C . LYS C 2 85 ? 206.327 166.502 202.704 1.00 45.48 85 LYS A C 1
ATOM 5474 O O . LYS C 2 85 ? 205.423 166.781 203.496 1.00 45.48 85 LYS A O 1
ATOM 5480 N N . SER C 2 86 ? 207.333 167.324 202.431 1.00 47.12 86 SER A N 1
ATOM 5481 C CA . SER C 2 86 ? 207.390 168.646 203.029 1.00 47.12 86 SER A CA 1
ATOM 5482 C C . SER C 2 86 ? 206.357 169.564 202.388 1.00 47.12 86 SER A C 1
ATOM 5483 O O . SER C 2 86 ? 206.118 169.520 201.179 1.00 47.12 86 SER A O 1
ATOM 5486 N N . GLY C 2 87 ? 205.739 170.401 203.214 1.00 50.20 87 GLY A N 1
ATOM 5487 C CA . GLY C 2 87 ? 204.771 171.358 202.720 1.00 50.20 87 GLY A CA 1
ATOM 5488 C C . GLY C 2 87 ? 205.284 172.779 202.793 1.00 50.20 87 GLY A C 1
ATOM 5489 O O . GLY C 2 87 ? 205.459 173.326 203.886 1.00 50.20 87 GLY A O 1
ATOM 5490 N N . ALA C 2 88 ? 205.531 173.389 201.639 1.00 51.00 88 ALA A N 1
ATOM 5491 C CA . ALA C 2 88 ? 206.067 174.740 201.564 1.00 51.00 88 ALA A CA 1
ATOM 5492 C C . ALA C 2 88 ? 204.911 175.729 201.548 1.00 51.00 88 ALA A C 1
ATOM 5493 O O . ALA C 2 88 ? 204.147 175.780 200.580 1.00 51.00 88 ALA A O 1
ATOM 5495 N N . ARG C 2 89 ? 204.788 176.513 202.614 1.00 52.00 89 ARG A N 1
ATOM 5496 C CA . ARG C 2 89 ? 203.718 177.496 202.737 1.00 52.00 89 ARG A CA 1
ATOM 5497 C C . ARG C 2 89 ? 204.151 178.772 202.027 1.00 52.00 89 ARG A C 1
ATOM 5498 O O . ARG C 2 89 ? 204.952 179.546 202.561 1.00 52.00 89 ARG A O 1
ATOM 5506 N N . ASP C 2 90 ? 203.627 178.991 200.826 1.00 52.12 90 ASP A N 1
ATOM 5507 C CA . ASP C 2 90 ? 203.972 180.154 200.023 1.00 52.12 90 ASP A CA 1
ATOM 5508 C C . ASP C 2 90 ? 202.711 180.828 199.503 1.00 52.12 90 ASP A C 1
ATOM 5509 O O . ASP C 2 90 ? 201.705 180.165 199.236 1.00 52.12 90 ASP A O 1
ATOM 5514 N N . VAL C 2 91 ? 202.768 182.149 199.381 1.00 50.27 91 VAL A N 1
ATOM 5515 C CA . VAL C 2 91 ? 201.661 182.933 198.847 1.00 50.27 91 VAL A CA 1
ATOM 5516 C C . VAL C 2 91 ? 201.938 183.226 197.380 1.00 50.27 91 VAL A C 1
ATOM 5517 O O . VAL C 2 91 ? 203.071 183.543 197.001 1.00 50.27 91 VAL A O 1
ATOM 5521 N N . VAL C 2 92 ? 200.909 183.102 196.548 1.00 48.17 92 VAL A N 1
ATOM 5522 C CA . VAL C 2 92 ? 201.045 183.237 195.105 1.00 48.17 92 VAL A CA 1
ATOM 5523 C C . VAL C 2 92 ? 200.480 184.582 194.674 1.00 48.17 92 VAL A C 1
ATOM 5524 O O . VAL C 2 92 ? 199.596 185.141 195.334 1.00 48.17 92 VAL A O 1
ATOM 5528 N N . GLY C 2 93 ? 201.008 185.106 193.577 1.00 45.82 93 GLY A N 1
ATOM 5529 C CA . GLY C 2 93 ? 200.493 186.325 192.990 1.00 45.82 93 GLY A CA 1
ATOM 5530 C C . GLY C 2 93 ? 200.283 186.147 191.502 1.00 45.82 93 GLY A C 1
ATOM 5531 O O . GLY C 2 93 ? 201.009 185.414 190.834 1.00 45.82 93 GLY A O 1
ATOM 5532 N N . LEU C 2 94 ? 199.266 186.832 190.989 1.00 46.32 94 LEU A N 1
ATOM 5533 C CA . LEU C 2 94 ? 198.869 186.708 189.594 1.00 46.32 94 LEU A CA 1
ATOM 5534 C C . LEU C 2 94 ? 198.654 188.087 188.995 1.00 46.32 94 LEU A C 1
ATOM 5535 O O . LEU C 2 94 ? 197.978 188.929 189.594 1.00 46.32 94 LEU A O 1
ATOM 5540 N N . VAL C 2 95 ? 199.230 188.316 187.820 1.00 47.26 95 VAL A N 1
ATOM 5541 C CA . VAL C 2 95 ? 198.974 189.515 187.031 1.00 47.26 95 VAL A CA 1
ATOM 5542 C C . VAL C 2 95 ? 198.543 189.073 185.639 1.00 47.26 95 VAL A C 1
ATOM 5543 O O . VAL C 2 95 ? 199.176 188.200 185.032 1.00 47.26 95 VAL A O 1
ATOM 5547 N N . VAL C 2 96 ? 197.451 189.648 185.148 1.00 51.04 96 VAL A N 1
ATOM 5548 C CA . VAL C 2 96 ? 196.879 189.293 183.855 1.00 51.04 96 VAL A CA 1
ATOM 5549 C C . VAL C 2 96 ? 196.998 190.502 182.941 1.00 51.04 96 VAL A C 1
ATOM 5550 O O . VAL C 2 96 ? 196.526 191.594 183.280 1.00 51.04 96 VAL A O 1
ATOM 5554 N N . ALA C 2 97 ? 197.623 190.310 181.785 1.00 56.80 97 ALA A N 1
ATOM 5555 C CA . ALA C 2 97 ? 197.783 191.360 180.789 1.00 56.80 97 ALA A CA 1
ATOM 5556 C C . ALA C 2 97 ? 196.874 191.053 179.608 1.00 56.80 97 ALA A C 1
ATOM 5557 O O . ALA C 2 97 ? 197.095 190.073 178.890 1.00 56.80 97 ALA A O 1
ATOM 5559 N N . MET C 2 98 ? 195.866 191.883 179.415 1.00 63.01 98 MET A N 1
ATOM 5560 C CA . MET C 2 98 ? 194.911 191.734 178.331 1.00 63.01 98 MET A CA 1
ATOM 5561 C C . MET C 2 98 ? 195.319 192.595 177.145 1.00 63.01 98 MET A C 1
ATOM 5562 O O . MET C 2 98 ? 196.139 193.507 177.279 1.00 63.01 98 MET A O 1
ATOM 5567 N N . PRO C 2 99 ? 194.790 192.313 175.955 1.00 62.99 99 PRO A N 1
ATOM 5568 C CA . PRO C 2 99 ? 195.004 193.230 174.832 1.00 62.99 99 PRO A CA 1
ATOM 5569 C C . PRO C 2 99 ? 194.424 194.601 175.142 1.00 62.99 99 PRO A C 1
ATOM 5570 O O . PRO C 2 99 ? 193.409 194.728 175.832 1.00 62.99 99 PRO A O 1
ATOM 5574 N N . ASP C 2 100 ? 195.095 195.633 174.630 1.00 67.89 100 ASP A N 1
ATOM 5575 C CA . ASP C 2 100 ? 194.752 197.028 174.911 1.00 67.89 100 ASP A CA 1
ATOM 5576 C C . ASP C 2 100 ? 194.892 197.333 176.405 1.00 67.89 100 ASP A C 1
ATOM 5577 O O . ASP C 2 100 ? 193.935 197.744 177.062 1.00 67.89 100 ASP A O 1
ATOM 5582 N N . GLY C 2 101 ? 196.091 197.120 176.942 1.00 62.11 101 GLY A N 1
ATOM 5583 C CA . GLY C 2 101 ? 196.354 197.457 178.332 1.00 62.11 101 GLY A CA 1
ATOM 5584 C C . GLY C 2 101 ? 195.534 196.612 179.286 1.00 62.11 101 GLY A C 1
ATOM 5585 O O . GLY C 2 101 ? 195.442 195.388 179.146 1.00 62.11 101 GLY A O 1
ATOM 5586 N N . SER C 2 102 ? 194.939 197.272 180.279 1.00 58.42 102 SER A N 1
ATOM 5587 C CA . SER C 2 102 ? 194.051 196.627 181.246 1.00 58.42 102 SER A CA 1
ATOM 5588 C C . SER C 2 102 ? 194.770 195.528 182.029 1.00 58.42 102 SER A C 1
ATOM 5589 O O . SER C 2 102 ? 194.417 194.350 181.959 1.00 58.42 102 SER A O 1
ATOM 5592 N N . LYS C 2 103 ? 195.791 195.923 182.785 1.00 54.78 103 LYS A N 1
ATOM 5593 C CA . LYS C 2 103 ? 196.448 194.989 183.689 1.00 54.78 103 LYS A CA 1
ATOM 5594 C C . LYS C 2 103 ? 195.634 194.822 184.966 1.00 54.78 103 LYS A C 1
ATOM 5595 O O . LYS C 2 103 ? 195.112 195.792 185.521 1.00 54.78 103 LYS A O 1
ATOM 5601 N N . ILE C 2 104 ? 195.524 193.580 185.429 1.00 48.68 104 ILE A N 1
ATOM 5602 C CA . ILE C 2 104 ? 194.835 193.249 186.671 1.00 48.68 104 ILE A CA 1
ATOM 5603 C C . ILE C 2 104 ? 195.787 192.438 187.536 1.00 48.68 104 ILE A C 1
ATOM 5604 O O . ILE C 2 104 ? 196.390 191.472 187.059 1.00 48.68 104 ILE A O 1
ATOM 5609 N N . THR C 2 105 ? 195.920 192.825 188.802 1.00 47.69 105 THR A N 1
ATOM 5610 C CA . THR C 2 105 ? 196.893 192.226 189.708 1.00 47.69 105 THR A CA 1
ATOM 5611 C C . THR C 2 105 ? 196.197 191.711 190.959 1.00 47.69 105 THR A C 1
ATOM 5612 O O . THR C 2 105 ? 195.390 192.425 191.563 1.00 47.69 105 THR A O 1
ATOM 5616 N N . CYS C 2 106 ? 196.516 190.479 191.346 1.00 48.17 106 CYS A N 1
ATOM 5617 C CA . CYS C 2 106 ? 196.036 189.876 192.582 1.00 48.17 106 CYS A CA 1
ATOM 5618 C C . CYS C 2 106 ? 197.233 189.575 193.474 1.00 48.17 106 CYS A C 1
ATOM 5619 O O . CYS C 2 106 ? 198.220 188.994 193.013 1.00 48.17 106 CYS A O 1
ATOM 5622 N N . THR C 2 107 ? 197.147 189.969 194.744 1.00 51.44 107 THR A N 1
ATOM 5623 C CA . THR C 2 107 ? 198.330 189.985 195.598 1.00 51.44 107 THR A CA 1
ATOM 5624 C C . THR C 2 107 ? 198.501 188.722 196.435 1.00 51.44 107 THR A C 1
ATOM 5625 O O . THR C 2 107 ? 199.485 187.996 196.268 1.00 51.44 107 THR A O 1
ATOM 5629 N N . ASN C 2 108 ? 197.562 188.450 197.337 1.00 51.01 108 ASN A N 1
ATOM 5630 C CA . ASN C 2 108 ? 197.730 187.336 198.262 1.00 51.01 108 ASN A CA 1
ATOM 5631 C C . ASN C 2 108 ? 196.767 186.211 197.918 1.00 51.01 108 ASN A C 1
ATOM 5632 O O . ASN C 2 108 ? 195.554 186.420 197.842 1.00 51.01 108 ASN A O 1
ATOM 5637 N N . GLY C 2 109 ? 197.308 185.012 197.727 1.00 48.66 109 GLY A N 1
ATOM 5638 C CA . GLY C 2 109 ? 196.484 183.898 197.296 1.00 48.66 109 GLY A CA 1
ATOM 5639 C C . GLY C 2 109 ? 197.176 182.574 197.522 1.00 48.66 109 GLY A C 1
ATOM 5640 O O . GLY C 2 109 ? 198.305 182.508 198.009 1.00 48.66 109 GLY A O 1
ATOM 5641 N N . THR C 2 110 ? 196.470 181.509 197.153 1.00 48.21 110 THR A N 1
ATOM 5642 C CA . THR C 2 110 ? 196.935 180.149 197.377 1.00 48.21 110 THR A CA 1
ATOM 5643 C C . THR C 2 110 ? 196.215 179.218 196.415 1.00 48.21 110 THR A C 1
ATOM 5644 O O . THR C 2 110 ? 195.079 179.500 196.018 1.00 48.21 110 THR A O 1
ATOM 5648 N N . PRO C 2 111 ? 196.853 178.125 196.000 1.00 46.66 111 PRO A N 1
ATOM 5649 C CA . PRO C 2 111 ? 196.142 177.125 195.196 1.00 46.66 111 PRO A CA 1
ATOM 5650 C C . PRO C 2 111 ? 195.053 176.439 196.006 1.00 46.66 111 PRO A C 1
ATOM 5651 O O . PRO C 2 111 ? 195.164 176.280 197.223 1.00 46.66 111 PRO A O 1
ATOM 5655 N N . ILE C 2 112 ? 193.992 176.031 195.316 1.00 48.48 112 ILE A N 1
ATOM 5656 C CA . ILE C 2 112 ? 192.839 175.408 195.946 1.00 48.48 112 ILE A CA 1
ATOM 5657 C C . ILE C 2 112 ? 192.565 174.020 195.381 1.00 48.48 112 ILE A C 1
ATOM 5658 O O . ILE C 2 112 ? 192.376 173.066 196.138 1.00 48.48 112 ILE A O 1
ATOM 5663 N N . ASP C 2 113 ? 192.545 173.885 194.057 1.00 51.11 113 ASP A N 1
ATOM 5664 C CA . ASP C 2 113 ? 192.058 172.674 193.416 1.00 51.11 113 ASP A CA 1
ATOM 5665 C C . ASP C 2 113 ? 192.974 172.319 192.254 1.00 51.11 113 ASP A C 1
ATOM 5666 O O . ASP C 2 113 ? 193.679 173.170 191.708 1.00 51.11 113 ASP A O 1
ATOM 5671 N N . GLY C 2 114 ? 192.958 171.043 191.887 1.00 50.46 114 GLY A N 1
ATOM 5672 C CA . GLY C 2 114 ? 193.761 170.567 190.776 1.00 50.46 114 GLY A CA 1
ATOM 5673 C C . GLY C 2 114 ? 193.463 169.110 190.503 1.00 50.46 114 GLY A C 1
ATOM 5674 O O . GLY C 2 114 ? 192.614 168.493 191.151 1.00 50.46 114 GLY A O 1
ATOM 5675 N N . VAL C 2 115 ? 194.171 168.565 189.517 1.00 50.36 115 VAL A N 1
ATOM 5676 C CA . VAL C 2 115 ? 194.072 167.157 189.151 1.00 50.36 115 VAL A CA 1
ATOM 5677 C C . VAL C 2 115 ? 195.473 166.564 189.179 1.00 50.36 115 VAL A C 1
ATOM 5678 O O . VAL C 2 115 ? 196.398 167.112 188.569 1.00 50.36 115 VAL A O 1
ATOM 5682 N N . LEU C 2 116 ? 195.628 165.443 189.888 1.00 51.73 116 LEU A N 1
ATOM 5683 C CA . LEU C 2 116 ? 196.963 164.916 190.154 1.00 51.73 116 LEU A CA 1
ATOM 5684 C C . LEU C 2 116 ? 197.598 164.306 188.910 1.00 51.73 116 LEU A C 1
ATOM 5685 O O . LEU C 2 116 ? 198.771 164.563 188.622 1.00 51.73 116 LEU A O 1
ATOM 5690 N N . ILE C 2 117 ? 196.851 163.495 188.162 1.00 54.29 117 ILE A N 1
ATOM 5691 C CA . ILE C 2 117 ? 197.403 162.757 187.034 1.00 54.29 117 ILE A CA 1
ATOM 5692 C C . ILE C 2 117 ? 196.567 163.019 185.791 1.00 54.29 117 ILE A C 1
ATOM 5693 O O . ILE C 2 117 ? 195.404 163.424 185.872 1.00 54.29 117 ILE A O 1
ATOM 5698 N N . ASN C 2 118 ? 197.171 162.782 184.630 1.00 59.53 118 ASN A N 1
ATOM 5699 C CA . ASN C 2 118 ? 196.470 162.957 183.368 1.00 59.53 118 ASN A CA 1
ATOM 5700 C C . ASN C 2 118 ? 195.432 161.859 183.167 1.00 59.53 118 ASN A C 1
ATOM 5701 O O . ASN C 2 118 ? 195.635 160.702 183.541 1.00 59.53 118 ASN A O 1
ATOM 5706 N N . ALA C 2 119 ? 194.310 162.236 182.563 1.00 59.34 119 ALA A N 1
ATOM 5707 C CA . ALA C 2 119 ? 193.218 161.320 182.272 1.00 59.34 119 ALA A CA 1
ATOM 5708 C C . ALA C 2 119 ? 192.879 161.393 180.791 1.00 59.34 119 ALA A C 1
ATOM 5709 O O . ALA C 2 119 ? 192.914 162.473 180.193 1.00 59.34 119 ALA A O 1
ATOM 5711 N N . VAL C 2 120 ? 192.550 160.248 180.200 1.00 57.13 120 VAL A N 1
ATOM 5712 C CA . VAL C 2 120 ? 192.216 160.161 178.783 1.00 57.13 120 VAL A CA 1
ATOM 5713 C C . VAL C 2 120 ? 190.702 160.087 178.644 1.00 57.13 120 VAL A C 1
ATOM 5714 O O . VAL C 2 120 ? 190.035 159.364 179.394 1.00 57.13 120 VAL A O 1
ATOM 5718 N N . ALA C 2 121 ? 190.159 160.858 177.706 1.00 60.64 121 ALA A N 1
ATOM 5719 C CA . ALA C 2 121 ? 188.728 160.880 177.462 1.00 60.64 121 ALA A CA 1
ATOM 5720 C C . ALA C 2 121 ? 188.316 159.712 176.569 1.00 60.64 121 ALA A C 1
ATOM 5721 O O . ALA C 2 121 ? 189.142 158.916 176.114 1.00 60.64 121 ALA A O 1
ATOM 5723 N N . SER C 2 122 ? 187.008 159.616 176.320 1.00 63.70 122 SER A N 1
ATOM 5724 C CA . SER C 2 122 ? 186.483 158.514 175.521 1.00 63.70 122 SER A CA 1
ATOM 5725 C C . SER C 2 122 ? 186.982 158.577 174.083 1.00 63.70 122 SER A C 1
ATOM 5726 O O . SER C 2 122 ? 187.312 157.544 173.489 1.00 63.70 122 SER A O 1
ATOM 5729 N N . VAL C 2 123 ? 187.040 159.780 173.504 1.00 61.18 123 VAL A N 1
ATOM 5730 C CA . VAL C 2 123 ? 187.454 159.924 172.114 1.00 61.18 123 VAL A CA 1
ATOM 5731 C C . VAL C 2 123 ? 188.894 159.484 171.902 1.00 61.18 123 VAL A C 1
ATOM 5732 O O . VAL C 2 123 ? 189.261 159.084 170.793 1.00 61.18 123 VAL A O 1
ATOM 5736 N N . GLY C 2 124 ? 189.723 159.543 172.939 1.00 58.18 124 GLY A N 1
ATOM 5737 C CA . GLY C 2 124 ? 191.113 159.157 172.839 1.00 58.18 124 GLY A CA 1
ATOM 5738 C C . GLY C 2 124 ? 192.111 160.277 173.021 1.00 58.18 124 GLY A C 1
ATOM 5739 O O . GLY C 2 124 ? 193.268 160.120 172.616 1.00 58.18 124 GLY A O 1
ATOM 5740 N N . ARG C 2 125 ? 191.709 161.398 173.608 1.00 55.41 125 ARG A N 1
ATOM 5741 C CA . ARG C 2 125 ? 192.580 162.543 173.818 1.00 55.41 125 ARG A CA 1
ATOM 5742 C C . ARG C 2 125 ? 192.767 162.792 175.309 1.00 55.41 125 ARG A C 1
ATOM 5743 O O . ARG C 2 125 ? 191.934 162.401 176.131 1.00 55.41 125 ARG A O 1
ATOM 5751 N N . LEU C 2 126 ? 193.876 163.440 175.649 1.00 56.21 126 LEU A N 1
ATOM 5752 C CA . LEU C 2 126 ? 194.137 163.811 177.032 1.00 56.21 126 LEU A CA 1
ATOM 5753 C C . LEU C 2 126 ? 193.166 164.895 177.484 1.00 56.21 126 LEU A C 1
ATOM 5754 O O . LEU C 2 126 ? 192.755 165.750 176.696 1.00 56.21 126 LEU A O 1
ATOM 5759 N N . LYS C 2 127 ? 192.796 164.857 178.761 1.00 57.60 127 LYS A N 1
ATOM 5760 C CA . LYS C 2 127 ? 191.854 165.824 179.300 1.00 57.60 127 LYS A CA 1
ATOM 5761 C C . LYS C 2 127 ? 192.579 167.064 179.815 1.00 57.60 127 LYS A C 1
ATOM 5762 O O . LYS C 2 127 ? 193.781 167.047 180.088 1.00 57.60 127 LYS A O 1
ATOM 5768 N N . THR C 2 128 ? 191.819 168.148 179.961 1.00 56.05 128 THR A N 1
ATOM 5769 C CA . THR C 2 128 ? 192.378 169.417 180.399 1.00 56.05 128 THR A CA 1
ATOM 5770 C C . THR C 2 128 ? 192.509 169.469 181.920 1.00 56.05 128 THR A C 1
ATOM 5771 O O . THR C 2 128 ? 192.114 168.549 182.641 1.00 56.05 128 THR A O 1
ATOM 5775 N N . LYS C 2 129 ? 193.068 170.579 182.404 1.00 51.60 129 LYS A N 1
ATOM 5776 C CA . LYS C 2 129 ? 193.435 170.729 183.807 1.00 51.60 129 LYS A CA 1
ATOM 5777 C C . LYS C 2 129 ? 192.772 171.963 184.405 1.00 51.60 129 LYS A C 1
ATOM 5778 O O . LYS C 2 129 ? 192.990 173.076 183.905 1.00 51.60 129 LYS A O 1
ATOM 5784 N N . PRO C 2 130 ? 191.959 171.821 185.458 1.00 49.79 130 PRO A N 1
ATOM 5785 C CA . PRO C 2 130 ? 191.233 172.991 185.988 1.00 49.79 130 PRO A CA 1
ATOM 5786 C C . PRO C 2 130 ? 192.103 174.034 186.680 1.00 49.79 130 PRO A C 1
ATOM 5787 O O . PRO C 2 130 ? 192.054 175.204 186.292 1.00 49.79 130 PRO A O 1
ATOM 5791 N N . TYR C 2 131 ? 192.869 173.661 187.706 1.00 47.88 131 TYR A N 1
ATOM 5792 C CA . TYR C 2 131 ? 193.762 174.577 188.432 1.00 47.88 131 TYR A CA 1
ATOM 5793 C C . TYR C 2 131 ? 193.030 175.825 188.946 1.00 47.88 131 TYR A C 1
ATOM 5794 O O . TYR C 2 131 ? 193.184 176.932 188.435 1.00 47.88 131 TYR A O 1
ATOM 5803 N N . ARG C 2 132 ? 192.220 175.607 189.978 1.00 47.99 132 ARG A N 1
ATOM 5804 C CA . ARG C 2 132 ? 191.502 176.684 190.651 1.00 47.99 132 ARG A CA 1
ATOM 5805 C C . ARG C 2 132 ? 192.419 177.475 191.587 1.00 47.99 132 ARG A C 1
ATOM 5806 O O . ARG C 2 132 ? 193.416 176.960 192.097 1.00 47.99 132 ARG A O 1
ATOM 5814 N N . PHE C 2 133 ? 192.066 178.744 191.808 1.00 46.24 133 PHE A N 1
ATOM 5815 C CA . PHE C 2 133 ? 192.818 179.635 192.687 1.00 46.24 133 PHE A CA 1
ATOM 5816 C C . PHE C 2 133 ? 191.857 180.534 193.454 1.00 46.24 133 PHE A C 1
ATOM 5817 O O . PHE C 2 133 ? 190.694 180.693 193.081 1.00 46.24 133 PHE A O 1
ATOM 5825 N N . ARG C 2 134 ? 192.363 181.124 194.539 1.00 46.69 134 ARG A N 1
ATOM 5826 C CA . ARG C 2 134 ? 191.655 182.151 195.296 1.00 46.69 134 ARG A CA 1
ATOM 5827 C C . ARG C 2 134 ? 192.640 183.224 195.733 1.00 46.69 134 ARG A C 1
ATOM 5828 O O . ARG C 2 134 ? 193.806 182.930 196.002 1.00 46.69 134 ARG A O 1
ATOM 5836 N N . PHE C 2 135 ? 192.164 184.467 195.812 1.00 47.18 135 PHE A N 1
ATOM 5837 C CA . PHE C 2 135 ? 193.014 185.613 196.105 1.00 47.18 135 PHE A CA 1
ATOM 5838 C C . PHE C 2 135 ? 192.309 186.560 197.063 1.00 47.18 135 PHE A C 1
ATOM 5839 O O . PHE C 2 135 ? 191.089 186.494 197.229 1.00 47.18 135 PHE A O 1
ATOM 5847 N N . GLU C 2 136 ? 193.088 187.443 197.691 1.00 51.76 136 GLU A N 1
ATOM 5848 C CA . GLU C 2 136 ? 192.533 188.331 198.709 1.00 51.76 136 GLU A CA 1
ATOM 5849 C C . GLU C 2 136 ? 192.317 189.740 198.169 1.00 51.76 136 GLU A C 1
ATOM 5850 O O . GLU C 2 136 ? 191.209 190.282 198.250 1.00 51.76 136 GLU A O 1
ATOM 5856 N N . LYS C 2 137 ? 193.364 190.354 197.624 1.00 50.10 137 LYS A N 1
ATOM 5857 C CA . LYS C 2 137 ? 193.314 191.740 197.174 1.00 50.10 137 LYS A CA 1
ATOM 5858 C C . LYS C 2 137 ? 193.460 191.796 195.662 1.00 50.10 137 LYS A C 1
ATOM 5859 O O . LYS C 2 137 ? 194.283 191.077 195.088 1.00 50.10 137 LYS A O 1
ATOM 5865 N N . VAL C 2 138 ? 192.667 192.652 195.023 1.00 47.75 138 VAL A N 1
ATOM 5866 C CA . VAL C 2 138 ? 192.714 192.857 193.581 1.00 47.75 138 VAL A CA 1
ATOM 5867 C C . VAL C 2 138 ? 192.771 194.353 193.301 1.00 47.75 138 VAL A C 1
ATOM 5868 O O . VAL C 2 138 ? 192.026 195.134 193.906 1.00 47.75 138 VAL A O 1
ATOM 5872 N N . ILE C 2 139 ? 193.670 194.753 192.406 1.00 48.57 139 ILE A N 1
ATOM 5873 C CA . ILE C 2 139 ? 193.809 196.143 191.986 1.00 48.57 139 ILE A CA 1
ATOM 5874 C C . ILE C 2 139 ? 193.732 196.187 190.466 1.00 48.57 139 ILE A C 1
ATOM 5875 O O . ILE C 2 139 ? 194.367 195.376 189.781 1.00 48.57 139 ILE A O 1
ATOM 5880 N N . LYS C 2 140 ? 192.938 197.115 189.941 1.00 50.20 140 LYS A N 1
ATOM 5881 C CA . LYS C 2 140 ? 192.789 197.307 188.505 1.00 50.20 140 LYS A CA 1
ATOM 5882 C C . LYS C 2 140 ? 193.540 198.567 188.101 1.00 50.20 140 LYS A C 1
ATOM 5883 O O . LYS C 2 140 ? 193.193 199.667 188.541 1.00 50.20 140 LYS A O 1
ATOM 5889 N N . ALA C 2 141 ? 194.558 198.410 187.258 1.00 54.49 141 ALA A N 1
ATOM 5890 C CA . ALA C 2 141 ? 195.419 199.523 186.877 1.00 54.49 141 ALA A CA 1
ATOM 5891 C C . ALA C 2 141 ? 195.327 199.845 185.392 1.00 54.49 141 ALA A C 1
ATOM 5892 O O . ALA C 2 141 ? 196.161 200.592 184.872 1.00 54.49 141 ALA A O 1
ATOM 5894 N N . GLY C 2 142 ? 194.335 199.302 184.697 1.00 61.06 142 GLY A N 1
ATOM 5895 C CA . GLY C 2 142 ? 194.232 199.508 183.268 1.00 61.06 142 GLY A CA 1
ATOM 5896 C C . GLY C 2 142 ? 192.878 199.995 182.798 1.00 61.06 142 GLY A C 1
ATOM 5897 O O . GLY C 2 142 ? 192.378 199.541 181.764 1.00 61.06 142 GLY A O 1
ATOM 5898 N N . THR C 2 143 ? 192.268 200.912 183.548 1.00 66.36 143 THR A N 1
ATOM 5899 C CA . THR C 2 143 ? 190.980 201.460 183.133 1.00 66.36 143 THR A CA 1
ATOM 5900 C C . THR C 2 143 ? 191.110 202.239 181.827 1.00 66.36 143 THR A C 1
ATOM 5901 O O . THR C 2 143 ? 190.125 202.419 181.102 1.00 66.36 143 THR A O 1
ATOM 5905 N N . SER C 2 144 ? 192.318 202.695 181.507 1.00 67.34 144 SER A N 1
ATOM 5906 C CA . SER C 2 144 ? 192.583 203.397 180.256 1.00 67.34 144 SER A CA 1
ATOM 5907 C C . SER C 2 144 ? 192.275 202.520 179.047 1.00 67.34 144 SER A C 1
ATOM 5908 O O . SER C 2 144 ? 192.492 202.923 177.904 1.00 67.34 144 SER A O 1
ATOM 5911 N N . PHE D 2 1 ? 138.684 179.599 172.756 1.00 51.99 1 PHE B N 1
ATOM 5912 C CA . PHE D 2 1 ? 138.988 180.761 171.931 1.00 51.99 1 PHE B CA 1
ATOM 5913 C C . PHE D 2 1 ? 138.181 181.970 172.391 1.00 51.99 1 PHE B C 1
ATOM 5914 O O . PHE D 2 1 ? 138.731 183.053 172.583 1.00 51.99 1 PHE B O 1
ATOM 5922 N N . GLY D 2 2 ? 136.876 181.789 172.561 1.00 51.80 2 GLY B N 1
ATOM 5923 C CA . GLY D 2 2 ? 136.045 182.855 173.083 1.00 51.80 2 GLY B CA 1
ATOM 5924 C C . GLY D 2 2 ? 135.924 182.810 174.592 1.00 51.80 2 GLY B C 1
ATOM 5925 O O . GLY D 2 2 ? 134.838 182.566 175.124 1.00 51.80 2 GLY B O 1
ATOM 5926 N N . SER D 2 3 ? 137.028 183.047 175.294 1.00 53.23 3 SER B N 1
ATOM 5927 C CA . SER D 2 3 ? 137.081 182.933 176.744 1.00 53.23 3 SER B CA 1
ATOM 5928 C C . SER D 2 3 ? 137.330 184.295 177.374 1.00 53.23 3 SER B C 1
ATOM 5929 O O . SER D 2 3 ? 138.196 185.050 176.923 1.00 53.23 3 SER B O 1
ATOM 5932 N N . ILE D 2 4 ? 136.566 184.606 178.420 1.00 52.54 4 ILE B N 1
ATOM 5933 C CA . ILE D 2 4 ? 136.692 185.863 179.145 1.00 52.54 4 ILE B CA 1
ATOM 5934 C C . ILE D 2 4 ? 136.705 185.577 180.639 1.00 52.54 4 ILE B C 1
ATOM 5935 O O . ILE D 2 4 ? 136.240 184.529 181.095 1.00 52.54 4 ILE B O 1
ATOM 5940 N N . CYS D 2 5 ? 137.251 186.520 181.401 1.00 52.32 5 CYS B N 1
ATOM 5941 C CA . CYS D 2 5 ? 137.277 186.451 182.855 1.00 52.32 5 CYS B CA 1
ATOM 5942 C C . CYS D 2 5 ? 136.842 187.793 183.422 1.00 52.32 5 CYS B C 1
ATOM 5943 O O . CYS D 2 5 ? 137.369 188.837 183.024 1.00 52.32 5 CYS B O 1
ATOM 5946 N N . ALA D 2 6 ? 135.886 187.768 184.345 1.00 45.28 6 ALA B N 1
ATOM 5947 C CA . ALA D 2 6 ? 135.418 188.968 185.025 1.00 45.28 6 ALA B CA 1
ATOM 5948 C C . ALA D 2 6 ? 135.890 188.923 186.471 1.00 45.28 6 ALA B C 1
ATOM 5949 O O . ALA D 2 6 ? 135.526 188.009 187.217 1.00 45.28 6 ALA B O 1
ATOM 5951 N N . PHE D 2 7 ? 136.695 189.907 186.859 1.00 45.71 7 PHE B N 1
ATOM 5952 C CA . PHE D 2 7 ? 137.250 190.007 188.201 1.00 45.71 7 PHE B CA 1
ATOM 5953 C C . PHE D 2 7 ? 136.496 191.077 188.973 1.00 45.71 7 PHE B C 1
ATOM 5954 O O . PHE D 2 7 ? 136.252 192.165 188.446 1.00 45.71 7 PHE B O 1
ATOM 5962 N N . THR D 2 8 ? 136.134 190.772 190.215 1.00 49.15 8 THR B N 1
ATOM 5963 C CA . THR D 2 8 ? 135.489 191.729 191.101 1.00 49.15 8 THR B CA 1
ATOM 5964 C C . THR D 2 8 ? 136.234 191.788 192.427 1.00 49.15 8 THR B C 1
ATOM 5965 O O . THR D 2 8 ? 136.760 190.778 192.899 1.00 49.15 8 THR B O 1
ATOM 5969 N N . ALA D 2 9 ? 136.287 192.979 193.016 1.00 51.15 9 ALA B N 1
ATOM 5970 C CA . ALA D 2 9 ? 136.918 193.198 194.310 1.00 51.15 9 ALA B CA 1
ATOM 5971 C C . ALA D 2 9 ? 135.953 193.940 195.222 1.00 51.15 9 ALA B C 1
ATOM 5972 O O . ALA D 2 9 ? 135.170 194.774 194.763 1.00 51.15 9 ALA B O 1
ATOM 5974 N N . SER D 2 10 ? 136.014 193.636 196.520 1.00 56.18 10 SER B N 1
ATOM 5975 C CA . SER D 2 10 ? 135.040 194.198 197.450 1.00 56.18 10 SER B CA 1
ATOM 5976 C C . SER D 2 10 ? 135.224 195.702 197.616 1.00 56.18 10 SER B C 1
ATOM 5977 O O . SER D 2 10 ? 134.245 196.438 197.780 1.00 56.18 10 SER B O 1
ATOM 5980 N N . ARG D 2 11 ? 136.467 196.179 197.582 1.00 56.33 11 ARG B N 1
ATOM 5981 C CA . ARG D 2 11 ? 136.761 197.588 197.814 1.00 56.33 11 ARG B CA 1
ATOM 5982 C C . ARG D 2 11 ? 137.329 198.295 196.593 1.00 56.33 11 ARG B C 1
ATOM 5983 O O . ARG D 2 11 ? 136.835 199.360 196.214 1.00 56.33 11 ARG B O 1
ATOM 5991 N N . THR D 2 12 ? 138.367 197.735 195.970 1.00 54.32 12 THR B N 1
ATOM 5992 C CA . THR D 2 12 ? 139.034 198.430 194.874 1.00 54.32 12 THR B CA 1
ATOM 5993 C C . THR D 2 12 ? 138.155 198.500 193.630 1.00 54.32 12 THR B C 1
ATOM 5994 O O . THR D 2 12 ? 138.036 199.562 193.009 1.00 54.32 12 THR B O 1
ATOM 5998 N N . PHE D 2 13 ? 137.527 197.387 193.253 1.00 51.35 13 PHE B N 1
ATOM 5999 C CA . PHE D 2 13 ? 136.700 197.309 192.048 1.00 51.35 13 PHE B CA 1
ATOM 6000 C C . PHE D 2 13 ? 135.343 196.732 192.422 1.00 51.35 13 PHE B C 1
ATOM 6001 O O . PHE D 2 13 ? 135.044 195.571 192.112 1.00 51.35 13 PHE B O 1
ATOM 6009 N N . PRO D 2 14 ? 134.492 197.518 193.087 1.00 51.75 14 PRO B N 1
ATOM 6010 C CA . PRO D 2 14 ? 133.184 196.983 193.501 1.00 51.75 14 PRO B CA 1
ATOM 6011 C C . PRO D 2 14 ? 132.322 196.525 192.338 1.00 51.75 14 PRO B C 1
ATOM 6012 O O . PRO D 2 14 ? 131.550 195.570 192.485 1.00 51.75 14 PRO B O 1
ATOM 6016 N N . ASN D 2 15 ? 132.426 197.182 191.185 1.00 52.86 15 ASN B N 1
ATOM 6017 C CA . ASN D 2 15 ? 131.651 196.802 190.012 1.00 52.86 15 ASN B CA 1
ATOM 6018 C C . ASN D 2 15 ? 132.381 195.826 189.100 1.00 52.86 15 ASN B C 1
ATOM 6019 O O . ASN D 2 15 ? 131.751 195.246 188.210 1.00 52.86 15 ASN B O 1
ATOM 6024 N N . GLY D 2 16 ? 133.678 195.632 189.292 1.00 49.28 16 GLY B N 1
ATOM 6025 C CA . GLY D 2 16 ? 134.417 194.627 188.560 1.00 49.28 16 GLY B CA 1
ATOM 6026 C C . GLY D 2 16 ? 134.965 195.129 187.235 1.00 49.28 16 GLY B C 1
ATOM 6027 O O . GLY D 2 16 ? 134.610 196.196 186.738 1.00 49.28 16 GLY B O 1
ATOM 6028 N N . PHE D 2 17 ? 135.860 194.326 186.663 1.00 48.34 17 PHE B N 1
ATOM 6029 C CA . PHE D 2 17 ? 136.451 194.599 185.362 1.00 48.34 17 PHE B CA 1
ATOM 6030 C C . PHE D 2 17 ? 136.652 193.280 184.632 1.00 48.34 17 PHE B C 1
ATOM 6031 O O . PHE D 2 17 ? 136.653 192.207 185.239 1.00 48.34 17 PHE B O 1
ATOM 6039 N N . THR D 2 18 ? 136.821 193.368 183.316 1.00 50.07 18 THR B N 1
ATOM 6040 C CA . THR D 2 18 ? 136.951 192.195 182.463 1.00 50.07 18 THR B CA 1
ATOM 6041 C C . THR D 2 18 ? 138.316 192.181 181.789 1.00 50.07 18 THR B C 1
ATOM 6042 O O . THR D 2 18 ? 138.869 193.234 181.460 1.00 50.07 18 THR B O 1
ATOM 6046 N N . VAL D 2 19 ? 138.859 190.982 181.598 1.00 54.81 19 VAL B N 1
ATOM 6047 C CA . VAL D 2 19 ? 140.143 190.783 180.935 1.00 54.81 19 VAL B CA 1
ATOM 6048 C C . VAL D 2 19 ? 139.940 189.792 179.796 1.00 54.81 19 VAL B C 1
ATOM 6049 O O . VAL D 2 19 ? 139.260 188.772 179.961 1.00 54.81 19 VAL B O 1
ATOM 6053 N N . THR D 2 20 ? 140.501 190.108 178.627 1.00 59.80 20 THR B N 1
ATOM 6054 C CA . THR D 2 20 ? 140.336 189.280 177.442 1.00 59.80 20 THR B CA 1
ATOM 6055 C C . THR D 2 20 ? 141.639 188.908 176.751 1.00 59.80 20 THR B C 1
ATOM 6056 O O . THR D 2 20 ? 141.626 188.013 175.899 1.00 59.80 20 THR B O 1
ATOM 6060 N N . GLU D 2 21 ? 142.754 189.557 177.078 1.00 61.15 21 GLU B N 1
ATOM 6061 C CA . GLU D 2 21 ? 144.041 189.278 176.450 1.00 61.15 21 GLU B CA 1
ATOM 6062 C C . GLU D 2 21 ? 144.771 188.237 177.289 1.00 61.15 21 GLU B C 1
ATOM 6063 O O . GLU D 2 21 ? 145.361 188.567 178.322 1.00 61.15 21 GLU B O 1
ATOM 6069 N N . GLU D 2 22 ? 144.743 186.985 176.837 1.00 59.23 22 GLU B N 1
ATOM 6070 C CA . GLU D 2 22 ? 145.270 185.867 177.607 1.00 59.23 22 GLU B CA 1
ATOM 6071 C C . GLU D 2 22 ? 146.686 185.480 177.195 1.00 59.23 22 GLU B C 1
ATOM 6072 O O . GLU D 2 22 ? 147.225 184.500 177.720 1.00 59.23 22 GLU B O 1
ATOM 6078 N N . PHE D 2 23 ? 147.280 186.203 176.245 1.00 65.29 23 PHE B N 1
ATOM 6079 C CA . PHE D 2 23 ? 148.694 186.096 175.892 1.00 65.29 23 PHE B CA 1
ATOM 6080 C C . PHE D 2 23 ? 149.010 184.784 175.173 1.00 65.29 23 PHE B C 1
ATOM 6081 O O . PHE D 2 23 ? 148.197 183.855 175.180 1.00 65.29 23 PHE B O 1
ATOM 6089 N N . ALA D 2 24 ? 150.193 184.694 174.556 1.00 69.31 24 ALA B N 1
ATOM 6090 C CA . ALA D 2 24 ? 150.424 183.752 173.464 1.00 69.31 24 ALA B CA 1
ATOM 6091 C C . ALA D 2 24 ? 151.124 182.466 173.884 1.00 69.31 24 ALA B C 1
ATOM 6092 O O . ALA D 2 24 ? 150.540 181.389 173.733 1.00 69.31 24 ALA B O 1
ATOM 6094 N N . ASP D 2 25 ? 152.355 182.526 174.402 1.00 71.94 25 ASP B N 1
ATOM 6095 C CA . ASP D 2 25 ? 153.102 181.282 174.587 1.00 71.94 25 ASP B CA 1
ATOM 6096 C C . ASP D 2 25 ? 153.077 180.818 176.038 1.00 71.94 25 ASP B C 1
ATOM 6097 O O . ASP D 2 25 ? 153.470 179.685 176.338 1.00 71.94 25 ASP B O 1
ATOM 6102 N N . ALA D 2 26 ? 152.628 181.670 176.952 1.00 67.42 26 ALA B N 1
ATOM 6103 C CA . ALA D 2 26 ? 152.417 181.230 178.319 1.00 67.42 26 ALA B CA 1
ATOM 6104 C C . ALA D 2 26 ? 151.127 180.421 178.413 1.00 67.42 26 ALA B C 1
ATOM 6105 O O . ALA D 2 26 ? 150.339 180.343 177.468 1.00 67.42 26 ALA B O 1
ATOM 6107 N N . ASP D 2 27 ? 150.916 179.802 179.570 1.00 66.39 27 ASP B N 1
ATOM 6108 C CA . ASP D 2 27 ? 149.688 179.058 179.811 1.00 66.39 27 ASP B CA 1
ATOM 6109 C C . ASP D 2 27 ? 148.694 179.943 180.547 1.00 66.39 27 ASP B C 1
ATOM 6110 O O . ASP D 2 27 ? 148.916 180.255 181.724 1.00 66.39 27 ASP B O 1
ATOM 6115 N N . PRO D 2 28 ? 147.611 180.374 179.910 1.00 59.18 28 PRO B N 1
ATOM 6116 C CA . PRO D 2 28 ? 146.583 181.116 180.641 1.00 59.18 28 PRO B CA 1
ATOM 6117 C C . PRO D 2 28 ? 145.664 180.168 181.390 1.00 59.18 28 PRO B C 1
ATOM 6118 O O . PRO D 2 28 ? 145.457 179.023 180.985 1.00 59.18 28 PRO B O 1
ATOM 6122 N N . ILE D 2 29 ? 145.127 180.657 182.507 1.00 57.58 29 ILE B N 1
ATOM 6123 C CA . ILE D 2 29 ? 144.142 179.931 183.304 1.00 57.58 29 ILE B CA 1
ATOM 6124 C C . ILE D 2 29 ? 144.711 178.550 183.626 1.00 57.58 29 ILE B C 1
ATOM 6125 O O . ILE D 2 29 ? 144.215 177.525 183.148 1.00 57.58 29 ILE B O 1
ATOM 6130 N N . ASP D 2 30 ? 145.812 178.518 184.367 1.00 58.79 30 ASP B N 1
ATOM 6131 C CA . ASP D 2 30 ? 146.410 177.253 184.762 1.00 58.79 30 ASP B CA 1
ATOM 6132 C C . ASP D 2 30 ? 146.029 176.912 186.199 1.00 58.79 30 ASP B C 1
ATOM 6133 O O . ASP D 2 30 ? 145.825 177.794 187.036 1.00 58.79 30 ASP B O 1
ATOM 6138 N N . SER D 2 31 ? 145.930 175.612 186.479 1.00 54.77 31 SER B N 1
ATOM 6139 C CA . SER D 2 31 ? 145.568 175.135 187.805 1.00 54.77 31 SER B CA 1
ATOM 6140 C C . SER D 2 31 ? 146.371 173.891 188.160 1.00 54.77 31 SER B C 1
ATOM 6141 O O . SER D 2 31 ? 146.345 172.901 187.416 1.00 54.77 31 SER B O 1
ATOM 6144 N N . PRO D 2 32 ? 147.081 173.909 189.284 1.00 54.08 32 PRO B N 1
ATOM 6145 C CA . PRO D 2 32 ? 147.865 172.741 189.694 1.00 54.08 32 PRO B CA 1
ATOM 6146 C C . PRO D 2 32 ? 146.962 171.609 190.148 1.00 54.08 32 PRO B C 1
ATOM 6147 O O . PRO D 2 32 ? 145.781 171.832 190.452 1.00 54.08 32 PRO B O 1
ATOM 6151 N N . PRO D 2 33 ? 147.474 170.379 190.191 1.00 54.52 33 PRO B N 1
ATOM 6152 C CA . PRO D 2 33 ? 146.650 169.256 190.655 1.00 54.52 33 PRO B CA 1
ATOM 6153 C C . PRO D 2 33 ? 146.260 169.412 192.117 1.00 54.52 33 PRO B C 1
ATOM 6154 O O . PRO D 2 33 ? 146.985 170.006 192.916 1.00 54.52 33 PRO B O 1
ATOM 6158 N N . PHE D 2 34 ? 145.100 168.861 192.458 1.00 54.92 34 PHE B N 1
ATOM 6159 C CA . PHE D 2 34 ? 144.491 169.010 193.772 1.00 54.92 34 PHE B CA 1
ATOM 6160 C C . PHE D 2 34 ? 144.572 167.683 194.515 1.00 54.92 34 PHE B C 1
ATOM 6161 O O . PHE D 2 34 ? 144.140 166.650 193.994 1.00 54.92 34 PHE B O 1
ATOM 6169 N N . ALA D 2 35 ? 145.126 167.712 195.724 1.00 55.30 35 ALA B N 1
ATOM 6170 C CA . ALA D 2 35 ? 145.234 166.527 196.566 1.00 55.30 35 ALA B CA 1
ATOM 6171 C C . ALA D 2 35 ? 144.065 166.493 197.540 1.00 55.30 35 ALA B C 1
ATOM 6172 O O . ALA D 2 35 ? 143.805 167.478 198.238 1.00 55.30 35 ALA B O 1
ATOM 6174 N N . ALA D 2 36 ? 143.366 165.358 197.588 1.00 54.23 36 ALA B N 1
ATOM 6175 C CA . ALA D 2 36 ? 142.144 165.247 198.369 1.00 54.23 36 ALA B CA 1
ATOM 6176 C C . ALA D 2 36 ? 142.223 164.262 199.524 1.00 54.23 36 ALA B C 1
ATOM 6177 O O . ALA D 2 36 ? 141.450 164.400 200.476 1.00 54.23 36 ALA B O 1
ATOM 6179 N N . ALA D 2 37 ? 143.120 163.281 199.473 1.00 51.30 37 ALA B N 1
ATOM 6180 C CA . ALA D 2 37 ? 143.175 162.274 200.521 1.00 51.30 37 ALA B CA 1
ATOM 6181 C C . ALA D 2 37 ? 144.572 161.680 200.597 1.00 51.30 37 ALA B C 1
ATOM 6182 O O . ALA D 2 37 ? 145.376 161.806 199.672 1.00 51.30 37 ALA B O 1
ATOM 6184 N N . ASP D 2 38 ? 144.848 161.031 201.724 1.00 50.92 38 ASP B N 1
ATOM 6185 C CA . ASP D 2 38 ? 146.104 160.337 201.956 1.00 50.92 38 ASP B CA 1
ATOM 6186 C C . ASP D 2 38 ? 145.809 158.985 202.587 1.00 50.92 38 ASP B C 1
ATOM 6187 O O . ASP D 2 38 ? 144.779 158.793 203.236 1.00 50.92 38 ASP B O 1
ATOM 6192 N N . THR D 2 39 ? 146.724 158.040 202.386 1.00 49.78 39 THR B N 1
ATOM 6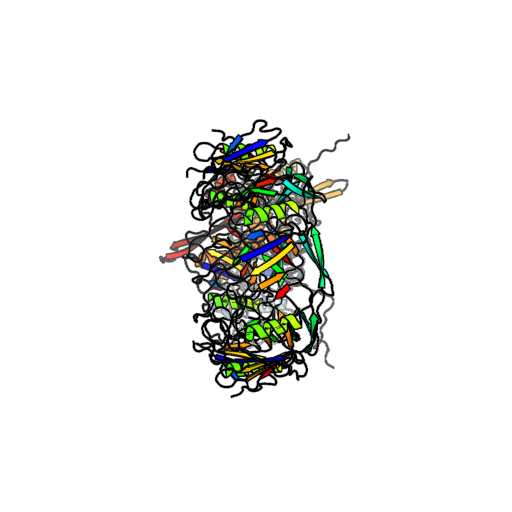193 C CA . THR D 2 39 ? 146.519 156.670 202.833 1.00 49.78 39 THR B CA 1
ATOM 6194 C C . THR D 2 39 ? 147.756 156.161 203.556 1.00 49.78 39 THR B C 1
ATOM 6195 O O . THR D 2 39 ? 148.861 156.680 203.391 1.00 49.78 39 THR B O 1
ATOM 6199 N N . GLY D 2 40 ? 147.544 155.136 204.365 1.00 45.41 40 GLY B N 1
ATOM 6200 C CA . GLY D 2 40 ? 148.638 154.416 204.986 1.00 45.41 40 GLY B CA 1
ATOM 6201 C C . GLY D 2 40 ? 148.269 152.957 205.137 1.00 45.41 40 GLY B C 1
ATOM 6202 O O . GLY D 2 40 ? 147.100 152.606 205.306 1.00 45.41 40 GLY B O 1
ATOM 6203 N N . ALA D 2 41 ? 149.283 152.103 205.065 1.00 42.19 41 ALA B N 1
ATOM 6204 C CA . ALA D 2 41 ? 149.102 150.664 205.188 1.00 42.19 41 ALA B CA 1
ATOM 6205 C C . ALA D 2 41 ? 149.862 150.169 206.407 1.00 42.19 41 ALA B C 1
ATOM 6206 O O . ALA D 2 41 ? 151.081 150.348 206.498 1.00 42.19 41 ALA B O 1
ATOM 6208 N N . GLY D 2 42 ? 149.144 149.556 207.340 1.00 42.30 42 GLY B N 1
ATOM 6209 C CA . GLY D 2 42 ? 149.774 149.015 208.522 1.00 42.30 42 GLY B CA 1
ATOM 6210 C C . GLY D 2 42 ? 150.283 147.608 208.306 1.00 42.30 42 GLY B C 1
ATOM 6211 O O . GLY D 2 42 ? 150.174 147.035 207.224 1.00 42.30 42 GLY B O 1
ATOM 6212 N N . LEU D 2 43 ? 150.857 147.046 209.366 1.00 43.48 43 LEU B N 1
ATOM 6213 C CA . LEU D 2 43 ? 151.299 145.661 209.312 1.00 43.48 43 LEU B CA 1
ATOM 6214 C C . LEU D 2 43 ? 150.096 144.748 209.123 1.00 43.48 43 LEU B C 1
ATOM 6215 O O . LEU D 2 43 ? 148.994 145.046 209.593 1.00 43.48 43 LEU B O 1
ATOM 6220 N N . ASN D 2 44 ? 150.306 143.646 208.407 1.00 44.26 44 ASN B N 1
ATOM 6221 C CA . ASN D 2 44 ? 149.327 142.619 208.051 1.00 44.26 44 ASN B CA 1
ATOM 6222 C C . ASN D 2 44 ? 148.386 143.096 206.949 1.00 44.26 44 ASN B C 1
ATOM 6223 O O . ASN D 2 44 ? 147.394 142.415 206.679 1.00 44.26 44 ASN B O 1
ATOM 6228 N N . GLY D 2 45 ? 148.654 144.234 206.314 1.00 47.22 45 GLY B N 1
ATOM 6229 C CA . GLY D 2 45 ? 147.936 144.632 205.122 1.00 47.22 45 GLY B CA 1
ATOM 6230 C C . GLY D 2 45 ? 146.732 145.524 205.329 1.00 47.22 45 GLY B C 1
ATOM 6231 O O . GLY D 2 45 ? 146.045 145.836 204.349 1.00 47.22 45 GLY B O 1
ATOM 6232 N N . ASP D 2 46 ? 146.448 145.942 206.558 1.00 50.04 46 ASP B N 1
ATOM 6233 C CA . ASP D 2 46 ? 145.314 146.825 206.799 1.00 50.04 46 ASP B CA 1
ATOM 6234 C C . ASP D 2 46 ? 145.561 148.195 206.180 1.00 50.04 46 ASP B C 1
ATOM 6235 O O . ASP D 2 46 ? 146.672 148.729 206.235 1.00 50.04 46 ASP B O 1
ATOM 6240 N N . MET D 2 47 ? 144.515 148.768 205.591 1.00 51.92 47 MET B N 1
ATOM 6241 C CA . MET D 2 47 ? 144.601 150.047 204.898 1.00 51.92 47 MET B CA 1
ATOM 6242 C C . MET D 2 47 ? 143.726 151.073 205.602 1.00 51.92 47 MET B C 1
ATOM 6243 O O . MET D 2 47 ? 142.564 150.794 205.913 1.00 51.92 47 MET B O 1
ATOM 6248 N N . VAL D 2 48 ? 144.285 152.254 205.850 1.00 46.62 48 VAL B N 1
ATOM 6249 C CA . VAL D 2 48 ? 143.576 153.359 206.484 1.00 46.62 48 VAL B CA 1
ATOM 6250 C C . VAL D 2 48 ? 143.702 154.580 205.584 1.00 46.62 48 VAL B C 1
ATOM 6251 O O . VAL D 2 48 ? 144.746 154.787 204.955 1.00 46.62 48 VAL B O 1
ATOM 6255 N N . VAL D 2 49 ? 142.638 155.374 205.511 1.00 46.95 49 VAL B N 1
ATOM 6256 C CA . VAL D 2 49 ? 142.574 156.527 204.623 1.00 46.95 49 VAL B CA 1
ATOM 6257 C C . VAL D 2 49 ? 141.969 157.707 205.372 1.00 46.95 49 VAL B C 1
ATOM 6258 O O . VAL D 2 49 ? 141.021 157.544 206.147 1.00 46.95 49 VAL B O 1
ATOM 6262 N N . TRP D 2 50 ? 142.529 158.895 205.149 1.00 47.66 50 TRP B N 1
ATOM 6263 C CA . TRP D 2 50 ? 142.019 160.125 205.732 1.00 47.66 50 TRP B CA 1
ATOM 6264 C C . TRP D 2 50 ? 142.013 161.224 204.679 1.00 47.66 50 TRP B C 1
ATOM 6265 O O . TRP D 2 50 ? 142.689 161.126 203.653 1.00 47.66 50 TRP B O 1
ATOM 6276 N N . ASN D 2 51 ? 141.242 162.274 204.946 1.00 48.23 51 ASN B N 1
ATOM 6277 C CA . ASN D 2 51 ? 141.035 163.365 204.002 1.00 48.23 51 ASN B CA 1
ATOM 6278 C C . ASN D 2 51 ? 142.028 164.485 204.282 1.00 48.23 51 ASN B C 1
ATOM 6279 O O . ASN D 2 51 ? 142.203 164.890 205.436 1.00 48.23 51 ASN B O 1
ATOM 6284 N N . ARG D 2 52 ? 142.672 164.980 203.231 1.00 52.70 52 ARG B N 1
ATOM 6285 C CA . ARG D 2 52 ? 143.511 166.161 203.346 1.00 52.70 52 ARG B CA 1
ATOM 6286 C C . ARG D 2 52 ? 142.714 167.408 202.976 1.00 52.70 52 ARG B C 1
ATOM 6287 O O . ARG D 2 52 ? 141.690 167.342 202.292 1.00 52.70 52 ARG B O 1
ATOM 6295 N N . ALA D 2 53 ? 143.193 168.558 203.441 1.00 52.14 53 ALA B N 1
ATOM 6296 C CA . ALA D 2 53 ? 142.511 169.829 203.238 1.00 52.14 53 ALA B CA 1
ATOM 6297 C C . ALA D 2 53 ? 143.348 170.724 202.338 1.00 52.14 53 ALA B C 1
ATOM 6298 O O . ALA D 2 53 ? 144.500 171.033 202.661 1.00 52.14 53 ALA B O 1
ATOM 6300 N N . ASN D 2 54 ? 142.759 171.152 201.223 1.00 52.60 54 ASN B N 1
ATOM 6301 C CA . ASN D 2 54 ? 143.428 172.011 200.257 1.00 52.60 54 ASN B CA 1
ATOM 6302 C C . ASN D 2 54 ? 142.403 172.962 199.658 1.00 52.60 54 ASN B C 1
ATOM 6303 O O . ASN D 2 54 ? 141.195 172.805 199.847 1.00 52.60 54 ASN B O 1
ATOM 6308 N N . ILE D 2 55 ? 142.901 173.959 198.925 1.00 51.88 55 ILE B N 1
ATOM 6309 C CA . ILE D 2 55 ? 142.060 174.966 198.293 1.00 51.88 55 ILE B CA 1
ATOM 6310 C C . ILE D 2 55 ? 142.465 175.119 196.834 1.00 51.88 55 ILE B C 1
ATOM 6311 O O . ILE D 2 55 ? 143.556 174.724 196.418 1.00 51.88 55 ILE B O 1
ATOM 6316 N N . LEU D 2 56 ? 141.558 175.702 196.054 1.00 51.45 56 LEU B N 1
ATOM 6317 C CA . LEU D 2 56 ? 141.775 175.862 194.624 1.00 51.45 56 LEU B CA 1
ATOM 6318 C C . LEU D 2 56 ? 142.772 176.981 194.345 1.00 51.45 56 LEU B C 1
ATOM 6319 O O . LEU D 2 56 ? 142.780 178.011 195.023 1.00 51.45 56 LEU B O 1
ATOM 6324 N N . GLU D 2 57 ? 143.615 176.774 193.335 1.00 50.15 57 GLU B N 1
ATOM 6325 C CA . GLU D 2 57 ? 144.640 177.728 192.940 1.00 50.15 57 GLU B CA 1
ATOM 6326 C C . GLU D 2 57 ? 144.585 177.942 191.433 1.00 50.15 57 GLU B C 1
ATOM 6327 O O . GLU D 2 57 ? 144.425 176.985 190.670 1.00 50.15 57 GLU B O 1
ATOM 6333 N N . VAL D 2 58 ? 144.719 179.196 191.004 1.00 49.36 58 VAL B N 1
ATOM 6334 C CA . VAL D 2 58 ? 144.593 179.565 189.598 1.00 49.36 58 VAL B CA 1
ATOM 6335 C C . VAL D 2 58 ? 145.583 180.680 189.280 1.00 49.36 58 VAL B C 1
ATOM 6336 O O . VAL D 2 58 ? 145.849 181.546 190.120 1.00 49.36 58 VAL B O 1
ATOM 6340 N N . VAL D 2 59 ? 146.144 180.645 188.071 1.00 52.75 59 VAL B N 1
ATOM 6341 C CA . VAL D 2 59 ? 147.091 181.647 187.593 1.00 52.75 59 VAL B CA 1
ATOM 6342 C C . VAL D 2 59 ? 146.756 181.980 186.142 1.00 52.75 59 VAL B C 1
ATOM 6343 O O . VAL D 2 59 ? 146.445 181.082 185.352 1.00 52.75 59 VAL B O 1
ATOM 6347 N N . VAL D 2 60 ? 146.796 183.268 185.798 1.00 53.33 60 VAL B N 1
ATOM 6348 C CA . VAL D 2 60 ? 146.419 183.744 184.470 1.00 53.33 60 VAL B CA 1
ATOM 6349 C C . VAL D 2 60 ? 147.498 184.683 183.940 1.00 53.33 60 VAL B C 1
ATOM 6350 O O . VAL D 2 60 ? 147.862 185.659 184.603 1.00 53.33 60 VAL B O 1
ATOM 6354 N N . ASN D 2 61 ? 147.984 184.406 182.732 1.00 57.62 61 ASN B N 1
ATOM 6355 C CA . ASN D 2 61 ? 149.025 185.205 182.096 1.00 57.62 61 ASN B CA 1
ATOM 6356 C C . ASN D 2 61 ? 148.404 186.197 181.120 1.00 57.62 61 ASN B C 1
ATOM 6357 O O . ASN D 2 61 ? 147.475 185.857 180.384 1.00 57.62 61 ASN B O 1
ATOM 6362 N N . VAL D 2 62 ? 148.923 187.426 181.114 1.00 55.21 62 VAL B N 1
ATOM 6363 C CA . VAL D 2 62 ? 148.354 188.507 180.321 1.00 55.21 62 VAL B CA 1
ATOM 6364 C C . VAL D 2 62 ? 149.454 189.249 179.570 1.00 55.21 62 VAL B C 1
ATOM 6365 O O . VAL D 2 62 ? 150.640 189.144 179.884 1.00 55.21 62 VAL B O 1
ATOM 6369 N N . ILE D 2 63 ? 149.033 190.004 178.558 1.00 57.47 63 ILE B N 1
ATOM 6370 C CA . ILE D 2 63 ? 149.912 190.803 177.705 1.00 57.47 63 ILE B CA 1
ATOM 6371 C C . ILE D 2 63 ? 150.444 191.994 178.497 1.00 57.47 63 ILE B C 1
ATOM 6372 O O . ILE D 2 63 ? 149.703 192.579 179.300 1.00 57.47 63 ILE B O 1
ATOM 6377 N N . PRO D 2 64 ? 151.711 192.383 178.309 1.00 57.94 64 PRO B N 1
ATOM 6378 C CA . PRO D 2 64 ? 152.315 193.395 179.198 1.00 57.94 64 PRO B CA 1
ATOM 6379 C C . PRO D 2 64 ? 151.599 194.736 179.254 1.00 57.94 64 PRO B C 1
ATOM 6380 O O . PRO D 2 64 ? 151.571 195.353 180.325 1.00 57.94 64 PRO B O 1
ATOM 6384 N N . ASN D 2 65 ? 151.039 195.230 178.150 1.00 63.15 65 ASN B N 1
ATOM 6385 C CA . ASN D 2 65 ? 150.438 196.566 178.122 1.00 63.15 65 ASN B CA 1
ATOM 6386 C C . ASN D 2 65 ? 149.001 196.466 177.610 1.00 63.15 65 ASN B C 1
ATOM 6387 O O . ASN D 2 65 ? 148.721 196.694 176.432 1.00 63.15 65 ASN B O 1
ATOM 6392 N N . THR D 2 66 ? 148.083 196.151 178.519 1.00 62.19 66 THR B N 1
ATOM 6393 C CA . THR D 2 66 ? 146.664 196.055 178.216 1.00 62.19 66 THR B CA 1
ATOM 6394 C C . THR D 2 66 ? 145.870 196.542 179.419 1.00 62.19 66 THR B C 1
ATOM 6395 O O . THR D 2 66 ? 146.393 196.648 180.531 1.00 62.19 66 THR B O 1
ATOM 6399 N N . GLU D 2 67 ? 144.592 196.847 179.183 1.00 63.55 67 GLU B N 1
ATOM 6400 C CA . GLU D 2 67 ? 143.750 197.372 180.254 1.00 63.55 67 GLU B CA 1
ATOM 6401 C C . GLU D 2 67 ? 143.578 196.358 181.378 1.00 63.55 67 GLU B C 1
ATOM 6402 O O . GLU D 2 67 ? 143.641 196.715 182.562 1.00 63.55 67 GLU B O 1
ATOM 6408 N N . GLY D 2 68 ? 143.358 195.089 181.031 1.00 59.78 68 GLY B N 1
ATOM 6409 C CA . GLY D 2 68 ? 143.219 194.070 182.057 1.00 59.78 68 GLY B CA 1
ATOM 6410 C C . GLY D 2 68 ? 144.479 193.905 182.883 1.00 59.78 68 GLY B C 1
ATOM 6411 O O . GLY D 2 68 ? 144.418 193.765 184.108 1.00 59.78 68 GLY B O 1
ATOM 6412 N N . GLU D 2 69 ? 145.639 193.931 182.225 1.00 59.62 69 GLU B N 1
ATOM 6413 C CA . GLU D 2 69 ? 146.901 193.843 182.949 1.00 59.62 69 GLU B CA 1
ATOM 6414 C C . GLU D 2 69 ? 147.081 195.030 183.885 1.00 59.62 69 GLU B C 1
ATOM 6415 O O . GLU D 2 69 ? 147.557 194.873 185.015 1.00 59.62 69 GLU B O 1
ATOM 6421 N N . ARG D 2 70 ? 146.720 196.229 183.427 1.00 58.31 70 ARG B N 1
ATOM 6422 C CA . ARG D 2 70 ? 146.860 197.410 184.270 1.00 58.31 70 ARG B CA 1
ATOM 6423 C C . ARG D 2 70 ? 145.938 197.336 185.480 1.00 58.31 70 ARG B C 1
ATOM 6424 O O . ARG D 2 70 ? 146.332 197.707 186.592 1.00 58.31 70 ARG B O 1
ATOM 6432 N N . ASN D 2 71 ? 144.709 196.855 185.289 1.00 53.60 71 ASN B N 1
ATOM 6433 C CA . ASN D 2 71 ? 143.806 196.691 186.424 1.00 53.60 71 ASN B CA 1
ATOM 6434 C C . ASN D 2 71 ? 144.333 195.649 187.406 1.00 53.60 71 ASN B C 1
ATOM 6435 O O . ASN D 2 71 ? 144.237 195.830 188.627 1.00 53.60 71 ASN B O 1
ATOM 6440 N N . LEU D 2 72 ? 144.889 194.549 186.894 1.00 51.92 72 LEU B N 1
ATOM 6441 C CA . LEU D 2 72 ? 145.464 193.538 187.776 1.00 51.92 72 LEU B CA 1
ATOM 6442 C C . LEU D 2 72 ? 146.636 194.104 188.568 1.00 51.92 72 LEU B C 1
ATOM 6443 O O . LEU D 2 72 ? 146.786 193.825 189.765 1.00 51.92 72 LEU B O 1
ATOM 6448 N N . ALA D 2 73 ? 147.480 194.903 187.911 1.00 53.17 73 ALA B N 1
ATOM 6449 C CA . ALA D 2 73 ? 148.587 195.549 188.606 1.00 53.17 73 ALA B CA 1
ATOM 6450 C C . ALA D 2 73 ? 148.080 196.505 189.676 1.00 53.17 73 ALA B C 1
ATOM 6451 O O . ALA D 2 73 ? 148.651 196.582 190.769 1.00 53.17 73 ALA B O 1
ATOM 6453 N N . VAL D 2 74 ? 147.014 197.247 189.375 1.00 51.17 74 VAL B N 1
ATOM 6454 C CA . VAL D 2 74 ? 146.428 198.151 190.361 1.00 51.17 74 VAL B CA 1
ATOM 6455 C C . VAL D 2 74 ? 145.949 197.372 191.577 1.00 51.17 74 VAL B C 1
ATOM 6456 O O . VAL D 2 74 ? 146.187 197.770 192.723 1.00 51.17 74 VAL B O 1
ATOM 6460 N N . LEU D 2 75 ? 145.271 196.247 191.347 1.00 51.80 75 LEU B N 1
ATOM 6461 C CA . LEU D 2 75 ? 144.791 195.424 192.455 1.00 51.80 75 LEU B CA 1
ATOM 6462 C C . LEU D 2 75 ? 145.949 194.917 193.309 1.00 51.80 75 LEU B C 1
ATOM 6463 O O . LEU D 2 75 ? 145.925 195.020 194.546 1.00 51.80 75 LEU B O 1
ATOM 6468 N N . LEU D 2 76 ? 146.986 194.379 192.661 1.00 52.36 76 LEU B N 1
ATOM 6469 C CA . LEU D 2 76 ? 148.123 193.850 193.408 1.00 52.36 76 LEU B CA 1
ATOM 6470 C C . LEU D 2 76 ? 148.826 194.945 194.200 1.00 52.36 76 LEU B C 1
ATOM 6471 O O . LEU D 2 76 ? 149.214 194.730 195.353 1.00 52.36 76 LEU B O 1
ATOM 6476 N N . ASP D 2 77 ? 148.995 196.127 193.603 1.00 56.18 77 ASP B N 1
ATOM 6477 C CA . ASP D 2 77 ? 149.642 197.226 194.311 1.00 56.18 77 ASP B CA 1
ATOM 6478 C C . ASP D 2 77 ? 148.795 197.702 195.482 1.00 56.18 77 ASP B C 1
ATOM 6479 O O . ASP D 2 77 ? 149.329 198.096 196.524 1.00 56.18 77 ASP B O 1
ATOM 6484 N N . ALA D 2 78 ? 147.470 197.692 195.324 1.00 53.50 78 ALA B N 1
ATOM 6485 C CA . ALA D 2 78 ? 146.599 198.094 196.420 1.00 53.50 78 ALA B CA 1
ATOM 6486 C C . ALA D 2 78 ? 146.703 197.131 197.594 1.00 53.50 78 ALA B C 1
ATOM 6487 O O . ALA D 2 78 ? 146.720 197.557 198.754 1.00 53.50 78 ALA B O 1
ATOM 6489 N N . ASN D 2 79 ? 146.769 195.826 197.320 1.00 52.13 79 ASN B N 1
ATOM 6490 C CA . ASN D 2 79 ? 146.775 194.866 198.422 1.00 52.13 79 ASN B CA 1
ATOM 6491 C C . ASN D 2 79 ? 148.174 194.658 198.996 1.00 52.13 79 ASN B C 1
ATOM 6492 O O . ASN D 2 79 ? 148.323 194.089 200.082 1.00 52.13 79 ASN B O 1
ATOM 6497 N N . ARG D 2 80 ? 149.205 195.114 198.292 1.00 52.22 80 ARG B N 1
ATOM 6498 C CA . ARG D 2 80 ? 150.578 194.811 198.673 1.00 52.22 80 ARG B CA 1
ATOM 6499 C C . ARG D 2 80 ? 150.970 195.542 199.958 1.00 52.22 80 ARG B C 1
ATOM 6500 O O . ARG D 2 80 ? 150.380 196.557 200.334 1.00 52.22 80 ARG B O 1
ATOM 6508 N N . THR D 2 81 ? 151.982 195.004 200.636 1.00 49.88 81 THR B N 1
ATOM 6509 C CA . THR D 2 81 ? 152.583 195.629 201.807 1.00 49.88 81 THR B CA 1
ATOM 6510 C C . THR D 2 81 ? 153.822 196.409 201.385 1.00 49.88 81 THR B C 1
ATOM 6511 O O . THR D 2 81 ? 154.506 196.026 200.430 1.00 49.88 81 THR B O 1
ATOM 6515 N N . GLY D 2 82 ? 154.107 197.497 202.095 1.00 48.03 82 GLY B N 1
ATOM 6516 C CA . GLY D 2 82 ? 155.220 198.352 201.726 1.00 48.03 82 GLY B CA 1
ATOM 6517 C C . GLY D 2 82 ? 155.589 199.287 202.853 1.00 48.03 82 GLY B C 1
ATOM 6518 O O . GLY D 2 82 ? 154.926 199.342 203.891 1.00 48.03 82 GLY B O 1
ATOM 6519 N N . LYS D 2 83 ? 156.683 200.019 202.630 1.00 48.55 83 LYS B N 1
ATOM 6520 C CA . LYS D 2 83 ? 157.253 200.941 203.606 1.00 48.55 83 LYS B CA 1
ATOM 6521 C C . LYS D 2 83 ? 156.187 201.857 204.195 1.00 48.55 83 LYS B C 1
ATOM 6522 O O . LYS D 2 83 ? 155.914 201.800 205.398 1.00 48.55 83 LYS B O 1
ATOM 6528 N N . ASP D 2 84 ? 155.576 202.700 203.366 1.00 49.62 84 ASP B N 1
ATOM 6529 C CA . ASP D 2 84 ? 154.527 203.618 203.808 1.00 49.62 84 ASP B CA 1
ATOM 6530 C C . ASP D 2 84 ? 153.435 203.643 202.747 1.00 49.62 84 ASP B C 1
ATOM 6531 O O . ASP D 2 84 ? 153.459 204.461 201.826 1.00 49.62 84 ASP B O 1
ATOM 6536 N N . LYS D 2 85 ? 152.465 202.748 202.891 1.00 48.82 85 LYS B N 1
ATOM 6537 C CA . LYS D 2 85 ? 151.325 202.671 201.993 1.00 48.82 85 LYS B CA 1
ATOM 6538 C C . LYS D 2 85 ? 150.171 201.995 202.713 1.00 48.82 85 LYS B C 1
ATOM 6539 O O . LYS D 2 85 ? 150.380 201.097 203.533 1.00 48.82 85 LYS B O 1
ATOM 6545 N N . SER D 2 86 ? 148.956 202.440 202.417 1.00 51.63 86 SER B N 1
ATOM 6546 C CA . SER D 2 86 ? 147.782 201.823 203.008 1.00 51.63 86 SER B CA 1
ATOM 6547 C C . SER D 2 86 ? 147.525 200.461 202.378 1.00 51.63 86 SER B C 1
ATOM 6548 O O . SER D 2 86 ? 147.730 200.256 201.179 1.00 51.63 86 SER B O 1
ATOM 6551 N N . GLY D 2 87 ? 147.077 199.522 203.203 1.00 55.23 87 GLY B N 1
ATOM 6552 C CA . GLY D 2 87 ? 146.738 198.200 202.719 1.00 55.23 87 GLY B CA 1
ATOM 6553 C C . GLY D 2 87 ? 145.249 197.938 202.775 1.00 55.23 87 GLY B C 1
ATOM 6554 O O . GLY D 2 87 ? 144.674 197.833 203.861 1.00 55.23 87 GLY B O 1
ATOM 6555 N N . ALA D 2 88 ? 144.611 197.833 201.614 1.00 55.48 88 ALA B N 1
ATOM 6556 C CA . ALA D 2 88 ? 143.175 197.607 201.529 1.00 55.48 88 ALA B CA 1
ATOM 6557 C C . ALA D 2 88 ? 142.911 196.108 201.526 1.00 55.48 88 ALA B C 1
ATOM 6558 O O . ALA D 2 88 ? 143.180 195.429 200.530 1.00 55.48 88 ALA B O 1
ATOM 6560 N N . ARG D 2 89 ? 142.385 195.597 202.635 1.00 57.15 89 ARG B N 1
ATOM 6561 C CA . ARG D 2 89 ? 142.091 194.176 202.773 1.00 57.15 89 ARG B CA 1
ATOM 6562 C C . ARG D 2 89 ? 140.747 193.904 202.112 1.00 57.15 89 ARG B C 1
ATOM 6563 O O . ARG D 2 89 ? 139.694 194.180 202.696 1.00 57.15 89 ARG B O 1
ATOM 6571 N N . ASP D 2 90 ? 140.778 193.366 200.897 1.00 56.02 90 ASP B N 1
ATOM 6572 C CA . ASP D 2 90 ? 139.573 193.128 200.119 1.00 56.02 90 ASP B CA 1
ATOM 6573 C C . ASP D 2 90 ? 139.543 191.694 199.611 1.00 56.02 90 ASP B C 1
ATOM 6574 O O . ASP D 2 90 ? 140.590 191.088 199.362 1.00 56.02 90 ASP B O 1
ATOM 6579 N N . VAL D 2 91 ? 138.338 191.158 199.467 1.00 53.78 91 VAL B N 1
ATOM 6580 C CA . VAL D 2 91 ? 138.133 189.808 198.960 1.00 53.78 91 VAL B CA 1
ATOM 6581 C C . VAL D 2 91 ? 137.748 189.895 197.489 1.00 53.78 91 VAL B C 1
ATOM 6582 O O . VAL D 2 91 ? 136.928 190.734 197.099 1.00 53.78 91 VAL B O 1
ATOM 6586 N N . VAL D 2 92 ? 138.361 189.051 196.664 1.00 50.77 92 VAL B N 1
ATOM 6587 C CA . VAL D 2 92 ? 138.191 189.104 195.218 1.00 50.77 92 VAL B CA 1
ATOM 6588 C C . VAL D 2 92 ? 137.337 187.927 194.768 1.00 50.77 92 VAL B C 1
ATOM 6589 O O . VAL D 2 92 ? 137.299 186.882 195.427 1.00 50.77 92 VAL B O 1
ATOM 6593 N N . GLY D 2 93 ? 136.644 188.110 193.658 1.00 46.98 93 GLY B N 1
ATOM 6594 C CA . GLY D 2 93 ? 135.865 187.040 193.058 1.00 46.98 93 GLY B CA 1
ATOM 6595 C C . GLY D 2 93 ? 136.154 186.940 191.577 1.00 46.98 93 GLY B C 1
ATOM 6596 O O . GLY D 2 93 ? 136.483 187.931 190.930 1.00 46.98 93 GLY B O 1
ATOM 6597 N N . LEU D 2 94 ? 136.034 185.726 191.048 1.00 46.50 94 LEU B N 1
ATOM 6598 C CA . LEU D 2 94 ? 136.333 185.451 189.650 1.00 46.50 94 LEU B CA 1
ATOM 6599 C C . LEU D 2 94 ? 135.254 184.564 189.052 1.00 46.50 94 LEU B C 1
ATOM 6600 O O . LEU D 2 94 ? 134.867 183.560 189.657 1.00 46.50 94 LEU B O 1
ATOM 6605 N N . VAL D 2 95 ? 134.773 184.935 187.870 1.00 47.18 95 VAL B N 1
ATOM 6606 C CA . VAL D 2 95 ? 133.870 184.104 187.081 1.00 47.18 95 VAL B CA 1
ATOM 6607 C C . VAL D 2 95 ? 134.475 183.950 185.692 1.00 47.18 95 VAL B C 1
ATOM 6608 O O . VAL D 2 95 ? 134.911 184.934 185.083 1.00 47.18 95 VAL B O 1
ATOM 6612 N N . VAL D 2 96 ? 134.529 182.714 185.205 1.00 50.40 96 VAL B N 1
ATOM 6613 C CA . VAL D 2 96 ? 135.138 182.395 183.919 1.00 50.40 96 VAL B CA 1
ATOM 6614 C C . VAL D 2 96 ? 134.046 181.883 182.994 1.00 50.40 96 VAL B C 1
ATOM 6615 O O . VAL D 2 96 ? 133.352 180.912 183.319 1.00 50.40 96 VAL B O 1
ATOM 6619 N N . ALA D 2 97 ? 133.894 182.530 181.844 1.00 54.64 97 ALA B N 1
ATOM 6620 C CA . ALA D 2 97 ? 132.913 182.140 180.841 1.00 54.64 97 ALA B CA 1
ATOM 6621 C C . ALA D 2 97 ? 133.640 181.496 179.670 1.00 54.64 97 ALA B C 1
ATOM 6622 O O . ALA D 2 97 ? 134.425 182.157 178.984 1.00 54.64 97 ALA B O 1
ATOM 6624 N N . MET D 2 98 ? 133.380 180.221 179.449 1.00 57.79 98 MET B N 1
ATOM 6625 C CA . MET D 2 98 ? 133.988 179.470 178.365 1.00 57.79 98 MET B CA 1
ATOM 6626 C C . MET D 2 98 ? 133.042 179.395 177.177 1.00 57.79 98 MET B C 1
ATOM 6627 O O . MET D 2 98 ? 131.839 179.637 177.311 1.00 57.79 98 MET B O 1
ATOM 6632 N N . PRO D 2 99 ? 133.557 179.095 175.985 1.00 57.49 99 PRO B N 1
ATOM 6633 C CA . PRO D 2 99 ? 132.662 178.827 174.856 1.00 57.49 99 PRO B CA 1
ATOM 6634 C C . PRO D 2 99 ? 131.758 177.641 175.155 1.00 57.49 99 PRO B C 1
ATOM 6635 O O . PRO D 2 99 ? 132.153 176.684 175.825 1.00 57.49 99 PRO B O 1
ATOM 6639 N N . ASP D 2 100 ? 130.524 177.726 174.652 1.00 63.34 100 ASP B N 1
ATOM 6640 C CA . ASP D 2 100 ? 129.477 176.739 174.924 1.00 63.34 100 ASP B CA 1
ATOM 6641 C C . ASP D 2 100 ? 129.141 176.697 176.417 1.00 63.34 100 ASP B C 1
ATOM 6642 O O . ASP D 2 100 ? 129.249 175.655 177.064 1.00 63.34 100 ASP B O 1
ATOM 6647 N N . GLY D 2 101 ? 128.738 177.841 176.964 1.00 59.19 101 GLY B N 1
ATOM 6648 C CA . GLY D 2 101 ? 128.318 177.892 178.357 1.00 59.19 101 GLY B CA 1
ATOM 6649 C C . GLY D 2 101 ? 129.453 177.558 179.304 1.00 59.19 101 GLY B C 1
ATOM 6650 O O . GLY D 2 101 ? 130.580 178.042 179.157 1.00 59.19 101 GLY B O 1
ATOM 6651 N N . SER D 2 102 ? 129.149 176.726 180.300 1.00 55.98 102 SER B N 1
ATOM 6652 C CA . SER D 2 102 ? 130.136 176.244 181.266 1.00 55.98 102 SER B CA 1
ATOM 6653 C C . SER D 2 102 ? 130.765 177.394 182.053 1.00 55.98 102 SER B C 1
ATOM 6654 O O . SER D 2 102 ? 131.972 177.632 181.992 1.00 55.98 102 SER B O 1
ATOM 6657 N N . LYS D 2 103 ? 129.932 178.113 182.800 1.00 52.91 103 LYS B N 1
ATOM 6658 C CA . LYS D 2 103 ? 130.440 179.143 183.695 1.00 52.91 103 LYS B CA 1
ATOM 6659 C C . LYS D 2 103 ? 131.023 178.517 184.956 1.00 52.91 103 LYS B C 1
ATOM 6660 O O . LYS D 2 103 ? 130.495 177.535 185.483 1.00 52.91 103 LYS B O 1
ATOM 6666 N N . ILE D 2 104 ? 132.122 179.092 185.438 1.00 49.76 104 ILE B N 1
ATOM 6667 C CA . ILE D 2 104 ? 132.773 178.662 186.670 1.00 49.76 104 ILE B CA 1
ATOM 6668 C C . ILE D 2 104 ? 132.971 179.887 187.548 1.00 49.76 104 ILE B C 1
ATOM 6669 O O . ILE D 2 104 ? 133.499 180.904 187.086 1.00 49.76 104 ILE B O 1
ATOM 6674 N N . THR D 2 105 ? 132.553 179.794 188.808 1.00 49.68 105 THR B N 1
ATOM 6675 C CA . THR D 2 105 ? 132.554 180.930 189.721 1.00 49.68 105 THR B CA 1
ATOM 6676 C C . THR D 2 105 ? 133.350 180.592 190.974 1.00 49.68 105 THR B C 1
ATOM 6677 O O . THR D 2 105 ? 133.165 179.522 191.562 1.00 49.68 105 THR B O 1
ATOM 6681 N N . CYS D 2 106 ? 134.228 181.506 191.378 1.00 49.57 106 CYS B N 1
ATOM 6682 C CA . CYS D 2 106 ? 134.991 181.395 192.614 1.00 49.57 106 CYS B CA 1
ATOM 6683 C C . CYS D 2 106 ? 134.658 182.583 193.504 1.00 49.57 106 CYS B C 1
ATOM 6684 O O . CYS D 2 106 ? 134.635 183.725 193.035 1.00 49.57 106 CYS B O 1
ATOM 6687 N N . THR D 2 107 ? 134.400 182.317 194.785 1.00 52.61 107 THR B N 1
ATOM 6688 C CA . THR D 2 107 ? 133.812 183.331 195.654 1.00 52.61 107 THR B CA 1
ATOM 6689 C C . THR D 2 107 ? 134.838 184.106 196.472 1.00 52.61 107 THR B C 1
ATOM 6690 O O . THR D 2 107 ? 134.968 185.323 196.313 1.00 52.61 107 THR B O 1
ATOM 6694 N N . ASN D 2 108 ? 135.566 183.423 197.352 1.00 51.55 108 ASN B N 1
ATOM 6695 C CA . ASN D 2 108 ? 136.457 184.121 198.271 1.00 51.55 108 ASN B CA 1
ATOM 6696 C C . ASN D 2 108 ? 137.910 183.851 197.913 1.00 51.55 108 ASN B C 1
ATOM 6697 O O . ASN D 2 108 ? 138.336 182.697 197.837 1.00 51.55 108 ASN B O 1
ATOM 6702 N N . GLY D 2 109 ? 138.678 184.920 197.716 1.00 49.90 109 GLY B N 1
ATOM 6703 C CA . GLY D 2 109 ? 140.050 184.767 197.270 1.00 49.90 109 GLY B CA 1
ATOM 6704 C C . GLY D 2 109 ? 140.863 186.017 197.513 1.00 49.90 109 GLY B C 1
ATOM 6705 O O . GLY D 2 109 ? 140.369 187.018 198.036 1.00 49.90 109 GLY B O 1
ATOM 6706 N N . THR D 2 110 ? 142.133 185.943 197.123 1.00 51.51 110 THR B N 1
ATOM 6707 C CA . THR D 2 110 ? 143.077 187.027 197.345 1.00 51.51 110 THR B CA 1
ATOM 6708 C C . THR D 2 110 ? 144.240 186.885 196.376 1.00 51.51 110 THR B C 1
ATOM 6709 O O . THR D 2 110 ? 144.597 185.763 196.000 1.00 51.51 110 THR B O 1
ATOM 6713 N N . PRO D 2 111 ? 144.830 187.994 195.932 1.00 48.60 111 PRO B N 1
ATOM 6714 C CA . PRO D 2 111 ? 146.040 187.901 195.108 1.00 48.60 111 PRO B CA 1
ATOM 6715 C C . PRO D 2 111 ? 147.231 187.436 195.929 1.00 48.60 111 PRO B C 1
ATOM 6716 O O . PRO D 2 111 ? 147.327 187.711 197.127 1.00 48.60 111 PRO B O 1
ATOM 6720 N N . ILE D 2 112 ? 148.144 186.721 195.277 1.00 51.05 112 ILE B N 1
ATOM 6721 C CA . ILE D 2 112 ? 149.322 186.178 195.934 1.00 51.05 112 ILE B CA 1
ATOM 6722 C C . ILE D 2 112 ? 150.614 186.592 195.239 1.00 51.05 112 ILE B C 1
ATOM 6723 O O . ILE D 2 112 ? 151.547 187.058 195.896 1.00 51.05 112 ILE B O 1
ATOM 6728 N N . ASP D 2 113 ? 150.696 186.435 193.920 1.00 54.20 113 ASP B N 1
ATOM 6729 C CA . ASP D 2 113 ? 151.957 186.654 193.227 1.00 54.20 113 ASP B CA 1
ATOM 6730 C C . ASP D 2 113 ? 151.774 187.652 192.097 1.00 54.20 113 ASP B C 1
ATOM 6731 O O . ASP D 2 113 ? 150.668 187.872 191.600 1.00 54.20 113 ASP B O 1
ATOM 6736 N N . GLY D 2 114 ? 152.889 188.253 191.701 1.00 53.13 114 GLY B N 1
ATOM 6737 C CA . GLY D 2 114 ? 152.917 189.188 190.594 1.00 53.13 114 GLY B CA 1
ATOM 6738 C C . GLY D 2 114 ? 154.343 189.626 190.348 1.00 53.13 114 GLY B C 1
ATOM 6739 O O . GLY D 2 114 ? 155.273 189.204 191.039 1.00 53.13 114 GLY B O 1
ATOM 6740 N N . VAL D 2 115 ? 154.507 190.477 189.342 1.00 51.97 115 VAL B N 1
ATOM 6741 C CA . VAL D 2 115 ? 155.796 191.069 189.011 1.00 51.97 115 VAL B CA 1
ATOM 6742 C C . VAL D 2 115 ? 155.640 192.581 189.068 1.00 51.97 115 VAL B C 1
ATOM 6743 O O . VAL D 2 115 ? 154.741 193.142 188.431 1.00 51.97 115 VAL B O 1
ATOM 6747 N N . LEU D 2 116 ? 156.511 193.238 189.835 1.00 54.05 116 LEU B N 1
ATOM 6748 C CA . LEU D 2 116 ? 156.305 194.649 190.146 1.00 54.05 116 LEU B CA 1
ATOM 6749 C C . LEU D 2 116 ? 156.508 195.538 188.924 1.00 54.05 116 LEU B C 1
ATOM 6750 O O . LEU D 2 116 ? 155.702 196.439 188.669 1.00 54.05 116 LEU B O 1
ATOM 6755 N N . ILE D 2 117 ? 157.573 195.308 188.160 1.00 54.68 117 ILE B N 1
ATOM 6756 C CA . ILE D 2 117 ? 157.910 196.158 187.025 1.00 54.68 117 ILE B CA 1
ATOM 6757 C C . ILE D 2 117 ? 158.110 195.296 185.788 1.00 54.68 117 ILE B C 1
ATOM 6758 O O . ILE D 2 117 ? 158.395 194.099 185.880 1.00 54.68 117 ILE B O 1
ATOM 6763 N N . ASN D 2 118 ? 157.958 195.916 184.622 1.00 58.18 118 ASN B N 1
ATOM 6764 C CA . ASN D 2 118 ? 158.145 195.206 183.367 1.00 58.18 118 ASN B CA 1
ATOM 6765 C C . ASN D 2 118 ? 159.611 194.846 183.158 1.00 58.18 118 ASN B C 1
ATOM 6766 O O . ASN D 2 118 ? 160.519 195.600 183.516 1.00 58.18 118 ASN B O 1
ATOM 6771 N N . ALA D 2 119 ? 159.834 193.678 182.565 1.00 57.05 119 ALA B N 1
ATOM 6772 C CA . ALA D 2 119 ? 161.167 193.180 182.264 1.00 57.05 119 ALA B CA 1
ATOM 6773 C C . ALA D 2 119 ? 161.262 192.873 180.778 1.00 57.05 119 ALA B C 1
ATOM 6774 O O . ALA D 2 119 ? 160.274 192.473 180.156 1.00 57.05 119 ALA B O 1
ATOM 6776 N N . VAL D 2 120 ? 162.448 193.062 180.206 1.00 55.03 120 VAL B N 1
ATOM 6777 C CA . VAL D 2 120 ? 162.682 192.829 178.786 1.00 55.03 120 VAL B CA 1
ATOM 6778 C C . VAL D 2 120 ? 163.531 191.575 178.633 1.00 55.03 120 VAL B C 1
ATOM 6779 O O . VAL D 2 120 ? 164.499 191.375 179.376 1.00 55.03 120 VAL B O 1
ATOM 6783 N N . ALA D 2 121 ? 163.150 190.721 177.688 1.00 56.64 121 ALA B N 1
ATOM 6784 C CA . ALA D 2 121 ? 163.870 189.486 177.430 1.00 56.64 121 ALA B CA 1
ATOM 6785 C C . ALA D 2 121 ? 165.079 189.746 176.534 1.00 56.64 121 ALA B C 1
ATOM 6786 O O . ALA D 2 121 ? 165.345 190.872 176.108 1.00 56.64 121 ALA B O 1
ATOM 6788 N N . SER D 2 122 ? 165.821 188.673 176.252 1.00 59.89 122 SER B N 1
ATOM 6789 C CA . SER D 2 122 ? 167.023 188.796 175.434 1.00 59.89 122 SER B CA 1
ATOM 6790 C C . SER D 2 122 ? 166.687 189.215 174.008 1.00 59.89 122 SER B C 1
ATOM 6791 O O . SER D 2 122 ? 167.390 190.042 173.415 1.00 59.89 122 SER B O 1
ATOM 6794 N N . VAL D 2 123 ? 165.617 188.653 173.439 1.00 58.96 123 VAL B N 1
ATOM 6795 C CA . VAL D 2 123 ? 165.253 188.954 172.060 1.00 58.96 123 VAL B CA 1
ATOM 6796 C C . VAL D 2 123 ? 164.880 190.417 171.877 1.00 58.96 123 VAL B C 1
ATOM 6797 O O . VAL D 2 123 ? 165.033 190.960 170.779 1.00 58.96 123 VAL B O 1
ATOM 6801 N N . GLY D 2 124 ? 164.394 191.072 172.926 1.00 56.70 124 GLY B N 1
ATOM 6802 C CA . GLY D 2 124 ? 164.013 192.466 172.854 1.00 56.70 124 GLY B CA 1
ATOM 6803 C C . GLY D 2 124 ? 162.538 192.747 173.026 1.00 56.70 124 GLY B C 1
ATOM 6804 O O . GLY D 2 124 ? 162.083 193.823 172.624 1.00 56.70 124 GLY B O 1
ATOM 6805 N N . ARG D 2 125 ? 161.779 191.824 173.605 1.00 54.70 125 ARG B N 1
ATOM 6806 C CA . ARG D 2 125 ? 160.352 191.987 173.821 1.00 54.70 125 ARG B CA 1
ATOM 6807 C C . ARG D 2 125 ? 160.063 192.087 175.313 1.00 54.70 125 ARG B C 1
ATOM 6808 O O . ARG D 2 125 ? 160.836 191.606 176.145 1.00 54.70 125 ARG B O 1
ATOM 6816 N N . LEU D 2 126 ? 158.944 192.724 175.644 1.00 54.70 126 LEU B N 1
ATOM 6817 C CA . LEU D 2 126 ? 158.501 192.787 177.029 1.00 54.70 126 LEU B CA 1
ATOM 6818 C C . LEU D 2 126 ? 158.072 191.403 177.505 1.00 54.70 126 LEU B C 1
ATOM 6819 O O . LEU D 2 126 ? 157.609 190.576 176.716 1.00 54.70 126 LEU B O 1
ATOM 6824 N N . LYS D 2 127 ? 158.226 191.153 178.801 1.00 55.55 127 LYS B N 1
ATOM 6825 C CA . LYS D 2 127 ? 157.986 189.821 179.333 1.00 55.55 127 LYS B CA 1
ATOM 6826 C C . LYS D 2 127 ? 156.567 189.687 179.880 1.00 55.55 127 LYS B C 1
ATOM 6827 O O . LYS D 2 127 ? 155.813 190.657 179.981 1.00 55.55 127 LYS B O 1
ATOM 6833 N N . THR D 2 128 ? 156.223 188.458 180.257 1.00 56.39 128 THR B N 1
ATOM 6834 C CA . THR D 2 128 ? 154.858 188.090 180.603 1.00 56.39 128 THR B CA 1
ATOM 6835 C C . THR D 2 128 ? 154.597 188.331 182.091 1.00 56.39 128 THR B C 1
ATOM 6836 O O . THR D 2 128 ? 155.521 188.435 182.901 1.00 56.39 128 THR B O 1
ATOM 6840 N N . LYS D 2 129 ? 153.313 188.416 182.450 1.00 51.62 129 LYS B N 1
ATOM 6841 C CA . LYS D 2 129 ? 152.902 188.714 183.817 1.00 51.62 129 LYS B CA 1
ATOM 6842 C C . LYS D 2 129 ? 152.143 187.535 184.414 1.00 51.62 129 LYS B C 1
ATOM 6843 O O . LYS D 2 129 ? 151.058 187.195 183.921 1.00 51.62 129 LYS B O 1
ATOM 6849 N N . PRO D 2 130 ? 152.670 186.882 185.457 1.00 49.76 130 PRO B N 1
ATOM 6850 C CA . PRO D 2 130 ? 152.012 185.662 185.967 1.00 49.76 130 PRO B CA 1
ATOM 6851 C C . PRO D 2 130 ? 150.692 185.889 186.696 1.00 49.76 130 PRO B C 1
ATOM 6852 O O . PRO D 2 130 ? 149.696 185.254 186.335 1.00 49.76 130 PRO B O 1
ATOM 6856 N N . TYR D 2 131 ? 150.652 186.736 187.725 1.00 48.29 131 TYR B N 1
ATOM 6857 C CA . TYR D 2 131 ? 149.421 187.068 188.460 1.00 48.29 131 TYR B CA 1
ATOM 6858 C C . TYR D 2 131 ? 148.694 185.820 188.984 1.00 48.29 131 TYR B C 1
ATOM 6859 O O . TYR D 2 131 ? 147.651 185.411 188.480 1.00 48.29 131 TYR B O 1
ATOM 6868 N N . ARG D 2 132 ? 149.284 185.222 190.016 1.00 49.77 132 ARG B N 1
ATOM 6869 C CA . ARG D 2 132 ? 148.713 184.049 190.672 1.00 49.77 132 ARG B CA 1
ATOM 6870 C C . ARG D 2 132 ? 147.579 184.427 191.629 1.00 49.77 132 ARG B C 1
ATOM 6871 O O . ARG D 2 132 ? 147.532 185.538 192.163 1.00 49.77 132 ARG B O 1
ATOM 6879 N N . PHE D 2 133 ? 146.662 183.478 191.846 1.00 49.22 133 PHE B N 1
ATOM 6880 C CA . PHE D 2 133 ? 145.513 183.656 192.729 1.00 49.22 133 PHE B CA 1
ATOM 6881 C C . PHE D 2 133 ? 145.216 182.351 193.460 1.00 49.22 133 PHE B C 1
ATOM 6882 O O . PHE D 2 133 ? 145.667 181.277 193.057 1.00 49.22 133 PHE B O 1
ATOM 6890 N N . ARG D 2 134 ? 144.442 182.458 194.544 1.00 49.48 134 ARG B N 1
ATOM 6891 C CA . ARG D 2 134 ? 143.853 181.309 195.226 1.00 49.48 134 ARG B CA 1
ATOM 6892 C C . ARG D 2 134 ? 142.451 181.659 195.700 1.00 49.48 134 ARG B C 1
ATOM 6893 O O . ARG D 2 134 ? 142.163 182.820 195.997 1.00 49.48 134 ARG B O 1
ATOM 6901 N N . PHE D 2 135 ? 141.587 180.647 195.791 1.00 48.29 135 PHE B N 1
ATOM 6902 C CA . PHE D 2 135 ? 140.180 180.847 196.108 1.00 48.29 135 PHE B CA 1
ATOM 6903 C C . PHE D 2 135 ? 139.698 179.782 197.081 1.00 48.29 135 PHE B C 1
ATOM 6904 O O . PHE D 2 135 ? 140.356 178.756 197.268 1.00 48.29 135 PHE B O 1
ATOM 6912 N N . GLU D 2 136 ? 138.541 180.034 197.699 1.00 53.24 136 GLU B N 1
ATOM 6913 C CA . GLU D 2 136 ? 138.045 179.138 198.740 1.00 53.24 136 GLU B CA 1
ATOM 6914 C C . GLU D 2 136 ? 136.959 178.206 198.212 1.00 53.24 136 GLU B C 1
ATOM 6915 O O . GLU D 2 136 ? 137.084 176.980 198.304 1.00 53.24 136 GLU B O 1
ATOM 6921 N N . LYS D 2 137 ? 135.882 178.764 197.662 1.00 52.41 137 LYS B N 1
ATOM 6922 C CA . LYS D 2 137 ? 134.755 177.972 197.185 1.00 52.41 137 LYS B CA 1
ATOM 6923 C C . LYS D 2 137 ? 134.644 178.089 195.675 1.00 52.41 137 LYS B C 1
ATOM 6924 O O . LYS D 2 137 ? 134.848 179.170 195.116 1.00 52.41 137 LYS B O 1
ATOM 6930 N N . VAL D 2 138 ? 134.317 176.978 195.021 1.00 50.38 138 VAL B N 1
ATOM 6931 C CA . VAL D 2 138 ? 134.085 176.938 193.583 1.00 50.38 138 VAL B CA 1
ATOM 6932 C C . VAL D 2 138 ? 132.759 176.233 193.326 1.00 50.38 138 VAL B C 1
ATOM 6933 O O . VAL D 2 138 ? 132.470 175.196 193.935 1.00 50.38 138 VAL B O 1
ATOM 6937 N N . ILE D 2 139 ? 131.940 176.815 192.455 1.00 51.09 139 ILE B N 1
ATOM 6938 C CA . ILE D 2 139 ? 130.655 176.245 192.068 1.00 51.09 139 ILE B CA 1
ATOM 6939 C C . ILE D 2 139 ? 130.594 176.210 190.548 1.00 51.09 139 ILE B C 1
ATOM 6940 O O . ILE D 2 139 ? 131.049 177.147 189.881 1.00 51.09 139 ILE B O 1
ATOM 6945 N N . LYS D 2 140 ? 130.050 175.128 190.003 1.00 55.00 140 LYS B N 1
ATOM 6946 C CA . LYS D 2 140 ? 129.949 174.941 188.563 1.00 55.00 140 LYS B CA 1
ATOM 6947 C C . LYS D 2 140 ? 128.486 175.016 188.149 1.00 55.00 140 LYS B C 1
ATOM 6948 O O . LYS D 2 140 ? 127.665 174.218 188.611 1.00 55.00 140 LYS B O 1
ATOM 6954 N N . ALA D 2 141 ? 128.166 175.969 187.275 1.00 58.84 141 ALA B N 1
ATOM 6955 C CA . ALA D 2 141 ? 126.814 176.134 186.757 1.00 58.84 141 ALA B CA 1
ATOM 6956 C C . ALA D 2 141 ? 126.751 175.874 185.258 1.00 58.84 141 ALA B C 1
ATOM 6957 O O . ALA D 2 141 ? 125.940 176.486 184.558 1.00 58.84 141 ALA B O 1
ATOM 6959 N N . GLY D 2 142 ? 127.595 174.982 184.754 1.00 66.04 142 GLY B N 1
ATOM 6960 C CA . GLY D 2 142 ? 127.688 174.743 183.330 1.00 66.04 142 GLY B CA 1
ATOM 6961 C C . GLY D 2 142 ? 127.316 173.337 182.913 1.00 66.04 142 GLY B C 1
ATOM 6962 O O . GLY D 2 142 ? 128.014 172.723 182.101 1.00 66.04 142 GLY B O 1
ATOM 6963 N N . THR D 2 143 ? 126.230 172.808 183.478 1.00 76.57 143 THR B N 1
ATOM 6964 C CA . THR D 2 143 ? 125.785 171.468 183.107 1.00 76.57 143 THR B CA 1
ATOM 6965 C C . THR D 2 143 ? 125.453 171.389 181.622 1.00 76.57 143 THR B C 1
ATOM 6966 O O . THR D 2 143 ? 125.681 170.355 180.983 1.00 76.57 143 THR B O 1
ATOM 6970 N N . SER D 2 144 ? 124.923 172.469 181.056 1.00 79.30 144 SER B N 1
ATOM 6971 C CA . SER D 2 144 ? 124.581 172.509 179.639 1.00 79.30 144 SER B CA 1
ATOM 6972 C C . SER D 2 144 ? 125.830 172.438 178.768 1.00 79.30 144 SER B C 1
ATOM 6973 O O . SER D 2 144 ? 125.893 171.657 177.819 1.00 79.30 144 SER B O 1
ATOM 6976 N N . PHE E 2 1 ? 143.252 148.352 172.662 1.00 59.13 1 PHE C N 1
ATOM 6977 C CA . PHE E 2 1 ? 142.406 149.229 171.863 1.00 59.13 1 PHE C CA 1
ATOM 6978 C C . PHE E 2 1 ? 140.967 149.182 172.363 1.00 59.13 1 PHE C C 1
ATOM 6979 O O . PHE E 2 1 ? 140.343 150.220 172.572 1.00 59.13 1 PHE C O 1
ATOM 6987 N N . GLY E 2 2 ? 140.439 147.977 172.550 1.00 56.47 2 GLY C N 1
ATOM 6988 C CA . GLY E 2 2 ? 139.109 147.831 173.105 1.00 56.47 2 GLY C CA 1
ATOM 6989 C C . GLY E 2 2 ? 139.117 147.719 174.616 1.00 56.47 2 GLY C C 1
ATOM 6990 O O . GLY E 2 2 ? 138.721 146.689 175.168 1.00 56.47 2 GLY C O 1
ATOM 6991 N N . SER E 2 3 ? 139.559 148.772 175.295 1.00 54.81 3 SER C N 1
ATOM 6992 C CA . SER E 2 3 ? 139.705 148.776 176.744 1.00 54.81 3 SER C CA 1
ATOM 6993 C C . SER E 2 3 ? 138.573 149.567 177.382 1.00 54.81 3 SER C C 1
ATOM 6994 O O . SER E 2 3 ? 138.224 150.656 176.918 1.00 54.81 3 SER C O 1
ATOM 6997 N N . ILE E 2 4 ? 138.001 149.013 178.448 1.00 55.84 4 ILE C N 1
ATOM 6998 C CA . ILE E 2 4 ? 136.867 149.616 179.134 1.00 55.84 4 ILE C CA 1
ATOM 6999 C C . ILE E 2 4 ? 137.075 149.503 180.638 1.00 55.84 4 ILE C C 1
ATOM 7000 O O . ILE E 2 4 ? 137.648 148.530 181.136 1.00 55.84 4 ILE C O 1
ATOM 7005 N N . CYS E 2 5 ? 136.628 150.527 181.363 1.00 56.40 5 CYS C N 1
ATOM 7006 C CA . CYS E 2 5 ? 136.698 150.559 182.818 1.00 56.40 5 CYS C CA 1
ATOM 7007 C C . CYS E 2 5 ? 135.320 150.868 183.381 1.00 56.40 5 CYS C C 1
ATOM 7008 O O . CYS E 2 5 ? 134.660 151.809 182.929 1.00 56.40 5 CYS C O 1
ATOM 7011 N N . ALA E 2 6 ? 134.887 150.081 184.361 1.00 50.42 6 ALA C N 1
ATOM 7012 C CA . ALA E 2 6 ? 133.613 150.290 185.038 1.00 50.42 6 ALA C CA 1
ATOM 7013 C C . ALA E 2 6 ? 133.883 150.672 186.487 1.00 50.42 6 ALA C C 1
ATOM 7014 O O . ALA E 2 6 ? 134.571 149.941 187.206 1.00 50.42 6 ALA C O 1
ATOM 7016 N N . PHE E 2 7 ? 133.340 151.809 186.909 1.00 52.67 7 PHE C N 1
ATOM 7017 C CA . PHE E 2 7 ? 133.525 152.338 188.253 1.00 52.67 7 PHE C CA 1
ATOM 7018 C C . PHE E 2 7 ? 132.233 152.175 189.038 1.00 52.67 7 PHE C C 1
ATOM 7019 O O . PHE E 2 7 ? 131.152 152.455 188.514 1.00 52.67 7 PHE C O 1
ATOM 7027 N N . THR E 2 8 ? 132.343 151.724 190.285 1.00 55.07 8 THR C N 1
ATOM 7028 C CA . THR E 2 8 ? 131.207 151.620 191.190 1.00 55.07 8 THR C CA 1
ATOM 7029 C C . THR E 2 8 ? 131.510 152.364 192.482 1.00 55.07 8 THR C C 1
ATOM 7030 O O . THR E 2 8 ? 132.632 152.308 192.990 1.00 55.07 8 THR C O 1
ATOM 7034 N N . ALA E 2 9 ? 130.509 153.066 193.005 1.00 59.40 9 ALA C N 1
ATOM 7035 C CA . ALA E 2 9 ? 130.611 153.766 194.278 1.00 59.40 9 ALA C CA 1
ATOM 7036 C C . ALA E 2 9 ? 129.482 153.312 195.190 1.00 59.40 9 ALA C C 1
ATOM 7037 O O . ALA E 2 9 ? 128.351 153.121 194.740 1.00 59.40 9 ALA C O 1
ATOM 7039 N N . SER E 2 10 ? 129.790 153.141 196.476 1.00 61.88 10 SER C N 1
ATOM 7040 C CA . SER E 2 10 ? 128.813 152.552 197.388 1.00 61.88 10 SER C CA 1
ATOM 7041 C C . SER E 2 10 ? 127.621 153.475 197.612 1.00 61.88 10 SER C C 1
ATOM 7042 O O . SER E 2 10 ? 126.500 153.004 197.834 1.00 61.88 10 SER C O 1
ATOM 7045 N N . ARG E 2 11 ? 127.836 154.788 197.565 1.00 63.09 11 ARG C N 1
ATOM 7046 C CA . ARG E 2 11 ? 126.771 155.750 197.827 1.00 63.09 11 ARG C CA 1
ATOM 7047 C C . ARG E 2 11 ? 126.436 156.623 196.628 1.00 63.09 11 ARG C C 1
ATOM 7048 O O . ARG E 2 11 ? 125.259 156.773 196.285 1.00 63.09 11 ARG C O 1
ATOM 7056 N N . THR E 2 12 ? 127.440 157.219 195.982 1.00 62.60 12 THR C N 1
ATOM 7057 C CA . THR E 2 12 ? 127.165 158.153 194.894 1.00 62.60 12 THR C CA 1
ATOM 7058 C C . THR E 2 12 ? 126.651 157.434 193.651 1.00 62.60 12 THR C C 1
ATOM 7059 O O . THR E 2 12 ? 125.661 157.861 193.048 1.00 62.60 12 THR C O 1
ATOM 7063 N N . PHE E 2 13 ? 127.302 156.340 193.256 1.00 62.81 13 PHE C N 1
ATOM 7064 C CA . PHE E 2 13 ? 126.944 155.589 192.052 1.00 62.81 13 PHE C CA 1
ATOM 7065 C C . PHE E 2 13 ? 126.762 154.124 192.421 1.00 62.81 13 PHE C C 1
ATOM 7066 O O . PHE E 2 13 ? 127.612 153.283 192.100 1.00 62.81 13 PHE C O 1
ATOM 7074 N N . PRO E 2 14 ? 125.658 153.781 193.092 1.00 62.13 14 PRO C N 1
ATOM 7075 C CA . PRO E 2 14 ? 125.468 152.381 193.506 1.00 62.13 14 PRO C CA 1
ATOM 7076 C C . PRO E 2 14 ? 125.441 151.406 192.343 1.00 62.13 14 PRO C C 1
ATOM 7077 O O . PRO E 2 14 ? 125.876 150.258 192.494 1.00 62.13 14 PRO C O 1
ATOM 7081 N N . ASN E 2 15 ? 124.940 151.829 191.185 1.00 64.62 15 ASN C N 1
ATOM 7082 C CA . ASN E 2 15 ? 124.888 150.971 190.009 1.00 64.62 15 ASN C CA 1
ATOM 7083 C C . ASN E 2 15 ? 126.105 151.117 189.107 1.00 64.62 15 ASN C C 1
ATOM 7084 O O . ASN E 2 15 ? 126.334 150.249 188.259 1.00 64.62 15 ASN C O 1
ATOM 7089 N N . GLY E 2 16 ? 126.882 152.180 189.261 1.00 60.81 16 GLY C N 1
ATOM 7090 C CA . GLY E 2 16 ? 128.130 152.321 188.546 1.00 60.81 16 GLY C CA 1
ATOM 7091 C C . GLY E 2 16 ? 127.983 153.017 187.203 1.00 60.81 16 GLY C C 1
ATOM 7092 O O . GLY E 2 16 ? 126.890 153.190 186.668 1.00 60.81 16 GLY C O 1
ATOM 7093 N N . PHE E 2 17 ? 129.128 153.425 186.659 1.00 58.10 17 PHE C N 1
ATOM 7094 C CA . PHE E 2 17 ? 129.203 154.066 185.356 1.00 58.10 17 PHE C CA 1
ATOM 7095 C C . PHE E 2 17 ? 130.443 153.562 184.632 1.00 58.10 17 PHE C C 1
ATOM 7096 O O . PHE E 2 17 ? 131.362 153.014 185.243 1.00 58.10 17 PHE C O 1
ATOM 7104 N N . THR E 2 18 ? 130.462 153.755 183.317 1.00 57.95 18 THR C N 1
ATOM 7105 C CA . THR E 2 18 ? 131.542 153.271 182.469 1.00 57.95 18 THR C CA 1
ATOM 7106 C C . THR E 2 18 ? 132.266 154.439 181.812 1.00 57.95 18 THR C C 1
ATOM 7107 O O . THR E 2 18 ? 131.666 155.483 181.540 1.00 57.95 18 THR C O 1
ATOM 7111 N N . VAL E 2 19 ? 133.563 154.262 181.581 1.00 58.50 19 VAL C N 1
ATOM 7112 C CA . VAL E 2 19 ? 134.405 155.261 180.933 1.00 58.50 19 VAL C CA 1
ATOM 7113 C C . VAL E 2 19 ? 135.140 154.584 179.783 1.00 58.50 19 VAL C C 1
ATOM 7114 O O . VAL E 2 19 ? 135.683 153.484 179.942 1.00 58.50 19 VAL C O 1
ATOM 7118 N N . THR E 2 20 ? 135.135 155.228 178.613 1.00 63.43 20 THR C N 1
ATOM 7119 C CA . THR E 2 20 ? 135.757 154.671 177.422 1.00 63.43 20 THR C CA 1
ATOM 7120 C C . THR E 2 20 ? 136.722 155.617 176.721 1.00 63.43 20 THR C C 1
ATOM 7121 O O . THR E 2 20 ? 137.508 155.155 175.888 1.00 63.43 20 THR C O 1
ATOM 7125 N N . GLU E 2 21 ? 136.690 156.912 177.023 1.00 64.55 21 GLU C N 1
ATOM 7126 C CA . GLU E 2 21 ? 137.563 157.895 176.389 1.00 64.55 21 GLU C CA 1
ATOM 7127 C C . GLU E 2 21 ? 138.812 158.061 177.246 1.00 64.55 21 GLU C C 1
ATOM 7128 O O . GLU E 2 21 ? 138.769 158.709 178.296 1.00 64.55 21 GLU C O 1
ATOM 7134 N N . GLU E 2 22 ? 139.924 157.487 176.791 1.00 62.73 22 GLU C N 1
ATOM 7135 C CA . GLU E 2 22 ? 141.140 157.394 177.588 1.00 62.73 22 GLU C CA 1
ATOM 7136 C C . GLU E 2 22 ? 142.184 158.446 177.225 1.00 62.73 22 GLU C C 1
ATOM 7137 O O . GLU E 2 22 ? 143.315 158.369 177.716 1.00 62.73 22 GLU C O 1
ATOM 7143 N N . PHE E 2 23 ? 141.844 159.400 176.357 1.00 70.14 23 PHE C N 1
ATOM 7144 C CA . PHE E 2 23 ? 142.681 160.559 176.048 1.00 70.14 23 PHE C CA 1
ATOM 7145 C C . PHE E 2 23 ? 143.924 160.168 175.250 1.00 70.14 23 PHE C C 1
ATOM 7146 O O . PHE E 2 23 ? 144.279 158.988 175.178 1.00 70.14 23 PHE C O 1
ATOM 7154 N N . ALA E 2 24 ? 144.598 161.155 174.651 1.00 74.48 24 ALA C N 1
ATOM 7155 C CA . ALA E 2 24 ? 145.481 160.912 173.515 1.00 74.48 24 ALA C CA 1
ATOM 7156 C C . ALA E 2 24 ? 146.954 160.804 173.887 1.00 74.48 24 ALA C C 1
ATOM 7157 O O . ALA E 2 24 ? 147.560 159.757 173.643 1.00 74.48 24 ALA C O 1
ATOM 7159 N N . ASP E 2 25 ? 147.562 161.845 174.464 1.00 75.83 25 ASP C N 1
ATOM 7160 C CA . ASP E 2 25 ? 149.015 161.816 174.623 1.00 75.83 25 ASP C CA 1
ATOM 7161 C C . ASP E 2 25 ? 149.426 161.532 176.062 1.00 75.83 25 ASP C C 1
ATOM 7162 O O . ASP E 2 25 ? 150.608 161.298 176.337 1.00 75.83 25 ASP C O 1
ATOM 7167 N N . ALA E 2 26 ? 148.479 161.550 176.993 1.00 70.30 26 ALA C N 1
ATOM 7168 C CA . ALA E 2 26 ? 148.792 161.134 178.349 1.00 70.30 26 ALA C CA 1
ATOM 7169 C C . ALA E 2 26 ? 148.830 159.611 178.435 1.00 70.30 26 ALA C C 1
ATOM 7170 O O . ALA E 2 26 ? 148.535 158.898 177.474 1.00 70.30 26 ALA C O 1
ATOM 7172 N N . ASP E 2 27 ? 149.211 159.110 179.606 1.00 68.41 27 ASP C N 1
ATOM 7173 C CA . ASP E 2 27 ? 149.242 157.673 179.837 1.00 68.41 27 ASP C CA 1
ATOM 7174 C C . ASP E 2 27 ? 147.976 157.247 180.564 1.00 68.41 27 ASP C C 1
ATOM 7175 O O . ASP E 2 27 ? 147.810 157.588 181.743 1.00 68.41 27 ASP C O 1
ATOM 7180 N N . PRO E 2 28 ? 147.065 156.525 179.920 1.00 60.94 28 PRO C N 1
ATOM 7181 C CA . PRO E 2 28 ? 145.913 155.988 180.645 1.00 60.94 28 PRO C CA 1
ATOM 7182 C C . PRO E 2 28 ? 146.283 154.715 181.388 1.00 60.94 28 PRO C C 1
ATOM 7183 O O . PRO E 2 28 ? 147.177 153.972 180.980 1.00 60.94 28 PRO C O 1
ATOM 7187 N N . ILE E 2 29 ? 145.591 154.482 182.503 1.00 60.57 29 ILE C N 1
ATOM 7188 C CA . ILE E 2 29 ? 145.764 153.281 183.317 1.00 60.57 29 ILE C CA 1
ATOM 7189 C C . ILE E 2 29 ? 147.248 153.109 183.634 1.00 60.57 29 ILE C C 1
ATOM 7190 O O . ILE E 2 29 ? 147.892 152.162 183.171 1.00 60.57 29 ILE C O 1
ATOM 7195 N N . ASP E 2 30 ? 147.820 154.061 184.361 1.00 59.93 30 ASP C N 1
ATOM 7196 C CA . ASP E 2 30 ? 149.215 153.955 184.759 1.00 59.93 30 ASP C CA 1
ATOM 7197 C C . ASP E 2 30 ? 149.319 153.477 186.203 1.00 59.93 30 ASP C C 1
ATOM 7198 O O . ASP E 2 30 ? 148.478 153.795 187.047 1.00 59.93 30 ASP C O 1
ATOM 7203 N N . SER E 2 31 ? 150.369 152.704 186.484 1.00 55.04 31 SER C N 1
ATOM 7204 C CA . SER E 2 31 ? 150.587 152.160 187.815 1.00 55.04 31 SER C CA 1
ATOM 7205 C C . SER E 2 31 ? 152.065 152.211 188.174 1.00 55.04 31 SER C C 1
ATOM 7206 O O . SER E 2 31 ? 152.903 151.674 187.435 1.00 55.04 31 SER C O 1
ATOM 7209 N N . PRO E 2 32 ? 152.412 152.838 189.294 1.00 54.41 32 PRO C N 1
ATOM 7210 C CA . PRO E 2 32 ? 153.815 152.911 189.708 1.00 54.41 32 PRO C CA 1
ATOM 7211 C C . PRO E 2 32 ? 154.319 151.556 190.168 1.00 54.41 32 PRO C C 1
ATOM 7212 O O . PRO E 2 32 ? 153.518 150.661 190.478 1.00 54.41 32 PRO C O 1
ATOM 7216 N N . PRO E 2 33 ? 155.636 151.360 190.213 1.00 54.10 33 PRO C N 1
ATOM 7217 C CA . PRO E 2 33 ? 156.173 150.074 190.675 1.00 54.10 33 PRO C CA 1
ATOM 7218 C C . PRO E 2 33 ? 155.844 149.820 192.138 1.00 54.10 33 PRO C C 1
ATOM 7219 O O . PRO E 2 33 ? 155.699 150.748 192.936 1.00 54.10 33 PRO C O 1
ATOM 7223 N N . PHE E 2 34 ? 155.730 148.542 192.482 1.00 52.62 34 PHE C N 1
ATOM 7224 C CA . PHE E 2 34 ? 155.312 148.095 193.803 1.00 52.62 34 PHE C CA 1
ATOM 7225 C C . PHE E 2 34 ? 156.513 147.517 194.539 1.00 52.62 34 PHE C C 1
ATOM 7226 O O . PHE E 2 34 ? 157.192 146.625 194.019 1.00 52.62 34 PHE C O 1
ATOM 7234 N N . ALA E 2 35 ? 156.774 148.023 195.741 1.00 52.49 35 ALA C N 1
ATOM 7235 C CA . ALA E 2 35 ? 157.860 147.533 196.580 1.00 52.49 35 ALA C CA 1
ATOM 7236 C C . ALA E 2 35 ? 157.311 146.504 197.558 1.00 52.49 35 ALA C C 1
ATOM 7237 O O . ALA E 2 35 ? 156.314 146.759 198.239 1.00 52.49 35 ALA C O 1
ATOM 7239 N N . ALA E 2 36 ? 157.963 145.342 197.625 1.00 51.53 36 ALA C N 1
ATOM 7240 C CA . ALA E 2 36 ? 157.454 144.229 198.411 1.00 51.53 36 ALA C CA 1
ATOM 7241 C C . ALA E 2 36 ? 158.374 143.779 199.535 1.00 51.53 36 ALA C C 1
ATOM 7242 O O . ALA E 2 36 ? 157.891 143.157 200.484 1.00 51.53 36 ALA C O 1
ATOM 7244 N N . ALA E 2 37 ? 159.672 144.064 199.459 1.00 49.62 37 ALA C N 1
ATOM 7245 C CA . ALA E 2 37 ? 160.592 143.597 200.484 1.00 49.62 37 ALA C CA 1
ATOM 7246 C C . ALA E 2 37 ? 161.791 144.527 200.567 1.00 49.62 37 ALA C C 1
ATOM 7247 O O . ALA E 2 37 ? 162.080 145.291 199.644 1.00 49.62 37 ALA C O 1
ATOM 7249 N N . ASP E 2 38 ? 162.485 144.451 201.699 1.00 50.52 38 ASP C N 1
ATOM 7250 C CA . ASP E 2 38 ? 163.713 145.193 201.933 1.00 50.52 38 ASP C CA 1
ATOM 7251 C C . ASP E 2 38 ? 164.734 144.259 202.567 1.00 50.52 38 ASP C C 1
ATOM 7252 O O . ASP E 2 38 ? 164.381 143.276 203.221 1.00 50.52 38 ASP C O 1
ATOM 7257 N N . THR E 2 39 ? 166.011 144.570 202.362 1.00 50.60 39 THR C N 1
ATOM 7258 C CA . THR E 2 39 ? 167.090 143.704 202.812 1.00 50.60 39 THR C CA 1
ATOM 7259 C C . THR E 2 39 ? 168.132 144.514 203.564 1.00 50.60 39 THR C C 1
ATOM 7260 O O . THR E 2 39 ? 168.230 145.735 203.421 1.00 50.60 39 THR C O 1
ATOM 7264 N N . GLY E 2 40 ? 168.906 143.811 204.376 1.00 47.12 40 GLY C N 1
ATOM 7265 C CA . GLY E 2 40 ? 170.056 144.402 205.033 1.00 47.12 40 GLY C CA 1
ATOM 7266 C C . GLY E 2 40 ? 171.159 143.376 205.160 1.00 47.12 40 GLY C C 1
ATOM 7267 O O . GLY E 2 40 ? 170.910 142.187 205.360 1.00 47.12 40 GLY C O 1
ATOM 7268 N N . ALA E 2 41 ? 172.394 143.851 205.034 1.00 43.80 41 ALA C N 1
ATOM 7269 C CA . ALA E 2 41 ? 173.572 143.001 205.127 1.00 43.80 41 ALA C CA 1
ATOM 7270 C C . ALA E 2 41 ? 174.362 143.382 206.367 1.00 43.80 41 ALA C C 1
ATOM 7271 O O . ALA E 2 41 ? 174.765 144.540 206.520 1.00 43.80 41 ALA C O 1
ATOM 7273 N N . GLY E 2 42 ? 174.575 142.414 207.251 1.00 44.75 42 GLY C N 1
ATOM 7274 C CA . GLY E 2 42 ? 175.349 142.661 208.445 1.00 44.75 42 GLY C CA 1
ATOM 7275 C C . GLY E 2 42 ? 176.826 142.422 208.229 1.00 44.75 42 GLY C C 1
ATOM 7276 O O . GLY E 2 42 ? 177.273 142.033 207.152 1.00 44.75 42 GLY C O 1
ATOM 7277 N N . LEU E 2 43 ? 177.598 142.672 209.282 1.00 45.24 43 LEU C N 1
ATOM 7278 C CA . LEU E 2 43 ? 179.020 142.371 209.234 1.00 45.24 43 LEU C CA 1
ATOM 7279 C C . LEU E 2 43 ? 179.214 140.867 209.111 1.00 45.24 43 LEU C C 1
ATOM 7280 O O . LEU E 2 43 ? 178.417 140.080 209.629 1.00 45.24 43 LEU C O 1
ATOM 7285 N N . ASN E 2 44 ? 180.266 140.472 208.396 1.00 46.33 44 ASN C N 1
ATOM 7286 C CA . ASN E 2 44 ? 180.653 139.099 208.063 1.00 46.33 44 ASN C CA 1
ATOM 7287 C C . ASN E 2 44 ? 179.781 138.517 206.956 1.00 46.33 44 ASN C C 1
ATOM 7288 O O . ASN E 2 44 ? 179.902 137.323 206.671 1.00 46.33 44 ASN C O 1
ATOM 7293 N N . GLY E 2 45 ? 178.909 139.306 206.332 1.00 48.20 45 GLY C N 1
ATOM 7294 C CA . GLY E 2 45 ? 178.214 138.881 205.136 1.00 48.20 45 GLY C CA 1
ATOM 7295 C C . GLY E 2 45 ? 176.832 138.299 205.332 1.00 48.20 45 GLY C C 1
ATOM 7296 O O . GLY E 2 45 ? 176.225 137.856 204.349 1.00 48.20 45 GLY C O 1
ATOM 7297 N N . ASP E 2 46 ? 176.313 138.276 206.555 1.00 51.56 46 ASP C N 1
ATOM 7298 C CA . ASP E 2 46 ? 174.969 137.765 206.784 1.00 51.56 46 ASP C CA 1
ATOM 7299 C C . ASP E 2 46 ? 173.932 138.695 206.165 1.00 51.56 46 ASP C C 1
ATOM 7300 O O . ASP E 2 46 ? 174.060 139.920 206.226 1.00 51.56 46 ASP C O 1
ATOM 7305 N N . MET E 2 47 ? 172.898 138.107 205.568 1.00 52.09 47 MET C N 1
ATOM 7306 C CA . MET E 2 47 ? 171.836 138.859 204.913 1.00 52.09 47 MET C CA 1
ATOM 7307 C C . MET E 2 47 ? 170.513 138.590 205.613 1.00 52.09 47 MET C C 1
ATOM 7308 O O . MET E 2 47 ? 170.184 137.435 205.902 1.00 52.09 47 MET C O 1
ATOM 7313 N N . VAL E 2 48 ? 169.760 139.653 205.883 1.00 47.69 48 VAL C N 1
ATOM 7314 C CA . VAL E 2 48 ? 168.445 139.566 206.503 1.00 47.69 48 VAL C CA 1
ATOM 7315 C C . VAL E 2 48 ? 167.444 140.264 205.594 1.00 47.69 48 VAL C C 1
ATOM 7316 O O . VAL E 2 48 ? 167.773 141.273 204.960 1.00 47.69 48 VAL C O 1
ATOM 7320 N N . VAL E 2 49 ? 166.236 139.716 205.511 1.00 47.14 49 VAL C N 1
ATOM 7321 C CA . VAL E 2 49 ? 165.196 140.228 204.629 1.00 47.14 49 VAL C CA 1
ATOM 7322 C C . VAL E 2 49 ? 163.878 140.291 205.388 1.00 47.14 49 VAL C C 1
ATOM 7323 O O . VAL E 2 49 ? 163.570 139.408 206.196 1.00 47.14 49 VAL C O 1
ATOM 7327 N N . TRP E 2 50 ? 163.110 141.350 205.141 1.00 47.02 50 TRP C N 1
ATOM 7328 C CA . TRP E 2 50 ? 161.789 141.517 205.725 1.00 47.02 50 TRP C CA 1
ATOM 7329 C C . TRP E 2 50 ? 160.833 142.056 204.671 1.00 47.02 50 TRP C C 1
ATOM 7330 O O . TRP E 2 50 ? 161.255 142.582 203.640 1.00 47.02 50 TRP C O 1
ATOM 7341 N N . ASN E 2 51 ? 159.539 141.918 204.941 1.00 48.06 51 ASN C N 1
ATOM 7342 C CA . ASN E 2 51 ? 158.491 142.284 203.997 1.00 48.06 51 ASN C CA 1
ATOM 7343 C C . ASN E 2 51 ? 158.022 143.705 204.274 1.00 48.06 51 ASN C C 1
ATOM 7344 O O . ASN E 2 51 ? 157.791 144.073 205.429 1.00 48.06 51 ASN C O 1
ATOM 7349 N N . ARG E 2 52 ? 157.888 144.499 203.217 1.00 49.54 52 ARG C N 1
ATOM 7350 C CA . ARG E 2 52 ? 157.288 145.816 203.332 1.00 49.54 52 ARG C CA 1
ATOM 7351 C C . ARG E 2 52 ? 155.809 145.752 202.961 1.00 49.54 52 ARG C C 1
ATOM 7352 O O . ARG E 2 52 ? 155.355 144.839 202.266 1.00 49.54 52 ARG C O 1
ATOM 7360 N N . ALA E 2 53 ? 155.054 146.738 203.435 1.00 48.92 53 ALA C N 1
ATOM 7361 C CA . ALA E 2 53 ? 153.614 146.791 203.226 1.00 48.92 53 ALA C CA 1
ATOM 7362 C C . ALA E 2 53 ? 153.272 147.959 202.314 1.00 48.92 53 ALA C C 1
ATOM 7363 O O . ALA E 2 53 ? 153.639 149.103 202.600 1.00 48.92 53 ALA C O 1
ATOM 7365 N N . ASN E 2 54 ? 152.561 147.668 201.227 1.00 49.76 54 ASN C N 1
ATOM 7366 C CA . ASN E 2 54 ? 152.162 148.680 200.260 1.00 49.76 54 ASN C CA 1
ATOM 7367 C C . ASN E 2 54 ? 150.833 148.266 199.645 1.00 49.76 54 ASN C C 1
ATOM 7368 O O . ASN E 2 54 ? 150.366 147.139 199.824 1.00 49.76 54 ASN C O 1
ATOM 7373 N N . ILE E 2 55 ? 150.223 149.197 198.911 1.00 49.71 55 ILE C N 1
ATOM 7374 C CA . ILE E 2 55 ? 148.931 148.973 198.278 1.00 49.71 55 ILE C CA 1
ATOM 7375 C C . ILE E 2 55 ? 149.003 149.397 196.817 1.00 49.71 55 ILE C C 1
ATOM 7376 O O . ILE E 2 55 ? 149.905 150.125 196.398 1.00 49.71 55 ILE C O 1
ATOM 7381 N N . LEU E 2 56 ? 148.030 148.926 196.043 1.00 51.57 56 LEU C N 1
ATOM 7382 C CA . LEU E 2 56 ? 148.006 149.188 194.611 1.00 51.57 56 LEU C CA 1
ATOM 7383 C C . LEU E 2 56 ? 147.574 150.623 194.328 1.00 51.57 56 LEU C C 1
ATOM 7384 O O . LEU E 2 56 ? 146.698 151.171 195.001 1.00 51.57 56 LEU C O 1
ATOM 7389 N N . GLU E 2 57 ? 148.196 151.229 193.320 1.00 53.00 57 GLU C N 1
ATOM 7390 C CA . GLU E 2 57 ? 147.920 152.600 192.916 1.00 53.00 57 GLU C CA 1
ATOM 7391 C C . GLU E 2 57 ? 147.682 152.650 191.413 1.00 53.00 57 GLU C C 1
ATOM 7392 O O . GLU E 2 57 ? 148.393 151.996 190.645 1.00 53.00 57 GLU C O 1
ATOM 7398 N N . VAL E 2 58 ? 146.684 153.425 190.992 1.00 54.32 58 VAL C N 1
ATOM 7399 C CA . VAL E 2 58 ? 146.286 153.501 189.591 1.00 54.32 58 VAL C CA 1
ATOM 7400 C C . VAL E 2 58 ? 145.814 154.916 189.276 1.00 54.32 58 VAL C C 1
ATOM 7401 O O . VAL E 2 58 ? 145.207 155.582 190.121 1.00 54.32 58 VAL C O 1
ATOM 7405 N N . VAL E 2 59 ? 146.115 155.381 188.064 1.00 55.76 59 VAL C N 1
ATOM 7406 C CA . VAL E 2 59 ? 145.731 156.707 187.589 1.00 55.76 59 VAL C CA 1
ATOM 7407 C C . VAL E 2 59 ? 145.283 156.588 186.136 1.00 55.76 59 VAL C C 1
ATOM 7408 O O . VAL E 2 59 ? 145.906 155.868 185.348 1.00 55.76 59 VAL C O 1
ATOM 7412 N N . VAL E 2 60 ? 144.191 157.271 185.788 1.00 57.74 60 VAL C N 1
ATOM 7413 C CA . VAL E 2 60 ? 143.600 157.190 184.455 1.00 57.74 60 VAL C CA 1
ATOM 7414 C C . VAL E 2 60 ? 143.323 158.597 183.936 1.00 57.74 60 VAL C C 1
ATOM 7415 O O . VAL E 2 60 ? 142.674 159.399 184.615 1.00 57.74 60 VAL C O 1
ATOM 7419 N N . ASN E 2 61 ? 143.791 158.885 182.724 1.00 62.07 61 ASN C N 1
ATOM 7420 C CA . ASN E 2 61 ? 143.596 160.183 182.090 1.00 62.07 61 ASN C CA 1
ATOM 7421 C C . ASN E 2 61 ? 142.424 160.124 181.119 1.00 62.07 61 ASN C C 1
ATOM 7422 O O . ASN E 2 61 ? 142.263 159.146 180.385 1.00 62.07 61 ASN C O 1
ATOM 7427 N N . VAL E 2 62 ? 141.606 161.179 181.115 1.00 59.61 62 VAL C N 1
ATOM 7428 C CA . VAL E 2 62 ? 140.378 161.210 180.332 1.00 59.61 62 VAL C CA 1
ATOM 7429 C C . VAL E 2 62 ? 140.292 162.510 179.542 1.00 59.61 62 VAL C C 1
ATOM 7430 O O . VAL E 2 62 ? 141.018 163.473 179.794 1.00 59.61 62 VAL C O 1
ATOM 7434 N N . ILE E 2 63 ? 139.390 162.514 178.565 1.00 61.20 63 ILE C N 1
ATOM 7435 C CA . ILE E 2 63 ? 139.125 163.664 177.701 1.00 61.20 63 ILE C CA 1
ATOM 7436 C C . ILE E 2 63 ? 138.446 164.755 178.523 1.00 61.20 63 ILE C C 1
ATOM 7437 O O . ILE E 2 63 ? 137.610 164.446 179.382 1.00 61.20 63 ILE C O 1
ATOM 7442 N N . PRO E 2 64 ? 138.777 166.033 178.305 1.00 59.52 64 PRO C N 1
ATOM 7443 C CA . PRO E 2 64 ? 138.231 167.092 179.174 1.00 59.52 64 PRO C CA 1
ATOM 7444 C C . PRO E 2 64 ? 136.713 167.177 179.223 1.00 59.52 64 PRO C C 1
ATOM 7445 O O . PRO E 2 64 ? 136.168 167.529 180.275 1.00 59.52 64 PRO C O 1
ATOM 7449 N N . ASN E 2 65 ? 136.005 166.892 178.130 1.00 64.96 65 ASN C N 1
ATOM 7450 C CA . ASN E 2 65 ? 134.546 167.025 178.097 1.00 64.96 65 ASN C CA 1
ATOM 7451 C C . ASN E 2 65 ? 133.924 165.727 177.579 1.00 64.96 65 ASN C C 1
ATOM 7452 O O . ASN E 2 65 ? 133.597 165.599 176.399 1.00 64.96 65 ASN C O 1
ATOM 7457 N N . THR E 2 66 ? 133.736 164.772 178.485 1.00 67.26 66 THR C N 1
ATOM 7458 C CA . THR E 2 66 ? 133.087 163.506 178.184 1.00 67.26 66 THR C CA 1
ATOM 7459 C C . THR E 2 66 ? 132.290 163.060 179.402 1.00 67.26 66 THR C C 1
ATOM 7460 O O . THR E 2 66 ? 132.524 163.521 180.521 1.00 67.26 66 THR C O 1
ATOM 7464 N N . GLU E 2 67 ? 131.343 162.149 179.170 1.00 69.82 67 GLU C N 1
ATOM 7465 C CA . GLU E 2 67 ? 130.455 161.715 180.245 1.00 69.82 67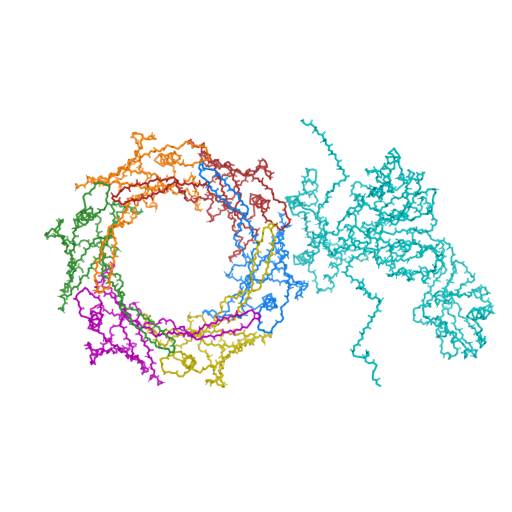 GLU C CA 1
ATOM 7466 C C . GLU E 2 67 ? 131.228 161.051 181.378 1.00 69.82 67 GLU C C 1
ATOM 7467 O O . GLU E 2 67 ? 130.943 161.290 182.558 1.00 69.82 67 GLU C O 1
ATOM 7473 N N . GLY E 2 68 ? 132.206 160.209 181.040 1.00 66.10 68 GLY C N 1
ATOM 7474 C CA . GLY E 2 68 ? 133.021 159.593 182.074 1.00 66.10 68 GLY C CA 1
ATOM 7475 C C . GLY E 2 68 ? 133.780 160.616 182.896 1.00 66.10 68 GLY C C 1
ATOM 7476 O O . GLY E 2 68 ? 133.881 160.494 184.120 1.00 66.10 68 GLY C O 1
ATOM 7477 N N . GLU E 2 69 ? 134.316 161.643 182.235 1.00 66.86 69 GLU C N 1
ATOM 7478 C CA . GLU E 2 69 ? 135.004 162.708 182.955 1.00 66.86 69 GLU C CA 1
ATOM 7479 C C . GLU E 2 69 ? 134.055 163.441 183.893 1.00 66.86 69 GLU C C 1
ATOM 7480 O O . GLU E 2 69 ? 134.426 163.780 185.022 1.00 66.86 69 GLU C O 1
ATOM 7486 N N . ARG E 2 70 ? 132.829 163.704 183.439 1.00 65.72 70 ARG C N 1
ATOM 7487 C CA . ARG E 2 70 ? 131.861 164.386 184.289 1.00 65.72 70 ARG C CA 1
ATOM 7488 C C . ARG E 2 70 ? 131.502 163.541 185.504 1.00 65.72 70 ARG C C 1
ATOM 7489 O O . ARG E 2 70 ? 131.383 164.062 186.618 1.00 65.72 70 ARG C O 1
ATOM 7497 N N . ASN E 2 71 ? 131.330 162.232 185.312 1.00 61.36 71 ASN C N 1
ATOM 7498 C CA . ASN E 2 71 ? 131.042 161.361 186.446 1.00 61.36 71 ASN C CA 1
ATOM 7499 C C . ASN E 2 71 ? 132.211 161.315 187.424 1.00 61.36 71 ASN C C 1
ATOM 7500 O O . ASN E 2 71 ? 132.011 161.319 188.646 1.00 61.36 71 ASN C O 1
ATOM 7505 N N . LEU E 2 72 ? 133.441 161.271 186.907 1.00 59.32 72 LEU C N 1
ATOM 7506 C CA . LEU E 2 72 ? 134.606 161.277 187.786 1.00 59.32 72 LEU C CA 1
ATOM 7507 C C . LEU E 2 72 ? 134.690 162.576 188.577 1.00 59.32 72 LEU C C 1
ATOM 7508 O O . LEU E 2 72 ? 135.008 162.568 189.774 1.00 59.32 72 LEU C O 1
ATOM 7513 N N . ALA E 2 73 ? 134.409 163.703 187.922 1.00 59.65 73 ALA C N 1
ATOM 7514 C CA . ALA E 2 73 ? 134.399 164.984 188.619 1.00 59.65 73 ALA C CA 1
ATOM 7515 C C . ALA E 2 73 ? 133.320 165.016 189.690 1.00 59.65 73 ALA C C 1
ATOM 7516 O O . ALA E 2 73 ? 133.539 165.546 190.785 1.00 59.65 73 ALA C O 1
ATOM 7518 N N . VAL E 2 74 ? 132.146 164.459 189.389 1.00 58.52 74 VAL C N 1
ATOM 7519 C CA . VAL E 2 74 ? 131.072 164.393 190.376 1.00 58.52 74 VAL C CA 1
ATOM 7520 C C . VAL E 2 74 ? 131.517 163.592 191.591 1.00 58.52 74 VAL C C 1
ATOM 7521 O O . VAL E 2 74 ? 131.291 163.997 192.737 1.00 58.52 74 VAL C O 1
ATOM 7525 N N . LEU E 2 75 ? 132.160 162.447 191.360 1.00 57.47 75 LEU C N 1
ATOM 7526 C CA . LEU E 2 75 ? 132.637 161.624 192.469 1.00 57.47 75 LEU C CA 1
ATOM 7527 C C . LEU E 2 75 ? 133.653 162.379 193.321 1.00 57.47 75 LEU C C 1
ATOM 7528 O O . LEU E 2 75 ? 133.552 162.409 194.558 1.00 57.47 75 LEU C O 1
ATOM 7533 N N . LEU E 2 76 ? 134.635 163.011 192.672 1.00 57.90 76 LEU C N 1
ATOM 7534 C CA . LEU E 2 76 ? 135.665 163.725 193.421 1.00 57.90 76 LEU C CA 1
ATOM 7535 C C . LEU E 2 76 ? 135.075 164.884 194.214 1.00 57.90 76 LEU C C 1
ATOM 7536 O O . LEU E 2 76 ? 135.468 165.119 195.361 1.00 57.90 76 LEU C O 1
ATOM 7541 N N . ASP E 2 77 ? 134.132 165.621 193.622 1.00 59.77 77 ASP C N 1
ATOM 7542 C CA . ASP E 2 77 ? 133.495 166.720 194.340 1.00 59.77 77 ASP C CA 1
ATOM 7543 C C . ASP E 2 77 ? 132.656 166.207 195.501 1.00 59.77 77 ASP C C 1
ATOM 7544 O O . ASP E 2 77 ? 132.558 166.865 196.543 1.00 59.77 77 ASP C O 1
ATOM 7549 N N . ALA E 2 78 ? 132.028 165.043 195.336 1.00 56.96 78 ALA C N 1
ATOM 7550 C CA . ALA E 2 78 ? 131.248 164.469 196.425 1.00 56.96 78 ALA C CA 1
ATOM 7551 C C . ALA E 2 78 ? 132.136 164.091 197.602 1.00 56.96 78 ALA C C 1
ATOM 7552 O O . ALA E 2 78 ? 131.752 164.281 198.761 1.00 56.96 78 ALA C O 1
ATOM 7554 N N . ASN E 2 79 ? 133.325 163.549 197.330 1.00 55.69 79 ASN C N 1
ATOM 7555 C CA . ASN E 2 79 ? 134.167 163.089 198.433 1.00 55.69 79 ASN C CA 1
ATOM 7556 C C . ASN E 2 79 ? 135.079 164.193 198.961 1.00 55.69 79 ASN C C 1
ATOM 7557 O O . ASN E 2 79 ? 135.767 164.002 199.970 1.00 55.69 79 ASN C O 1
ATOM 7562 N N . ARG E 2 80 ? 135.093 165.352 198.309 1.00 57.22 80 ARG C N 1
ATOM 7563 C CA . ARG E 2 80 ? 136.073 166.382 198.629 1.00 57.22 80 ARG C CA 1
ATOM 7564 C C . ARG E 2 80 ? 135.776 167.027 199.983 1.00 57.22 80 ARG C C 1
ATOM 7565 O O . ARG E 2 80 ? 134.695 166.874 200.554 1.00 57.22 80 ARG C O 1
ATOM 7573 N N . THR E 2 81 ? 136.765 167.755 200.496 1.00 56.11 81 THR C N 1
ATOM 7574 C CA . THR E 2 81 ? 136.638 168.543 201.717 1.00 56.11 81 THR C CA 1
ATOM 7575 C C . THR E 2 81 ? 136.505 170.014 201.352 1.00 56.11 81 THR C C 1
ATOM 7576 O O . THR E 2 81 ? 137.293 170.531 200.554 1.00 56.11 81 THR C O 1
ATOM 7580 N N . GLY E 2 82 ? 135.522 170.688 201.944 1.00 54.44 82 GLY C N 1
ATOM 7581 C CA . GLY E 2 82 ? 135.263 172.072 201.593 1.00 54.44 82 GLY C CA 1
ATOM 7582 C C . GLY E 2 82 ? 134.628 172.824 202.739 1.00 54.44 82 GLY C C 1
ATOM 7583 O O . GLY E 2 82 ? 134.236 172.245 203.754 1.00 54.44 82 GLY C O 1
ATOM 7584 N N . LYS E 2 83 ? 134.548 174.144 202.559 1.00 53.33 83 LYS C N 1
ATOM 7585 C CA . LYS E 2 83 ? 134.040 175.060 203.575 1.00 53.33 83 LYS C CA 1
ATOM 7586 C C . LYS E 2 83 ? 132.726 174.602 204.192 1.00 53.33 83 LYS C C 1
ATOM 7587 O O . LYS E 2 83 ? 132.673 174.298 205.388 1.00 53.33 83 LYS C O 1
ATOM 7593 N N . ASP E 2 84 ? 131.664 174.545 203.394 1.00 56.09 84 ASP C N 1
ATOM 7594 C CA . ASP E 2 84 ? 130.359 174.077 203.857 1.00 56.09 84 ASP C CA 1
ATOM 7595 C C . ASP E 2 84 ? 129.798 173.144 202.792 1.00 56.09 84 ASP C C 1
ATOM 7596 O O . ASP E 2 84 ? 129.065 173.568 201.897 1.00 56.09 84 ASP C O 1
ATOM 7601 N N . LYS E 2 85 ? 130.136 171.865 202.901 1.00 54.30 85 LYS C N 1
ATOM 7602 C CA . LYS E 2 85 ? 129.635 170.844 201.997 1.00 54.30 85 LYS C CA 1
ATOM 7603 C C . LYS E 2 85 ? 129.660 169.499 202.704 1.00 54.30 85 LYS C C 1
ATOM 7604 O O . LYS E 2 85 ? 130.573 169.215 203.483 1.00 54.30 85 LYS C O 1
ATOM 7610 N N . SER E 2 86 ? 128.648 168.681 202.442 1.00 53.98 86 SER C N 1
ATOM 7611 C CA . SER E 2 86 ? 128.600 167.355 203.033 1.00 53.98 86 SER C CA 1
ATOM 7612 C C . SER E 2 86 ? 129.642 166.449 202.390 1.00 53.98 86 SER C C 1
ATOM 7613 O O . SER E 2 86 ? 129.889 166.504 201.183 1.00 53.98 86 SER C O 1
ATOM 7616 N N . GLY E 2 87 ? 130.261 165.610 203.214 1.00 57.75 87 GLY C N 1
ATOM 7617 C CA . GLY E 2 87 ? 131.230 164.654 202.719 1.00 57.75 87 GLY C CA 1
ATOM 7618 C C . GLY E 2 87 ? 130.718 163.232 202.796 1.00 57.75 87 GLY C C 1
ATOM 7619 O O . GLY E 2 87 ? 130.544 162.687 203.889 1.00 57.75 87 GLY C O 1
ATOM 7620 N N . ALA E 2 88 ? 130.471 162.620 201.643 1.00 56.83 88 ALA C N 1
ATOM 7621 C CA . ALA E 2 88 ? 129.933 161.268 201.574 1.00 56.83 88 ALA C CA 1
ATOM 7622 C C . ALA E 2 88 ? 131.088 160.277 201.561 1.00 56.83 88 ALA C C 1
ATOM 7623 O O . ALA E 2 88 ? 131.854 160.225 200.594 1.00 56.83 88 ALA C O 1
ATOM 7625 N N . ARG E 2 89 ? 131.210 159.496 202.629 1.00 57.39 89 ARG C N 1
ATOM 7626 C CA . ARG E 2 89 ? 132.280 158.514 202.756 1.00 57.39 89 ARG C CA 1
ATOM 7627 C C . ARG E 2 89 ? 131.850 157.238 202.044 1.00 57.39 89 ARG C C 1
ATOM 7628 O O . ARG E 2 89 ? 131.024 156.479 202.559 1.00 57.39 89 ARG C O 1
ATOM 7636 N N . ASP E 2 90 ? 132.408 157.002 200.861 1.00 57.47 90 ASP C N 1
ATOM 7637 C CA . ASP E 2 90 ? 132.061 155.846 200.048 1.00 57.47 90 ASP C CA 1
ATOM 7638 C C . ASP E 2 90 ? 133.321 155.162 199.539 1.00 57.47 90 ASP C C 1
ATOM 7639 O O . ASP E 2 90 ? 134.348 155.811 199.318 1.00 57.47 90 ASP C O 1
ATOM 7644 N N . VAL E 2 91 ? 133.241 153.847 199.372 1.00 55.86 91 VAL C N 1
ATOM 7645 C CA . VAL E 2 91 ? 134.346 153.056 198.846 1.00 55.86 91 VAL C CA 1
ATOM 7646 C C . VAL E 2 91 ? 134.076 152.757 197.379 1.00 55.86 91 VAL C C 1
ATOM 7647 O O . VAL E 2 91 ? 132.953 152.407 197.000 1.00 55.86 91 VAL C O 1
ATOM 7651 N N . VAL E 2 92 ? 135.099 152.918 196.546 1.00 53.58 92 VAL C N 1
ATOM 7652 C CA . VAL E 2 92 ? 134.965 152.783 195.102 1.00 53.58 92 VAL C CA 1
ATOM 7653 C C . VAL E 2 92 ? 135.520 151.434 194.672 1.00 53.58 92 VAL C C 1
ATOM 7654 O O . VAL E 2 92 ? 136.417 150.881 195.317 1.00 53.58 92 VAL C O 1
ATOM 7658 N N . GLY E 2 93 ? 134.966 150.900 193.592 1.00 53.02 93 GLY C N 1
ATOM 7659 C CA . GLY E 2 93 ? 135.469 149.676 193.004 1.00 53.02 93 GLY C CA 1
ATOM 7660 C C . GLY E 2 93 ? 135.679 149.854 191.517 1.00 53.02 93 GLY C C 1
ATOM 7661 O O . GLY E 2 93 ? 134.946 150.579 190.846 1.00 53.02 93 GLY C O 1
ATOM 7662 N N . LEU E 2 94 ? 136.704 149.179 191.006 1.00 51.19 94 LEU C N 1
ATOM 7663 C CA . LEU E 2 94 ? 137.100 149.303 189.611 1.00 51.19 94 LEU C CA 1
ATOM 7664 C C . LEU E 2 94 ? 137.319 147.924 189.013 1.00 51.19 94 LEU C C 1
ATOM 7665 O O . LEU E 2 94 ? 137.984 147.080 189.620 1.00 51.19 94 LEU C O 1
ATOM 7670 N N . VAL E 2 95 ? 136.758 147.699 187.829 1.00 52.26 95 VAL C N 1
ATOM 7671 C CA . VAL E 2 95 ? 137.019 146.500 187.042 1.00 52.26 95 VAL C CA 1
ATOM 7672 C C . VAL E 2 95 ? 137.460 146.940 185.652 1.00 52.26 95 VAL C C 1
ATOM 7673 O O . VAL E 2 95 ? 136.826 147.806 185.037 1.00 52.26 95 VAL C O 1
ATOM 7677 N N . VAL E 2 96 ? 138.561 146.371 185.174 1.00 53.21 96 VAL C N 1
ATOM 7678 C CA . VAL E 2 96 ? 139.134 146.714 183.878 1.00 53.21 96 VAL C CA 1
ATOM 7679 C C . VAL E 2 96 ? 139.052 145.484 182.988 1.00 53.21 96 VAL C C 1
ATOM 7680 O O . VAL E 2 96 ? 139.565 144.417 183.344 1.00 53.21 96 VAL C O 1
ATOM 7684 N N . ALA E 2 97 ? 138.412 145.631 181.834 1.00 54.73 97 ALA C N 1
ATOM 7685 C CA . ALA E 2 97 ? 138.288 144.557 180.858 1.00 54.73 97 ALA C CA 1
ATOM 7686 C C . ALA E 2 97 ? 139.165 144.884 179.659 1.00 54.73 97 ALA C C 1
ATOM 7687 O O . ALA E 2 97 ? 138.904 145.855 178.942 1.00 54.73 97 ALA C O 1
ATOM 7689 N N . MET E 2 98 ? 140.192 144.082 179.449 1.00 56.01 98 MET C N 1
ATOM 7690 C CA . MET E 2 98 ? 141.124 144.245 178.349 1.00 56.01 98 MET C CA 1
ATOM 7691 C C . MET E 2 98 ? 140.692 143.400 177.160 1.00 56.01 98 MET C C 1
ATOM 7692 O O . MET E 2 98 ? 139.864 142.496 177.296 1.00 56.01 98 MET C O 1
ATOM 7697 N N . PRO E 2 99 ? 141.209 143.687 175.966 1.00 55.54 99 PRO C N 1
ATOM 7698 C CA . PRO E 2 99 ? 140.985 142.773 174.843 1.00 55.54 99 PRO C CA 1
ATOM 7699 C C . PRO E 2 99 ? 141.568 141.402 175.145 1.00 55.54 99 PRO C C 1
ATOM 7700 O O . PRO E 2 99 ? 142.589 141.274 175.825 1.00 55.54 99 PRO C O 1
ATOM 7704 N N . ASP E 2 100 ? 140.893 140.370 174.636 1.00 59.59 100 ASP C N 1
ATOM 7705 C CA . ASP E 2 100 ? 141.238 138.975 174.913 1.00 59.59 100 ASP C CA 1
ATOM 7706 C C . ASP E 2 100 ? 141.108 138.667 176.406 1.00 59.59 100 ASP C C 1
ATOM 7707 O O . ASP E 2 100 ? 142.069 138.255 177.057 1.00 59.59 100 ASP C O 1
ATOM 7712 N N . GLY E 2 101 ? 139.913 138.880 176.951 1.00 58.13 101 GLY C N 1
ATOM 7713 C CA . GLY E 2 101 ? 139.658 138.535 178.342 1.00 58.13 101 GLY C CA 1
ATOM 7714 C C . GLY E 2 101 ? 140.479 139.381 179.294 1.00 58.13 101 GLY C C 1
ATOM 7715 O O . GLY E 2 101 ? 140.582 140.603 179.146 1.00 58.13 101 GLY C O 1
ATOM 7716 N N . SER E 2 102 ? 141.062 138.723 180.295 1.00 58.29 102 SER C N 1
ATOM 7717 C CA . SER E 2 102 ? 141.949 139.367 181.264 1.00 58.29 102 SER C CA 1
ATOM 7718 C C . SER E 2 102 ? 141.231 140.470 182.043 1.00 58.29 102 SER C C 1
ATOM 7719 O O . SER E 2 102 ? 141.595 141.645 181.978 1.00 58.29 102 SER C O 1
ATOM 7722 N N . LYS E 2 103 ? 140.200 140.082 182.787 1.00 56.02 103 LYS C N 1
ATOM 7723 C CA . LYS E 2 103 ? 139.544 141.018 183.691 1.00 56.02 103 LYS C CA 1
ATOM 7724 C C . LYS E 2 103 ? 140.358 141.184 184.968 1.00 56.02 103 LYS C C 1
ATOM 7725 O O . LYS E 2 103 ? 140.881 140.215 185.522 1.00 56.02 103 LYS C O 1
ATOM 7731 N N . ILE E 2 104 ? 140.466 142.426 185.433 1.00 53.50 104 ILE C N 1
ATOM 7732 C CA . ILE E 2 104 ? 141.157 142.757 186.675 1.00 53.50 104 ILE C CA 1
ATOM 7733 C C . ILE E 2 104 ? 140.206 143.566 187.543 1.00 53.50 104 ILE C C 1
ATOM 7734 O O . ILE E 2 104 ? 139.601 144.532 187.068 1.00 53.50 104 ILE C O 1
ATOM 7739 N N . THR E 2 105 ? 140.078 143.178 188.810 1.00 53.88 105 THR C N 1
ATOM 7740 C CA . THR E 2 105 ? 139.106 143.772 189.719 1.00 53.88 105 THR C CA 1
ATOM 7741 C C . THR E 2 105 ? 139.804 144.288 190.969 1.00 53.88 105 THR C C 1
ATOM 7742 O O . THR E 2 105 ? 140.616 143.578 191.569 1.00 53.88 105 THR C O 1
ATOM 7746 N N . CYS E 2 106 ? 139.479 145.518 191.359 1.00 52.84 106 CYS C N 1
ATOM 7747 C CA . CYS E 2 106 ? 139.959 146.121 192.596 1.00 52.84 106 CYS C CA 1
ATOM 7748 C C . CYS E 2 106 ? 138.759 146.455 193.472 1.00 52.84 106 CYS C C 1
ATOM 7749 O O . CYS E 2 106 ? 137.791 147.055 192.997 1.00 52.84 106 CYS C O 1
ATOM 7752 N N . THR E 2 107 ? 138.822 146.067 194.746 1.00 56.35 107 THR C N 1
ATOM 7753 C CA . THR E 2 107 ? 137.629 146.083 195.587 1.00 56.35 107 THR C CA 1
ATOM 7754 C C . THR E 2 107 ? 137.481 147.349 196.423 1.00 56.35 107 THR C C 1
ATOM 7755 O O . THR E 2 107 ? 136.526 148.108 196.235 1.00 56.35 107 THR C O 1
ATOM 7759 N N . ASN E 2 108 ? 138.407 147.588 197.348 1.00 55.24 108 ASN C N 1
ATOM 7760 C CA . ASN E 2 108 ? 138.252 148.703 198.275 1.00 55.24 108 ASN C CA 1
ATOM 7761 C C . ASN E 2 108 ? 139.216 149.824 197.922 1.00 55.24 108 ASN C C 1
ATOM 7762 O O . ASN E 2 108 ? 140.428 149.612 197.840 1.00 55.24 108 ASN C O 1
ATOM 7767 N N . GLY E 2 109 ? 138.679 151.026 197.731 1.00 52.70 109 GLY C N 1
ATOM 7768 C CA . GLY E 2 109 ? 139.508 152.135 197.297 1.00 52.70 109 GLY C CA 1
ATOM 7769 C C . GLY E 2 109 ? 138.830 153.467 197.516 1.00 52.70 109 GLY C C 1
ATOM 7770 O O . GLY E 2 109 ? 137.698 153.547 197.997 1.00 52.70 109 GLY C O 1
ATOM 7771 N N . THR E 2 110 ? 139.551 154.523 197.150 1.00 53.07 110 THR C N 1
ATOM 7772 C CA . THR E 2 110 ? 139.105 155.893 197.354 1.00 53.07 110 THR C CA 1
ATOM 7773 C C . THR E 2 110 ? 139.864 156.799 196.399 1.00 53.07 110 THR C C 1
ATOM 7774 O O . THR E 2 110 ? 140.982 156.464 195.992 1.00 53.07 110 THR C O 1
ATOM 7778 N N . PRO E 2 111 ? 139.282 157.929 196.000 1.00 51.31 111 PRO C N 1
ATOM 7779 C CA . PRO E 2 111 ? 140.029 158.889 195.179 1.00 51.31 111 PRO C CA 1
ATOM 7780 C C . PRO E 2 111 ? 141.050 159.661 196.002 1.00 51.31 111 PRO C C 1
ATOM 7781 O O . PRO E 2 111 ? 140.884 159.855 197.207 1.00 51.31 111 PRO C O 1
ATOM 7785 N N . ILE E 2 112 ? 142.114 160.104 195.335 1.00 53.51 112 ILE C N 1
ATOM 7786 C CA . ILE E 2 112 ? 143.167 160.886 195.965 1.00 53.51 112 ILE C CA 1
ATOM 7787 C C . ILE E 2 112 ? 143.382 162.223 195.267 1.00 53.51 112 ILE C C 1
ATOM 7788 O O . ILE E 2 112 ? 143.408 163.266 195.921 1.00 53.51 112 ILE C O 1
ATOM 7793 N N . ASP E 2 113 ? 143.539 162.217 193.946 1.00 57.80 113 ASP C N 1
ATOM 7794 C CA . ASP E 2 113 ? 143.972 163.411 193.237 1.00 57.80 113 ASP C CA 1
ATOM 7795 C C . ASP E 2 113 ? 142.958 163.774 192.166 1.00 57.80 113 ASP C C 1
ATOM 7796 O O . ASP E 2 113 ? 142.156 162.946 191.729 1.00 57.80 113 ASP C O 1
ATOM 7801 N N . GLY E 2 114 ? 143.009 165.033 191.750 1.00 56.87 114 GLY C N 1
ATOM 7802 C CA . GLY E 2 114 ? 142.150 165.524 190.690 1.00 56.87 114 GLY C CA 1
ATOM 7803 C C . GLY E 2 114 ? 142.479 166.970 190.400 1.00 56.87 114 GLY C C 1
ATOM 7804 O O . GLY E 2 114 ? 143.363 167.566 191.018 1.00 56.87 114 GLY C O 1
ATOM 7805 N N . VAL E 2 115 ? 141.762 167.527 189.429 1.00 57.57 115 VAL C N 1
ATOM 7806 C CA . VAL E 2 115 ? 141.875 168.936 189.072 1.00 57.57 115 VAL C CA 1
ATOM 7807 C C . VAL E 2 115 ? 140.479 169.540 189.110 1.00 57.57 115 VAL C C 1
ATOM 7808 O O . VAL E 2 115 ? 139.553 169.020 188.477 1.00 57.57 115 VAL C O 1
ATOM 7812 N N . LEU E 2 116 ? 140.330 170.638 189.855 1.00 57.55 116 LEU C N 1
ATOM 7813 C CA . LEU E 2 116 ? 138.998 171.171 190.126 1.00 57.55 116 LEU C CA 1
ATOM 7814 C C . LEU E 2 116 ? 138.368 171.791 188.885 1.00 57.55 116 LEU C C 1
ATOM 7815 O O . LEU E 2 116 ? 137.196 171.536 188.589 1.00 57.55 116 LEU C O 1
ATOM 7820 N N . ILE E 2 117 ? 139.119 172.606 188.147 1.00 57.41 117 ILE C N 1
ATOM 7821 C CA . ILE E 2 117 ? 138.577 173.345 187.014 1.00 57.41 117 ILE C CA 1
ATOM 7822 C C . ILE E 2 117 ? 139.420 173.073 185.777 1.00 57.41 117 ILE C C 1
ATOM 7823 O O . ILE E 2 117 ? 140.588 172.687 185.869 1.00 57.41 117 ILE C O 1
ATOM 7828 N N . ASN E 2 118 ? 138.815 173.279 184.611 1.00 61.59 118 ASN C N 1
ATOM 7829 C CA . ASN E 2 118 ? 139.524 173.086 183.356 1.00 61.59 118 ASN C CA 1
ATOM 7830 C C . ASN E 2 118 ? 140.568 174.177 183.149 1.00 61.59 118 ASN C C 1
ATOM 7831 O O . ASN E 2 118 ? 140.366 175.340 183.505 1.00 61.59 118 ASN C O 1
ATOM 7836 N N . ALA E 2 119 ? 141.694 173.788 182.560 1.00 59.16 119 ALA C N 1
ATOM 7837 C CA . ALA E 2 119 ? 142.793 174.694 182.269 1.00 59.16 119 ALA C CA 1
ATOM 7838 C C . ALA E 2 119 ? 143.132 174.614 180.789 1.00 59.16 119 ALA C C 1
ATOM 7839 O O . ALA E 2 119 ? 143.088 173.534 180.194 1.00 59.16 119 ALA C O 1
ATOM 7841 N N . VAL E 2 120 ? 143.473 175.755 180.195 1.00 56.87 120 VAL C N 1
ATOM 7842 C CA . VAL E 2 120 ? 143.801 175.836 178.777 1.00 56.87 120 VAL C CA 1
ATOM 7843 C C . VAL E 2 120 ? 145.314 175.917 178.633 1.00 56.87 120 VAL C C 1
ATOM 7844 O O . VAL E 2 120 ? 145.980 176.647 179.377 1.00 56.87 120 VAL C O 1
ATOM 7848 N N . ALA E 2 121 ? 145.857 175.144 177.698 1.00 60.72 121 ALA C N 1
ATOM 7849 C CA . ALA E 2 121 ? 147.288 175.129 177.450 1.00 60.72 121 ALA C CA 1
ATOM 7850 C C . ALA E 2 121 ? 147.691 176.299 176.555 1.00 60.72 121 ALA C C 1
ATOM 7851 O O . ALA E 2 121 ? 146.859 177.087 176.098 1.00 60.72 121 ALA C O 1
ATOM 7853 N N . SER E 2 122 ? 148.998 176.405 176.309 1.00 63.57 122 SER C N 1
ATOM 7854 C CA . SER E 2 122 ? 149.515 177.512 175.510 1.00 63.57 122 SER C CA 1
ATOM 7855 C C . SER E 2 122 ? 149.023 177.439 174.069 1.00 63.57 122 SER C C 1
ATOM 7856 O O . SER E 2 122 ? 148.695 178.467 173.466 1.00 63.57 122 SER C O 1
ATOM 7859 N N . VAL E 2 123 ? 148.970 176.232 173.498 1.00 61.29 123 VAL C N 1
ATOM 7860 C CA . VAL E 2 123 ? 148.547 176.075 172.112 1.00 61.29 123 VAL C CA 1
ATOM 7861 C C . VAL E 2 123 ? 147.107 176.519 171.905 1.00 61.29 123 VAL C C 1
ATOM 7862 O O . VAL E 2 123 ? 146.739 176.930 170.800 1.00 61.29 123 VAL C O 1
ATOM 7866 N N . GLY E 2 124 ? 146.278 176.449 172.942 1.00 56.79 124 GLY C N 1
ATOM 7867 C CA . GLY E 2 124 ? 144.888 176.837 172.847 1.00 56.79 124 GLY C CA 1
ATOM 7868 C C . GLY E 2 124 ? 143.889 175.716 173.018 1.00 56.79 124 GLY C C 1
ATOM 7869 O O . GLY E 2 124 ? 142.738 175.870 172.596 1.00 56.79 124 GLY C O 1
ATOM 7870 N N . ARG E 2 125 ? 144.286 174.598 173.616 1.00 54.05 125 ARG C N 1
ATOM 7871 C CA . ARG E 2 125 ? 143.412 173.455 173.823 1.00 54.05 125 ARG C CA 1
ATOM 7872 C C . ARG E 2 125 ? 143.219 173.208 175.313 1.00 54.05 125 ARG C C 1
ATOM 7873 O O . ARG E 2 125 ? 144.046 173.604 176.138 1.00 54.05 125 ARG C O 1
ATOM 7881 N N . LEU E 2 126 ? 142.111 172.555 175.650 1.00 55.17 126 LEU C N 1
ATOM 7882 C CA . LEU E 2 126 ? 141.849 172.180 177.032 1.00 55.17 126 LEU C CA 1
ATOM 7883 C C . LEU E 2 126 ? 142.819 171.093 177.480 1.00 55.17 126 LEU C C 1
ATOM 7884 O O . LEU E 2 126 ? 143.235 170.245 176.687 1.00 55.17 126 LEU C O 1
ATOM 7889 N N . LYS E 2 127 ? 143.181 171.120 178.759 1.00 57.34 127 LYS C N 1
ATOM 7890 C CA . LYS E 2 127 ? 144.128 170.155 179.295 1.00 57.34 127 LYS C CA 1
ATOM 7891 C C . LYS E 2 127 ? 143.405 168.920 179.826 1.00 57.34 127 LYS C C 1
ATOM 7892 O O . LYS E 2 127 ? 142.205 168.942 180.109 1.00 57.34 127 LYS C O 1
ATOM 7898 N N . THR E 2 128 ? 144.164 167.837 179.978 1.00 62.35 128 THR C N 1
ATOM 7899 C CA . THR E 2 128 ? 143.604 166.569 180.421 1.00 62.35 128 THR C CA 1
ATOM 7900 C C . THR E 2 128 ? 143.485 166.515 181.942 1.00 62.35 128 THR C C 1
ATOM 7901 O O . THR E 2 128 ? 143.878 167.438 182.660 1.00 62.35 128 THR C O 1
ATOM 7905 N N . LYS E 2 129 ? 142.939 165.399 182.432 1.00 58.81 129 LYS C N 1
ATOM 7906 C CA . LYS E 2 129 ? 142.588 165.248 183.839 1.00 58.81 129 LYS C CA 1
ATOM 7907 C C . LYS E 2 129 ? 143.269 164.021 184.432 1.00 58.81 129 LYS C C 1
ATOM 7908 O O . LYS E 2 129 ? 143.067 162.907 183.926 1.00 58.81 129 LYS C O 1
ATOM 7914 N N . PRO E 2 130 ? 144.079 164.169 185.487 1.00 58.83 130 PRO C N 1
ATOM 7915 C CA . PRO E 2 130 ? 144.808 163.002 186.021 1.00 58.83 130 PRO C CA 1
ATOM 7916 C C . PRO E 2 130 ? 143.939 161.956 186.709 1.00 58.83 130 PRO C C 1
ATOM 7917 O O . PRO E 2 130 ? 143.992 160.786 186.320 1.00 58.83 130 PRO C O 1
ATOM 7921 N N . TYR E 2 131 ? 143.165 162.325 187.730 1.00 56.14 131 TYR C N 1
ATOM 7922 C CA . TYR E 2 131 ? 142.250 161.413 188.432 1.00 56.14 131 TYR C CA 1
ATOM 7923 C C . TYR E 2 131 ? 142.960 160.158 188.958 1.00 56.14 131 TYR C C 1
ATOM 7924 O O . TYR E 2 131 ? 142.797 159.051 188.449 1.00 56.14 131 TYR C O 1
ATOM 7933 N N . ARG E 2 132 ? 143.762 160.367 189.999 1.00 54.24 132 ARG C N 1
ATOM 7934 C CA . ARG E 2 132 ? 144.484 159.288 190.666 1.00 54.24 132 ARG C CA 1
ATOM 7935 C C . ARG E 2 132 ? 143.575 158.492 191.606 1.00 54.24 132 ARG C C 1
ATOM 7936 O O . ARG E 2 132 ? 142.574 159.000 192.116 1.00 54.24 132 ARG C O 1
ATOM 7944 N N . PHE E 2 133 ? 143.943 157.228 191.836 1.00 52.03 133 PHE C N 1
ATOM 7945 C CA . PHE E 2 133 ? 143.201 156.329 192.715 1.00 52.03 133 PHE C CA 1
ATOM 7946 C C . PHE E 2 133 ? 144.170 155.419 193.461 1.00 52.03 133 PHE C C 1
ATOM 7947 O O . PHE E 2 133 ? 145.333 155.274 193.078 1.00 52.03 133 PHE C O 1
ATOM 7955 N N . ARG E 2 134 ? 143.672 154.803 194.536 1.00 50.15 134 ARG C N 1
ATOM 7956 C CA . ARG E 2 134 ? 144.379 153.753 195.262 1.00 50.15 134 ARG C CA 1
ATOM 7957 C C . ARG E 2 134 ? 143.383 152.698 195.719 1.00 50.15 134 ARG C C 1
ATOM 7958 O O . ARG E 2 134 ? 142.222 153.011 195.993 1.00 50.15 134 ARG C O 1
ATOM 7966 N N . PHE E 2 135 ? 143.845 151.453 195.821 1.00 51.13 135 PHE C N 1
ATOM 7967 C CA . PHE E 2 135 ? 142.981 150.324 196.132 1.00 51.13 135 PHE C CA 1
ATOM 7968 C C . PHE E 2 135 ? 143.680 149.376 197.095 1.00 51.13 135 PHE C C 1
ATOM 7969 O O . PHE E 2 135 ? 144.904 149.415 197.239 1.00 51.13 135 PHE C O 1
ATOM 7977 N N . GLU E 2 136 ? 142.891 148.524 197.752 1.00 53.21 136 GLU C N 1
ATOM 7978 C CA . GLU E 2 136 ? 143.443 147.639 198.773 1.00 53.21 136 GLU C CA 1
ATOM 7979 C C . GLU E 2 136 ? 143.660 146.229 198.235 1.00 53.21 136 GLU C C 1
ATOM 7980 O O . GLU E 2 136 ? 144.766 145.684 198.324 1.00 53.21 136 GLU C O 1
ATOM 7986 N N . LYS E 2 137 ? 142.616 145.619 197.679 1.00 52.87 137 LYS C N 1
ATOM 7987 C CA . LYS E 2 137 ? 142.669 144.235 197.228 1.00 52.87 137 LYS C CA 1
ATOM 7988 C C . LYS E 2 137 ? 142.531 144.181 195.716 1.00 52.87 137 LYS C C 1
ATOM 7989 O O . LYS E 2 137 ? 141.697 144.886 195.141 1.00 52.87 137 LYS C O 1
ATOM 7995 N N . VAL E 2 138 ? 143.346 143.346 195.079 1.00 50.74 138 VAL C N 1
ATOM 7996 C CA . VAL E 2 138 ? 143.289 143.122 193.639 1.00 50.74 138 VAL C CA 1
ATOM 7997 C C . VAL E 2 138 ? 143.232 141.622 193.380 1.00 50.74 138 VAL C C 1
ATOM 7998 O O . VAL E 2 138 ? 143.980 140.850 193.989 1.00 50.74 138 VAL C O 1
ATOM 8002 N N . ILE E 2 139 ? 142.319 141.211 192.505 1.00 52.50 139 ILE C N 1
ATOM 8003 C CA . ILE E 2 139 ? 142.185 139.820 192.089 1.00 52.50 139 ILE C CA 1
ATOM 8004 C C . ILE E 2 139 ? 142.195 139.785 190.568 1.00 52.50 139 ILE C C 1
ATOM 8005 O O . ILE E 2 139 ? 141.576 140.635 189.916 1.00 52.50 139 ILE C O 1
ATOM 8010 N N . LYS E 2 140 ? 142.910 138.818 190.005 1.00 53.59 140 LYS C N 1
ATOM 8011 C CA . LYS E 2 140 ? 143.046 138.681 188.562 1.00 53.59 140 LYS C CA 1
ATOM 8012 C C . LYS E 2 140 ? 142.315 137.425 188.110 1.00 53.59 140 LYS C C 1
ATOM 8013 O O . LYS E 2 140 ? 142.717 136.310 188.456 1.00 53.59 140 LYS C O 1
ATOM 8019 N N . ALA E 2 141 ? 141.246 137.606 187.336 1.00 59.92 141 ALA C N 1
ATOM 8020 C CA . ALA E 2 141 ? 140.461 136.494 186.814 1.00 59.92 141 ALA C CA 1
ATOM 8021 C C . ALA E 2 141 ? 140.643 136.332 185.311 1.00 59.92 141 ALA C C 1
ATOM 8022 O O . ALA E 2 141 ? 139.691 135.985 184.607 1.00 59.92 141 ALA C O 1
ATOM 8024 N N . GLY E 2 142 ? 141.846 136.581 184.808 1.00 67.02 142 GLY C N 1
ATOM 8025 C CA . GLY E 2 142 ? 142.099 136.546 183.384 1.00 67.02 142 GLY C CA 1
ATOM 8026 C C . GLY E 2 142 ? 143.098 135.492 182.962 1.00 67.02 142 GLY C C 1
ATOM 8027 O O . GLY E 2 142 ? 143.989 135.764 182.152 1.00 67.02 142 GLY C O 1
ATOM 8028 N N . THR E 2 143 ? 142.972 134.286 183.520 1.00 78.63 143 THR C N 1
ATOM 8029 C CA . THR E 2 143 ? 143.885 133.207 183.159 1.00 78.63 143 THR C CA 1
ATOM 8030 C C . THR E 2 143 ? 143.804 132.888 181.671 1.00 78.63 143 THR C C 1
ATOM 8031 O O . THR E 2 143 ? 144.814 132.537 181.049 1.00 78.63 143 THR C O 1
ATOM 8035 N N . SER E 2 144 ? 142.617 133.011 181.085 1.00 77.50 144 SER C N 1
ATOM 8036 C CA . SER E 2 144 ? 142.423 132.737 179.666 1.00 77.50 144 SER C CA 1
ATOM 8037 C C . SER E 2 144 ? 143.206 133.717 178.798 1.00 77.50 144 SER C C 1
ATOM 8038 O O . SER E 2 144 ? 143.763 133.339 177.768 1.00 77.50 144 SER C O 1
ATOM 8041 N N . PHE F 2 1 ? 163.447 199.244 172.684 1.00 59.29 1 PHE D N 1
ATOM 8042 C CA . PHE F 2 1 ? 164.612 199.555 171.865 1.00 59.29 1 PHE D CA 1
ATOM 8043 C C . PHE F 2 1 ? 165.274 200.839 172.351 1.00 59.29 1 PHE D C 1
ATOM 8044 O O . PHE F 2 1 ? 166.484 200.877 172.564 1.00 59.29 1 PHE D O 1
ATOM 8052 N N . GLY F 2 2 ? 164.481 201.891 172.519 1.00 57.36 2 GLY D N 1
ATOM 8053 C CA . GLY F 2 2 ? 165.001 203.132 173.056 1.00 57.36 2 GLY D CA 1
ATOM 8054 C C . GLY F 2 2 ? 164.884 203.212 174.564 1.00 57.36 2 GLY D C 1
ATOM 8055 O O . GLY F 2 2 ? 164.152 204.055 175.090 1.00 57.36 2 GLY D O 1
ATOM 8056 N N . SER F 2 3 ? 165.605 202.349 175.272 1.00 56.02 3 SER D N 1
ATOM 8057 C CA . SER F 2 3 ? 165.520 202.248 176.722 1.00 56.02 3 SER D CA 1
ATOM 8058 C C . SER F 2 3 ? 166.819 202.715 177.361 1.00 56.02 3 SER D C 1
ATOM 8059 O O . SER F 2 3 ? 167.909 202.353 176.909 1.00 56.02 3 SER D O 1
ATOM 8062 N N . ILE F 2 4 ? 166.697 203.520 178.414 1.00 52.51 4 ILE D N 1
ATOM 8063 C CA . ILE F 2 4 ? 167.844 204.031 179.151 1.00 52.51 4 ILE D CA 1
ATOM 8064 C C . ILE F 2 4 ? 167.594 203.857 180.641 1.00 52.51 4 ILE D C 1
ATOM 8065 O O . ILE F 2 4 ? 166.451 203.737 181.090 1.00 52.51 4 ILE D O 1
ATOM 8070 N N . CYS F 2 5 ? 168.679 203.841 181.409 1.00 50.22 5 CYS D N 1
ATOM 8071 C CA . CYS F 2 5 ? 168.624 203.777 182.862 1.00 50.22 5 CYS D CA 1
ATOM 8072 C C . CYS F 2 5 ? 169.560 204.828 183.437 1.00 50.22 5 CYS D C 1
ATOM 8073 O O . CYS F 2 5 ? 170.728 204.901 183.045 1.00 50.22 5 CYS D O 1
ATOM 8076 N N . ALA F 2 6 ? 169.050 205.636 184.360 1.00 44.72 6 ALA D N 1
ATOM 8077 C CA . ALA F 2 6 ? 169.844 206.651 185.040 1.00 44.72 6 ALA D CA 1
ATOM 8078 C C . ALA F 2 6 ? 170.050 206.220 186.485 1.00 44.72 6 ALA D C 1
ATOM 8079 O O . ALA F 2 6 ? 169.079 206.036 187.225 1.00 44.72 6 ALA D O 1
ATOM 8081 N N . PHE F 2 7 ? 171.309 206.065 186.879 1.00 45.48 7 PHE D N 1
ATOM 8082 C CA . PHE F 2 7 ? 171.683 205.627 188.216 1.00 45.48 7 PHE D CA 1
ATOM 8083 C C . PHE F 2 7 ? 172.228 206.814 188.992 1.00 45.48 7 PHE D C 1
ATOM 8084 O O . PHE F 2 7 ? 173.034 207.583 188.462 1.00 45.48 7 PHE D O 1
ATOM 8092 N N . THR F 2 8 ? 171.796 206.959 190.241 1.00 49.17 8 THR D N 1
ATOM 8093 C CA . THR F 2 8 ? 172.291 208.001 191.128 1.00 49.17 8 THR D CA 1
ATOM 8094 C C . THR F 2 8 ? 172.752 207.384 192.441 1.00 49.17 8 THR D C 1
ATOM 8095 O O . THR F 2 8 ? 172.179 206.396 192.908 1.00 49.17 8 THR D O 1
ATOM 8099 N N . ALA F 2 9 ? 173.797 207.962 193.025 1.00 51.24 9 ALA D N 1
ATOM 8100 C CA . ALA F 2 9 ? 174.332 207.527 194.307 1.00 51.24 9 ALA D CA 1
ATOM 8101 C C . ALA F 2 9 ? 174.477 208.731 195.224 1.00 51.24 9 ALA D C 1
ATOM 8102 O O . ALA F 2 9 ? 174.797 209.831 194.770 1.00 51.24 9 ALA D O 1
ATOM 8104 N N . SER F 2 10 ? 174.240 208.521 196.519 1.00 55.78 10 SER D N 1
ATOM 8105 C CA . SER F 2 10 ? 174.220 209.647 197.447 1.00 55.78 10 SER D CA 1
ATOM 8106 C C . SER F 2 10 ? 175.612 210.234 197.648 1.00 55.78 10 SER D C 1
ATOM 8107 O O . SER F 2 10 ? 175.756 211.441 197.871 1.00 55.78 10 SER D O 1
ATOM 8110 N N . ARG F 2 11 ? 176.648 209.402 197.579 1.00 56.03 11 ARG D N 1
ATOM 8111 C CA . ARG F 2 11 ? 178.015 209.850 197.814 1.00 56.03 11 ARG D CA 1
ATOM 8112 C C . ARG F 2 11 ? 178.917 209.697 196.600 1.00 56.03 11 ARG D C 1
ATOM 8113 O O . ARG F 2 11 ? 179.597 210.652 196.213 1.00 56.03 11 ARG D O 1
ATOM 8121 N N . THR F 2 12 ? 178.949 208.511 195.989 1.00 52.89 12 THR D N 1
ATOM 8122 C CA . THR F 2 12 ? 179.879 208.266 194.892 1.00 52.89 12 THR D CA 1
ATOM 8123 C C . THR F 2 12 ? 179.504 209.057 193.644 1.00 52.89 12 THR D C 1
ATOM 8124 O O . THR F 2 12 ? 180.370 209.671 193.010 1.00 52.89 12 THR D O 1
ATOM 8128 N N . PHE F 2 13 ? 178.224 209.062 193.276 1.00 52.23 13 PHE D N 1
ATOM 8129 C CA . PHE F 2 13 ? 177.744 209.731 192.066 1.00 52.23 13 PHE D CA 1
ATOM 8130 C C . PHE F 2 13 ? 176.579 210.637 192.434 1.00 52.23 13 PHE D C 1
ATOM 8131 O O . PHE F 2 13 ? 175.419 210.327 192.133 1.00 52.23 13 PHE D O 1
ATOM 8139 N N . PRO F 2 14 ? 176.852 211.772 193.083 1.00 51.88 14 PRO D N 1
ATOM 8140 C CA . PRO F 2 14 ? 175.747 212.652 193.501 1.00 51.88 14 PRO D CA 1
ATOM 8141 C C . PRO F 2 14 ? 174.900 213.153 192.345 1.00 51.88 14 PRO D C 1
ATOM 8142 O O . PRO F 2 14 ? 173.692 213.358 192.514 1.00 51.88 14 PRO D O 1
ATOM 8146 N N . ASN F 2 15 ? 175.497 213.359 191.173 1.00 52.37 15 ASN D N 1
ATOM 8147 C CA . ASN F 2 15 ? 174.762 213.838 190.011 1.00 52.37 15 ASN D CA 1
ATOM 8148 C C . ASN F 2 15 ? 174.297 212.718 189.090 1.00 52.37 15 ASN D C 1
ATOM 8149 O O . ASN F 2 15 ? 173.482 212.972 188.198 1.00 52.37 15 ASN D O 1
ATOM 8154 N N . GLY F 2 16 ? 174.789 211.501 189.277 1.00 49.59 16 GLY D N 1
ATOM 8155 C CA . GLY F 2 16 ? 174.290 210.357 188.547 1.00 49.59 16 GLY D CA 1
ATOM 8156 C C . GLY F 2 16 ? 174.994 210.132 187.219 1.00 49.59 16 GLY D C 1
ATOM 8157 O O . GLY F 2 16 ? 175.708 210.988 186.700 1.00 49.59 16 GLY D O 1
ATOM 8158 N N . PHE F 2 17 ? 174.776 208.939 186.669 1.00 49.57 17 PHE D N 1
ATOM 8159 C CA . PHE F 2 17 ? 175.306 208.556 185.369 1.00 49.57 17 PHE D CA 1
ATOM 8160 C C . PHE F 2 17 ? 174.256 207.735 184.636 1.00 49.57 17 PHE D C 1
ATOM 8161 O O . PHE F 2 17 ? 173.323 207.203 185.241 1.00 49.57 17 PHE D O 1
ATOM 8169 N N . THR F 2 18 ? 174.417 207.631 183.320 1.00 49.88 18 THR D N 1
ATOM 8170 C CA . THR F 2 18 ? 173.455 206.948 182.467 1.00 49.88 18 THR D CA 1
ATOM 8171 C C . THR F 2 18 ? 174.103 205.747 181.793 1.00 49.88 18 THR D C 1
ATOM 8172 O O . THR F 2 18 ? 175.301 205.758 181.497 1.00 49.88 18 THR D O 1
ATOM 8176 N N . VAL F 2 19 ? 173.306 204.706 181.567 1.00 51.77 19 VAL D N 1
ATOM 8177 C CA . VAL F 2 19 ? 173.752 203.481 180.912 1.00 51.77 19 VAL D CA 1
ATOM 8178 C C . VAL F 2 19 ? 172.783 203.170 179.778 1.00 51.77 19 VAL D C 1
ATOM 8179 O O . VAL F 2 19 ? 171.563 203.284 179.944 1.00 51.77 19 VAL D O 1
ATOM 8183 N N . THR F 2 20 ? 173.327 202.812 178.614 1.00 56.74 20 THR D N 1
ATOM 8184 C CA . THR F 2 20 ? 172.518 202.538 177.436 1.00 56.74 20 THR D CA 1
ATOM 8185 C C . THR F 2 20 ? 172.859 201.231 176.735 1.00 56.74 20 THR D C 1
ATOM 8186 O O . THR F 2 20 ? 172.058 200.769 175.915 1.00 56.74 20 THR D O 1
ATOM 8190 N N . GLU F 2 21 ? 174.008 200.626 177.022 1.00 59.12 21 GLU D N 1
ATOM 8191 C CA . GLU F 2 21 ? 174.430 199.383 176.385 1.00 59.12 21 GLU D CA 1
ATOM 8192 C C . GLU F 2 21 ? 173.932 198.217 177.229 1.00 59.12 21 GLU D C 1
ATOM 8193 O O . GLU F 2 21 ? 174.517 197.902 178.270 1.00 59.12 21 GLU D O 1
ATOM 8199 N N . GLU F 2 22 ? 172.863 197.569 176.773 1.00 57.16 22 GLU D N 1
ATOM 8200 C CA . GLU F 2 22 ? 172.174 196.553 177.556 1.00 57.16 22 GLU D CA 1
ATOM 8201 C C . GLU F 2 22 ? 172.561 195.133 177.164 1.00 57.16 22 GLU D C 1
ATOM 8202 O O . GLU F 2 22 ? 172.002 194.178 177.713 1.00 57.16 22 GLU D O 1
ATOM 8208 N N . PHE F 2 23 ? 173.484 194.975 176.215 1.00 66.41 23 PHE D N 1
ATOM 8209 C CA . PHE F 2 23 ? 174.075 193.688 175.855 1.00 66.41 23 PHE D CA 1
ATOM 8210 C C . PHE F 2 23 ? 173.064 192.780 175.154 1.00 66.41 23 PHE D C 1
ATOM 8211 O O . PHE F 2 23 ? 171.857 193.034 175.200 1.00 66.41 23 PHE D O 1
ATOM 8219 N N . ALA F 2 24 ? 173.544 191.717 174.501 1.00 70.58 24 ALA D N 1
ATOM 8220 C CA . ALA F 2 24 ? 172.789 191.063 173.436 1.00 70.58 24 ALA D CA 1
ATOM 8221 C C . ALA F 2 24 ? 172.021 189.827 173.888 1.00 70.58 24 ALA D C 1
ATOM 8222 O O . ALA F 2 24 ? 170.791 189.813 173.777 1.00 70.58 24 ALA D O 1
ATOM 8224 N N . ASP F 2 25 ? 172.687 188.784 174.391 1.00 71.22 25 ASP D N 1
ATOM 8225 C CA . ASP F 2 25 ? 171.970 187.526 174.600 1.00 71.22 25 ASP D CA 1
ATOM 8226 C C . ASP F 2 25 ? 171.567 187.333 176.058 1.00 71.22 25 ASP D C 1
ATOM 8227 O O . ASP F 2 25 ? 170.722 186.485 176.361 1.00 71.22 25 ASP D O 1
ATOM 8232 N N . ALA F 2 26 ? 172.151 188.099 176.972 1.00 65.24 26 ALA D N 1
ATOM 8233 C CA . ALA F 2 26 ? 171.662 188.074 178.339 1.00 65.24 26 ALA D CA 1
ATOM 8234 C C . ALA F 2 26 ? 170.360 188.865 178.439 1.00 65.24 26 ALA D C 1
ATOM 8235 O O . ALA F 2 26 ? 169.979 189.602 177.529 1.00 65.24 26 ALA D O 1
ATOM 8237 N N . ASP F 2 27 ? 169.666 188.699 179.561 1.00 60.76 27 ASP D N 1
ATOM 8238 C CA . ASP F 2 27 ? 168.420 189.418 179.788 1.00 60.76 27 ASP D CA 1
ATOM 8239 C C . ASP F 2 27 ? 168.701 190.723 180.518 1.00 60.76 27 ASP D C 1
ATOM 8240 O O . ASP F 2 27 ? 169.103 190.689 181.688 1.00 60.76 27 ASP D O 1
ATOM 8245 N N . PRO F 2 28 ? 168.505 191.876 179.887 1.00 55.26 28 PRO D N 1
ATOM 8246 C CA . PRO F 2 28 ? 168.634 193.137 180.619 1.00 55.26 28 PRO D CA 1
ATOM 8247 C C . PRO F 2 28 ? 167.359 193.447 181.384 1.00 55.26 28 PRO D C 1
ATOM 8248 O O . PRO F 2 28 ? 166.262 193.049 180.989 1.00 55.26 28 PRO D O 1
ATOM 8252 N N . ILE F 2 29 ? 167.521 194.150 182.504 1.00 54.86 29 ILE D N 1
ATOM 8253 C CA . ILE F 2 29 ? 166.402 194.634 183.308 1.00 54.86 29 ILE D CA 1
ATOM 8254 C C . ILE F 2 29 ? 165.483 193.458 183.634 1.00 54.86 29 ILE D C 1
ATOM 8255 O O . ILE F 2 29 ? 164.335 193.401 183.182 1.00 54.86 29 ILE D O 1
ATOM 8260 N N . ASP F 2 30 ? 166.003 192.477 184.362 1.00 55.38 30 ASP D N 1
ATOM 8261 C CA . ASP F 2 30 ? 165.193 191.334 184.749 1.00 55.38 30 ASP D CA 1
ATOM 8262 C C . ASP F 2 30 ? 164.748 191.466 186.204 1.00 55.38 30 ASP D C 1
ATOM 8263 O O . ASP F 2 30 ? 165.466 191.996 187.055 1.00 55.38 30 ASP D O 1
ATOM 8268 N N . SER F 2 31 ? 163.542 190.971 186.484 1.00 51.39 31 SER D N 1
ATOM 8269 C CA . SER F 2 31 ? 162.968 191.038 187.819 1.00 51.39 31 SER D CA 1
ATOM 8270 C C . SER F 2 31 ? 162.273 189.729 188.167 1.00 51.39 31 SER D C 1
ATOM 8271 O O . SER F 2 31 ? 161.380 189.285 187.432 1.00 51.39 31 SER D O 1
ATOM 8274 N N . PRO F 2 32 ? 162.649 189.101 189.277 1.00 50.86 32 PRO D N 1
ATOM 8275 C CA . PRO F 2 32 ? 162.021 187.838 189.674 1.00 50.86 32 PRO D CA 1
ATOM 8276 C C . PRO F 2 32 ? 160.596 188.059 190.148 1.00 50.86 32 PRO D C 1
ATOM 8277 O O . PRO F 2 32 ? 160.211 189.193 190.469 1.00 50.86 32 PRO D O 1
ATOM 8281 N N . PRO F 2 33 ? 159.779 187.006 190.190 1.00 51.84 33 PRO D N 1
ATOM 8282 C CA . PRO F 2 33 ? 158.395 187.165 190.653 1.00 51.84 33 PRO D CA 1
ATOM 8283 C C . PRO F 2 33 ? 158.333 187.574 192.117 1.00 51.84 33 PRO D C 1
ATOM 8284 O O . PRO F 2 33 ? 159.205 187.232 192.918 1.00 51.84 33 PRO D O 1
ATOM 8288 N N . PHE F 2 34 ? 157.280 188.309 192.458 1.00 52.46 34 PHE D N 1
ATOM 8289 C CA . PHE F 2 34 ? 157.101 188.898 193.778 1.00 52.46 34 PHE D CA 1
ATOM 8290 C C . PHE F 2 34 ? 155.968 188.179 194.497 1.00 52.46 34 PHE D C 1
ATOM 8291 O O . PHE F 2 34 ? 154.855 188.087 193.970 1.00 52.46 34 PHE D O 1
ATOM 8299 N N . ALA F 2 35 ? 156.250 187.673 195.694 1.00 53.00 35 ALA D N 1
ATOM 8300 C CA . ALA F 2 35 ? 155.257 186.988 196.512 1.00 53.00 35 ALA D CA 1
ATOM 8301 C C . ALA F 2 35 ? 154.672 187.966 197.520 1.00 53.00 35 ALA D C 1
ATOM 8302 O O . ALA F 2 35 ? 155.416 188.645 198.235 1.00 53.00 35 ALA D O 1
ATOM 8304 N N . ALA F 2 36 ? 153.341 188.031 197.581 1.00 53.39 36 ALA D N 1
ATOM 8305 C CA . ALA F 2 36 ? 152.664 189.029 198.394 1.00 53.39 36 ALA D CA 1
ATOM 8306 C C . ALA F 2 36 ? 151.834 188.457 199.533 1.00 53.39 36 ALA D C 1
ATOM 8307 O O . ALA F 2 36 ? 151.547 189.189 200.483 1.00 53.39 36 ALA D O 1
ATOM 8309 N N . ALA F 2 37 ? 151.440 187.188 199.470 1.00 52.10 37 ALA D N 1
ATOM 8310 C CA . ALA F 2 37 ? 150.588 186.628 200.508 1.00 52.10 37 ALA D CA 1
ATOM 8311 C C . ALA F 2 37 ? 150.776 185.121 200.579 1.00 52.10 37 ALA D C 1
ATOM 8312 O O . ALA F 2 37 ? 151.290 184.492 199.653 1.00 52.10 37 ALA D O 1
ATOM 8314 N N . ASP F 2 38 ? 150.346 184.552 201.702 1.00 53.44 38 ASP D N 1
ATOM 8315 C CA . ASP F 2 38 ? 150.381 183.118 201.935 1.00 53.44 38 ASP D CA 1
ATOM 8316 C C . ASP F 2 38 ? 149.068 182.693 202.575 1.00 53.44 38 ASP D C 1
ATOM 8317 O O . ASP F 2 38 ? 148.384 183.490 203.221 1.00 53.44 38 ASP D O 1
ATOM 8322 N N . THR F 2 39 ? 148.713 181.424 202.386 1.00 52.41 39 THR D N 1
ATOM 8323 C CA . THR F 2 39 ? 147.428 180.916 202.842 1.00 52.41 39 THR D CA 1
ATOM 8324 C C . THR F 2 39 ? 147.613 179.591 203.564 1.00 52.41 39 THR D C 1
ATOM 8325 O O . THR F 2 39 ? 148.611 178.891 203.388 1.00 52.41 39 THR D O 1
ATOM 8329 N N . GLY F 2 40 ? 146.628 179.263 204.385 1.00 48.69 40 GLY D N 1
ATOM 8330 C CA . GLY F 2 40 ? 146.556 177.954 205.004 1.00 48.69 40 GLY D CA 1
ATOM 8331 C C . GLY F 2 40 ? 145.111 177.528 205.136 1.00 48.69 40 GLY D C 1
ATOM 8332 O O . GLY F 2 40 ? 144.213 178.352 205.313 1.00 48.69 40 GLY D O 1
ATOM 8333 N N . ALA F 2 41 ? 144.891 176.221 205.038 1.00 44.06 41 ALA D N 1
ATOM 8334 C CA . ALA F 2 41 ? 143.561 175.640 205.145 1.00 44.06 41 ALA D CA 1
ATOM 8335 C C . ALA F 2 41 ? 143.496 174.773 206.390 1.00 44.06 41 ALA D C 1
ATOM 8336 O O . ALA F 2 41 ? 144.300 173.849 206.551 1.00 44.06 41 ALA D O 1
ATOM 8338 N N . GLY F 2 42 ? 142.547 175.074 207.269 1.00 44.83 42 GLY D N 1
ATOM 8339 C CA . GLY F 2 42 ? 142.376 174.290 208.470 1.00 44.83 42 GLY D CA 1
ATOM 8340 C C . GLY F 2 42 ? 141.438 173.122 208.264 1.00 44.83 42 GLY D C 1
ATOM 8341 O O . GLY F 2 42 ? 140.865 172.926 207.194 1.00 44.83 42 GLY D O 1
ATOM 8342 N N . LEU F 2 43 ? 141.290 172.325 209.318 1.00 46.08 43 LEU D N 1
ATOM 8343 C CA . LEU F 2 43 ? 140.332 171.232 209.283 1.00 46.08 43 LEU D CA 1
ATOM 8344 C C . LEU F 2 43 ? 138.926 171.803 209.161 1.00 46.08 43 LEU D C 1
ATOM 8345 O O . LEU F 2 43 ? 138.628 172.872 209.700 1.00 46.08 43 LEU D O 1
ATOM 8350 N N . ASN F 2 44 ? 138.074 171.096 208.421 1.00 47.79 44 ASN D N 1
ATOM 8351 C CA . ASN F 2 44 ? 136.693 171.440 208.076 1.00 47.79 44 ASN D CA 1
ATOM 8352 C C . ASN F 2 44 ? 136.640 172.489 206.971 1.00 47.79 44 ASN D C 1
ATOM 8353 O O . ASN F 2 44 ? 135.560 173.022 206.708 1.00 47.79 44 ASN D O 1
ATOM 8358 N N . GLY F 2 45 ? 137.759 172.807 206.324 1.00 49.68 45 GLY D N 1
ATOM 8359 C CA . GLY F 2 45 ? 137.747 173.633 205.137 1.00 49.68 45 GLY D CA 1
ATOM 8360 C C . GLY F 2 45 ? 137.896 175.122 205.355 1.00 49.68 45 GLY D C 1
ATOM 8361 O O . GLY F 2 45 ? 137.799 175.881 204.384 1.00 49.68 45 GLY D O 1
ATOM 8362 N N . ASP F 2 46 ? 138.121 175.570 206.586 1.00 52.55 46 ASP D N 1
ATOM 8363 C CA . ASP F 2 46 ? 138.329 176.989 206.836 1.00 52.55 46 ASP D CA 1
ATOM 8364 C C . ASP F 2 46 ? 139.639 177.454 206.212 1.00 52.55 46 ASP D C 1
ATOM 8365 O O . ASP F 2 46 ? 140.649 176.746 206.250 1.00 52.55 46 ASP D O 1
ATOM 8370 N N . MET F 2 47 ? 139.621 178.653 205.636 1.00 52.56 47 MET D N 1
ATOM 8371 C CA . MET F 2 47 ? 140.772 179.211 204.939 1.00 52.56 47 MET D CA 1
ATOM 8372 C C . MET F 2 47 ? 141.217 180.495 205.623 1.00 52.56 47 MET D C 1
ATOM 8373 O O . MET F 2 47 ? 140.390 181.362 205.924 1.00 52.56 47 MET D O 1
ATOM 8378 N N . VAL F 2 48 ? 142.521 180.615 205.863 1.00 49.63 48 VAL D N 1
ATOM 8379 C CA . VAL F 2 48 ? 143.117 181.791 206.486 1.00 49.63 48 VAL D CA 1
ATOM 8380 C C . VAL F 2 48 ? 144.232 182.297 205.582 1.00 49.63 48 VAL D C 1
ATOM 8381 O O . VAL F 2 48 ? 144.936 181.500 204.952 1.00 49.63 48 VAL D O 1
ATOM 8385 N N . VAL F 2 49 ? 144.382 183.617 205.509 1.00 49.70 49 VAL D N 1
ATOM 8386 C CA . VAL F 2 49 ? 145.343 184.258 204.621 1.00 49.70 49 VAL D CA 1
ATOM 8387 C C . VAL F 2 49 ? 146.056 185.373 205.373 1.00 49.70 49 VAL D C 1
ATOM 8388 O O . VAL F 2 49 ? 145.440 186.096 206.162 1.00 49.70 49 VAL D O 1
ATOM 8392 N N . TRP F 2 50 ? 147.362 185.500 205.139 1.00 49.59 50 TRP D N 1
ATOM 8393 C CA . TRP F 2 50 ? 148.165 186.563 205.722 1.00 49.59 50 TRP D CA 1
ATOM 8394 C C . TRP F 2 50 ? 149.106 187.127 204.668 1.00 49.59 50 TRP D C 1
ATOM 8395 O O . TRP F 2 50 ? 149.351 186.501 203.635 1.00 49.59 50 TRP D O 1
ATOM 8406 N N . ASN F 2 51 ? 149.632 188.317 204.941 1.00 48.37 51 ASN D N 1
ATOM 8407 C CA . ASN F 2 51 ? 150.467 189.050 203.997 1.00 48.37 51 ASN D CA 1
ATOM 8408 C C . ASN F 2 51 ? 151.936 188.763 204.275 1.00 48.37 51 ASN D C 1
ATOM 8409 O O . ASN F 2 51 ? 152.384 188.853 205.422 1.00 48.37 51 ASN D O 1
ATOM 8414 N N . ARG F 2 52 ? 152.681 188.421 203.228 1.00 52.88 52 ARG D N 1
ATOM 8415 C CA . ARG F 2 52 ? 154.123 188.286 203.336 1.00 52.88 52 ARG D CA 1
ATOM 8416 C C . ARG F 2 52 ? 154.804 189.593 202.943 1.00 52.88 52 ARG D C 1
ATOM 8417 O O . ARG F 2 52 ? 154.249 190.416 202.212 1.00 52.88 52 ARG D O 1
ATOM 8425 N N . ALA F 2 53 ? 156.025 189.778 203.436 1.00 52.71 53 ALA D N 1
ATOM 8426 C CA . ALA F 2 53 ? 156.779 191.007 203.225 1.00 52.71 53 ALA D CA 1
ATOM 8427 C C . ALA F 2 53 ? 157.975 190.730 202.328 1.00 52.71 53 ALA D C 1
ATOM 8428 O O . ALA F 2 53 ? 158.780 189.840 202.620 1.00 52.71 53 ALA D O 1
ATOM 8430 N N . ASN F 2 54 ? 158.094 191.501 201.248 1.00 52.24 54 ASN D N 1
ATOM 8431 C CA . ASN F 2 54 ? 159.186 191.354 200.298 1.00 52.24 54 ASN D CA 1
ATOM 8432 C C . ASN F 2 54 ? 159.494 192.715 199.688 1.00 52.24 54 ASN D C 1
ATOM 8433 O O . ASN F 2 54 ? 158.769 193.690 199.897 1.00 52.24 54 ASN D O 1
ATOM 8438 N N . ILE F 2 55 ? 160.586 192.770 198.926 1.00 50.61 55 ILE D N 1
ATOM 8439 C CA . ILE F 2 55 ? 161.040 193.997 198.286 1.00 50.61 55 ILE D CA 1
ATOM 8440 C C . ILE F 2 55 ? 161.339 193.719 196.819 1.00 50.61 55 ILE D C 1
ATOM 8441 O O . ILE F 2 55 ? 161.477 192.571 196.392 1.00 50.61 55 ILE D O 1
ATOM 8446 N N . LEU F 2 56 ? 161.437 194.798 196.047 1.00 49.98 56 LEU D N 1
ATOM 8447 C CA . LEU F 2 56 ? 161.689 194.686 194.618 1.00 49.98 56 LEU D CA 1
ATOM 8448 C C . LEU F 2 56 ? 163.156 194.371 194.345 1.00 49.98 56 LEU D C 1
ATOM 8449 O O . LEU F 2 56 ? 164.054 194.881 195.019 1.00 49.98 56 LEU D O 1
ATOM 8454 N N . GLU F 2 57 ? 163.394 193.523 193.347 1.00 49.85 57 GLU D N 1
ATOM 8455 C CA . GLU F 2 57 ? 164.731 193.113 192.943 1.00 49.85 57 GLU D CA 1
ATOM 8456 C C . GLU F 2 57 ? 164.878 193.257 191.434 1.00 49.85 57 GLU D C 1
ATOM 8457 O O . GLU F 2 57 ? 163.956 192.931 190.680 1.00 49.85 57 GLU D O 1
ATOM 8463 N N . VAL F 2 58 ? 166.038 193.742 190.993 1.00 48.52 58 VAL D N 1
ATOM 8464 C CA . VAL F 2 58 ? 166.291 194.020 189.584 1.00 48.52 58 VAL D CA 1
ATOM 8465 C C . VAL F 2 58 ? 167.753 193.724 189.268 1.00 48.52 58 VAL D C 1
ATOM 8466 O O . VAL F 2 58 ? 168.632 193.913 190.115 1.00 48.52 58 VAL D O 1
ATOM 8470 N N . VAL F 2 59 ? 168.007 193.239 188.053 1.00 50.66 59 VAL D N 1
ATOM 8471 C CA . VAL F 2 59 ? 169.347 192.906 187.580 1.00 50.66 59 VAL D CA 1
ATOM 8472 C C . VAL F 2 59 ? 169.481 193.374 186.135 1.00 50.66 59 VAL D C 1
ATOM 8473 O O . VAL F 2 59 ? 168.546 193.219 185.341 1.00 50.66 59 VAL D O 1
ATOM 8477 N N . VAL F 2 60 ? 170.628 193.966 185.798 1.00 51.85 60 VAL D N 1
ATOM 8478 C CA . VAL F 2 60 ? 170.864 194.536 184.474 1.00 51.85 60 VAL D CA 1
ATOM 8479 C C . VAL F 2 60 ? 172.226 194.081 183.957 1.00 51.85 60 VAL D C 1
ATOM 8480 O O . VAL F 2 60 ? 173.244 194.253 184.634 1.00 51.85 60 VAL D O 1
ATOM 8484 N N . ASN F 2 61 ? 172.245 193.531 182.744 1.00 56.24 61 ASN D N 1
ATOM 8485 C CA . ASN F 2 61 ? 173.466 193.053 182.107 1.00 56.24 61 ASN D CA 1
ATOM 8486 C C . ASN F 2 61 ? 173.997 194.102 181.138 1.00 56.24 61 ASN D C 1
ATOM 8487 O O . ASN F 2 61 ? 173.221 194.792 180.472 1.00 56.24 61 ASN D O 1
ATOM 8492 N N . VAL F 2 62 ? 175.325 194.219 181.058 1.00 57.31 62 VAL D N 1
ATOM 8493 C CA . VAL F 2 62 ? 175.961 195.258 180.259 1.00 57.31 62 VAL D CA 1
ATOM 8494 C C . VAL F 2 62 ? 177.139 194.684 179.480 1.00 57.31 62 VAL D C 1
ATOM 8495 O O . VAL F 2 62 ? 177.617 193.580 179.744 1.00 57.31 62 VAL D O 1
ATOM 8499 N N . ILE F 2 63 ? 177.598 195.462 178.502 1.00 59.16 63 ILE D N 1
ATOM 8500 C CA . ILE F 2 63 ? 178.763 195.147 177.676 1.00 59.16 63 ILE D CA 1
ATOM 8501 C C . ILE F 2 63 ? 180.023 195.203 178.534 1.00 59.16 63 ILE D C 1
ATOM 8502 O O . ILE F 2 63 ? 180.135 196.076 179.405 1.00 59.16 63 ILE D O 1
ATOM 8507 N N . PRO F 2 64 ? 180.987 194.298 178.332 1.00 60.13 64 PRO D N 1
ATOM 8508 C CA . PRO F 2 64 ? 182.160 194.262 179.225 1.00 60.13 64 PRO D CA 1
ATOM 8509 C C . PRO F 2 64 ? 182.979 195.544 179.283 1.00 60.13 64 PRO D C 1
ATOM 8510 O O . PRO F 2 64 ? 183.509 195.866 180.352 1.00 60.13 64 PRO D O 1
ATOM 8514 N N . ASN F 2 65 ? 183.123 196.281 178.181 1.00 63.81 65 ASN D N 1
ATOM 8515 C CA . ASN F 2 65 ? 183.980 197.470 178.153 1.00 63.81 65 ASN D CA 1
ATOM 8516 C C . ASN F 2 65 ? 183.181 198.664 177.630 1.00 63.81 65 ASN D C 1
ATOM 8517 O O . ASN F 2 65 ? 183.242 199.009 176.449 1.00 63.81 65 ASN D O 1
ATOM 8522 N N . THR F 2 66 ? 182.449 199.312 178.531 1.00 62.18 66 THR D N 1
ATOM 8523 C CA . THR F 2 66 ? 181.670 200.499 178.217 1.00 62.18 66 THR D CA 1
ATOM 8524 C C . THR F 2 66 ? 181.690 201.435 179.417 1.00 62.18 66 THR D C 1
ATOM 8525 O O . THR F 2 66 ? 182.027 201.037 180.534 1.00 62.18 66 THR D O 1
ATOM 8529 N N . GLU F 2 67 ? 181.330 202.697 179.170 1.00 62.41 67 GLU D N 1
ATOM 8530 C CA . GLU F 2 67 ? 181.371 203.697 180.233 1.00 62.41 67 GLU D CA 1
ATOM 8531 C C . GLU F 2 67 ? 180.403 203.357 181.361 1.00 62.41 67 GLU D C 1
ATOM 8532 O O . GLU F 2 67 ? 180.749 203.480 182.543 1.00 62.41 67 GLU D O 1
ATOM 8538 N N . GLY F 2 68 ? 179.187 202.930 181.018 1.00 58.11 68 GLY D N 1
ATOM 8539 C CA . GLY F 2 68 ? 178.231 202.562 182.049 1.00 58.11 68 GLY D CA 1
ATOM 8540 C C . GLY F 2 68 ? 178.698 201.380 182.875 1.00 58.11 68 GLY D C 1
ATOM 8541 O O . GLY F 2 68 ? 178.550 201.367 184.100 1.00 58.11 68 GLY D O 1
ATOM 8542 N N . GLU F 2 69 ? 179.277 200.375 182.216 1.00 59.07 69 GLU D N 1
ATOM 8543 C CA . GLU F 2 69 ? 179.816 199.230 182.938 1.00 59.07 69 GLU D CA 1
ATOM 8544 C C . GLU F 2 69 ? 180.953 199.647 183.860 1.00 59.07 69 GLU D C 1
ATOM 8545 O O . GLU F 2 69 ? 181.063 199.151 184.987 1.00 59.07 69 GLU D O 1
ATOM 8551 N N . ARG F 2 70 ? 181.814 200.553 183.396 1.00 58.38 70 ARG D N 1
ATOM 8552 C CA . ARG F 2 70 ? 182.913 201.018 184.233 1.00 58.38 70 ARG D CA 1
ATOM 8553 C C . ARG F 2 70 ? 182.397 201.773 185.451 1.00 58.38 70 ARG D C 1
ATOM 8554 O O . ARG F 2 70 ? 182.914 201.603 186.561 1.00 58.38 70 ARG D O 1
ATOM 8562 N N . ASN F 2 71 ? 181.370 202.606 185.268 1.00 53.68 71 ASN D N 1
ATOM 8563 C CA . ASN F 2 71 ? 180.785 203.307 186.407 1.00 53.68 71 ASN D CA 1
ATOM 8564 C C . ASN F 2 71 ? 180.150 202.333 187.393 1.00 53.68 71 ASN D C 1
ATOM 8565 O O . ASN F 2 71 ? 180.272 202.503 188.613 1.00 53.68 71 ASN D O 1
ATOM 8570 N N . LEU F 2 72 ? 179.463 201.307 186.885 1.00 51.85 72 LEU D N 1
ATOM 8571 C CA . LEU F 2 72 ? 178.871 200.309 187.771 1.00 51.85 72 LEU D CA 1
ATOM 8572 C C . LEU F 2 72 ? 179.946 199.565 188.554 1.00 51.85 72 LEU D C 1
ATOM 8573 O O . LEU F 2 72 ? 179.784 199.298 189.753 1.00 51.85 72 LEU D O 1
ATOM 8578 N N . ALA F 2 73 ? 181.051 199.222 187.889 1.00 52.70 73 ALA D N 1
ATOM 8579 C CA . ALA F 2 73 ? 182.162 198.575 188.579 1.00 52.70 73 ALA D CA 1
ATOM 8580 C C . ALA F 2 73 ? 182.744 199.484 189.649 1.00 52.70 73 ALA D C 1
ATOM 8581 O O . ALA F 2 73 ? 183.086 199.026 190.744 1.00 52.70 73 ALA D O 1
ATOM 8583 N N . VAL F 2 74 ? 182.868 200.778 189.346 1.00 49.52 74 VAL D N 1
ATOM 8584 C CA . VAL F 2 74 ? 183.371 201.732 190.329 1.00 49.52 74 VAL D CA 1
ATOM 8585 C C . VAL F 2 74 ? 182.465 201.762 191.551 1.00 49.52 74 VAL D C 1
ATOM 8586 O O . VAL F 2 74 ? 182.937 201.747 192.693 1.00 49.52 74 VAL D O 1
ATOM 8590 N N . LEU F 2 75 ? 181.151 201.798 191.331 1.00 50.06 75 LEU D N 1
ATOM 8591 C CA . LEU F 2 75 ? 180.209 201.830 192.447 1.00 50.06 75 LEU D CA 1
ATOM 8592 C C . LEU F 2 75 ? 180.319 200.570 193.301 1.00 50.06 75 LEU D C 1
ATOM 8593 O O . LEU F 2 75 ? 180.393 200.641 194.538 1.00 50.06 75 LEU D O 1
ATOM 8598 N N . LEU F 2 76 ? 180.353 199.402 192.653 1.00 49.54 76 LEU D N 1
ATOM 8599 C CA . LEU F 2 76 ? 180.444 198.153 193.403 1.00 49.54 76 LEU D CA 1
ATOM 8600 C C . LEU F 2 76 ? 181.745 198.071 194.190 1.00 49.54 76 LEU D C 1
ATOM 8601 O O . LEU F 2 76 ? 181.751 197.621 195.341 1.00 49.54 76 LEU D O 1
ATOM 8606 N N . ASP F 2 77 ? 182.857 198.500 193.590 1.00 52.04 77 ASP D N 1
ATOM 8607 C CA . ASP F 2 77 ? 184.131 198.488 194.300 1.00 52.04 77 ASP D CA 1
ATOM 8608 C C . ASP F 2 77 ? 184.123 199.469 195.464 1.00 52.04 77 ASP D C 1
ATOM 8609 O O . ASP F 2 77 ? 184.747 199.220 196.501 1.00 52.04 77 ASP D O 1
ATOM 8614 N N . ALA F 2 78 ? 183.436 200.602 195.303 1.00 50.51 78 ALA D N 1
ATOM 8615 C CA . ALA F 2 78 ? 183.344 201.568 196.390 1.00 50.51 78 ALA D CA 1
ATOM 8616 C C . ALA F 2 78 ? 182.577 200.998 197.575 1.00 50.51 78 ALA D C 1
ATOM 8617 O O . ALA F 2 78 ? 182.942 201.238 198.731 1.00 50.51 78 ALA D O 1
ATOM 8619 N N . ASN F 2 79 ? 181.505 200.247 197.313 1.00 49.76 79 ASN D N 1
ATOM 8620 C CA . ASN F 2 79 ? 180.695 199.752 198.425 1.00 49.76 79 ASN D CA 1
ATOM 8621 C C . ASN F 2 79 ? 181.210 198.420 198.964 1.00 49.76 79 ASN D C 1
ATOM 8622 O O . ASN F 2 79 ? 180.750 197.954 200.012 1.00 49.76 79 ASN D O 1
ATOM 8627 N N . ARG F 2 80 ? 182.163 197.799 198.276 1.00 52.00 80 ARG D N 1
ATOM 8628 C CA . ARG F 2 80 ? 182.564 196.437 198.603 1.00 52.00 80 ARG D CA 1
ATOM 8629 C C . ARG F 2 80 ? 183.316 196.384 199.935 1.00 52.00 80 ARG D C 1
ATOM 8630 O O . ARG F 2 80 ? 183.871 197.378 200.409 1.00 52.00 80 ARG D O 1
ATOM 8638 N N . THR F 2 81 ? 183.323 195.197 200.540 1.00 51.95 81 THR D N 1
ATOM 8639 C CA . THR F 2 81 ? 184.083 194.912 201.751 1.00 51.95 81 THR D CA 1
ATOM 8640 C C . THR F 2 81 ? 185.419 194.290 201.368 1.00 51.95 81 THR D C 1
ATOM 8641 O O . THR F 2 81 ? 185.462 193.362 200.554 1.00 51.95 81 THR D O 1
ATOM 8645 N N . GLY F 2 82 ? 186.501 194.786 201.965 1.00 50.51 82 GLY D N 1
ATOM 8646 C CA . GLY F 2 82 ? 187.827 194.311 201.613 1.00 50.51 82 GLY D CA 1
ATOM 8647 C C . GLY F 2 82 ? 188.794 194.470 202.763 1.00 50.51 82 GLY D C 1
ATOM 8648 O O . GLY F 2 82 ? 188.486 195.088 203.785 1.00 50.51 82 GLY D O 1
ATOM 8649 N N . LYS F 2 83 ? 189.975 193.875 202.583 1.00 52.22 83 LYS D N 1
ATOM 8650 C CA . LYS F 2 83 ? 191.023 193.848 203.599 1.00 52.22 83 LYS D CA 1
ATOM 8651 C C . LYS F 2 83 ? 191.298 195.215 204.213 1.00 52.22 83 LYS D C 1
ATOM 8652 O O . LYS F 2 83 ? 191.076 195.414 205.412 1.00 52.22 83 LYS D O 1
ATOM 8658 N N . ASP F 2 84 ? 191.780 196.161 203.412 1.00 54.16 84 ASP D N 1
ATOM 8659 C CA . ASP F 2 84 ? 192.049 197.523 203.874 1.00 54.16 84 ASP D CA 1
ATOM 8660 C C . ASP F 2 84 ? 191.559 198.535 202.838 1.00 54.16 84 ASP D C 1
ATOM 8661 O O . ASP F 2 84 ? 192.309 199.027 201.995 1.00 54.16 84 ASP D O 1
ATOM 8666 N N . LYS F 2 85 ? 190.282 198.879 202.938 1.00 50.09 85 LYS D N 1
ATOM 8667 C CA . LYS F 2 85 ? 189.659 199.847 202.051 1.00 50.09 85 LYS D CA 1
ATOM 8668 C C . LYS F 2 85 ? 188.487 200.496 202.765 1.00 50.09 85 LYS D C 1
ATOM 8669 O O . LYS F 2 85 ? 187.821 199.861 203.587 1.00 50.09 85 LYS D O 1
ATOM 8675 N N . SER F 2 86 ? 188.244 201.764 202.456 1.00 51.32 86 SER D N 1
ATOM 8676 C CA . SER F 2 86 ? 187.102 202.456 203.028 1.00 51.32 86 SER D CA 1
ATOM 8677 C C . SER F 2 86 ? 185.810 201.960 202.393 1.00 51.32 86 SER D C 1
ATOM 8678 O O . SER F 2 86 ? 185.742 201.693 201.191 1.00 51.32 86 SER D O 1
ATOM 8681 N N . GLY F 2 87 ? 184.778 201.831 203.219 1.00 55.90 87 GLY D N 1
ATOM 8682 C CA . GLY F 2 87 ? 183.468 201.461 202.728 1.00 55.90 87 GLY D CA 1
ATOM 8683 C C . GLY F 2 87 ? 182.501 202.623 202.787 1.00 55.90 87 GLY D C 1
ATOM 8684 O O . GLY F 2 87 ? 182.114 203.059 203.874 1.00 55.90 87 GLY D O 1
ATOM 8685 N N . ALA F 2 88 ? 182.107 203.138 201.628 1.00 54.61 88 ALA D N 1
ATOM 8686 C CA . ALA F 2 88 ? 181.208 204.280 201.545 1.00 54.61 88 ALA D CA 1
ATOM 8687 C C . ALA F 2 88 ? 179.772 203.778 201.530 1.00 54.61 88 ALA D C 1
ATOM 8688 O O . ALA F 2 88 ? 179.338 203.158 200.554 1.00 54.61 88 ALA D O 1
ATOM 8690 N N . ARG F 2 89 ? 179.040 204.043 202.607 1.00 55.42 89 ARG D N 1
ATOM 8691 C CA . ARG F 2 89 ? 177.656 203.606 202.734 1.00 55.42 89 ARG D CA 1
ATOM 8692 C C . ARG F 2 89 ? 176.762 204.627 202.042 1.00 55.42 89 ARG D C 1
ATOM 8693 O O . ARG F 2 89 ? 176.514 205.711 202.580 1.00 55.42 89 ARG D O 1
ATOM 8701 N N . ASP F 2 90 ? 176.280 204.284 200.852 1.00 53.64 90 ASP D N 1
ATOM 8702 C CA . ASP F 2 90 ? 175.451 205.173 200.054 1.00 53.64 90 ASP D CA 1
ATOM 8703 C C . ASP F 2 90 ? 174.220 204.435 199.550 1.00 53.64 90 ASP D C 1
ATOM 8704 O O . ASP F 2 90 ? 174.256 203.220 199.336 1.00 53.64 90 ASP D O 1
ATOM 8709 N N . VAL F 2 91 ? 173.131 205.174 199.375 1.00 51.56 91 VAL D N 1
ATOM 8710 C CA . VAL F 2 91 ? 171.893 204.625 198.837 1.00 51.56 91 VAL D CA 1
ATOM 8711 C C . VAL F 2 91 ? 171.801 204.990 197.363 1.00 51.56 91 VAL D C 1
ATOM 8712 O O . VAL F 2 91 ? 172.143 206.110 196.966 1.00 51.56 91 VAL D O 1
ATOM 8716 N N . VAL F 2 92 ? 171.362 204.039 196.545 1.00 48.59 92 VAL D N 1
ATOM 8717 C CA . VAL F 2 92 ? 171.312 204.210 195.100 1.00 48.59 92 VAL D CA 1
ATOM 8718 C C . VAL F 2 92 ? 169.863 204.388 194.671 1.00 48.59 92 VAL D C 1
ATOM 8719 O O . VAL F 2 92 ? 168.940 203.907 195.337 1.00 48.59 92 VAL D O 1
ATOM 8723 N N . GLY F 2 93 ? 169.671 205.095 193.573 1.00 45.99 93 GLY D N 1
ATOM 8724 C CA . GLY F 2 93 ? 168.349 205.266 192.995 1.00 45.99 93 GLY D CA 1
ATOM 8725 C C . GLY F 2 93 ? 168.382 204.975 191.512 1.00 45.99 93 GLY D C 1
ATOM 8726 O O . GLY F 2 93 ? 169.387 205.211 190.845 1.00 45.99 93 GLY D O 1
ATOM 8727 N N . LEU F 2 94 ? 167.270 204.454 191.003 1.00 45.38 94 LEU D N 1
ATOM 8728 C CA . LEU F 2 94 ? 167.167 204.054 189.608 1.00 45.38 94 LEU D CA 1
ATOM 8729 C C . LEU F 2 94 ? 165.873 204.587 189.016 1.00 45.38 94 LEU D C 1
ATOM 8730 O O . LEU F 2 94 ? 164.804 204.436 189.614 1.00 45.38 94 LEU D O 1
ATOM 8735 N N . VAL F 2 95 ? 165.974 205.212 187.848 1.00 46.80 95 VAL D N 1
ATOM 8736 C CA . VAL F 2 95 ? 164.817 205.608 187.056 1.00 46.80 95 VAL D CA 1
ATOM 8737 C C . VAL F 2 95 ? 164.985 205.016 185.663 1.00 46.80 95 VAL D C 1
ATOM 8738 O O . VAL F 2 95 ? 166.054 205.142 185.052 1.00 46.80 95 VAL D O 1
ATOM 8742 N N . VAL F 2 96 ? 163.948 204.344 185.177 1.00 51.37 96 VAL D N 1
ATOM 8743 C CA . VAL F 2 96 ? 163.982 203.657 183.893 1.00 51.37 96 VAL D CA 1
ATOM 8744 C C . VAL F 2 96 ? 163.013 204.361 182.957 1.00 51.37 96 VAL D C 1
ATOM 8745 O O . VAL F 2 96 ? 161.820 204.479 183.262 1.00 51.37 96 VAL D O 1
ATOM 8749 N N . ALA F 2 97 ? 163.521 204.826 181.822 1.00 57.36 97 ALA D N 1
ATOM 8750 C CA . ALA F 2 97 ? 162.711 205.485 180.807 1.00 57.36 97 ALA D CA 1
ATOM 8751 C C . ALA F 2 97 ? 162.510 204.522 179.647 1.00 57.36 97 ALA D C 1
ATOM 8752 O O . ALA F 2 97 ? 163.472 204.158 178.963 1.00 57.36 97 ALA D O 1
ATOM 8754 N N . MET F 2 98 ? 161.274 204.113 179.433 1.00 61.00 98 MET D N 1
ATOM 8755 C CA . MET F 2 98 ? 160.928 203.193 178.366 1.00 61.00 98 MET D CA 1
ATOM 8756 C C . MET F 2 98 ? 160.383 203.955 177.168 1.00 61.00 98 MET D C 1
ATOM 8757 O O . MET F 2 98 ? 159.986 205.117 177.286 1.00 61.00 98 MET D O 1
ATOM 8762 N N . PRO F 2 99 ? 160.382 203.343 175.985 1.00 59.52 99 PRO D N 1
ATOM 8763 C CA . PRO F 2 99 ? 159.699 203.966 174.848 1.00 59.52 99 PRO D CA 1
ATOM 8764 C C . PRO F 2 99 ? 158.218 204.146 175.144 1.00 59.52 99 PRO D C 1
ATOM 8765 O O . PRO F 2 99 ? 157.595 203.328 175.824 1.00 59.52 99 PRO D O 1
ATOM 8769 N N . ASP F 2 100 ? 157.664 205.247 174.630 1.00 63.33 100 ASP D N 1
ATOM 8770 C CA . ASP F 2 100 ? 156.282 205.648 174.900 1.00 63.33 100 ASP D CA 1
ATOM 8771 C C . ASP F 2 100 ? 156.075 205.933 176.389 1.00 63.33 100 ASP D C 1
ATOM 8772 O O . ASP F 2 100 ? 155.242 205.306 177.046 1.00 63.33 100 ASP D O 1
ATOM 8777 N N . GLY F 2 101 ? 156.844 206.879 176.923 1.00 59.80 101 GLY D N 1
ATOM 8778 C CA . GLY F 2 101 ? 156.676 207.279 178.313 1.00 59.80 101 GLY D CA 1
ATOM 8779 C C . GLY F 2 101 ? 156.984 206.147 179.271 1.00 59.80 101 GLY D C 1
ATOM 8780 O O . GLY F 2 101 ? 157.999 205.454 179.147 1.00 59.80 101 GLY D O 1
ATOM 8781 N N . SER F 2 102 ? 156.098 205.961 180.251 1.00 58.21 102 SER D N 1
ATOM 8782 C CA . SER F 2 102 ? 156.199 204.872 181.222 1.00 58.21 102 SER D CA 1
ATOM 8783 C C . SER F 2 102 ? 157.504 204.940 182.016 1.00 58.21 102 SER D C 1
ATOM 8784 O O . SER F 2 102 ? 158.365 204.065 181.917 1.00 58.21 102 SER D O 1
ATOM 8787 N N . LYS F 2 103 ? 157.647 205.997 182.810 1.00 54.93 103 LYS D N 1
ATOM 8788 C CA . LYS F 2 103 ? 158.786 206.103 183.711 1.00 54.93 103 LYS D CA 1
ATOM 8789 C C . LYS F 2 103 ? 158.549 205.282 184.973 1.00 54.93 103 LYS D C 1
ATOM 8790 O O . LYS F 2 103 ? 157.447 205.268 185.526 1.00 54.93 103 LYS D O 1
ATOM 8796 N N . ILE F 2 104 ? 159.592 204.592 185.427 1.00 49.51 104 ILE D N 1
ATOM 8797 C CA . ILE F 2 104 ? 159.558 203.812 186.660 1.00 49.51 104 ILE D CA 1
ATOM 8798 C C . ILE F 2 104 ? 160.730 204.250 187.525 1.00 49.51 104 ILE D C 1
ATOM 8799 O O . ILE F 2 104 ? 161.866 204.315 187.045 1.00 49.51 104 ILE D O 1
ATOM 8804 N N . THR F 2 105 ? 160.459 204.543 188.795 1.00 47.62 105 THR D N 1
ATOM 8805 C CA . THR F 2 105 ? 161.458 205.091 189.703 1.00 47.62 105 THR D CA 1
ATOM 8806 C C . THR F 2 105 ? 161.559 204.231 190.955 1.00 47.62 105 THR D C 1
ATOM 8807 O O . THR F 2 105 ? 160.539 203.871 191.550 1.00 47.62 105 THR D O 1
ATOM 8811 N N . CYS F 2 106 ? 162.788 203.909 191.350 1.00 47.43 106 CYS D N 1
ATOM 8812 C CA . CYS F 2 106 ? 163.072 203.196 192.588 1.00 47.43 106 CYS D CA 1
ATOM 8813 C C . CYS F 2 106 ? 163.952 204.075 193.466 1.00 47.43 106 CYS D C 1
ATOM 8814 O O . CYS F 2 106 ? 164.949 204.627 192.992 1.00 47.43 106 CYS D O 1
ATOM 8817 N N . THR F 2 107 ? 163.586 204.204 194.742 1.00 50.00 107 THR D N 1
ATOM 8818 C CA . THR F 2 107 ? 164.189 205.231 195.586 1.00 50.00 107 THR D CA 1
ATOM 8819 C C . THR F 2 107 ? 165.370 204.735 196.413 1.00 50.00 107 THR D C 1
ATOM 8820 O O . THR F 2 107 ? 166.497 205.204 196.228 1.00 50.00 107 THR D O 1
ATOM 8824 N N . ASN F 2 108 ? 165.132 203.799 197.328 1.00 49.72 108 ASN D N 1
ATOM 8825 C CA . ASN F 2 108 ? 166.183 203.386 198.251 1.00 49.72 108 ASN D CA 1
ATOM 8826 C C . ASN F 2 108 ? 166.675 201.989 197.908 1.00 49.72 108 ASN D C 1
ATOM 8827 O O . ASN F 2 108 ? 165.888 201.043 197.839 1.00 49.72 108 ASN D O 1
ATOM 8832 N N . GLY F 2 109 ? 167.985 201.855 197.714 1.00 46.80 109 GLY D N 1
ATOM 8833 C CA . GLY F 2 109 ? 168.538 200.583 197.287 1.00 46.80 109 GLY D CA 1
ATOM 8834 C C . GLY F 2 109 ? 170.029 200.520 197.519 1.00 46.80 109 GLY D C 1
ATOM 8835 O O . GLY F 2 109 ? 170.643 201.454 198.038 1.00 46.80 109 GLY D O 1
ATOM 8836 N N . THR F 2 110 ? 170.609 199.390 197.121 1.00 47.24 110 THR D N 1
ATOM 8837 C CA . THR F 2 110 ? 172.019 199.123 197.355 1.00 47.24 110 THR D CA 1
ATOM 8838 C C . THR F 2 110 ? 172.495 198.052 196.385 1.00 47.24 110 THR D C 1
ATOM 8839 O O . THR F 2 110 ? 171.712 197.176 196.000 1.00 47.24 110 THR D O 1
ATOM 8843 N N . PRO F 2 111 ? 173.754 198.108 195.953 1.00 45.19 111 PRO D N 1
ATOM 8844 C CA . PRO F 2 111 ? 174.296 197.020 195.133 1.00 45.19 111 PRO D CA 1
ATOM 8845 C C . PRO F 2 111 ? 174.481 195.752 195.951 1.00 45.19 111 PRO D C 1
ATOM 8846 O O . PRO F 2 111 ? 174.767 195.801 197.149 1.00 45.19 111 PRO D O 1
ATOM 8850 N N . ILE F 2 112 ? 174.309 194.607 195.294 1.00 49.20 112 ILE D N 1
ATOM 8851 C CA . ILE F 2 112 ? 174.412 193.311 195.946 1.00 49.20 112 ILE D CA 1
ATOM 8852 C C . ILE F 2 112 ? 175.398 192.387 195.243 1.00 49.20 112 ILE D C 1
ATOM 8853 O O . ILE F 2 112 ? 176.260 191.793 195.892 1.00 49.20 112 ILE D O 1
ATOM 8858 N N . ASP F 2 113 ? 175.289 192.243 193.925 1.00 53.80 113 ASP D N 1
ATOM 8859 C CA . ASP F 2 113 ? 176.050 191.221 193.222 1.00 53.80 113 ASP D CA 1
ATOM 8860 C C . ASP F 2 113 ? 176.876 191.858 192.117 1.00 53.80 113 ASP D C 1
ATOM 8861 O O . ASP F 2 113 ? 176.573 192.951 191.633 1.00 53.80 113 ASP D O 1
ATOM 8866 N N . GLY F 2 114 ? 177.929 191.153 191.725 1.00 53.43 114 GLY D N 1
ATOM 8867 C CA . GLY F 2 114 ? 178.774 191.593 190.633 1.00 53.43 114 GLY D CA 1
ATOM 8868 C C . GLY F 2 114 ? 179.853 190.568 190.374 1.00 53.43 114 GLY D C 1
ATOM 8869 O O . GLY F 2 114 ? 179.940 189.538 191.048 1.00 53.43 114 GLY D O 1
ATOM 8870 N N . VAL F 2 115 ? 180.675 190.859 189.372 1.00 51.53 115 VAL D N 1
ATOM 8871 C CA . VAL F 2 115 ? 181.838 190.047 189.038 1.00 51.53 115 VAL D CA 1
ATOM 8872 C C . VAL F 2 115 ? 183.060 190.953 189.084 1.00 51.53 115 VAL D C 1
ATOM 8873 O O . VAL F 2 115 ? 183.082 192.008 188.440 1.00 51.53 115 VAL D O 1
ATOM 8877 N N . LEU F 2 116 ? 184.074 190.543 189.848 1.00 51.38 116 LEU D N 1
ATOM 8878 C CA . LEU F 2 116 ? 185.178 191.449 190.150 1.00 51.38 116 LEU D CA 1
ATOM 8879 C C . LEU F 2 116 ? 186.057 191.704 188.931 1.00 51.38 116 LEU D C 1
ATOM 8880 O O . LEU F 2 116 ? 186.441 192.849 188.672 1.00 51.38 116 LEU D O 1
ATOM 8885 N N . ILE F 2 117 ? 186.392 190.662 188.173 1.00 51.39 117 ILE D N 1
ATOM 8886 C CA . ILE F 2 117 ? 187.305 190.792 187.044 1.00 51.39 117 ILE D CA 1
ATOM 8887 C C . ILE F 2 117 ? 186.660 190.206 185.798 1.00 51.39 117 ILE D C 1
ATOM 8888 O O . ILE F 2 117 ? 185.750 189.376 185.875 1.00 51.39 117 ILE D O 1
ATOM 8893 N N . ASN F 2 118 ? 187.138 190.649 184.639 1.00 55.25 118 ASN D N 1
ATOM 8894 C CA . ASN F 2 118 ? 186.628 190.144 183.374 1.00 55.25 118 ASN D CA 1
ATOM 8895 C C . ASN F 2 118 ? 187.062 188.701 183.150 1.00 55.25 118 ASN D C 1
ATOM 8896 O O . ASN F 2 118 ? 188.180 188.303 183.485 1.00 55.25 118 ASN D O 1
ATOM 8901 N N . ALA F 2 119 ? 186.161 187.916 182.569 1.00 54.55 119 ALA D N 1
ATOM 8902 C CA . ALA F 2 119 ? 186.405 186.515 182.265 1.00 54.55 119 ALA D CA 1
ATOM 8903 C C . ALA F 2 119 ? 186.193 186.279 180.778 1.00 54.55 119 ALA D C 1
ATOM 8904 O O . ALA F 2 119 ? 185.338 186.917 180.158 1.00 54.55 119 ALA D O 1
ATOM 8906 N N . VAL F 2 120 ? 186.976 185.369 180.204 1.00 53.72 120 VAL D N 1
ATOM 8907 C CA . VAL F 2 120 ? 186.889 185.037 178.786 1.00 53.72 120 VAL D CA 1
ATOM 8908 C C . VAL F 2 120 ? 186.206 183.684 178.646 1.00 53.72 120 VAL D C 1
ATOM 8909 O O . VAL F 2 120 ? 186.499 182.749 179.399 1.00 53.72 120 VAL D O 1
ATOM 8913 N N . ALA F 2 121 ? 185.272 183.593 177.703 1.00 57.31 121 ALA D N 1
ATOM 8914 C CA . ALA F 2 121 ? 184.546 182.359 177.460 1.00 57.31 121 ALA D CA 1
ATOM 8915 C C . ALA F 2 121 ? 185.355 181.425 176.563 1.00 57.31 121 ALA D C 1
ATOM 8916 O O . ALA F 2 121 ? 186.460 181.743 176.117 1.00 57.31 121 ALA D O 1
ATOM 8918 N N . SER F 2 122 ? 184.784 180.247 176.305 1.00 60.99 122 SER D N 1
ATOM 8919 C CA . SER F 2 122 ? 185.471 179.253 175.486 1.00 60.99 122 SER D CA 1
ATOM 8920 C C . SER F 2 122 ? 185.641 179.737 174.051 1.00 60.99 122 SER D C 1
ATOM 8921 O O . SER F 2 122 ? 186.693 179.520 173.437 1.00 60.99 122 SER D O 1
ATOM 8924 N N . VAL F 2 123 ? 184.617 180.392 173.498 1.00 59.21 123 VAL D N 1
ATOM 8925 C CA . VAL F 2 123 ? 184.680 180.862 172.119 1.00 59.21 123 VAL D CA 1
ATOM 8926 C C . VAL F 2 123 ? 185.752 181.924 171.929 1.00 59.21 123 VAL D C 1
ATOM 8927 O O . VAL F 2 123 ? 186.214 182.140 170.805 1.00 59.21 123 VAL D O 1
ATOM 8931 N N . GLY F 2 124 ? 186.164 182.594 173.000 1.00 55.63 124 GLY D N 1
ATOM 8932 C CA . GLY F 2 124 ? 187.189 183.610 172.925 1.00 55.63 124 GLY D CA 1
ATOM 8933 C C . GLY F 2 124 ? 186.720 185.034 173.127 1.00 55.63 124 GLY D C 1
ATOM 8934 O O . GLY F 2 124 ? 187.482 185.961 172.833 1.00 55.63 124 GLY D O 1
ATOM 8935 N N . ARG F 2 125 ? 185.500 185.240 173.612 1.00 54.60 125 ARG D N 1
ATOM 8936 C CA . ARG F 2 125 ? 184.947 186.567 173.833 1.00 54.60 125 ARG D CA 1
ATOM 8937 C C . ARG F 2 125 ? 184.836 186.847 175.326 1.00 54.60 125 ARG D C 1
ATOM 8938 O O . ARG F 2 125 ? 184.779 185.926 176.144 1.00 54.60 125 ARG D O 1
ATOM 8946 N N . LEU F 2 126 ? 184.820 188.129 175.675 1.00 55.46 126 LEU D N 1
ATOM 8947 C CA . LEU F 2 126 ? 184.636 188.529 177.063 1.00 55.46 126 LEU D CA 1
ATOM 8948 C C . LEU F 2 126 ? 183.216 188.221 177.520 1.00 55.46 126 LEU D C 1
ATOM 8949 O O . LEU F 2 126 ? 182.263 188.311 176.741 1.00 55.46 126 LEU D O 1
ATOM 8954 N N . LYS F 2 127 ? 183.072 187.863 178.792 1.00 56.34 127 LYS D N 1
ATOM 8955 C CA . LYS F 2 127 ? 181.768 187.491 179.319 1.00 56.34 127 LYS D CA 1
ATOM 8956 C C . LYS F 2 127 ? 181.039 188.704 179.891 1.00 56.34 127 LYS D C 1
ATOM 8957 O O . LYS F 2 127 ? 181.600 189.791 180.039 1.00 56.34 127 LYS D O 1
ATOM 8963 N N . THR F 2 128 ? 179.767 188.488 180.222 1.00 56.90 128 THR D N 1
ATOM 8964 C CA . THR F 2 128 ? 178.847 189.551 180.596 1.00 56.90 128 THR D CA 1
ATOM 8965 C C . THR F 2 128 ? 178.997 189.885 182.084 1.00 56.90 128 THR D C 1
ATOM 8966 O O . THR F 2 128 ? 179.707 189.205 182.830 1.00 56.90 128 THR D O 1
ATOM 8970 N N . LYS F 2 129 ? 178.319 190.952 182.518 1.00 53.26 129 LYS D N 1
ATOM 8971 C CA . LYS F 2 129 ? 178.379 191.400 183.905 1.00 53.26 129 LYS D CA 1
ATOM 8972 C C . LYS F 2 129 ? 176.977 191.458 184.498 1.00 53.26 129 LYS D C 1
ATOM 8973 O O . LYS F 2 129 ? 176.140 192.233 184.013 1.00 53.26 129 LYS D O 1
ATOM 8979 N N . PRO F 2 130 ? 176.674 190.668 185.535 1.00 50.54 130 PRO D N 1
ATOM 8980 C CA . PRO F 2 130 ? 175.289 190.621 186.043 1.00 50.54 130 PRO D CA 1
ATOM 8981 C C . PRO F 2 130 ? 174.808 191.891 186.733 1.00 50.54 130 PRO D C 1
ATOM 8982 O O . PRO F 2 130 ? 173.758 192.417 186.353 1.00 50.54 130 PRO D O 1
ATOM 8986 N N . TYR F 2 131 ? 175.510 192.373 187.758 1.00 49.49 131 TYR D N 1
ATOM 8987 C CA . TYR F 2 131 ? 175.177 193.617 188.466 1.00 49.49 131 TYR D CA 1
ATOM 8988 C C . TYR F 2 131 ? 173.733 193.623 188.988 1.00 49.49 131 TYR D C 1
ATOM 8989 O O . TYR F 2 131 ? 172.854 194.318 188.481 1.00 49.49 131 TYR D O 1
ATOM 8998 N N . ARG F 2 132 ? 173.511 192.813 190.021 1.00 49.17 132 ARG D N 1
ATOM 8999 C CA . ARG F 2 132 ? 172.213 192.728 190.685 1.00 49.17 132 ARG D CA 1
ATOM 9000 C C . ARG F 2 132 ? 171.976 193.909 191.628 1.00 49.17 132 ARG D C 1
ATOM 9001 O O . ARG F 2 132 ? 172.916 194.516 192.148 1.00 49.17 132 ARG D O 1
ATOM 9009 N N . PHE F 2 133 ? 170.697 194.226 191.849 1.00 47.12 133 PHE D N 1
ATOM 9010 C CA . PHE F 2 133 ? 170.281 195.312 192.731 1.00 47.12 133 PHE D CA 1
ATOM 9011 C C . PHE F 2 133 ? 169.001 194.918 193.457 1.00 47.12 133 PHE D C 1
ATOM 9012 O O . PHE F 2 133 ? 168.289 193.999 193.046 1.00 47.12 133 PHE D O 1
ATOM 9020 N N . ARG F 2 134 ? 168.713 195.631 194.549 1.00 47.69 134 ARG D N 1
ATOM 9021 C CA . ARG F 2 134 ? 167.429 195.552 195.240 1.00 47.69 134 ARG D CA 1
ATOM 9022 C C . ARG F 2 134 ? 167.021 196.938 195.713 1.00 47.69 134 ARG D C 1
ATOM 9023 O O . ARG F 2 134 ? 167.876 197.777 196.005 1.00 47.69 134 ARG D O 1
ATOM 9031 N N . PHE F 2 135 ? 165.712 197.169 195.801 1.00 46.29 135 PHE D N 1
ATOM 9032 C CA . PHE F 2 135 ? 165.172 198.479 196.133 1.00 46.29 135 PHE D CA 1
ATOM 9033 C C . PHE F 2 135 ? 164.005 198.338 197.097 1.00 46.29 135 PHE D C 1
ATOM 9034 O O . PHE F 2 135 ? 163.434 197.254 197.241 1.00 46.29 135 PHE D O 1
ATOM 9042 N N . GLU F 2 136 ? 163.656 199.444 197.756 1.00 50.72 136 GLU D N 1
ATOM 9043 C CA . GLU F 2 136 ? 162.613 199.403 198.776 1.00 50.72 136 GLU D CA 1
ATOM 9044 C C . GLU F 2 136 ? 161.290 199.941 198.245 1.00 50.72 136 GLU D C 1
ATOM 9045 O O . GLU F 2 136 ? 160.246 199.293 198.379 1.00 50.72 136 GLU D O 1
ATOM 9051 N N . LYS F 2 137 ? 161.309 201.130 197.649 1.00 49.53 137 LYS D N 1
ATOM 9052 C CA . LYS F 2 137 ? 160.096 201.802 197.203 1.00 49.53 137 LYS D CA 1
ATOM 9053 C C . LYS F 2 137 ? 160.123 201.964 195.693 1.00 49.53 137 LYS D C 1
ATOM 9054 O O . LYS F 2 137 ? 161.155 202.331 195.124 1.00 49.53 137 LYS D O 1
ATOM 9060 N N . VAL F 2 138 ? 158.990 201.695 195.050 1.00 48.06 138 VAL D N 1
ATOM 9061 C CA . VAL F 2 138 ? 158.835 201.853 193.609 1.00 48.06 138 VAL D CA 1
ATOM 9062 C C . VAL F 2 138 ? 157.576 202.666 193.339 1.00 48.06 138 VAL D C 1
ATOM 9063 O O . VAL F 2 138 ? 156.521 202.404 193.928 1.00 48.06 138 VAL D O 1
ATOM 9067 N N . ILE F 2 139 ? 157.694 203.668 192.472 1.00 51.27 139 ILE D N 1
ATOM 9068 C CA . ILE F 2 139 ? 156.574 204.517 192.078 1.00 51.27 139 ILE D CA 1
ATOM 9069 C C . ILE F 2 139 ? 156.509 204.535 190.557 1.00 51.27 139 ILE D C 1
ATOM 9070 O O . ILE F 2 139 ? 157.547 204.573 189.885 1.00 51.27 139 ILE D O 1
ATOM 9075 N N . LYS F 2 140 ? 155.296 204.481 190.017 1.00 55.14 140 LYS D N 1
ATOM 9076 C CA . LYS F 2 140 ? 155.077 204.457 188.577 1.00 55.14 140 LYS D CA 1
ATOM 9077 C C . LYS F 2 140 ? 154.400 205.751 188.148 1.00 55.14 140 LYS D C 1
ATOM 9078 O O . LYS F 2 140 ? 153.277 206.039 188.572 1.00 55.14 140 LYS D O 1
ATOM 9084 N N . ALA F 2 141 ? 155.081 206.524 187.302 1.00 59.07 141 ALA D N 1
ATOM 9085 C CA . ALA F 2 141 ? 154.527 207.751 186.742 1.00 59.07 141 ALA D CA 1
ATOM 9086 C C . ALA F 2 141 ? 154.263 207.616 185.249 1.00 59.07 141 ALA D C 1
ATOM 9087 O O . ALA F 2 141 ? 154.415 208.588 184.504 1.00 59.07 141 ALA D O 1
ATOM 9089 N N . GLY F 2 142 ? 153.872 206.429 184.800 1.00 65.10 142 GLY D N 1
ATOM 9090 C CA . GLY F 2 142 ? 153.714 206.168 183.385 1.00 65.10 142 GLY D CA 1
ATOM 9091 C C . GLY F 2 142 ? 152.304 205.809 182.973 1.00 65.10 142 GLY D C 1
ATOM 9092 O O . GLY F 2 142 ? 152.100 204.873 182.195 1.00 65.10 142 GLY D O 1
ATOM 9093 N N . THR F 2 143 ? 151.318 206.535 183.504 1.00 71.02 143 THR D N 1
ATOM 9094 C CA . THR F 2 143 ? 149.930 206.270 183.139 1.00 71.02 143 THR D CA 1
ATOM 9095 C C . THR F 2 143 ? 149.704 206.472 181.646 1.00 71.02 143 THR D C 1
ATOM 9096 O O . THR F 2 143 ? 148.918 205.745 181.027 1.00 71.02 143 THR D O 1
ATOM 9100 N N . SER F 2 144 ? 150.388 207.444 181.051 1.00 72.68 144 SER D N 1
ATOM 9101 C CA . SER F 2 144 ? 150.254 207.724 179.627 1.00 72.68 144 SER D CA 1
ATOM 9102 C C . SER F 2 144 ? 150.786 206.570 178.783 1.00 72.68 144 SER D C 1
ATOM 9103 O O . SER F 2 144 ? 150.123 206.111 177.855 1.00 72.68 144 SER D O 1
ATOM 9106 N N . PHE G 2 1 ? 172.552 136.753 172.685 1.00 56.11 1 PHE E N 1
ATOM 9107 C CA . PHE G 2 1 ? 171.387 136.444 171.866 1.00 56.11 1 PHE E CA 1
ATOM 9108 C C . PHE G 2 1 ? 170.725 135.160 172.351 1.00 56.11 1 PHE E C 1
ATOM 9109 O O . PHE G 2 1 ? 169.515 135.122 172.564 1.00 56.11 1 PHE E O 1
ATOM 9117 N N . GLY G 2 2 ? 171.518 134.107 172.519 1.00 54.27 2 GLY E N 1
ATOM 9118 C CA . GLY G 2 2 ? 170.997 132.866 173.055 1.00 54.27 2 GLY E CA 1
ATOM 9119 C C . GLY G 2 2 ? 171.115 132.785 174.563 1.00 54.27 2 GLY E C 1
ATOM 9120 O O . GLY G 2 2 ? 171.848 131.942 175.088 1.00 54.27 2 GLY E O 1
ATOM 9121 N N . SER G 2 3 ? 170.394 133.648 175.271 1.00 53.32 3 SER E N 1
ATOM 9122 C CA . SER G 2 3 ? 170.480 133.748 176.721 1.00 53.32 3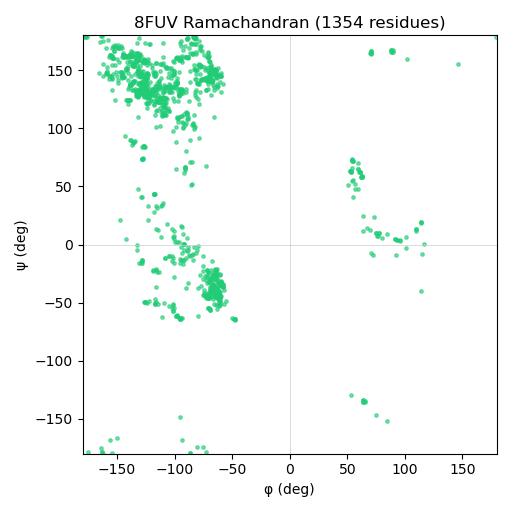 SER E CA 1
ATOM 9123 C C . SER G 2 3 ? 169.180 133.282 177.360 1.00 53.32 3 SER E C 1
ATOM 9124 O O . SER G 2 3 ? 168.090 133.646 176.909 1.00 53.32 3 SER E O 1
ATOM 9127 N N . ILE G 2 4 ? 169.301 132.474 178.410 1.00 51.58 4 ILE E N 1
ATOM 9128 C CA . ILE G 2 4 ? 168.154 131.963 179.147 1.00 51.58 4 ILE E CA 1
ATOM 9129 C C . ILE G 2 4 ? 168.405 132.135 180.637 1.00 51.58 4 ILE E C 1
ATOM 9130 O O . ILE G 2 4 ? 169.549 132.245 181.087 1.00 51.58 4 ILE E O 1
ATOM 9135 N N . CYS G 2 5 ? 167.319 132.159 181.405 1.00 52.10 5 CYS E N 1
ATOM 9136 C CA . CYS G 2 5 ? 167.375 132.222 182.858 1.00 52.10 5 CYS E CA 1
ATOM 9137 C C . CYS G 2 5 ? 166.440 131.170 183.434 1.00 52.10 5 CYS E C 1
ATOM 9138 O O . CYS G 2 5 ? 165.272 131.094 183.042 1.00 52.10 5 CYS E O 1
ATOM 9141 N N . ALA G 2 6 ? 166.951 130.362 184.357 1.00 46.89 6 ALA E N 1
ATOM 9142 C CA . ALA G 2 6 ? 166.158 129.348 185.038 1.00 46.89 6 ALA E CA 1
ATOM 9143 C C . ALA G 2 6 ? 165.953 129.780 186.482 1.00 46.89 6 ALA E C 1
ATOM 9144 O O . ALA G 2 6 ? 166.924 129.961 187.223 1.00 46.89 6 ALA E O 1
ATOM 9146 N N . PHE G 2 7 ? 164.694 129.937 186.876 1.00 47.10 7 PHE E N 1
ATOM 9147 C CA . PHE G 2 7 ? 164.320 130.373 188.214 1.00 47.10 7 PHE E CA 1
ATOM 9148 C C . PHE G 2 7 ? 163.776 129.185 188.990 1.00 47.10 7 PHE E C 1
ATOM 9149 O O . PHE G 2 7 ? 162.968 128.418 188.461 1.00 47.10 7 PHE E O 1
ATOM 9157 N N . THR G 2 8 ? 164.210 129.040 190.237 1.00 51.48 8 THR E N 1
ATOM 9158 C CA . THR G 2 8 ? 163.713 127.999 191.125 1.00 51.48 8 THR E CA 1
ATOM 9159 C C . THR G 2 8 ? 163.254 128.617 192.437 1.00 51.48 8 THR E C 1
ATOM 9160 O O . THR G 2 8 ? 163.831 129.602 192.905 1.00 51.48 8 THR E O 1
ATOM 9164 N N . ALA G 2 9 ? 162.205 128.044 193.019 1.00 55.35 9 ALA E N 1
ATOM 9165 C CA . ALA G 2 9 ? 161.671 128.482 194.301 1.00 55.35 9 ALA E CA 1
ATOM 9166 C C . ALA G 2 9 ? 161.526 127.279 195.219 1.00 55.35 9 ALA E C 1
ATOM 9167 O O . ALA G 2 9 ? 161.199 126.179 194.767 1.00 55.35 9 ALA E O 1
ATOM 9169 N N . SER G 2 10 ? 161.770 127.487 196.513 1.00 60.14 10 SER E N 1
ATOM 9170 C CA . SER G 2 10 ? 161.788 126.361 197.441 1.00 60.14 10 SER E CA 1
ATOM 9171 C C . SER G 2 10 ? 160.393 125.785 197.650 1.00 60.14 10 SER E C 1
ATOM 9172 O O . SER G 2 10 ? 160.243 124.582 197.894 1.00 60.14 10 SER E O 1
ATOM 9175 N N . ARG G 2 11 ? 159.361 126.621 197.566 1.00 61.14 11 ARG E N 1
ATOM 9176 C CA . ARG G 2 11 ? 157.995 126.185 197.825 1.00 61.14 11 ARG E CA 1
ATOM 9177 C C . ARG G 2 11 ? 157.083 126.299 196.613 1.00 61.14 11 ARG E C 1
ATOM 9178 O O . ARG G 2 11 ? 156.405 125.330 196.259 1.00 61.14 11 ARG E O 1
ATOM 9186 N N . THR G 2 12 ? 157.040 127.466 195.967 1.00 60.05 12 THR E N 1
ATOM 9187 C CA . THR G 2 12 ? 156.094 127.670 194.874 1.00 60.05 12 THR E CA 1
ATOM 9188 C C . THR G 2 12 ? 156.489 126.882 193.630 1.00 60.05 12 THR E C 1
ATOM 9189 O O . THR G 2 12 ? 155.638 126.248 192.997 1.00 60.05 12 THR E O 1
ATOM 9193 N N . PHE G 2 13 ? 157.769 126.903 193.265 1.00 57.73 13 PHE E N 1
ATOM 9194 C CA . PHE G 2 13 ? 158.265 126.241 192.057 1.00 57.73 13 PHE E CA 1
ATOM 9195 C C . PHE G 2 13 ? 159.438 125.349 192.432 1.00 57.73 13 PHE E C 1
ATOM 9196 O O . PHE G 2 13 ? 160.596 125.669 192.131 1.00 57.73 13 PHE E O 1
ATOM 9204 N N . PRO G 2 14 ? 159.175 124.213 193.085 1.00 56.94 14 PRO E N 1
ATOM 9205 C CA . PRO G 2 14 ? 160.287 123.343 193.501 1.00 56.94 14 PRO E CA 1
ATOM 9206 C C . PRO G 2 14 ? 161.131 122.843 192.342 1.00 56.94 14 PRO E C 1
ATOM 9207 O O . PRO G 2 14 ? 162.342 122.647 192.504 1.00 56.94 14 PRO E O 1
ATOM 9211 N N . ASN G 2 15 ? 160.527 122.628 191.175 1.00 57.76 15 ASN E N 1
ATOM 9212 C CA . ASN G 2 15 ? 161.259 122.158 190.007 1.00 57.76 15 ASN E CA 1
ATOM 9213 C C . ASN G 2 15 ? 161.724 123.285 189.096 1.00 57.76 15 ASN E C 1
ATOM 9214 O O . ASN G 2 15 ? 162.558 123.045 188.218 1.00 57.76 15 ASN E O 1
ATOM 9219 N N . GLY G 2 16 ? 161.211 124.495 189.276 1.00 53.75 16 GLY E N 1
ATOM 9220 C CA . GLY G 2 16 ? 161.705 125.647 188.554 1.00 53.75 16 GLY E CA 1
ATOM 9221 C C . GLY G 2 16 ? 161.013 125.867 187.219 1.00 53.75 16 GLY E C 1
ATOM 9222 O O . GLY G 2 16 ? 160.309 125.008 186.693 1.00 53.75 16 GLY E O 1
ATOM 9223 N N . PHE G 2 17 ? 161.228 127.062 186.672 1.00 51.81 17 PHE E N 1
ATOM 9224 C CA . PHE G 2 17 ? 160.702 127.445 185.370 1.00 51.81 17 PHE E CA 1
ATOM 9225 C C . PHE G 2 17 ? 161.753 128.267 184.639 1.00 51.81 17 PHE E C 1
ATOM 9226 O O . PHE G 2 17 ? 162.685 128.798 185.246 1.00 51.81 17 PHE E O 1
ATOM 9234 N N . THR G 2 18 ? 161.595 128.369 183.323 1.00 53.30 18 THR E N 1
ATOM 9235 C CA . THR G 2 18 ? 162.556 129.052 182.470 1.00 53.30 18 THR E CA 1
ATOM 9236 C C . THR G 2 18 ? 161.905 130.247 181.788 1.00 53.30 18 THR E C 1
ATOM 9237 O O . THR G 2 18 ? 160.714 130.219 181.466 1.00 53.30 18 THR E O 1
ATOM 9241 N N . VAL G 2 19 ? 162.691 131.300 181.582 1.00 56.13 19 VAL E N 1
ATOM 9242 C CA . VAL G 2 19 ? 162.240 132.519 180.919 1.00 56.13 19 VAL E CA 1
ATOM 9243 C C . VAL G 2 19 ? 163.210 132.829 179.786 1.00 56.13 19 VAL E C 1
ATOM 9244 O O . VAL G 2 19 ? 164.431 132.732 179.957 1.00 56.13 19 VAL E O 1
ATOM 9248 N N . THR G 2 20 ? 162.666 133.169 178.615 1.00 59.52 20 THR E N 1
ATOM 9249 C CA . THR G 2 20 ? 163.475 133.455 177.440 1.00 59.52 20 THR E CA 1
ATOM 9250 C C . THR G 2 20 ? 163.132 134.769 176.752 1.00 59.52 20 THR E C 1
ATOM 9251 O O . THR G 2 20 ? 163.933 135.243 175.940 1.00 59.52 20 THR E O 1
ATOM 9255 N N . GLU G 2 21 ? 161.979 135.366 177.042 1.00 62.19 21 GLU E N 1
ATOM 9256 C CA . GLU G 2 21 ? 161.555 136.614 176.418 1.00 62.19 21 GLU E CA 1
ATOM 9257 C C . GLU G 2 21 ? 162.055 137.775 177.269 1.00 62.19 21 GLU E C 1
ATOM 9258 O O . GLU G 2 21 ? 161.494 138.059 178.331 1.00 62.19 21 GLU E O 1
ATOM 9264 N N . GLU G 2 22 ? 163.101 138.449 176.796 1.00 59.52 22 GLU E N 1
ATOM 9265 C CA . GLU G 2 22 ? 163.808 139.450 177.584 1.00 59.52 22 GLU E CA 1
ATOM 9266 C C . GLU G 2 22 ? 163.419 140.881 177.227 1.00 59.52 22 GLU E C 1
ATOM 9267 O O . GLU G 2 22 ? 164.038 141.821 177.736 1.00 59.52 22 GLU E O 1
ATOM 9273 N N . PHE G 2 23 ? 162.436 141.064 176.345 1.00 67.01 23 PHE E N 1
ATOM 9274 C CA . PHE G 2 23 ? 161.832 142.362 176.047 1.00 67.01 23 PHE E CA 1
ATOM 9275 C C . PHE G 2 23 ? 162.795 143.273 175.284 1.00 67.01 23 PHE E C 1
ATOM 9276 O O . PHE G 2 23 ? 164.001 143.014 175.242 1.00 67.01 23 PHE E O 1
ATOM 9284 N N . ALA G 2 24 ? 162.274 144.347 174.682 1.00 70.84 24 ALA E N 1
ATOM 9285 C CA . ALA G 2 24 ? 162.941 145.001 173.560 1.00 70.84 24 ALA E CA 1
ATOM 9286 C C . ALA G 2 24 ? 163.757 146.227 173.950 1.00 70.84 24 ALA E C 1
ATOM 9287 O O . ALA G 2 24 ? 164.973 146.233 173.734 1.00 70.84 24 ALA E O 1
ATOM 9289 N N . ASP G 2 25 ? 163.143 147.272 174.512 1.00 71.97 25 ASP E N 1
ATOM 9290 C CA . ASP G 2 25 ? 163.882 148.522 174.681 1.00 71.97 25 ASP E CA 1
ATOM 9291 C C . ASP G 2 25 ? 164.349 148.721 176.118 1.00 71.97 25 ASP E C 1
ATOM 9292 O O . ASP G 2 25 ? 165.196 149.582 176.382 1.00 71.97 25 ASP E O 1
ATOM 9297 N N . ALA G 2 26 ? 163.814 147.951 177.059 1.00 68.53 26 ALA E N 1
ATOM 9298 C CA . ALA G 2 26 ? 164.358 147.989 178.405 1.00 68.53 26 ALA E CA 1
ATOM 9299 C C . ALA G 2 26 ? 165.646 147.175 178.471 1.00 68.53 26 ALA E C 1
ATOM 9300 O O . ALA G 2 26 ? 165.982 146.417 177.559 1.00 68.53 26 ALA E O 1
ATOM 9302 N N . ASP G 2 27 ? 166.379 147.343 179.567 1.00 66.53 27 ASP E N 1
ATOM 9303 C CA . ASP G 2 27 ? 167.615 146.600 179.769 1.00 66.53 27 ASP E CA 1
ATOM 9304 C C . ASP G 2 27 ? 167.316 145.301 180.501 1.00 66.53 27 ASP E C 1
ATOM 9305 O O . ASP G 2 27 ? 166.893 145.343 181.663 1.00 66.53 27 ASP E O 1
ATOM 9310 N N . PRO G 2 28 ? 167.504 144.144 179.876 1.00 59.13 28 PRO E N 1
ATOM 9311 C CA . PRO G 2 28 ? 167.368 142.887 180.614 1.00 59.13 28 PRO E CA 1
ATOM 9312 C C . PRO G 2 28 ? 168.642 142.570 181.378 1.00 59.13 28 PRO E C 1
ATOM 9313 O O . PRO G 2 28 ? 169.740 142.965 180.984 1.00 59.13 28 PRO E O 1
ATOM 9317 N N . ILE G 2 29 ? 168.477 141.865 182.497 1.00 58.49 29 ILE E N 1
ATOM 9318 C CA . ILE G 2 29 ? 169.594 141.375 183.300 1.00 58.49 29 ILE E CA 1
ATOM 9319 C C . ILE G 2 29 ? 170.518 142.545 183.629 1.00 58.49 29 ILE E C 1
ATOM 9320 O O . ILE G 2 29 ? 171.667 142.597 183.179 1.00 58.49 29 ILE E O 1
ATOM 9325 N N . ASP G 2 30 ? 170.001 143.529 184.355 1.00 60.37 30 ASP E N 1
ATOM 9326 C CA . ASP G 2 30 ? 170.809 144.673 184.747 1.00 60.37 30 ASP E CA 1
ATOM 9327 C C . ASP G 2 30 ? 171.258 144.534 186.198 1.00 60.37 30 ASP E C 1
ATOM 9328 O O . ASP G 2 30 ? 170.540 143.995 187.044 1.00 60.37 30 ASP E O 1
ATOM 9333 N N . SER G 2 31 ? 172.463 145.032 186.482 1.00 54.52 31 SER E N 1
ATOM 9334 C CA . SER G 2 31 ? 173.034 144.962 187.818 1.00 54.52 31 SER E CA 1
ATOM 9335 C C . SER G 2 31 ? 173.728 146.271 188.169 1.00 54.52 31 SER E C 1
ATOM 9336 O O . SER G 2 31 ? 174.621 146.717 187.435 1.00 54.52 31 SER E O 1
ATOM 9339 N N . PRO G 2 32 ? 173.349 146.897 189.279 1.00 51.27 32 PRO E N 1
ATOM 9340 C CA . PRO G 2 32 ? 173.975 148.161 189.678 1.00 51.27 32 PRO E CA 1
ATOM 9341 C C . PRO G 2 32 ? 175.400 147.941 190.150 1.00 51.27 32 PRO E C 1
ATOM 9342 O O . PRO G 2 32 ? 175.788 146.807 190.469 1.00 51.27 32 PRO E O 1
ATOM 9346 N N . PRO G 2 33 ? 176.217 148.995 190.192 1.00 50.08 33 PRO E N 1
ATOM 9347 C CA . PRO G 2 33 ? 177.600 148.837 190.656 1.00 50.08 33 PRO E CA 1
ATOM 9348 C C . PRO G 2 33 ? 177.662 148.426 192.120 1.00 50.08 33 PRO E C 1
ATOM 9349 O O . PRO G 2 33 ? 176.791 148.768 192.921 1.00 50.08 33 PRO E O 1
ATOM 9353 N N . PHE G 2 34 ? 178.716 147.692 192.460 1.00 50.07 34 PHE E N 1
ATOM 9354 C CA . PHE G 2 34 ? 178.897 147.097 193.777 1.00 50.07 34 PHE E CA 1
ATOM 9355 C C . PHE G 2 34 ? 180.027 147.817 194.500 1.00 50.07 34 PHE E C 1
ATOM 9356 O O . PHE G 2 34 ? 181.140 147.912 193.975 1.00 50.07 34 PHE E O 1
ATOM 9364 N N . ALA G 2 35 ? 179.741 148.318 195.698 1.00 51.10 35 ALA E N 1
ATOM 9365 C CA . ALA G 2 35 ? 180.730 149.006 196.518 1.00 51.10 35 ALA E CA 1
ATOM 9366 C C . ALA G 2 35 ? 181.324 148.027 197.520 1.00 51.10 35 ALA E C 1
ATOM 9367 O O . ALA G 2 35 ? 180.587 147.337 198.231 1.00 51.10 35 ALA E O 1
ATOM 9369 N N . ALA G 2 36 ? 182.656 147.972 197.579 1.00 50.27 36 ALA E N 1
ATOM 9370 C CA . ALA G 2 36 ? 183.343 146.973 198.383 1.00 50.27 36 ALA E CA 1
ATOM 9371 C C . ALA G 2 36 ? 184.165 147.542 199.528 1.00 50.27 36 ALA E C 1
ATOM 9372 O O . ALA G 2 36 ? 184.442 146.809 200.481 1.00 50.27 36 ALA E O 1
ATOM 9374 N N . ALA G 2 37 ? 184.567 148.809 199.467 1.00 50.17 37 ALA E N 1
ATOM 9375 C CA . ALA G 2 37 ? 185.410 149.368 200.512 1.00 50.17 37 ALA E CA 1
ATOM 9376 C C . ALA G 2 37 ? 185.226 150.875 200.579 1.00 50.17 37 ALA E C 1
ATOM 9377 O O . ALA G 2 37 ? 184.725 151.505 199.646 1.00 50.17 37 ALA E O 1
ATOM 9379 N N . ASP G 2 38 ? 185.643 151.444 201.707 1.00 50.86 38 ASP E N 1
ATOM 9380 C CA . ASP G 2 38 ? 185.611 152.879 201.937 1.00 50.86 38 ASP E CA 1
ATOM 9381 C C . ASP G 2 38 ? 186.927 153.303 202.573 1.00 50.86 38 ASP E C 1
ATOM 9382 O O . ASP G 2 38 ? 187.612 152.506 203.216 1.00 50.86 38 ASP E O 1
ATOM 9387 N N . THR G 2 39 ? 187.282 154.571 202.382 1.00 50.65 39 THR E N 1
ATOM 9388 C CA . THR G 2 39 ? 188.569 155.078 202.834 1.00 50.65 39 THR E CA 1
ATOM 9389 C C . THR G 2 39 ? 188.387 156.402 203.559 1.00 50.65 39 THR E C 1
ATOM 9390 O O . THR G 2 39 ? 187.387 157.102 203.388 1.00 50.65 39 THR E O 1
ATOM 9394 N N . GLY G 2 40 ? 189.375 156.729 204.377 1.00 48.71 40 GLY E N 1
ATOM 9395 C CA . GLY G 2 40 ? 189.446 158.035 205.002 1.00 48.71 40 GLY E CA 1
ATOM 9396 C C . GLY G 2 40 ? 190.891 158.463 205.132 1.00 48.71 40 GLY E C 1
ATOM 9397 O O . GLY G 2 40 ? 191.792 157.638 205.295 1.00 48.71 40 GLY E O 1
ATOM 9398 N N . ALA G 2 41 ? 191.107 159.771 205.051 1.00 46.37 41 ALA E N 1
ATOM 9399 C CA . ALA G 2 41 ? 192.438 160.352 205.154 1.00 46.37 41 ALA E CA 1
ATOM 9400 C C . ALA G 2 41 ? 192.504 161.226 206.396 1.00 46.37 41 ALA E C 1
ATOM 9401 O O . ALA G 2 41 ? 191.702 162.152 206.551 1.00 46.37 41 ALA E O 1
ATOM 9403 N N . GLY G 2 42 ? 193.453 160.928 207.276 1.00 46.26 42 GLY E N 1
ATOM 9404 C CA . GLY G 2 42 ? 193.623 161.715 208.475 1.00 46.26 42 GLY E CA 1
ATOM 9405 C C . GLY G 2 42 ? 194.561 162.882 208.267 1.00 46.26 42 GLY E C 1
ATOM 9406 O O . GLY G 2 42 ? 195.133 163.077 207.197 1.00 46.26 42 GLY E O 1
ATOM 9407 N N . LEU G 2 43 ? 194.709 163.681 209.320 1.00 44.89 43 LEU E N 1
ATOM 9408 C CA . LEU G 2 43 ? 195.669 164.773 209.284 1.00 44.89 43 LEU E CA 1
ATOM 9409 C C . LEU G 2 43 ? 197.074 164.200 209.161 1.00 44.89 43 LEU E C 1
ATOM 9410 O O . LEU G 2 43 ? 197.372 163.131 209.701 1.00 44.89 43 LEU E O 1
ATOM 9415 N N . ASN G 2 44 ? 197.927 164.905 208.421 1.00 45.50 44 ASN E N 1
ATOM 9416 C CA . ASN G 2 44 ? 199.307 164.560 208.076 1.00 45.50 44 ASN E CA 1
ATOM 9417 C C . ASN G 2 44 ? 199.360 163.511 206.971 1.00 45.50 44 ASN E C 1
ATOM 9418 O O . ASN G 2 44 ? 200.440 162.977 206.708 1.00 45.50 44 ASN E O 1
ATOM 9423 N N . GLY G 2 45 ? 198.240 163.193 206.325 1.00 48.78 45 GLY E N 1
ATOM 9424 C CA . GLY G 2 45 ? 198.252 162.367 205.137 1.00 48.78 45 GLY E CA 1
ATOM 9425 C C . GLY G 2 45 ? 198.103 160.878 205.354 1.00 48.78 45 GLY E C 1
ATOM 9426 O O . GLY G 2 45 ? 198.199 160.119 204.382 1.00 48.78 45 GLY E O 1
ATOM 9427 N N . ASP G 2 46 ? 197.879 160.430 206.585 1.00 52.27 46 ASP E N 1
ATOM 9428 C CA . ASP G 2 46 ? 197.671 159.010 206.835 1.00 52.27 46 ASP E CA 1
ATOM 9429 C C . ASP G 2 46 ? 196.361 158.546 206.211 1.00 52.27 46 ASP E C 1
ATOM 9430 O O . ASP G 2 46 ? 195.351 159.254 206.250 1.00 52.27 46 ASP E O 1
ATOM 9435 N N . MET G 2 47 ? 196.378 157.347 205.635 1.00 52.40 47 MET E N 1
ATOM 9436 C CA . MET G 2 47 ? 195.227 156.789 204.937 1.00 52.40 47 MET E CA 1
ATOM 9437 C C . MET G 2 47 ? 194.782 155.505 205.622 1.00 52.40 47 MET E C 1
ATOM 9438 O O . MET G 2 47 ? 195.608 154.639 205.922 1.00 52.40 47 MET E O 1
ATOM 9443 N N . VAL G 2 48 ? 193.478 155.386 205.862 1.00 48.11 48 VAL E N 1
ATOM 9444 C CA . VAL G 2 48 ? 192.882 154.211 206.485 1.00 48.11 48 VAL E CA 1
ATOM 9445 C C . VAL G 2 48 ? 191.767 153.704 205.580 1.00 48.11 48 VAL E C 1
ATOM 9446 O O . VAL G 2 48 ? 191.063 154.500 204.950 1.00 48.11 48 VAL E O 1
ATOM 9450 N N . VAL G 2 49 ? 191.618 152.384 205.506 1.00 47.73 49 VAL E N 1
ATOM 9451 C CA . VAL G 2 49 ? 190.657 151.743 204.619 1.00 47.73 49 VAL E CA 1
ATOM 9452 C C . VAL G 2 49 ? 189.946 150.627 205.371 1.00 47.73 49 VAL E C 1
ATOM 9453 O O . VAL G 2 49 ? 190.564 149.904 206.159 1.00 47.73 49 VAL E O 1
ATOM 9457 N N . TRP G 2 50 ? 188.640 150.499 205.139 1.00 48.55 50 TRP E N 1
ATOM 9458 C CA . TRP G 2 50 ? 187.840 149.433 205.722 1.00 48.55 50 TRP E CA 1
ATOM 9459 C C . TRP G 2 50 ? 186.901 148.866 204.668 1.00 48.55 50 TRP E C 1
ATOM 9460 O O . TRP G 2 50 ? 186.645 149.495 203.639 1.00 48.55 50 TRP E O 1
ATOM 9471 N N . ASN G 2 51 ? 186.389 147.668 204.936 1.00 48.71 51 ASN E N 1
ATOM 9472 C CA . ASN G 2 51 ? 185.553 146.934 203.994 1.00 48.71 51 ASN E CA 1
ATOM 9473 C C . ASN G 2 51 ? 184.084 147.218 204.279 1.00 48.71 51 ASN E C 1
ATOM 9474 O O . ASN G 2 51 ? 183.649 147.158 205.432 1.00 48.71 51 ASN E O 1
ATOM 9479 N N . ARG G 2 52 ? 183.327 147.524 203.230 1.00 52.40 52 ARG E N 1
ATOM 9480 C CA . ARG G 2 52 ? 181.887 147.666 203.356 1.00 52.40 52 ARG E CA 1
ATOM 9481 C C . ARG G 2 52 ? 181.196 146.349 203.011 1.00 52.40 52 ARG E C 1
ATOM 9482 O O . ARG G 2 52 ? 181.762 145.475 202.351 1.00 52.40 52 ARG E O 1
ATOM 9490 N N . ALA G 2 53 ? 179.954 146.215 203.467 1.00 52.18 53 ALA E N 1
ATOM 9491 C CA . ALA G 2 53 ? 179.176 144.998 203.281 1.00 52.18 53 ALA E CA 1
ATOM 9492 C C . ALA G 2 53 ? 178.013 145.277 202.341 1.00 52.18 53 ALA E C 1
ATOM 9493 O O . ALA G 2 53 ? 177.234 146.207 202.572 1.00 52.18 53 ALA E O 1
ATOM 9495 N N . ASN G 2 54 ? 177.892 144.462 201.295 1.00 52.01 54 ASN E N 1
ATOM 9496 C CA . ASN G 2 54 ? 176.853 144.632 200.289 1.00 52.01 54 ASN E CA 1
ATOM 9497 C C . ASN G 2 54 ? 176.543 143.278 199.668 1.00 52.01 54 ASN E C 1
ATOM 9498 O O . ASN G 2 54 ? 177.280 142.306 199.845 1.00 52.01 54 ASN E O 1
ATOM 9503 N N . ILE G 2 55 ? 175.432 143.223 198.932 1.00 51.16 55 ILE E N 1
ATOM 9504 C CA . ILE G 2 55 ? 174.972 142.000 198.290 1.00 51.16 55 ILE E CA 1
ATOM 9505 C C . ILE G 2 55 ? 174.667 142.282 196.825 1.00 51.16 55 ILE E C 1
ATOM 9506 O O . ILE G 2 55 ? 174.531 143.431 196.401 1.00 51.16 55 ILE E O 1
ATOM 9511 N N . LEU G 2 56 ? 174.563 141.204 196.052 1.00 50.38 56 LEU E N 1
ATOM 9512 C CA . LEU G 2 56 ? 174.310 141.318 194.622 1.00 50.38 56 LEU E CA 1
ATOM 9513 C C . LEU G 2 56 ? 172.842 141.630 194.349 1.00 50.38 56 LEU E C 1
ATOM 9514 O O . LEU G 2 56 ? 171.945 141.118 195.022 1.00 50.38 56 LEU E O 1
ATOM 9519 N N . GLU G 2 57 ? 172.603 142.478 193.350 1.00 51.83 57 GLU E N 1
ATOM 9520 C CA . GLU G 2 57 ? 171.265 142.884 192.944 1.00 51.83 57 GLU E CA 1
ATOM 9521 C C . GLU G 2 57 ? 171.120 142.741 191.434 1.00 51.83 57 GLU E C 1
ATOM 9522 O O . GLU G 2 57 ? 172.042 143.068 190.682 1.00 51.83 57 GLU E O 1
ATOM 9528 N N . VAL G 2 58 ? 169.960 142.254 190.991 1.00 52.24 58 VAL E N 1
ATOM 9529 C CA . VAL G 2 58 ? 169.711 141.978 189.581 1.00 52.24 58 VAL E CA 1
ATOM 9530 C C . VAL G 2 58 ? 168.250 142.272 189.261 1.00 52.24 58 VAL E C 1
ATOM 9531 O O . VAL G 2 58 ? 167.368 142.080 190.105 1.00 52.24 58 VAL E O 1
ATOM 9535 N N . VAL G 2 59 ? 167.998 142.760 188.046 1.00 54.72 59 VAL E N 1
ATOM 9536 C CA . VAL G 2 59 ? 166.660 143.103 187.574 1.00 54.72 59 VAL E CA 1
ATOM 9537 C C . VAL G 2 59 ? 166.524 142.646 186.125 1.00 54.72 59 VAL E C 1
ATOM 9538 O O . VAL G 2 59 ? 167.459 142.803 185.331 1.00 54.72 59 VAL E O 1
ATOM 9542 N N . VAL G 2 60 ? 165.373 142.062 185.785 1.00 55.35 60 VAL E N 1
ATOM 9543 C CA . VAL G 2 60 ? 165.134 141.495 184.460 1.00 55.35 60 VAL E CA 1
ATOM 9544 C C . VAL G 2 60 ? 163.782 141.968 183.937 1.00 55.35 60 VAL E C 1
ATOM 9545 O O . VAL G 2 60 ? 162.761 141.824 184.616 1.00 55.35 60 VAL E O 1
ATOM 9549 N N . ASN G 2 61 ? 163.771 142.503 182.717 1.00 59.09 61 ASN E N 1
ATOM 9550 C CA . ASN G 2 61 ? 162.555 142.987 182.075 1.00 59.09 61 ASN E CA 1
ATOM 9551 C C . ASN G 2 61 ? 162.027 141.949 181.093 1.00 59.09 61 ASN E C 1
ATOM 9552 O O . ASN G 2 61 ? 162.801 141.307 180.379 1.00 59.09 61 ASN E O 1
ATOM 9557 N N . VAL G 2 62 ? 160.702 141.787 181.056 1.00 57.56 62 VAL E N 1
ATOM 9558 C CA . VAL G 2 62 ? 160.065 140.753 180.250 1.00 57.56 62 VAL E CA 1
ATOM 9559 C C . VAL G 2 62 ? 158.875 141.326 179.489 1.00 57.56 62 VAL E C 1
ATOM 9560 O O . VAL G 2 62 ? 158.386 142.420 179.776 1.00 57.56 62 VAL E O 1
ATOM 9564 N N . ILE G 2 63 ? 158.418 140.560 178.501 1.00 58.48 63 ILE E N 1
ATOM 9565 C CA . ILE G 2 63 ? 157.249 140.880 177.682 1.00 58.48 63 ILE E CA 1
ATOM 9566 C C . ILE G 2 63 ? 155.991 140.822 178.543 1.00 58.48 63 ILE E C 1
ATOM 9567 O O . ILE G 2 63 ? 155.882 139.951 179.417 1.00 58.48 63 ILE E O 1
ATOM 9572 N N . PRO G 2 64 ? 155.026 141.727 178.340 1.00 59.83 64 PRO E N 1
ATOM 9573 C CA . PRO G 2 64 ? 153.848 141.757 179.226 1.00 59.83 64 PRO E CA 1
ATOM 9574 C C . PRO G 2 64 ? 153.032 140.475 179.276 1.00 59.83 64 PRO E C 1
ATOM 9575 O O . PRO G 2 64 ? 152.497 140.148 180.342 1.00 59.83 64 PRO E O 1
ATOM 9579 N N . ASN G 2 65 ? 152.891 139.741 178.171 1.00 65.37 65 ASN E N 1
ATOM 9580 C CA . ASN G 2 65 ? 152.040 138.547 178.140 1.00 65.37 65 ASN E CA 1
ATOM 9581 C C . ASN G 2 65 ? 152.848 137.355 177.623 1.00 65.37 65 ASN E C 1
ATOM 9582 O O . ASN G 2 65 ? 152.799 137.013 176.441 1.00 65.37 65 ASN E O 1
ATOM 9587 N N . THR G 2 66 ? 153.570 136.704 178.530 1.00 66.57 66 THR E N 1
ATOM 9588 C CA . THR G 2 66 ? 154.350 135.515 178.222 1.00 66.57 66 THR E CA 1
ATOM 9589 C C . THR G 2 66 ? 154.321 134.579 179.421 1.00 66.57 66 THR E C 1
ATOM 9590 O O . THR G 2 66 ? 153.977 134.978 180.536 1.00 66.57 66 THR E O 1
ATOM 9594 N N . GLU G 2 67 ? 154.681 133.317 179.177 1.00 69.80 67 GLU E N 1
ATOM 9595 C CA . GLU G 2 67 ? 154.637 132.318 180.240 1.00 69.80 67 GLU E CA 1
ATOM 9596 C C . GLU G 2 67 ? 155.602 132.657 181.369 1.00 69.80 67 GLU E C 1
ATOM 9597 O O . GLU G 2 67 ? 155.256 132.530 182.551 1.00 69.80 67 GLU E O 1
ATOM 9603 N N . GLY G 2 68 ? 156.818 133.087 181.028 1.00 64.81 68 GLY E N 1
ATOM 9604 C CA . GLY G 2 68 ? 157.771 133.459 182.060 1.00 64.81 68 GLY E CA 1
ATOM 9605 C C . GLY G 2 68 ? 157.298 134.639 182.886 1.00 64.81 68 GLY E C 1
ATOM 9606 O O . GLY G 2 68 ? 157.448 134.655 184.111 1.00 64.81 68 GLY E O 1
ATOM 9607 N N . GLU G 2 69 ? 156.710 135.639 182.227 1.00 63.53 69 GLU E N 1
ATOM 9608 C CA . GLU G 2 69 ? 156.162 136.780 182.949 1.00 63.53 69 GLU E CA 1
ATOM 9609 C C . GLU G 2 69 ? 155.034 136.353 183.877 1.00 63.53 69 GLU E C 1
ATOM 9610 O O . GLU G 2 69 ? 154.928 136.846 185.006 1.00 63.53 69 GLU E O 1
ATOM 9616 N N . ARG G 2 70 ? 154.174 135.445 183.415 1.00 63.28 70 ARG E N 1
ATOM 9617 C CA . ARG G 2 70 ? 153.081 134.973 184.257 1.00 63.28 70 ARG E CA 1
ATOM 9618 C C . ARG G 2 70 ? 153.608 134.219 185.472 1.00 63.28 70 ARG E C 1
ATOM 9619 O O . ARG G 2 70 ? 153.095 134.385 186.584 1.00 63.28 70 ARG E O 1
ATOM 9627 N N . ASN G 2 71 ? 154.636 133.390 185.282 1.00 59.35 71 ASN E N 1
ATOM 9628 C CA . ASN G 2 71 ? 155.232 132.691 186.418 1.00 59.35 71 ASN E CA 1
ATOM 9629 C C . ASN G 2 71 ? 155.861 133.669 187.405 1.00 59.35 71 ASN E C 1
ATOM 9630 O O . ASN G 2 71 ? 155.741 133.497 188.625 1.00 59.35 71 ASN E O 1
ATOM 9635 N N . LEU G 2 72 ? 156.542 134.698 186.897 1.00 56.36 72 LEU E N 1
ATOM 9636 C CA . LEU G 2 72 ? 157.132 135.698 187.782 1.00 56.36 72 LEU E CA 1
ATOM 9637 C C . LEU G 2 72 ? 156.056 136.438 188.568 1.00 56.36 72 LEU E C 1
ATOM 9638 O O . LEU G 2 72 ? 156.221 136.711 189.765 1.00 56.36 72 LEU E O 1
ATOM 9643 N N . ALA G 2 73 ? 154.947 136.773 187.906 1.00 58.15 73 ALA E N 1
ATOM 9644 C CA . ALA G 2 73 ? 153.835 137.415 188.598 1.00 58.15 73 ALA E CA 1
ATOM 9645 C C . ALA G 2 73 ? 153.260 136.503 189.671 1.00 58.15 73 ALA E C 1
ATOM 9646 O O . ALA G 2 73 ? 152.914 136.962 190.765 1.00 58.15 73 ALA E O 1
ATOM 9648 N N . VAL G 2 74 ? 153.145 135.208 189.371 1.00 55.61 74 VAL E N 1
ATOM 9649 C CA . VAL G 2 74 ? 152.656 134.252 190.361 1.00 55.61 74 VAL E CA 1
ATOM 9650 C C . VAL G 2 74 ? 153.571 134.232 191.577 1.00 55.61 74 VAL E C 1
ATOM 9651 O O . VAL G 2 74 ? 153.107 134.243 192.722 1.00 55.61 74 VAL E O 1
ATOM 9655 N N . LEU G 2 75 ? 154.885 134.211 191.347 1.00 54.82 75 LEU E N 1
ATOM 9656 C CA . LEU G 2 75 ? 155.836 134.209 192.456 1.00 54.82 75 LEU E CA 1
ATOM 9657 C C . LEU G 2 75 ? 155.692 135.463 193.312 1.00 54.82 75 LEU E C 1
ATOM 9658 O O . LEU G 2 75 ? 155.607 135.387 194.549 1.00 54.82 75 LEU E O 1
ATOM 9663 N N . LEU G 2 76 ? 155.650 136.631 192.667 1.00 54.65 76 LEU E N 1
ATOM 9664 C CA . LEU G 2 76 ? 155.548 137.878 193.419 1.00 54.65 76 LEU E CA 1
ATOM 9665 C C . LEU G 2 76 ? 154.244 137.948 194.204 1.00 54.65 76 LEU E C 1
ATOM 9666 O O . LEU G 2 76 ? 154.232 138.402 195.353 1.00 54.65 76 LEU E O 1
ATOM 9671 N N . ASP G 2 77 ? 153.137 137.504 193.605 1.00 56.92 77 ASP E N 1
ATOM 9672 C CA . ASP G 2 77 ? 151.862 137.503 194.314 1.00 56.92 77 ASP E CA 1
ATOM 9673 C C . ASP G 2 77 ? 151.880 136.524 195.479 1.00 56.92 77 ASP E C 1
ATOM 9674 O O . ASP G 2 77 ? 151.252 136.769 196.515 1.00 56.92 77 ASP E O 1
ATOM 9679 N N . ALA G 2 78 ? 152.577 135.398 195.321 1.00 53.59 78 ALA E N 1
ATOM 9680 C CA . ALA G 2 78 ? 152.683 134.438 196.413 1.00 53.59 78 ALA E CA 1
ATOM 9681 C C . ALA G 2 78 ? 153.441 135.024 197.595 1.00 53.59 78 ALA E C 1
ATOM 9682 O O . ALA G 2 78 ? 153.070 134.795 198.752 1.00 53.59 78 ALA E O 1
ATOM 9684 N N . ASN G 2 79 ? 154.512 135.776 197.332 1.00 52.78 79 ASN E N 1
ATOM 9685 C CA . ASN G 2 79 ? 155.311 136.289 198.443 1.00 52.78 79 ASN E CA 1
ATOM 9686 C C . ASN G 2 79 ? 154.780 137.618 198.973 1.00 52.78 79 ASN E C 1
ATOM 9687 O O . ASN G 2 79 ? 155.224 138.089 200.026 1.00 52.78 79 ASN E O 1
ATOM 9692 N N . ARG G 2 80 ? 153.832 138.233 198.273 1.00 55.08 80 ARG E N 1
ATOM 9693 C CA . ARG G 2 80 ? 153.419 139.592 198.595 1.00 55.08 80 ARG E CA 1
ATOM 9694 C C . ARG G 2 80 ? 152.663 139.643 199.924 1.00 55.08 80 ARG E C 1
ATOM 9695 O O . ARG G 2 80 ? 152.097 138.651 200.391 1.00 55.08 80 ARG E O 1
ATOM 9703 N N . THR G 2 81 ? 152.665 140.826 200.536 1.00 51.98 81 THR E N 1
ATOM 9704 C CA . THR G 2 81 ? 151.913 141.109 201.752 1.00 51.98 81 THR E CA 1
ATOM 9705 C C . THR G 2 81 ? 150.569 141.720 201.381 1.00 51.98 81 THR E C 1
ATOM 9706 O O . THR G 2 81 ? 150.511 142.650 200.570 1.00 51.98 81 THR E O 1
ATOM 9710 N N . GLY G 2 82 ? 149.496 141.209 201.980 1.00 48.86 82 GLY E N 1
ATOM 9711 C CA . GLY G 2 82 ? 148.168 141.689 201.645 1.00 48.86 82 GLY E CA 1
ATOM 9712 C C . GLY G 2 82 ? 147.218 141.542 202.811 1.00 48.86 82 GLY E C 1
ATOM 9713 O O . GLY G 2 82 ? 147.546 140.950 203.841 1.00 48.86 82 GLY E O 1
ATOM 9714 N N . LYS G 2 83 ? 146.026 142.114 202.631 1.00 48.58 83 LYS E N 1
ATOM 9715 C CA . LYS G 2 83 ? 144.982 142.116 203.651 1.00 48.58 83 LYS E CA 1
ATOM 9716 C C . LYS G 2 83 ? 144.703 140.731 204.220 1.00 48.58 83 LYS E C 1
ATOM 9717 O O . LYS G 2 83 ? 144.918 140.494 205.412 1.00 48.58 83 LYS E O 1
ATOM 9723 N N . ASP G 2 84 ? 144.227 139.812 203.385 1.00 51.55 84 ASP E N 1
ATOM 9724 C CA . ASP G 2 84 ? 143.922 138.447 203.811 1.00 51.55 84 ASP E CA 1
ATOM 9725 C C . ASP G 2 84 ? 144.459 137.489 202.755 1.00 51.55 84 ASP E C 1
ATOM 9726 O O . ASP G 2 84 ? 143.743 137.089 201.836 1.00 51.55 84 ASP E O 1
ATOM 9731 N N . LYS G 2 85 ? 145.724 137.114 202.899 1.00 50.10 85 LYS E N 1
ATOM 9732 C CA . LYS G 2 85 ? 146.367 136.164 202.007 1.00 50.10 85 LYS E CA 1
ATOM 9733 C C . LYS G 2 85 ? 147.551 135.534 202.720 1.00 50.10 85 LYS E C 1
ATOM 9734 O O . LYS G 2 85 ? 148.250 136.201 203.487 1.00 50.10 85 LYS E O 1
ATOM 9740 N N . SER G 2 86 ? 147.766 134.247 202.473 1.00 52.20 86 SER E N 1
ATOM 9741 C CA . SER G 2 86 ? 148.906 133.566 203.060 1.00 52.20 86 SER E CA 1
ATOM 9742 C C . SER G 2 86 ? 150.199 134.034 202.405 1.00 52.20 86 SER E C 1
ATOM 9743 O O . SER G 2 86 ? 150.265 134.256 201.194 1.00 52.20 86 SER E O 1
ATOM 9746 N N . GLY G 2 87 ? 151.234 134.190 203.223 1.00 55.43 87 GLY E N 1
ATOM 9747 C CA . GLY G 2 87 ? 152.541 134.549 202.717 1.00 55.43 87 GLY E CA 1
ATOM 9748 C C . GLY G 2 87 ? 153.504 133.383 202.767 1.00 55.43 87 GLY E C 1
ATOM 9749 O O . GLY G 2 87 ? 153.901 132.947 203.850 1.00 55.43 87 GLY E O 1
ATOM 9750 N N . ALA G 2 88 ? 153.886 132.867 201.604 1.00 55.36 88 ALA E N 1
ATOM 9751 C CA . ALA G 2 88 ? 154.783 131.724 201.512 1.00 55.36 88 ALA E CA 1
ATOM 9752 C C . ALA G 2 88 ? 156.221 132.221 201.501 1.00 55.36 88 ALA E C 1
ATOM 9753 O O . ALA G 2 88 ? 156.666 132.820 200.517 1.00 55.36 88 ALA E O 1
ATOM 9755 N N . ARG G 2 89 ? 156.942 131.971 202.589 1.00 56.66 89 ARG E N 1
ATOM 9756 C CA . ARG G 2 89 ? 158.327 132.408 202.719 1.00 56.66 89 ARG E CA 1
ATOM 9757 C C . ARG G 2 89 ? 159.221 131.384 202.031 1.00 56.66 89 ARG E C 1
ATOM 9758 O O . ARG G 2 89 ? 159.497 130.317 202.588 1.00 56.66 89 ARG E O 1
ATOM 9766 N N . ASP G 2 90 ? 159.671 131.705 200.822 1.00 57.70 90 ASP E N 1
ATOM 9767 C CA . ASP G 2 90 ? 160.507 130.812 200.035 1.00 57.70 90 ASP E CA 1
ATOM 9768 C C . ASP G 2 90 ? 161.728 131.557 199.516 1.00 57.70 90 ASP E C 1
ATOM 9769 O O . ASP G 2 90 ? 161.671 132.763 199.260 1.00 57.70 90 ASP E O 1
ATOM 9774 N N . VAL G 2 91 ? 162.834 130.834 199.377 1.00 57.02 91 VAL E N 1
ATOM 9775 C CA . VAL G 2 91 ? 164.068 131.389 198.834 1.00 57.02 91 VAL E CA 1
ATOM 9776 C C . VAL G 2 91 ? 164.157 131.024 197.360 1.00 57.02 91 VAL E C 1
ATOM 9777 O O . VAL G 2 91 ? 163.788 129.912 196.961 1.00 57.02 91 VAL E O 1
ATOM 9781 N N . VAL G 2 92 ? 164.626 131.963 196.545 1.00 53.14 92 VAL E N 1
ATOM 9782 C CA . VAL G 2 92 ? 164.681 131.792 195.100 1.00 53.14 92 VAL E CA 1
ATOM 9783 C C . VAL G 2 92 ? 166.130 131.606 194.676 1.00 53.14 92 VAL E C 1
ATOM 9784 O O . VAL G 2 92 ? 167.054 132.080 195.348 1.00 53.14 92 VAL E O 1
ATOM 9788 N N . GLY G 2 93 ? 166.322 130.902 193.576 1.00 48.66 93 GLY E N 1
ATOM 9789 C CA . GLY G 2 93 ? 167.645 130.731 192.999 1.00 48.66 93 GLY E CA 1
ATOM 9790 C C . GLY G 2 93 ? 167.613 131.023 191.516 1.00 48.66 93 GLY E C 1
ATOM 9791 O O . GLY G 2 93 ? 166.608 130.791 190.848 1.00 48.66 93 GLY E O 1
ATOM 9792 N N . LEU G 2 94 ? 168.726 131.543 191.009 1.00 46.77 94 LEU E N 1
ATOM 9793 C CA . LEU G 2 94 ? 168.831 131.944 189.614 1.00 46.77 94 LEU E CA 1
ATOM 9794 C C . LEU G 2 94 ? 170.125 131.411 189.022 1.00 46.77 94 LEU E C 1
ATOM 9795 O O . LEU G 2 94 ? 171.193 131.559 189.622 1.00 46.77 94 LEU E O 1
ATOM 9800 N N . VAL G 2 95 ? 170.024 130.789 187.852 1.00 48.37 95 VAL E N 1
ATOM 9801 C CA . VAL G 2 95 ? 171.182 130.396 187.059 1.00 48.37 95 VAL E CA 1
ATOM 9802 C C . VAL G 2 95 ? 171.011 130.990 185.668 1.00 48.37 95 VAL E C 1
ATOM 9803 O O . VAL G 2 95 ? 169.935 130.881 185.066 1.00 48.37 95 VAL E O 1
ATOM 9807 N N . VAL G 2 96 ? 172.055 131.644 185.172 1.00 50.32 96 VAL E N 1
ATOM 9808 C CA . VAL G 2 96 ? 172.019 132.333 183.888 1.00 50.32 96 VAL E CA 1
ATOM 9809 C C . VAL G 2 96 ? 172.990 131.632 182.952 1.00 50.32 96 VAL E C 1
ATOM 9810 O O . VAL G 2 96 ? 174.183 131.517 183.255 1.00 50.32 96 VAL E O 1
ATOM 9814 N N . ALA G 2 97 ? 172.482 131.167 181.816 1.00 55.59 97 ALA E N 1
ATOM 9815 C CA . ALA G 2 97 ? 173.292 130.509 180.801 1.00 55.59 97 ALA E CA 1
ATOM 9816 C C . ALA G 2 97 ? 173.492 131.472 179.641 1.00 55.59 97 ALA E C 1
ATOM 9817 O O . ALA G 2 97 ? 172.529 131.832 178.956 1.00 55.59 97 ALA E O 1
ATOM 9819 N N . MET G 2 98 ? 174.727 131.882 179.427 1.00 59.88 98 MET E N 1
ATOM 9820 C CA . MET G 2 98 ? 175.073 132.803 178.360 1.00 59.88 98 MET E CA 1
ATOM 9821 C C . MET G 2 98 ? 175.619 132.042 177.162 1.00 59.88 98 MET E C 1
ATOM 9822 O O . MET G 2 98 ? 176.015 130.879 177.280 1.00 59.88 98 MET E O 1
ATOM 9827 N N . PRO G 2 99 ? 175.621 132.654 175.979 1.00 60.05 99 PRO E N 1
ATOM 9828 C CA . PRO G 2 99 ? 176.305 132.032 174.843 1.00 60.05 99 PRO E CA 1
ATOM 9829 C C . PRO G 2 99 ? 177.786 131.853 175.141 1.00 60.05 99 PRO E C 1
ATOM 9830 O O . PRO G 2 99 ? 178.408 132.671 175.822 1.00 60.05 99 PRO E O 1
ATOM 9834 N N . ASP G 2 100 ? 178.341 130.753 174.628 1.00 67.17 100 ASP E N 1
ATOM 9835 C CA . ASP G 2 100 ? 179.723 130.351 174.899 1.00 67.17 100 ASP E CA 1
ATOM 9836 C C . ASP G 2 100 ? 179.929 130.068 176.389 1.00 67.17 100 ASP E C 1
ATOM 9837 O O . ASP G 2 100 ? 180.760 130.696 177.047 1.00 67.17 100 ASP E O 1
ATOM 9842 N N . GLY G 2 101 ? 179.160 129.122 176.923 1.00 61.69 101 GLY E N 1
ATOM 9843 C CA . GLY G 2 101 ? 179.326 128.722 178.313 1.00 61.69 101 GLY E CA 1
ATOM 9844 C C . GLY G 2 101 ? 179.014 129.855 179.270 1.00 61.69 101 GLY E C 1
ATOM 9845 O O . GLY G 2 101 ? 177.996 130.544 179.145 1.00 61.69 101 GLY E O 1
ATOM 9846 N N . SER G 2 102 ? 179.899 130.046 180.249 1.00 58.13 102 SER E N 1
ATOM 9847 C CA . SER G 2 102 ? 179.793 131.137 181.218 1.00 58.13 102 SER E CA 1
ATOM 9848 C C . SER G 2 102 ? 178.489 131.065 182.012 1.00 58.13 102 SER E C 1
ATOM 9849 O O . SER G 2 102 ? 177.626 131.938 181.914 1.00 58.13 102 SER E O 1
ATOM 9852 N N . LYS G 2 103 ? 178.349 130.007 182.806 1.00 54.91 103 LYS E N 1
ATOM 9853 C CA . LYS G 2 103 ? 177.211 129.899 183.709 1.00 54.91 103 LYS E CA 1
ATOM 9854 C C . LYS G 2 103 ? 177.450 130.719 184.971 1.00 54.91 103 LYS E C 1
ATOM 9855 O O . LYS G 2 103 ? 178.552 130.734 185.523 1.00 54.91 103 LYS E O 1
ATOM 9861 N N . ILE G 2 104 ? 176.406 131.409 185.426 1.00 52.29 104 ILE E N 1
ATOM 9862 C CA . ILE G 2 104 ? 176.441 132.188 186.659 1.00 52.29 104 ILE E CA 1
ATOM 9863 C C . ILE G 2 104 ? 175.270 131.751 187.525 1.00 52.29 104 ILE E C 1
ATOM 9864 O O . ILE G 2 104 ? 174.134 131.685 187.045 1.00 52.29 104 ILE E O 1
ATOM 9869 N N . THR G 2 105 ? 175.541 131.458 188.794 1.00 50.72 105 THR E N 1
ATOM 9870 C CA . THR G 2 105 ? 174.543 130.909 189.703 1.00 50.72 105 THR E CA 1
ATOM 9871 C C . THR G 2 105 ? 174.441 131.770 190.954 1.00 50.72 105 THR E C 1
ATOM 9872 O O . THR G 2 105 ? 175.461 132.130 191.549 1.00 50.72 105 THR E O 1
ATOM 9876 N N . CYS G 2 106 ? 173.212 132.091 191.350 1.00 50.31 106 CYS E N 1
ATOM 9877 C CA . CYS G 2 106 ? 172.927 132.805 192.587 1.00 50.31 106 CYS E CA 1
ATOM 9878 C C . CYS G 2 106 ? 172.047 131.927 193.466 1.00 50.31 106 CYS E C 1
ATOM 9879 O O . CYS G 2 106 ? 171.051 131.373 192.991 1.00 50.31 106 CYS E O 1
ATOM 9882 N N . THR G 2 107 ? 172.412 131.800 194.742 1.00 53.63 107 THR E N 1
ATOM 9883 C CA . THR G 2 107 ? 171.810 130.773 195.587 1.00 53.63 107 THR E CA 1
ATOM 9884 C C . THR G 2 107 ? 170.628 131.269 196.413 1.00 53.63 107 THR E C 1
ATOM 9885 O O . THR G 2 107 ? 169.502 130.797 196.229 1.00 53.63 107 THR E O 1
ATOM 9889 N N . ASN G 2 108 ? 170.864 132.207 197.327 1.00 53.35 108 ASN E N 1
ATOM 9890 C CA . ASN G 2 108 ? 169.813 132.619 198.249 1.00 53.35 108 ASN E CA 1
ATOM 9891 C C . ASN G 2 108 ? 169.321 134.017 197.907 1.00 53.35 108 ASN E C 1
ATOM 9892 O O . ASN G 2 108 ? 170.108 134.963 197.842 1.00 53.35 108 ASN E O 1
ATOM 9897 N N . GLY G 2 109 ? 168.012 134.150 197.710 1.00 51.97 109 GLY E N 1
ATOM 9898 C CA . GLY G 2 109 ? 167.458 135.423 197.286 1.00 51.97 109 GLY E CA 1
ATOM 9899 C C . GLY G 2 109 ? 165.967 135.485 197.517 1.00 51.97 109 GLY E C 1
ATOM 9900 O O . GLY G 2 109 ? 165.353 134.550 198.034 1.00 51.97 109 GLY E O 1
ATOM 9901 N N . THR G 2 110 ? 165.387 136.615 197.121 1.00 52.70 110 THR E N 1
ATOM 9902 C CA . THR G 2 110 ? 163.976 136.882 197.354 1.00 52.70 110 THR E CA 1
ATOM 9903 C C . THR G 2 110 ? 163.500 137.950 196.383 1.00 52.70 110 THR E C 1
ATOM 9904 O O . THR G 2 110 ? 164.281 138.829 196.001 1.00 52.70 110 THR E O 1
ATOM 9908 N N . PRO G 2 111 ? 162.243 137.889 195.947 1.00 50.21 111 PRO E N 1
ATOM 9909 C CA . PRO G 2 111 ? 161.698 138.977 195.128 1.00 50.21 111 PRO E CA 1
ATOM 9910 C C . PRO G 2 111 ? 161.519 140.246 195.946 1.00 50.21 111 PRO E C 1
ATOM 9911 O O . PRO G 2 111 ? 161.241 140.199 197.145 1.00 50.21 111 PRO E O 1
ATOM 9915 N N . ILE G 2 112 ? 161.688 141.390 195.286 1.00 51.03 112 ILE E N 1
ATOM 9916 C CA . ILE G 2 112 ? 161.580 142.687 195.935 1.00 51.03 112 ILE E CA 1
ATOM 9917 C C . ILE G 2 112 ? 160.588 143.604 195.229 1.00 51.03 112 ILE E C 1
ATOM 9918 O O . ILE G 2 112 ? 159.723 144.195 195.878 1.00 51.03 112 ILE E O 1
ATOM 9923 N N . ASP G 2 113 ? 160.695 143.745 193.911 1.00 54.45 113 ASP E N 1
ATOM 9924 C CA . ASP G 2 113 ? 159.925 144.757 193.204 1.00 54.45 113 ASP E CA 1
ATOM 9925 C C . ASP G 2 113 ? 159.097 144.106 192.109 1.00 54.45 113 ASP E C 1
ATOM 9926 O O . ASP G 2 113 ? 159.403 143.011 191.634 1.00 54.45 113 ASP E O 1
ATOM 9931 N N . GLY G 2 114 ? 158.037 144.802 191.717 1.00 54.83 114 GLY E N 1
ATOM 9932 C CA . GLY G 2 114 ? 157.189 144.347 190.632 1.00 54.83 114 GLY E CA 1
ATOM 9933 C C . GLY G 2 114 ? 156.100 145.361 190.373 1.00 54.83 114 GLY E C 1
ATOM 9934 O O . GLY G 2 114 ? 156.003 146.390 191.046 1.00 54.83 114 GLY E O 1
ATOM 9935 N N . VAL G 2 115 ? 155.279 145.060 189.372 1.00 55.07 115 VAL E N 1
ATOM 9936 C CA . VAL G 2 115 ? 154.115 145.868 189.032 1.00 55.07 115 VAL E CA 1
ATOM 9937 C C . VAL G 2 115 ? 152.895 144.959 189.064 1.00 55.07 115 VAL E C 1
ATOM 9938 O O . VAL G 2 115 ? 152.883 143.904 188.420 1.00 55.07 115 VAL E O 1
ATOM 9942 N N . LEU G 2 116 ? 151.871 145.368 189.815 1.00 57.47 116 LEU E N 1
ATOM 9943 C CA . LEU G 2 116 ? 150.764 144.463 190.111 1.00 57.47 116 LEU E CA 1
ATOM 9944 C C . LEU G 2 116 ? 149.875 144.232 188.894 1.00 57.47 116 LEU E C 1
ATOM 9945 O O . LEU G 2 116 ? 149.465 143.096 188.630 1.00 57.47 116 LEU E O 1
ATOM 9950 N N . ILE G 2 117 ? 149.553 145.287 188.149 1.00 57.56 117 ILE E N 1
ATOM 9951 C CA . ILE G 2 117 ? 148.640 145.187 187.018 1.00 57.56 117 ILE E CA 1
ATOM 9952 C C . ILE G 2 117 ? 149.299 145.777 185.780 1.00 57.56 117 ILE E C 1
ATOM 9953 O O . ILE G 2 117 ? 150.209 146.605 185.871 1.00 57.56 117 ILE E O 1
ATOM 9958 N N . ASN G 2 118 ? 148.829 145.343 184.614 1.00 61.12 118 ASN E N 1
ATOM 9959 C CA . ASN G 2 118 ? 149.357 145.853 183.358 1.00 61.12 118 ASN E CA 1
ATOM 9960 C C . ASN G 2 118 ? 148.934 147.301 183.140 1.00 61.12 118 ASN E C 1
ATOM 9961 O O . ASN G 2 118 ? 147.822 147.709 183.484 1.00 61.12 118 ASN E O 1
ATOM 9966 N N . ALA G 2 119 ? 149.838 148.078 182.553 1.00 59.56 119 ALA E N 1
ATOM 9967 C CA . ALA G 2 119 ? 149.604 149.481 182.249 1.00 59.56 119 ALA E CA 1
ATOM 9968 C C . ALA G 2 119 ? 149.814 149.716 180.761 1.00 59.56 119 ALA E C 1
ATOM 9969 O O . ALA G 2 119 ? 150.661 149.068 180.139 1.00 59.56 119 ALA E O 1
ATOM 9971 N N . VAL G 2 120 ? 149.045 150.639 180.191 1.00 59.41 120 VAL E N 1
ATOM 9972 C CA . VAL G 2 120 ? 149.131 150.968 178.772 1.00 59.41 120 VAL E CA 1
ATOM 9973 C C . VAL G 2 120 ? 149.810 152.322 178.630 1.00 59.41 120 VAL E C 1
ATOM 9974 O O . VAL G 2 120 ? 149.516 153.257 179.383 1.00 59.41 120 VAL E O 1
ATOM 9978 N N . ALA G 2 121 ? 150.740 152.416 177.684 1.00 61.24 121 ALA E N 1
ATOM 9979 C CA . ALA G 2 121 ? 151.460 153.654 177.439 1.00 61.24 121 ALA E CA 1
ATOM 9980 C C . ALA G 2 121 ? 150.645 154.582 176.542 1.00 61.24 121 ALA E C 1
ATOM 9981 O O . ALA G 2 121 ? 149.541 154.257 176.098 1.00 61.24 121 ALA E O 1
ATOM 9983 N N . SER G 2 122 ? 151.211 155.762 176.278 1.00 65.89 122 SER E N 1
ATOM 9984 C CA . SER G 2 122 ? 150.519 156.750 175.457 1.00 65.89 122 SER E CA 1
ATOM 9985 C C . SER G 2 122 ? 150.350 156.265 174.023 1.00 65.89 122 SER E C 1
ATOM 9986 O O . SER G 2 122 ? 149.302 156.485 173.406 1.00 65.89 122 SER E O 1
ATOM 9989 N N . VAL G 2 123 ? 151.372 155.603 173.474 1.00 63.49 123 VAL E N 1
ATOM 9990 C CA . VAL G 2 123 ? 151.306 155.125 172.097 1.00 63.49 123 VAL E CA 1
ATOM 9991 C C . VAL G 2 123 ? 150.226 154.070 171.915 1.00 63.49 123 VAL E C 1
ATOM 9992 O O . VAL G 2 123 ? 149.749 153.862 170.795 1.00 63.49 123 VAL E O 1
ATOM 9996 N N . GLY G 2 124 ? 149.824 153.395 172.988 1.00 58.74 124 GLY E N 1
ATOM 9997 C CA . GLY G 2 124 ? 148.798 152.379 172.919 1.00 58.74 124 GLY E CA 1
ATOM 9998 C C . GLY G 2 124 ? 149.272 150.957 173.117 1.00 58.74 124 GLY E C 1
ATOM 9999 O O . GLY G 2 124 ? 148.514 150.027 172.822 1.00 58.74 124 GLY E O 1
ATOM 10000 N N . ARG G 2 125 ? 150.493 150.755 173.600 1.00 54.91 125 ARG E N 1
ATOM 10001 C CA . ARG G 2 125 ? 151.053 149.431 173.812 1.00 54.91 125 ARG E CA 1
ATOM 10002 C C . ARG G 2 125 ? 151.178 149.148 175.303 1.00 54.91 125 ARG E C 1
ATOM 10003 O O . ARG G 2 125 ? 151.278 150.066 176.121 1.00 54.91 125 ARG E O 1
ATOM 10011 N N . LEU G 2 126 ? 151.155 147.864 175.649 1.00 56.64 126 LEU E N 1
ATOM 10012 C CA . LEU G 2 126 ? 151.357 147.454 177.031 1.00 56.64 126 LEU E CA 1
ATOM 10013 C C . LEU G 2 126 ? 152.790 147.743 177.465 1.00 56.64 126 LEU E C 1
ATOM 10014 O O . LEU G 2 126 ? 153.725 147.656 176.666 1.00 56.64 126 LEU E O 1
ATOM 10019 N N . LYS G 2 127 ? 152.960 148.088 178.737 1.00 58.86 127 LYS E N 1
ATOM 10020 C CA . LYS G 2 127 ? 154.279 148.421 179.252 1.00 58.86 127 LYS E CA 1
ATOM 10021 C C . LYS G 2 127 ? 154.970 147.183 179.816 1.00 58.86 127 LYS E C 1
ATOM 10022 O O . LYS G 2 127 ? 154.337 146.172 180.130 1.00 58.86 127 LYS E O 1
ATOM 10028 N N . THR G 2 128 ? 156.290 147.281 179.955 1.00 60.26 128 THR E N 1
ATOM 10029 C CA . THR G 2 128 ? 157.093 146.158 180.414 1.00 60.26 128 THR E CA 1
ATOM 10030 C C . THR G 2 128 ? 157.055 146.033 181.935 1.00 60.26 128 THR E C 1
ATOM 10031 O O . THR G 2 128 ? 156.448 146.842 182.641 1.00 60.26 128 THR E O 1
ATOM 10035 N N . LYS G 2 129 ? 157.732 144.998 182.438 1.00 56.03 129 LYS E N 1
ATOM 10036 C CA . LYS G 2 129 ? 157.666 144.628 183.846 1.00 56.03 129 LYS E CA 1
ATOM 10037 C C . LYS G 2 129 ? 159.065 144.580 184.447 1.00 56.03 129 LYS E C 1
ATOM 10038 O O . LYS G 2 129 ? 159.916 143.827 183.952 1.00 56.03 129 LYS E O 1
ATOM 10044 N N . PRO G 2 130 ? 159.351 145.357 185.498 1.00 54.43 130 PRO E N 1
ATOM 10045 C CA . PRO G 2 130 ? 160.732 145.409 186.016 1.00 54.43 130 PRO E CA 1
ATOM 10046 C C . PRO G 2 130 ? 161.207 144.145 186.723 1.00 54.43 130 PRO E C 1
ATOM 10047 O O . PRO G 2 130 ? 162.263 143.620 186.361 1.00 54.43 130 PRO E O 1
ATOM 10051 N N . TYR G 2 131 ? 160.489 143.657 187.736 1.00 52.86 131 TYR E N 1
ATOM 10052 C CA . TYR G 2 131 ? 160.815 142.408 188.439 1.00 52.86 131 TYR E CA 1
ATOM 10053 C C . TYR G 2 131 ? 162.256 142.390 188.969 1.00 52.86 131 TYR E C 1
ATOM 10054 O O . TYR G 2 131 ? 163.129 141.686 188.465 1.00 52.86 131 TYR E O 1
ATOM 10063 N N . ARG G 2 132 ? 162.480 143.193 190.006 1.00 51.51 132 ARG E N 1
ATOM 10064 C CA . ARG G 2 132 ? 163.778 143.272 190.670 1.00 51.51 132 ARG E CA 1
ATOM 10065 C C . ARG G 2 132 ? 164.013 142.087 191.609 1.00 51.51 132 ARG E C 1
ATOM 10066 O O . ARG G 2 132 ? 163.073 141.477 192.123 1.00 51.51 132 ARG E O 1
ATOM 10074 N N . PHE G 2 133 ? 165.292 141.771 191.834 1.00 50.50 133 PHE E N 1
ATOM 10075 C CA . PHE G 2 133 ? 165.707 140.689 192.721 1.00 50.50 133 PHE E CA 1
ATOM 10076 C C . PHE G 2 133 ? 166.987 141.084 193.448 1.00 50.50 133 PHE E C 1
ATOM 10077 O O . PHE G 2 133 ? 167.699 142.002 193.036 1.00 50.50 133 PHE E O 1
ATOM 10085 N N . ARG G 2 134 ? 167.274 140.373 194.541 1.00 50.46 134 ARG E N 1
ATOM 10086 C CA . ARG G 2 134 ? 168.558 140.450 195.231 1.00 50.46 134 ARG E CA 1
ATOM 10087 C C . ARG G 2 134 ? 168.966 139.065 195.706 1.00 50.46 134 ARG E C 1
ATOM 10088 O O . ARG G 2 134 ? 168.110 138.226 195.999 1.00 50.46 134 ARG E O 1
ATOM 10096 N N . PHE G 2 135 ? 170.274 138.834 195.798 1.00 49.44 135 PHE E N 1
ATOM 10097 C CA . PHE G 2 135 ? 170.815 137.525 196.131 1.00 49.44 135 PHE E CA 1
ATOM 10098 C C . PHE G 2 135 ? 171.980 137.665 197.097 1.00 49.44 135 PHE E C 1
ATOM 10099 O O . PHE G 2 135 ? 172.544 138.751 197.251 1.00 49.44 135 PHE E O 1
ATOM 10107 N N . GLU G 2 136 ? 172.335 136.556 197.748 1.00 53.10 136 GLU E N 1
ATOM 10108 C CA . GLU G 2 136 ? 173.380 136.592 198.766 1.00 53.10 136 GLU E CA 1
ATOM 10109 C C . GLU G 2 136 ? 174.704 136.064 198.228 1.00 53.10 136 GLU E C 1
ATOM 10110 O O . GLU G 2 136 ? 175.741 136.726 198.347 1.00 53.10 136 GLU E O 1
ATOM 10116 N N . LYS G 2 137 ? 174.692 134.871 197.640 1.00 52.27 137 LYS E N 1
ATOM 10117 C CA . LYS G 2 137 ? 175.907 134.204 197.194 1.00 52.27 137 LYS E CA 1
ATOM 10118 C C . LYS G 2 137 ? 175.879 134.041 195.684 1.00 52.27 137 LYS E C 1
ATOM 10119 O O . LYS G 2 137 ? 174.848 133.669 195.116 1.00 52.27 137 LYS E O 1
ATOM 10125 N N . VAL G 2 138 ? 177.011 134.314 195.040 1.00 51.54 138 VAL E N 1
ATOM 10126 C CA . VAL G 2 138 ? 177.165 134.156 193.599 1.00 51.54 138 VAL E CA 1
ATOM 10127 C C . VAL G 2 138 ? 178.425 133.342 193.331 1.00 51.54 138 VAL E C 1
ATOM 10128 O O . VAL G 2 138 ? 179.480 133.606 193.919 1.00 51.54 138 VAL E O 1
ATOM 10132 N N . ILE G 2 139 ? 178.306 132.337 192.467 1.00 53.98 139 ILE E N 1
ATOM 10133 C CA . ILE G 2 139 ? 179.426 131.489 192.073 1.00 53.98 139 ILE E CA 1
ATOM 10134 C C . ILE G 2 139 ? 179.486 131.469 190.553 1.00 53.98 139 ILE E C 1
ATOM 10135 O O . ILE G 2 139 ? 178.446 131.441 189.883 1.00 53.98 139 ILE E O 1
ATOM 10140 N N . LYS G 2 140 ? 180.698 131.506 190.009 1.00 56.19 140 LYS E N 1
ATOM 10141 C CA . LYS G 2 140 ? 180.912 131.519 188.569 1.00 56.19 140 LYS E CA 1
ATOM 10142 C C . LYS G 2 140 ? 181.579 130.218 188.146 1.00 56.19 140 LYS E C 1
ATOM 10143 O O . LYS G 2 140 ? 182.660 129.882 188.638 1.00 56.19 140 LYS E O 1
ATOM 10149 N N . ALA G 2 141 ? 180.938 129.496 187.228 1.00 59.50 141 ALA E N 1
ATOM 10150 C CA . ALA G 2 141 ? 181.483 128.260 186.680 1.00 59.50 141 ALA E CA 1
ATOM 10151 C C . ALA G 2 141 ? 181.756 128.381 185.187 1.00 59.50 141 ALA E C 1
ATOM 10152 O O . ALA G 2 141 ? 181.618 127.400 184.452 1.00 59.50 141 ALA E O 1
ATOM 10154 N N . GLY G 2 142 ? 182.137 129.567 184.727 1.00 65.78 142 GLY E N 1
ATOM 10155 C CA . GLY G 2 142 ? 182.310 129.815 183.313 1.00 65.78 142 GLY E CA 1
ATOM 10156 C C . GLY G 2 142 ? 183.722 130.182 182.915 1.00 65.78 142 GLY E C 1
ATOM 10157 O O . GLY G 2 142 ? 183.928 131.119 182.137 1.00 65.78 142 GLY E O 1
ATOM 10158 N N . THR G 2 143 ? 184.707 129.465 183.459 1.00 73.44 143 THR E N 1
ATOM 10159 C CA . THR G 2 143 ? 186.097 129.735 183.105 1.00 73.44 143 THR E CA 1
ATOM 10160 C C . THR G 2 143 ? 186.336 129.529 181.614 1.00 73.44 143 THR E C 1
ATOM 10161 O O . THR G 2 143 ? 187.128 130.254 181.001 1.00 73.44 143 THR E O 1
ATOM 10165 N N . SER G 2 144 ? 185.657 128.556 181.016 1.00 75.24 144 SER E N 1
ATOM 10166 C CA . SER G 2 144 ? 185.800 128.276 179.592 1.00 75.24 144 SER E CA 1
ATOM 10167 C C . SER G 2 144 ? 185.261 129.425 178.747 1.00 75.24 144 SER E C 1
ATOM 10168 O O . SER G 2 144 ? 185.925 129.892 177.821 1.00 75.24 144 SER E O 1
#

Secondary structure (DSSP, 8-state):
---EEEEEESSS-SS-EEE----SSS-SSB---EE-EEEEE-GGG-EEEEE----EEEE--B-SSSHHHHHHHHHHHHH---TT-------EEEEEE-SSS-EEEEEEEEE-EE-SS--B-SSS-B--B--EEEES-EEE----/---EEEEEESSS-SS-EEE----SSS-SSB---EE-EEEEE-GGG-EEEEE----EEEE--B-SSSHHHHHHHHHHHHH---TT-------EEEEEE-SSS-EEEEEEEEE-EE-SS--B-SSS-BPPB--EEEES-EEE----/---EEEEEESSS-SS-EEE----SSS-SSB---EE-EEEEE-GGG-EEEEE----EEEE--B-SSSHHHHHHHHHHHHH---TT-------EEEEEE-SSS-EEEEEEEEE-EE-SS--B-SSS-B--B--EEEES-EEE----/---EEEEEESSS-SS-EEE----SSS-SSB---EE-EEEEE-GGG-EEEEE----EEEE--B-SSSHHHHHHHHHHHHH---TT-------EEEEEE-SSS-EEEEEEEEE-EE-SS--B-TTS-BPPB--EEEES-EEE----/---EEEEEESSS-SS-EEE----SSS-SSB---EE-EEEEE-GGG-EEEEE----EEEE--B-SSSHHHHHHHHHHHHH---TT-------EEEEEE-SSS-EEEEEEEEE-EE-SS--B-TTS-B--B--EEEES-EEE----/---STTT-----S-----S-SS----EEEEE--TTS-TT--EEESSHHHHHHHH-SSSHHHHHHHHHHS---SSS-----EEEEE---S-B--EEE---S--TTTTTTT--TT---EE-SSS-EE------SS---HHHHHHHHHHHHHTS--HHHHS-EEEE-SSS--EEEE-SS-SS----B---S-SS-HHHHSSTTSS--EEE--B----HHHHHHHHHHH-----SBEE-SSPPPHHHHHHHHHHHHHSSS---EEEEE-HHHHHHHHHHSSS-TTEEEEE--SSS--TTGGGHHHHHHHH--TTSTT----SS----SSS---B--HHHHHHHHHTT-B-EEEEEETTEEEEEE---BPB--TTS--BHHHHHHHHHHHHHHHHHHHHHHHTSS---SSHHHHHHHHHHHHHHHHHHHHHTS--------HHHHHHHHHHSSSSSHHHHHHHTSEEEEEEEEEEE-SSSS-EEEEEEEEEEE-PPP------------/---EEEEEESSS-SS-EEE----SSS-SSB---EE-EEEEE-GGG-EEEEE----EEEE--B-SSSHHHHHHHHHHHHH---TT-------EEEEEE-SSS-EEEEEEEEE-EE-SS--B-TTSPBPPB--EEEES-EEE----

Sequence (1368 aa):
MISQSRYIRIISGVGAAAPVAGRKLILRVMTTNNVIPPGIVIEFDNANAVLSYFGAQSEEYQRAAAYFKFISKSVNSPSSISFARWVNTAIAPMVVGDNLPKTIADFAGFSAGVLTIMVGAAEQNITAIDTSAATSMDNVASIIQTEIRKNADPQLAQATVTWNQNTNQFTLVGATIGTGVLAVAKSADPQDMSTALGWSTSNVVNVAGQSADLPDAAVAKSTNVSNNFGSFLFAGAPLDNDQIKAVSAWNAAQNNQFIYTVATSLANLGTLFTLVNGNAGTALNVLSATAANDFVEQCPSEILAATNYDEPGASQNYMYYQFPGRNITVSDDTVANTVDKSRGNYIGVTQANGQQLAFYQRGILCGGPTDAVDMNVYANEIWLKSAIAQALLDLFLNVNAVPASSTGEAMTLAVLQPVLDKATANGTFTYGKEISAVQQQYITQVTGDRRAWRQVQTLGYWINITFSSYTNSNTGLTEWKANYTLIYSKGDAIRFVEGSDVMIFGSICAFTASRTFPNGFTVTEEFADADPIDSPPFAAADTGAGLNGDMVVWNRANILEVVVNVIPNTEGERNLAVLLDANRTGKDKSGARDVVGLVVAMPDGSKITCTNGTPIDGVLINAVASVGRLKTKPYRFRFEKVIKAGTSFGSICAFTASRTFPNGFTVTEEFADADPIDSPPFAAADTGAGLNGDMVVWNRANILEVVVNVIPNTEGERNLAVLLDANRTGKDKSGARDVVGLVVAMPDGSKITCTNGTPIDGVLINAVASVGRLKTKPYRFRFEKVIKAGTSFGSICAFTASRTFPNGFTVTEEFADADPIDSPPFAAADTGAGLNGDMVVWNRANILEVVVNVIPNTEGERNLAVLLDANRTGKDKSGARDVVGLVVAMPDGSKITCTNGTPIDGVLINAVASVGRLKTKPYRFRFEKVIKAGTSFGSICAFTASRTFPNGFTVTEEFADADPIDSPPFAAADTGAGLNGDMVVWNRANILEVVVNVIPNTEGERNLAVLLDANRTGKDKSGARDVVGLVVAMPDGSKITCTNGTPIDGVLINAVASVGRLKTKPYRFRFEKVIKAGTSFGSICAFTASRTFPNGFTVTEEFADADPIDSPPFAAADTGAGLNGDMVVWNRANILEVVVNVIPNTEGERNLAVLLDANRTGKDKSGARDVVGLVVAMPDGSKITCTNGTPIDGVLINAVASVGRLKTKPYRFRFEKVIKAGTSFGSICAFTASRTFPNGFTVTEEFADADPIDSPPFAAADTGAGLNGDMVVWNRANILEVVVNVIPNTEGERNLAVLLDANRTGKDKSGARDVVGLVVAMPDGSKITCTNGTPIDGVLINAVASVGRLKTKPYRFRFEKVIKAGTS

Organism: NCBI:txid2034346

=== Feature glossary ===
The record interleaves many kinds of information about one protein. Here is each kind framed as the question it answers.

Q: Are the domains correctly placed relative to each other?
A: Predicted aligned error is AlphaFold's pairwise confidence. Unlike pLDDT (per-residue), PAE is per-residue-pair and captures whether two parts of the structure are correctly placed relative to each other. Units are ångströms of expected positional error.

Q: Which residues are in helices, strands, or loops?
A: Eight-state secondary structure (DSSP): H is the canonical α-helix, G the tighter 3₁₀-helix, I the wider π-helix; E/B are β-structure, T and S are turns and bends, and '-' is everything else. DSSP derives these from the pattern of main-chain N–H···O=C hydrogen bonds, not from the sequence.

Q: What if only a Cα trace is available?
A: P-SEA three-state annotation labels each residue as helix, strand, or coil based purely on the geometry of the Cα trace. It serves as a fallback when the full backbone (and thus DSSP) is unavailable.

Q: What are the backbone torsion angles?
A: φ (phi) and ψ (psi) are the two rotatable backbone dihedrals per residue: φ is the C(i-1)–N–Cα–C torsion, ψ is the N–Cα–C–N(i+1) torsion, both in degrees on (−180°, 180°]. α-helical residues cluster near (−60°, −45°); β-strand residues near (−120°, +130°). A Ramachandran plot is simply a scatter of (φ, ψ) for every residue.

Q: What known structures does this most resemble?
A: Structural nearest neighbors (via Foldseek easy-search vs the PDB). Reported per hit: target PDB id, E-value, and alignment TM-score. A TM-score above ~0.5 is the conventional threshold for 'same fold'.

Q: What family and function is it annotated with?
A: Database cross-references. InterPro integrates a dozen domain/family signature databases into unified entries with residue-range hits. GO terms attach function/process/location labels with evidence codes. CATH codes position the fold in a four-level structural taxonomy. Organism is the NCBI-taxonomy species name.

Q: Which residues are buried vs exposed?
A: Solvent accessibility: the surface area of each residue that a 1.4 Å water probe can touch, in Å². When only backbone atoms are present the absolute values are lower than full-atom SASA (side chains contribute most of the area) and are flagged as backbone-only.

Q: What do the diagnostic plots show?
A: Three diagnostic plots accompany the record. The Cα contact map visualizes the tertiary structure as a 2D adjacency matrix (8 Å cutoff, sequence-local contacts suppressed). The Ramachandran plot shows the distribution of backbone (φ, ψ) torsions, with points in the α and β basins reflecting secondary structure content. The PAE plot shows AlphaFold's inter-residue confidence as a color matrix.

Q: What is the amino-acid chain?
A: The amino-acid sequence is the protein's primary structure: the linear order of residues from the N-terminus to the C-terminus, written in one-letter code. Everything else here — the 3D coordinates, the secondary structure, the domain annotations — is ultimately a consequence of this string.

Q: What do the rendered images show?
A: The six renders are orthographic views along the three Cartesian axes in both directions. Representation (cartoon, sticks, or surface) and color scheme (sequence-rainbow or by-chain) vary across proteins so the training set covers all the common visualization conventions.

Q: Where is each backbone atom in 3D?
A: The mmCIF table is the protein's shape written out atom by atom. For each backbone N, Cα, C, and carbonyl O, it records an (x, y, z) coordinate triple in Å plus the residue type, chain letter, and residue number.

Q: How mobile is each atom in the crystal?
A: For experimental (PDB) structures, the B-factor (temperature factor) quantifies the positional spread of each atom in the crystal — a combination of thermal vibration and static disorder — in units of Å². High B-factors mark flexible loops or poorly resolved regions; low B-factors mark the rigid, well-ordered core.

Q: How big and how compact is the whole molecule?
A: Three whole-structure scalars: the radius of gyration (RMS distance of Cα from centroid, in Å), the count of Cα–Cα contacts (pairs closer than 8 Å and separated by more than four residues in sequence — i.e. tertiary, not local, contacts), and the bounding-box dimensions. Together they distinguish compact globular folds from extended fibres or disordered chains.

Q: What does the local fold look like, residue by residue?
A: A 3Di character summarizes, for each residue, the relative orientation of the Cα frame of its nearest spatial neighbor. Because it encodes fold topology rather than chemistry, 3Di alignments detect remote structural similarity that sequence alignment misses.

Q: How confident is the AlphaFold model at each residue?
A: For AlphaFold models, the B-factor field carries pLDDT — the model's own estimate of local accuracy on a 0–100 scale. Regions with pLDDT<50 should be treated as essentially unmodeled; they often correspond to intrinsically disordered segments.